Protein AF-A0A840CEJ7-F1 (afdb_monomer)

Structure (mmCIF, N/CA/C/O backbone):
data_AF-A0A840CEJ7-F1
#
_entry.id   AF-A0A840CEJ7-F1
#
loop_
_atom_site.group_PDB
_atom_site.id
_atom_site.type_symbol
_atom_site.label_atom_id
_atom_site.label_alt_id
_atom_site.label_comp_id
_atom_site.label_asym_id
_atom_site.label_entity_id
_atom_site.label_seq_id
_atom_site.pdbx_PDB_ins_code
_atom_site.Cartn_x
_atom_site.Cartn_y
_atom_site.Cartn_z
_atom_site.occupancy
_atom_site.B_iso_or_equiv
_atom_site.auth_seq_id
_atom_site.auth_comp_id
_atom_site.auth_asym_id
_atom_site.auth_atom_id
_atom_site.pdbx_PDB_model_num
ATOM 1 N N . MET A 1 1 ? 30.343 -43.427 -14.072 1.00 35.00 1 MET A N 1
ATOM 2 C CA . MET A 1 1 ? 30.769 -44.844 -14.231 1.00 35.00 1 MET A CA 1
ATOM 3 C C . MET A 1 1 ? 32.119 -44.873 -14.943 1.00 35.00 1 MET A C 1
ATOM 5 O O . MET A 1 1 ? 32.276 -44.005 -15.777 1.00 35.00 1 MET A O 1
ATOM 9 N N . LYS A 1 2 ? 33.007 -45.850 -14.648 1.00 32.78 2 LYS A N 1
ATOM 10 C CA . LYS A 1 2 ? 34.189 -46.327 -15.438 1.00 32.78 2 LYS A CA 1
ATOM 11 C C . LYS A 1 2 ? 35.147 -45.247 -16.028 1.00 32.78 2 LYS A C 1
ATOM 13 O O . LYS A 1 2 ? 34.737 -44.437 -16.834 1.00 32.78 2 LYS A O 1
ATOM 18 N N . ASN A 1 3 ? 36.412 -45.173 -15.578 1.00 34.75 3 ASN A N 1
ATOM 19 C CA . ASN A 1 3 ? 37.608 -45.862 -16.148 1.00 34.75 3 ASN A CA 1
ATOM 20 C C . ASN A 1 3 ? 37.932 -45.450 -17.602 1.00 34.75 3 ASN A C 1
ATOM 22 O O . ASN A 1 3 ? 37.022 -45.434 -18.415 1.00 34.75 3 ASN A O 1
ATOM 26 N N . LYS A 1 4 ? 39.176 -45.218 -18.052 1.00 32.59 4 LYS A N 1
ATOM 27 C CA . LYS A 1 4 ? 40.578 -45.435 -17.576 1.00 32.59 4 LYS A CA 1
ATOM 28 C C . LYS A 1 4 ? 41.476 -44.465 -18.408 1.00 32.59 4 LYS A C 1
ATOM 30 O O . LYS A 1 4 ? 40.946 -43.889 -19.347 1.00 32.59 4 LYS A O 1
ATOM 35 N N . TYR A 1 5 ? 42.778 -44.202 -18.237 1.00 34.28 5 TYR A N 1
ATOM 36 C CA . TYR A 1 5 ? 43.951 -44.637 -17.432 1.00 34.28 5 TYR A CA 1
ATOM 37 C C . TYR A 1 5 ? 44.843 -43.349 -17.249 1.00 34.28 5 TYR A C 1
ATOM 39 O O . TYR A 1 5 ? 44.376 -42.258 -17.546 1.00 34.28 5 TYR A O 1
ATOM 47 N N . SER A 1 6 ? 46.145 -43.373 -16.922 1.00 27.36 6 SER A N 1
ATOM 48 C CA . SER A 1 6 ? 46.782 -43.540 -15.599 1.00 27.36 6 SER A CA 1
ATOM 49 C C . SER A 1 6 ? 48.305 -43.250 -15.645 1.00 27.36 6 SER A C 1
ATOM 51 O O . SER A 1 6 ? 48.966 -43.867 -16.471 1.00 27.36 6 SER A O 1
ATOM 53 N N . LYS A 1 7 ? 48.845 -42.530 -14.636 1.00 27.75 7 LYS A N 1
ATOM 54 C CA . LYS A 1 7 ? 50.207 -42.690 -14.031 1.00 27.75 7 LYS A CA 1
ATOM 55 C C . LYS A 1 7 ? 51.475 -42.398 -14.884 1.00 27.75 7 LYS A C 1
ATOM 57 O O . LYS A 1 7 ? 51.421 -42.478 -16.097 1.00 27.75 7 LYS A O 1
ATOM 62 N N . LEU A 1 8 ? 52.675 -42.163 -14.316 1.00 25.58 8 LEU A N 1
ATOM 63 C CA . LEU A 1 8 ? 53.135 -41.595 -13.016 1.00 25.58 8 LEU A CA 1
ATOM 64 C C . LEU A 1 8 ? 54.675 -41.364 -13.081 1.00 25.58 8 LEU A C 1
ATOM 66 O O . LEU A 1 8 ? 55.365 -42.067 -13.809 1.00 25.58 8 LEU A O 1
ATOM 70 N N . VAL A 1 9 ? 55.187 -40.430 -12.270 1.00 32.12 9 VAL A N 1
ATOM 71 C CA . VAL A 1 9 ? 56.603 -40.158 -11.909 1.00 32.12 9 VAL A CA 1
ATOM 72 C C . VAL A 1 9 ? 57.536 -41.384 -11.809 1.00 32.12 9 VAL A C 1
ATOM 74 O O . VAL A 1 9 ? 57.202 -42.334 -11.102 1.00 32.12 9 VAL A O 1
ATOM 77 N N . VAL A 1 10 ? 58.765 -41.263 -12.347 1.00 23.80 10 VAL A N 1
ATOM 78 C CA . VAL A 1 10 ? 60.001 -41.922 -11.851 1.00 23.80 10 VAL A CA 1
ATOM 79 C C . VAL A 1 10 ? 61.218 -40.994 -12.044 1.00 23.80 10 VAL A C 1
ATOM 81 O O . VAL A 1 10 ? 61.362 -40.382 -13.097 1.00 23.80 10 VAL A O 1
ATOM 84 N N . THR A 1 11 ? 62.121 -40.964 -11.058 1.00 33.72 11 THR A N 1
ATOM 85 C CA . THR A 1 11 ? 63.491 -40.407 -11.123 1.00 33.72 11 THR A CA 1
ATOM 86 C C . THR A 1 11 ? 64.473 -41.518 -10.735 1.00 33.72 11 THR A C 1
ATOM 88 O O . THR A 1 11 ? 64.167 -42.193 -9.755 1.00 33.72 11 THR A O 1
ATOM 91 N N . VAL A 1 12 ? 65.628 -41.698 -11.409 1.00 26.09 12 VAL A N 1
ATOM 92 C CA . VAL A 1 12 ? 66.858 -42.341 -10.856 1.00 26.09 12 VAL A CA 1
ATOM 93 C C . VAL A 1 12 ? 68.065 -42.292 -11.831 1.00 26.09 12 VAL A C 1
ATOM 95 O O . VAL A 1 12 ? 67.896 -42.077 -13.025 1.00 26.09 12 VAL A O 1
ATOM 98 N N . LEU A 1 13 ? 69.266 -42.464 -11.253 1.00 25.08 13 LEU A N 1
ATOM 99 C CA . LEU A 1 13 ? 70.651 -42.599 -11.772 1.00 25.08 13 LEU A CA 1
ATOM 100 C C . LEU A 1 13 ? 70.810 -43.422 -13.087 1.00 25.08 13 LEU A C 1
ATOM 102 O O . LEU A 1 13 ? 69.956 -44.243 -13.406 1.00 25.08 13 LEU A O 1
ATOM 106 N N . THR A 1 14 ? 71.926 -43.379 -13.844 1.00 27.19 14 THR A N 1
ATOM 107 C CA . THR A 1 14 ? 73.276 -43.950 -13.521 1.00 27.19 14 THR A CA 1
ATOM 108 C C . THR A 1 14 ? 74.248 -43.752 -14.725 1.00 27.19 14 THR A C 1
ATOM 110 O O . THR A 1 14 ? 73.748 -43.591 -15.830 1.00 27.19 14 THR A O 1
ATOM 113 N N . ALA A 1 15 ? 75.584 -43.935 -14.681 1.00 27.27 15 ALA A N 1
ATOM 114 C CA . ALA A 1 15 ? 76.673 -43.289 -13.910 1.00 27.27 15 ALA A CA 1
ATOM 115 C C . ALA A 1 15 ? 78.076 -43.746 -14.442 1.00 27.27 15 ALA A C 1
ATOM 117 O O . ALA A 1 15 ? 78.164 -44.807 -15.050 1.00 27.27 15 ALA A O 1
ATOM 118 N N . VAL A 1 16 ? 79.157 -43.029 -14.062 1.00 30.11 16 VAL A N 1
ATOM 119 C CA . VAL A 1 16 ? 80.576 -43.499 -13.944 1.00 30.11 16 VAL A CA 1
ATOM 120 C C . VAL A 1 16 ? 81.455 -43.678 -15.218 1.00 30.11 16 VAL A C 1
ATOM 122 O O . VAL A 1 16 ? 80.979 -44.052 -16.280 1.00 30.11 16 VAL A O 1
ATOM 125 N N . CYS A 1 17 ? 82.779 -43.475 -15.018 1.00 24.88 17 CYS A N 1
ATOM 126 C CA . CYS A 1 17 ? 83.954 -43.712 -15.899 1.00 24.88 17 CYS A CA 1
ATOM 127 C C . CYS A 1 17 ? 84.199 -42.715 -17.065 1.00 24.88 17 CYS A C 1
ATOM 129 O O . CYS A 1 17 ? 83.260 -42.324 -17.740 1.00 24.88 17 CYS A O 1
ATOM 131 N N . PHE A 1 18 ? 85.433 -42.268 -17.380 1.00 28.03 18 PHE A N 1
ATOM 132 C CA . PHE A 1 18 ? 86.787 -42.562 -16.841 1.00 28.03 18 PHE A CA 1
ATOM 133 C C . PHE A 1 18 ? 87.644 -41.275 -16.643 1.00 28.03 18 PHE A C 1
ATOM 135 O O . PHE A 1 18 ? 87.150 -40.160 -16.763 1.00 28.03 18 PHE A O 1
ATOM 142 N N . MET A 1 19 ? 88.915 -41.444 -16.262 1.00 27.47 19 MET A N 1
ATOM 143 C CA . MET A 1 19 ? 89.870 -40.418 -15.802 1.00 27.47 19 MET A CA 1
ATOM 144 C C . MET A 1 19 ? 90.476 -39.540 -16.919 1.00 27.47 19 MET A C 1
ATOM 146 O O . MET A 1 19 ? 90.794 -40.053 -17.983 1.00 27.47 19 MET A O 1
ATOM 150 N N . GLY A 1 20 ? 90.791 -38.282 -16.581 1.00 26.25 20 GLY A N 1
ATOM 151 C CA . GLY A 1 20 ? 92.186 -37.820 -16.420 1.00 26.25 20 GLY A CA 1
ATOM 152 C C . GLY A 1 20 ? 93.050 -37.450 -17.641 1.00 26.25 20 GLY A C 1
ATOM 153 O O . GLY A 1 20 ? 93.540 -38.326 -18.336 1.00 26.25 20 GLY A O 1
ATOM 154 N N . CYS A 1 21 ? 93.351 -36.150 -17.750 1.00 26.64 21 CYS A N 1
ATOM 155 C CA . CYS A 1 21 ? 94.632 -35.491 -18.098 1.00 26.64 21 CYS A CA 1
ATOM 156 C C . CYS A 1 21 ? 94.403 -33.990 -17.777 1.00 26.64 21 CYS A C 1
ATOM 158 O O . CYS A 1 21 ? 93.311 -33.494 -18.037 1.00 26.64 21 CYS A O 1
ATOM 160 N N . GLN A 1 22 ? 95.225 -33.237 -17.037 1.00 29.38 22 GLN A N 1
ATOM 161 C CA . GLN A 1 22 ? 96.687 -33.063 -17.028 1.00 29.38 22 GLN A CA 1
ATOM 162 C C . GLN A 1 22 ? 97.202 -32.394 -18.312 1.00 29.38 22 GLN A C 1
ATOM 164 O O . GLN A 1 22 ? 96.838 -32.806 -19.408 1.00 29.38 22 GLN A O 1
ATOM 169 N N . GLU A 1 23 ? 98.007 -31.340 -18.150 1.00 43.69 23 GLU A N 1
ATOM 170 C CA . GLU A 1 23 ? 98.613 -30.576 -19.245 1.00 43.69 23 GLU A CA 1
ATOM 171 C C . GLU A 1 23 ? 99.502 -31.474 -20.112 1.00 43.69 23 GLU A C 1
ATOM 173 O O . GLU A 1 23 ? 100.403 -32.112 -19.575 1.00 43.69 23 GLU A O 1
ATOM 178 N N . ASP A 1 24 ? 99.279 -31.480 -21.430 1.00 32.12 24 ASP A N 1
ATOM 179 C CA . ASP A 1 24 ? 100.351 -31.376 -22.429 1.00 32.12 24 ASP A CA 1
ATOM 180 C C . ASP A 1 24 ? 99.797 -31.268 -23.863 1.00 32.12 24 ASP A C 1
ATOM 182 O O . ASP A 1 24 ? 98.679 -31.693 -24.149 1.00 32.12 24 ASP A O 1
ATOM 186 N N . GLY A 1 25 ? 100.630 -30.767 -24.781 1.00 30.06 25 GLY A N 1
ATOM 187 C CA . GLY A 1 25 ? 100.519 -31.054 -26.218 1.00 30.06 25 GLY A CA 1
ATOM 188 C C . GLY A 1 25 ? 99.491 -30.260 -27.038 1.00 30.06 25 GLY A C 1
ATOM 189 O O . GLY A 1 25 ? 98.309 -30.589 -27.102 1.00 30.06 25 GLY A O 1
ATOM 190 N N . ILE A 1 26 ? 99.985 -29.305 -27.835 1.00 41.53 26 ILE A N 1
ATOM 191 C CA . ILE A 1 26 ? 99.264 -28.828 -29.025 1.00 41.53 26 ILE A CA 1
ATOM 192 C C . ILE A 1 26 ? 99.156 -29.994 -30.017 1.00 41.53 26 ILE A C 1
ATOM 194 O O . ILE A 1 26 ? 100.164 -30.412 -30.586 1.00 41.53 26 ILE A O 1
ATOM 198 N N . ILE A 1 27 ? 97.939 -30.476 -30.274 1.00 29.88 27 ILE A N 1
ATOM 199 C CA . ILE A 1 27 ? 97.653 -31.391 -31.384 1.00 29.88 27 ILE A CA 1
ATOM 200 C C . ILE A 1 27 ? 96.875 -30.617 -32.446 1.00 29.88 27 ILE A C 1
ATOM 202 O O . ILE A 1 27 ? 95.661 -30.457 -32.352 1.00 29.88 27 ILE A O 1
ATOM 206 N N . TYR A 1 28 ? 97.582 -30.159 -33.480 1.00 42.56 28 TYR A N 1
ATOM 207 C CA . TYR A 1 28 ? 96.949 -29.878 -34.766 1.00 42.56 28 TYR A CA 1
ATOM 208 C C . TYR A 1 28 ? 96.621 -31.222 -35.431 1.00 42.56 28 TYR A C 1
ATOM 210 O O . TYR A 1 28 ? 97.548 -31.997 -35.678 1.00 42.56 28 TYR A O 1
ATOM 218 N N . PRO A 1 29 ? 95.358 -31.513 -35.781 1.00 40.84 29 PRO A N 1
ATOM 219 C CA . PRO A 1 29 ? 95.084 -32.483 -36.827 1.00 40.84 29 PRO A CA 1
ATOM 220 C C . PRO A 1 29 ? 95.671 -31.932 -38.130 1.00 40.84 29 PRO A C 1
ATOM 222 O O . PRO A 1 29 ? 95.376 -30.794 -38.508 1.00 40.84 29 PRO A O 1
ATOM 225 N N . GLU A 1 30 ? 96.502 -32.716 -38.815 1.00 41.97 30 GLU A N 1
ATOM 226 C CA . GLU A 1 30 ? 96.925 -32.375 -40.175 1.00 41.97 30 GLU A CA 1
ATOM 227 C C . GLU A 1 30 ? 95.695 -32.212 -41.077 1.00 41.97 30 GLU A C 1
ATOM 229 O O . GLU A 1 30 ? 94.646 -32.821 -40.847 1.00 41.97 30 GLU A O 1
ATOM 234 N N . ALA A 1 31 ? 95.800 -31.338 -42.078 1.00 48.22 31 ALA A N 1
ATOM 235 C CA . ALA A 1 31 ? 94.634 -30.838 -42.790 1.00 48.22 31 ALA A CA 1
ATOM 236 C C . ALA A 1 31 ? 93.842 -31.955 -43.492 1.00 48.22 31 ALA A C 1
ATOM 238 O O . ALA A 1 31 ? 94.202 -32.395 -44.585 1.00 48.22 31 ALA A O 1
ATOM 239 N N . ASN A 1 32 ? 92.675 -32.310 -42.938 1.00 53.78 32 ASN A N 1
ATOM 240 C CA . ASN A 1 32 ? 91.586 -32.763 -43.791 1.00 53.78 32 ASN A CA 1
ATOM 241 C C . ASN A 1 32 ? 91.222 -31.578 -44.699 1.00 53.78 32 ASN A C 1
ATOM 243 O O . ASN A 1 32 ? 90.610 -30.604 -44.251 1.00 53.78 32 ASN A O 1
ATOM 247 N N . ALA A 1 33 ? 91.638 -31.666 -45.963 1.00 60.56 33 ALA A N 1
ATOM 248 C CA . ALA A 1 33 ? 91.445 -30.622 -46.959 1.00 60.56 33 ALA A CA 1
ATOM 249 C C . ALA A 1 33 ? 89.962 -30.257 -47.142 1.00 60.56 33 ALA A C 1
ATOM 251 O O . ALA A 1 33 ? 89.658 -29.088 -47.358 1.00 60.56 33 ALA A O 1
ATOM 252 N N . GLU A 1 34 ? 89.043 -31.213 -46.972 1.00 62.59 34 GLU A N 1
ATOM 253 C CA . GLU A 1 34 ? 87.597 -30.974 -47.040 1.00 62.59 34 GLU A CA 1
ATOM 254 C C . GLU A 1 34 ? 87.118 -30.084 -45.885 1.00 62.59 34 GLU A C 1
ATOM 256 O O . GLU A 1 34 ? 86.324 -29.173 -46.094 1.00 62.59 34 GLU A O 1
ATOM 261 N N . VAL A 1 35 ? 87.635 -30.291 -44.668 1.00 66.12 35 VAL A N 1
ATOM 262 C CA . VAL A 1 35 ? 87.283 -29.465 -43.499 1.00 66.12 35 VAL A CA 1
ATOM 263 C C . VAL A 1 35 ? 87.906 -28.077 -43.617 1.00 66.12 35 VAL A C 1
ATOM 265 O O . VAL A 1 35 ? 87.213 -27.084 -43.384 1.00 66.12 35 VAL A O 1
ATOM 268 N N . ALA A 1 36 ? 89.176 -27.992 -44.022 1.00 63.69 36 ALA A N 1
ATOM 269 C CA . ALA A 1 36 ? 89.868 -26.721 -44.234 1.00 63.69 36 ALA A CA 1
ATOM 270 C C . ALA A 1 36 ? 89.197 -25.871 -45.330 1.00 63.69 36 ALA A C 1
ATOM 272 O O . ALA A 1 36 ? 89.087 -24.659 -45.166 1.00 63.69 36 ALA A O 1
ATOM 273 N N . ALA A 1 37 ? 88.665 -26.500 -46.384 1.00 69.00 37 ALA A N 1
ATOM 274 C CA . ALA A 1 37 ? 87.883 -25.842 -47.433 1.00 69.00 37 ALA A CA 1
ATOM 275 C C . ALA A 1 37 ? 86.505 -25.317 -46.970 1.00 69.00 37 ALA A C 1
ATOM 277 O O . ALA A 1 37 ? 85.850 -24.604 -47.723 1.00 69.00 37 ALA A O 1
ATOM 278 N N . THR A 1 38 ? 86.059 -25.626 -45.742 1.00 76.12 38 THR A N 1
ATOM 279 C CA . THR A 1 38 ? 84.855 -25.004 -45.146 1.00 76.12 38 THR A CA 1
ATOM 280 C C . THR A 1 38 ? 85.140 -23.729 -44.348 1.00 76.12 38 THR A C 1
ATOM 282 O O . THR A 1 38 ? 84.215 -23.187 -43.748 1.00 76.12 38 THR A O 1
ATOM 285 N N . TYR A 1 39 ? 86.388 -23.254 -44.313 1.00 84.31 39 TYR A N 1
ATOM 286 C CA . TYR A 1 39 ? 86.759 -21.971 -43.714 1.00 84.31 39 TYR A CA 1
ATOM 287 C C . TYR A 1 39 ? 87.104 -20.968 -44.810 1.00 84.31 39 TYR A C 1
ATOM 289 O O . TYR A 1 39 ? 87.966 -21.241 -45.643 1.00 84.31 39 TYR A O 1
ATOM 297 N N . LEU A 1 40 ? 86.470 -19.800 -44.762 1.00 84.69 40 LEU A N 1
ATOM 298 C CA . LEU A 1 40 ? 86.730 -18.696 -45.683 1.00 84.69 40 LEU A CA 1
ATOM 299 C C . LEU A 1 40 ? 87.674 -17.681 -45.035 1.00 84.69 40 LEU A C 1
ATOM 301 O O . LEU A 1 40 ? 87.670 -17.499 -43.811 1.00 84.69 40 LEU A O 1
ATOM 305 N N . ASN A 1 41 ? 88.491 -17.025 -45.852 1.00 87.69 41 ASN A N 1
ATOM 306 C CA . ASN A 1 41 ? 89.334 -15.925 -45.402 1.00 87.69 41 ASN A CA 1
ATOM 307 C C . ASN A 1 41 ? 88.544 -14.607 -45.284 1.00 87.69 41 ASN A C 1
ATOM 309 O O . ASN A 1 41 ? 87.412 -14.500 -45.754 1.00 87.69 41 ASN A O 1
ATOM 313 N N . LEU A 1 42 ? 89.117 -13.597 -44.623 1.00 84.06 42 LEU A N 1
ATOM 314 C CA . LEU A 1 42 ? 88.402 -12.342 -44.349 1.00 84.06 42 LEU A CA 1
ATOM 315 C C . LEU A 1 42 ? 88.027 -11.551 -45.622 1.00 84.06 42 LEU A C 1
ATOM 317 O O . LEU A 1 42 ? 86.982 -10.899 -45.633 1.00 84.06 42 LEU A O 1
ATOM 321 N N . ASP A 1 43 ? 88.809 -11.643 -46.703 1.00 83.81 43 ASP A N 1
ATOM 322 C CA . ASP A 1 43 ? 88.452 -11.045 -47.996 1.00 83.81 43 ASP A CA 1
ATOM 323 C C . ASP A 1 43 ? 87.297 -11.804 -48.669 1.00 83.81 43 ASP A C 1
ATOM 325 O O . ASP A 1 43 ? 86.348 -11.174 -49.131 1.00 83.81 43 ASP A O 1
ATOM 329 N N . GLU A 1 44 ? 87.325 -13.141 -48.670 1.00 86.00 44 GLU A N 1
ATOM 330 C CA . GLU A 1 44 ? 86.238 -13.996 -49.191 1.00 86.00 44 GLU A CA 1
ATOM 331 C C . GLU A 1 44 ? 84.916 -13.777 -48.435 1.00 86.00 44 GLU A C 1
ATOM 333 O O . GLU A 1 44 ? 83.845 -13.695 -49.045 1.00 86.00 44 GLU A O 1
ATOM 338 N N . LEU A 1 45 ? 84.991 -13.627 -47.109 1.00 84.19 45 LEU A N 1
ATOM 339 C CA . LEU A 1 45 ? 83.840 -13.314 -46.262 1.00 84.19 45 LEU A CA 1
ATOM 340 C C . LEU A 1 45 ? 83.290 -11.911 -46.538 1.00 84.19 45 LEU A C 1
ATOM 342 O O . LEU A 1 45 ? 82.080 -11.757 -46.656 1.00 84.19 45 LEU A O 1
ATOM 346 N N . SER A 1 46 ? 84.145 -10.895 -46.692 1.00 85.00 46 SER A N 1
ATOM 347 C CA . SER A 1 46 ? 83.688 -9.522 -46.986 1.00 85.00 46 SER A CA 1
ATOM 348 C C . SER A 1 46 ? 83.075 -9.332 -48.381 1.00 85.00 46 SER A C 1
ATOM 350 O O . SER A 1 46 ? 82.403 -8.333 -48.628 1.00 85.00 46 SER A O 1
ATOM 352 N N . GLN A 1 47 ? 83.259 -10.297 -49.286 1.00 85.81 47 GLN A N 1
ATOM 353 C CA . GLN A 1 47 ? 82.638 -10.315 -50.616 1.00 85.81 47 GLN A CA 1
ATOM 354 C C . GLN A 1 47 ? 81.258 -11.002 -50.636 1.00 85.81 47 GLN A C 1
ATOM 356 O O . GLN A 1 47 ? 80.620 -11.043 -51.688 1.00 85.81 47 GLN A O 1
ATOM 361 N N . SER A 1 48 ? 80.788 -11.531 -49.499 1.00 81.56 48 SER A N 1
ATOM 362 C CA . SER A 1 48 ? 79.587 -12.370 -49.405 1.00 81.56 48 SER A CA 1
ATOM 363 C C . SER A 1 48 ? 78.625 -11.893 -48.308 1.00 81.56 48 SER A C 1
ATOM 365 O O . SER A 1 48 ? 79.048 -11.549 -47.207 1.00 81.56 48 SER A O 1
ATOM 367 N N . THR A 1 49 ? 77.314 -11.941 -48.568 1.00 89.50 49 THR A N 1
ATOM 368 C CA . THR A 1 49 ? 76.289 -11.749 -47.526 1.00 89.50 49 THR A CA 1
ATOM 369 C C . THR A 1 49 ? 75.950 -13.085 -46.865 1.00 89.50 49 THR A C 1
ATOM 371 O O . THR A 1 49 ? 75.591 -14.046 -47.547 1.00 89.50 49 THR A O 1
ATOM 374 N N . ILE A 1 50 ? 76.016 -13.142 -45.535 1.00 91.50 50 ILE A N 1
ATOM 375 C CA . ILE A 1 50 ? 75.539 -14.276 -44.738 1.00 91.50 50 ILE A CA 1
ATOM 376 C C . ILE A 1 50 ? 74.019 -14.152 -44.606 1.00 91.50 50 ILE A C 1
ATOM 378 O O . ILE A 1 50 ? 73.537 -13.258 -43.916 1.00 91.50 50 ILE A O 1
ATOM 382 N N . GLN A 1 51 ? 73.271 -15.051 -45.243 1.00 92.75 51 GLN A N 1
ATOM 383 C CA . GLN A 1 51 ? 71.814 -15.128 -45.101 1.00 92.75 51 GLN A CA 1
ATOM 384 C C . GLN A 1 51 ? 71.438 -15.951 -43.860 1.00 92.75 51 GLN A C 1
ATOM 386 O O . GLN A 1 51 ? 71.952 -17.060 -43.671 1.00 92.75 51 GLN A O 1
ATOM 391 N N . VAL A 1 52 ? 70.540 -15.428 -43.021 1.00 92.38 52 VAL A N 1
ATOM 392 C CA . VAL A 1 52 ? 69.997 -16.117 -41.838 1.00 92.38 52 VAL A CA 1
ATOM 393 C C . VAL A 1 52 ? 68.467 -16.051 -41.793 1.00 92.38 52 VAL A C 1
ATOM 395 O O . VAL A 1 52 ? 67.847 -15.115 -42.290 1.00 92.38 52 VAL A O 1
ATOM 398 N N . GLN A 1 53 ? 67.848 -17.077 -41.206 1.00 88.25 53 GLN A N 1
ATOM 399 C CA . GLN A 1 53 ? 66.390 -17.228 -41.163 1.00 88.25 53 GLN A CA 1
ATOM 400 C C . GLN A 1 53 ? 65.724 -16.154 -40.288 1.00 88.25 53 GLN A C 1
ATOM 402 O O . GLN A 1 53 ? 66.305 -15.702 -39.301 1.00 88.25 53 GLN A O 1
ATOM 407 N N . GLY A 1 54 ? 64.480 -15.788 -40.610 1.00 85.38 54 GLY A N 1
ATOM 408 C CA . GLY A 1 54 ? 63.726 -14.751 -39.887 1.00 85.38 54 GLY A CA 1
ATOM 409 C C . GLY A 1 54 ? 63.451 -15.057 -38.404 1.00 85.38 54 GLY A C 1
ATOM 410 O O . GLY A 1 54 ? 63.290 -14.136 -37.611 1.00 85.38 54 GLY A O 1
ATOM 411 N N . VAL A 1 55 ? 63.442 -16.332 -38.004 1.00 87.94 55 VAL A N 1
ATOM 412 C CA . VAL A 1 55 ? 63.267 -16.769 -36.602 1.00 87.94 55 VAL A CA 1
ATOM 413 C C . VAL A 1 55 ? 64.542 -16.597 -35.761 1.00 87.94 55 VAL A C 1
ATOM 415 O O . VAL A 1 55 ? 65.632 -16.423 -36.298 1.00 87.94 55 VAL A O 1
ATOM 418 N N . GLU A 1 56 ? 64.426 -16.672 -34.430 1.00 92.56 56 GLU A N 1
ATOM 419 C CA . GLU A 1 56 ? 65.593 -16.752 -33.535 1.00 92.56 56 GLU A CA 1
ATOM 420 C C . GLU A 1 56 ? 66.427 -18.020 -33.812 1.00 92.56 56 GLU A C 1
ATOM 422 O O . GLU A 1 56 ? 65.882 -19.106 -34.028 1.00 92.56 56 GLU A O 1
ATOM 427 N N . GLY A 1 57 ? 67.756 -17.896 -33.793 1.00 92.50 57 GLY A N 1
ATOM 428 C CA . GLY A 1 57 ? 68.663 -19.009 -34.066 1.00 92.50 57 GLY A CA 1
ATOM 429 C C . GLY A 1 57 ? 70.144 -18.649 -33.957 1.00 92.50 57 GLY A C 1
ATOM 430 O O . GLY A 1 57 ? 70.526 -17.638 -33.363 1.00 92.50 57 GLY A O 1
ATOM 431 N N . SER A 1 58 ? 71.002 -19.497 -34.529 1.00 91.88 58 SER A N 1
ATOM 432 C CA . SER A 1 58 ? 72.430 -19.203 -34.659 1.00 91.88 58 SER A CA 1
ATOM 433 C C . SER A 1 58 ? 73.054 -19.746 -35.948 1.00 91.88 58 SER A C 1
ATOM 435 O O . SER A 1 58 ? 72.554 -20.690 -36.563 1.00 91.88 58 SER A O 1
ATOM 437 N N . HIS A 1 59 ? 74.157 -19.126 -36.371 1.00 92.56 59 HIS A N 1
ATOM 438 C CA . HIS A 1 59 ? 74.928 -19.477 -37.565 1.00 92.56 59 HIS A CA 1
ATOM 439 C C . HIS A 1 59 ? 76.420 -19.563 -37.215 1.00 92.56 59 HIS A C 1
ATOM 441 O O . HIS A 1 59 ? 76.973 -18.637 -36.626 1.00 92.56 59 HIS A O 1
ATOM 447 N N . ILE A 1 60 ? 77.094 -20.660 -37.582 1.00 91.12 60 ILE A N 1
ATOM 448 C CA . ILE A 1 60 ? 78.519 -20.863 -37.265 1.00 91.12 60 ILE A CA 1
ATOM 449 C C . ILE A 1 60 ? 79.389 -20.316 -38.399 1.00 91.12 60 ILE A C 1
ATOM 451 O O . ILE A 1 60 ? 79.577 -20.968 -39.428 1.00 91.12 60 ILE A O 1
ATOM 455 N N . LEU A 1 61 ? 79.962 -19.137 -38.179 1.00 89.88 61 LEU A N 1
ATOM 456 C CA . LEU A 1 61 ? 80.907 -18.501 -39.086 1.00 89.88 61 LEU A CA 1
ATOM 457 C C . LEU A 1 61 ? 82.307 -19.115 -38.915 1.00 89.88 61 LEU A C 1
ATOM 459 O O . LEU A 1 61 ? 82.899 -19.069 -37.836 1.00 89.88 61 LEU A O 1
ATOM 463 N N . LYS A 1 62 ? 82.845 -19.694 -39.993 1.00 89.56 62 LYS A N 1
ATOM 464 C CA . LYS A 1 62 ? 84.160 -20.352 -40.030 1.00 89.56 62 LYS A CA 1
ATOM 465 C C . LYS A 1 62 ? 85.206 -19.438 -40.667 1.00 89.56 62 LYS A C 1
ATOM 467 O O . LYS A 1 62 ? 85.325 -19.379 -41.891 1.00 89.56 62 LYS A O 1
ATOM 472 N N . VAL A 1 63 ? 85.970 -18.743 -39.830 1.00 88.69 63 VAL A N 1
ATOM 473 C CA . VAL A 1 63 ? 86.962 -17.741 -40.248 1.00 88.69 63 VAL A CA 1
ATOM 474 C C . VAL A 1 63 ? 88.356 -18.355 -40.302 1.00 88.69 63 VAL A C 1
ATOM 476 O O . VAL A 1 63 ? 88.810 -18.948 -39.319 1.00 88.69 63 VAL A O 1
ATOM 479 N N . LYS A 1 64 ? 89.066 -18.169 -41.418 1.00 87.69 64 LYS A N 1
ATOM 480 C CA . LYS A 1 64 ? 90.520 -18.341 -41.492 1.00 87.69 64 LYS A CA 1
ATOM 481 C C . LYS A 1 64 ? 91.204 -16.976 -41.594 1.00 87.69 64 LYS A C 1
ATOM 483 O O . LYS A 1 64 ? 90.967 -16.233 -42.537 1.00 87.69 64 LYS A O 1
ATOM 488 N N . SER A 1 65 ? 92.119 -16.673 -40.682 1.00 85.12 65 SER A N 1
ATOM 489 C CA . SER A 1 65 ? 93.022 -15.525 -40.814 1.00 85.12 65 SER A CA 1
ATOM 490 C C . SER A 1 65 ? 94.427 -15.898 -40.375 1.00 85.12 65 SER A C 1
ATOM 492 O O . SER A 1 65 ? 94.625 -16.413 -39.275 1.00 85.12 65 SER A O 1
ATOM 494 N N . ASP A 1 66 ? 95.421 -15.625 -41.216 1.00 84.44 66 ASP A N 1
ATOM 495 C CA . ASP A 1 66 ? 96.815 -15.847 -40.841 1.00 84.44 66 ASP A CA 1
ATOM 496 C C . ASP A 1 66 ? 97.359 -14.773 -39.875 1.00 84.44 66 ASP A C 1
ATOM 498 O O . ASP A 1 66 ? 98.366 -15.035 -39.212 1.00 84.44 66 ASP A O 1
ATOM 502 N N . GLU A 1 67 ? 96.634 -13.660 -39.706 1.00 86.19 67 GLU A N 1
ATOM 503 C CA . GLU A 1 67 ? 96.866 -12.559 -38.755 1.00 86.19 67 GLU A CA 1
ATOM 504 C C . GLU A 1 67 ? 95.791 -12.528 -37.646 1.00 86.19 67 GLU A C 1
ATOM 506 O O . GLU A 1 67 ? 94.705 -13.099 -37.799 1.00 86.19 67 GLU A O 1
ATOM 511 N N . LYS A 1 68 ? 96.075 -11.876 -36.509 1.00 88.31 68 LYS A N 1
ATOM 512 C CA . LYS A 1 68 ? 95.106 -11.717 -35.403 1.00 88.31 68 LYS A CA 1
ATOM 513 C C . LYS A 1 68 ? 94.065 -10.646 -35.715 1.00 88.31 68 LYS A C 1
ATOM 515 O O . LYS A 1 68 ? 94.423 -9.585 -36.220 1.00 88.31 68 LYS A O 1
ATOM 520 N N . TRP A 1 69 ? 92.818 -10.878 -35.320 1.00 91.88 69 TRP A N 1
ATOM 521 C CA . TRP A 1 69 ? 91.722 -9.919 -35.487 1.00 91.88 69 TRP A CA 1
ATOM 522 C C . TRP A 1 69 ? 90.858 -9.783 -34.232 1.00 91.88 69 TRP A C 1
ATOM 524 O O . TRP A 1 69 ? 90.830 -10.666 -33.373 1.00 91.88 69 TRP A O 1
ATOM 534 N N . THR A 1 70 ? 90.122 -8.677 -34.171 1.00 92.50 70 THR A N 1
ATOM 535 C CA . THR A 1 70 ? 88.979 -8.437 -33.278 1.00 92.50 70 THR A CA 1
ATOM 536 C C . THR A 1 70 ? 87.692 -8.330 -34.098 1.00 92.50 70 THR A C 1
ATOM 538 O O . THR A 1 70 ? 87.745 -8.031 -35.290 1.00 92.50 70 THR A O 1
ATOM 541 N N . LEU A 1 71 ? 86.540 -8.621 -33.494 1.00 93.69 71 LEU A N 1
ATOM 542 C CA . LEU A 1 71 ? 85.231 -8.656 -34.152 1.00 93.69 71 LEU A CA 1
ATOM 543 C C . LEU A 1 71 ? 84.184 -7.889 -33.336 1.00 93.69 71 LEU A C 1
ATOM 545 O O . LEU A 1 71 ? 84.052 -8.075 -32.128 1.00 93.69 71 LEU A O 1
ATOM 549 N N . SER A 1 72 ? 83.391 -7.073 -34.029 1.00 92.50 72 SER A N 1
ATOM 550 C CA . SER A 1 72 ? 82.213 -6.384 -33.495 1.00 92.50 72 SER A CA 1
ATOM 551 C C . SER A 1 72 ? 81.017 -6.499 -34.448 1.00 92.50 72 SER A C 1
ATOM 553 O O . SER A 1 72 ? 81.193 -6.720 -35.646 1.00 92.50 72 SER A O 1
ATOM 555 N N . SER A 1 73 ? 79.799 -6.339 -33.926 1.00 95.06 73 SER A N 1
ATOM 556 C CA . SER A 1 73 ? 78.560 -6.268 -34.715 1.00 95.06 73 SER A CA 1
ATOM 557 C C . SER A 1 73 ? 77.959 -4.869 -34.633 1.00 95.06 73 SER A C 1
ATOM 559 O O . SER A 1 73 ? 77.911 -4.280 -33.553 1.00 95.06 73 SER A O 1
ATOM 561 N N . SER A 1 74 ? 77.459 -4.344 -35.754 1.00 95.06 74 SER A N 1
ATOM 562 C CA . SER A 1 74 ? 76.750 -3.057 -35.787 1.00 95.06 74 SER A CA 1
ATOM 563 C C . SER A 1 74 ? 75.327 -3.108 -35.215 1.00 95.06 74 SER A C 1
ATOM 565 O O . SER A 1 74 ? 74.702 -2.057 -35.070 1.00 95.06 74 SER A O 1
ATOM 567 N N . GLN A 1 75 ? 74.796 -4.297 -34.904 1.00 94.00 75 GLN A N 1
ATOM 568 C CA . GLN A 1 75 ? 73.423 -4.486 -34.433 1.00 94.00 75 GLN A CA 1
ATOM 569 C C . GLN A 1 75 ? 73.348 -5.502 -33.293 1.00 94.00 75 GLN A C 1
ATOM 571 O O . GLN A 1 75 ? 73.755 -6.650 -33.445 1.00 94.00 75 GLN A O 1
ATOM 576 N N . ALA A 1 76 ? 72.731 -5.112 -32.175 1.00 91.31 76 ALA A N 1
ATOM 577 C CA . ALA A 1 76 ? 72.587 -5.977 -31.000 1.00 91.31 76 ALA A CA 1
ATOM 578 C C . ALA A 1 76 ? 71.757 -7.251 -31.262 1.00 91.31 76 ALA A C 1
ATOM 580 O O . ALA A 1 76 ? 71.923 -8.241 -30.553 1.00 91.31 76 ALA A O 1
ATOM 581 N N . TRP A 1 77 ? 70.891 -7.252 -32.287 1.00 93.25 77 TRP A N 1
ATOM 582 C CA . TRP A 1 77 ? 70.092 -8.426 -32.650 1.00 93.25 77 TRP A CA 1
ATOM 583 C C . TRP A 1 77 ? 70.914 -9.569 -33.261 1.00 93.25 77 TRP A C 1
ATOM 585 O O . TRP A 1 77 ? 70.409 -10.682 -33.282 1.00 93.25 77 TRP A O 1
ATOM 595 N N . CYS A 1 78 ? 72.156 -9.330 -33.707 1.00 94.12 78 CYS A N 1
ATOM 596 C CA . CYS A 1 78 ? 73.088 -10.348 -34.205 1.00 94.12 78 CYS A CA 1
ATOM 597 C C . CYS A 1 78 ? 74.416 -10.241 -33.442 1.00 94.12 78 CYS A C 1
ATOM 599 O O . CYS A 1 78 ? 75.212 -9.336 -33.699 1.00 94.12 78 CYS A O 1
ATOM 601 N N . SER A 1 79 ? 74.666 -11.162 -32.512 1.00 92.56 79 SER A N 1
ATOM 602 C CA . SER A 1 79 ? 75.812 -11.126 -31.595 1.00 92.56 79 SER A CA 1
ATOM 603 C C . SER A 1 79 ? 76.757 -12.322 -31.805 1.00 92.56 79 SER A C 1
ATOM 605 O O . SER A 1 79 ? 76.301 -13.463 -31.716 1.00 92.56 79 SER A O 1
ATOM 607 N N . PRO A 1 80 ? 78.063 -12.105 -32.061 1.00 92.81 80 PRO A N 1
ATOM 608 C CA . PRO A 1 80 ? 79.052 -13.181 -32.104 1.00 92.81 80 PRO A CA 1
ATOM 609 C C . PRO A 1 80 ? 79.379 -13.704 -30.697 1.00 92.81 80 PRO A C 1
ATOM 611 O O . PRO A 1 80 ? 79.422 -12.932 -29.739 1.00 92.81 80 PRO A O 1
ATOM 614 N N . SER A 1 81 ? 79.668 -15.002 -30.581 1.00 91.00 81 SER A N 1
ATOM 615 C CA . SER A 1 81 ? 80.169 -15.626 -29.347 1.00 91.00 81 SER A CA 1
ATOM 616 C C . SER A 1 81 ? 81.566 -15.148 -28.945 1.00 91.00 81 SER A C 1
ATOM 618 O O . SER A 1 81 ? 81.861 -15.059 -27.756 1.00 91.00 81 SER A O 1
ATOM 620 N N . ASP A 1 82 ? 82.404 -14.824 -29.932 1.00 91.00 82 ASP A N 1
ATOM 621 C CA . ASP A 1 82 ? 83.825 -14.531 -29.762 1.00 91.00 82 ASP A CA 1
ATOM 622 C C . ASP A 1 82 ? 84.174 -13.212 -30.463 1.00 91.00 82 ASP A C 1
ATOM 624 O O . ASP A 1 82 ? 83.862 -13.013 -31.639 1.00 91.00 82 ASP A O 1
ATOM 628 N N . THR A 1 83 ? 84.827 -12.300 -29.739 1.00 89.56 83 THR A N 1
ATOM 629 C CA . THR A 1 83 ? 85.178 -10.950 -30.221 1.00 89.56 83 THR A CA 1
ATOM 630 C C . THR A 1 83 ? 86.646 -10.808 -30.636 1.00 89.56 83 THR A C 1
ATOM 632 O O . THR A 1 83 ? 87.087 -9.705 -30.953 1.00 89.56 83 THR A O 1
ATOM 635 N N . GLU A 1 84 ? 87.418 -11.896 -30.640 1.00 90.12 84 GLU A N 1
ATOM 636 C CA . GLU A 1 84 ? 88.791 -11.957 -31.154 1.00 90.12 84 GLU A CA 1
ATOM 637 C C . GLU A 1 84 ? 89.144 -13.365 -31.655 1.00 90.12 84 GLU A C 1
ATOM 639 O O . GLU A 1 84 ? 88.501 -14.344 -31.274 1.00 90.12 84 GLU A O 1
ATOM 644 N N . GLY A 1 85 ? 90.161 -13.481 -32.514 1.00 88.44 85 GLY A N 1
ATOM 645 C CA . GLY A 1 85 ? 90.585 -14.781 -33.035 1.00 88.44 85 GLY A CA 1
ATOM 646 C C . GLY A 1 85 ? 91.853 -14.772 -33.890 1.00 88.44 85 GLY A C 1
ATOM 647 O O . GLY A 1 85 ? 92.478 -13.738 -34.145 1.00 88.44 85 GLY A O 1
ATOM 648 N N . PHE A 1 86 ? 92.276 -15.980 -34.279 1.00 83.88 86 PHE A N 1
ATOM 649 C CA . PHE A 1 86 ? 93.538 -16.251 -34.974 1.00 83.88 86 PHE A CA 1
ATOM 650 C C . PHE A 1 86 ? 93.530 -17.639 -35.637 1.00 83.88 86 PHE A C 1
ATOM 652 O O . PHE A 1 86 ? 92.941 -18.582 -35.106 1.00 83.88 86 PHE A O 1
ATOM 659 N N . LYS A 1 87 ? 94.226 -17.785 -36.773 1.00 86.75 87 LYS A N 1
ATOM 660 C CA . LYS A 1 87 ? 94.234 -18.994 -37.618 1.00 86.75 87 LYS A CA 1
ATOM 661 C C . LYS A 1 87 ? 92.815 -19.449 -37.958 1.00 86.75 87 LYS A C 1
ATOM 663 O O . LYS A 1 87 ? 92.126 -18.707 -38.647 1.00 86.75 87 LYS A O 1
ATOM 668 N N . TYR A 1 88 ? 92.400 -20.644 -37.543 1.00 85.56 88 TYR A N 1
ATOM 669 C CA . TYR A 1 88 ? 91.069 -21.187 -37.819 1.00 85.56 88 TYR A CA 1
ATOM 670 C C . TYR A 1 88 ? 90.174 -20.989 -36.594 1.00 85.56 88 TYR A C 1
ATOM 672 O O . TYR A 1 88 ? 90.430 -21.574 -35.543 1.00 85.56 88 TYR A O 1
ATOM 680 N N . SER A 1 89 ? 89.114 -20.195 -36.725 1.00 87.31 89 SER A N 1
ATOM 681 C CA . SER A 1 89 ? 88.175 -19.884 -35.638 1.00 87.31 89 SER A CA 1
ATOM 682 C C . SER A 1 89 ? 86.736 -20.193 -36.060 1.00 87.31 89 SER A C 1
ATOM 684 O O . SER A 1 89 ? 86.371 -19.998 -37.220 1.00 87.31 89 SER A O 1
ATOM 686 N N . GLN A 1 90 ? 85.920 -20.697 -35.133 1.00 89.75 90 GLN A N 1
ATOM 687 C CA . GLN A 1 90 ? 84.482 -20.898 -35.337 1.00 89.75 90 GLN A CA 1
ATOM 688 C C . GLN A 1 90 ? 83.733 -19.960 -34.399 1.00 89.75 90 GLN A C 1
ATOM 690 O O . GLN A 1 90 ? 83.913 -20.056 -33.191 1.00 89.75 90 GLN A O 1
ATOM 695 N N . ILE A 1 91 ? 82.922 -19.067 -34.958 1.00 91.25 91 ILE A N 1
ATOM 696 C CA . ILE A 1 91 ? 82.196 -18.033 -34.220 1.00 91.25 91 ILE A CA 1
ATOM 697 C C . ILE A 1 91 ? 80.706 -18.338 -34.350 1.00 91.25 91 ILE A C 1
ATOM 699 O O . ILE A 1 91 ? 80.180 -18.379 -35.463 1.00 91.25 91 ILE A O 1
ATOM 703 N N . SER A 1 92 ? 80.012 -18.555 -33.237 1.00 91.81 92 SER A N 1
ATOM 704 C CA . SER A 1 92 ? 78.556 -18.684 -33.236 1.00 91.81 92 SER A CA 1
ATOM 705 C C . SER A 1 92 ? 77.935 -17.292 -33.270 1.00 91.81 92 SER A C 1
ATOM 707 O O . SER A 1 92 ? 77.964 -16.569 -32.277 1.00 91.81 92 SER A O 1
ATOM 709 N N . LEU A 1 93 ? 77.362 -16.915 -34.408 1.00 92.94 93 LEU A N 1
ATOM 710 C CA . LEU A 1 93 ? 76.521 -15.731 -34.541 1.00 92.94 93 LEU A CA 1
ATOM 711 C C . LEU A 1 93 ? 75.127 -16.086 -34.022 1.00 92.94 93 LEU A C 1
ATOM 713 O O . LEU A 1 93 ? 74.390 -16.785 -34.711 1.00 92.94 93 LEU A O 1
ATOM 717 N N . SER A 1 94 ? 74.771 -15.644 -32.820 1.00 93.00 94 SER A N 1
ATOM 718 C CA . SER A 1 94 ? 73.414 -15.798 -32.281 1.00 93.00 94 SER A CA 1
ATOM 719 C C . SER A 1 94 ? 72.559 -14.606 -32.701 1.00 93.00 94 SER A C 1
ATOM 721 O O . SER A 1 94 ? 72.977 -13.459 -32.518 1.00 93.00 94 SER A O 1
ATOM 723 N N . PHE A 1 95 ? 71.370 -14.859 -33.246 1.00 93.62 95 PHE A N 1
ATOM 724 C CA . PHE A 1 95 ? 70.461 -13.814 -33.715 1.00 93.62 95 PHE A CA 1
ATOM 725 C C . PHE A 1 95 ? 69.036 -14.004 -33.195 1.00 93.62 95 PHE A C 1
ATOM 727 O O . PHE A 1 95 ? 68.515 -15.117 -33.184 1.00 93.62 95 PHE A O 1
ATOM 734 N N . SER A 1 96 ? 68.400 -12.910 -32.770 1.00 92.88 96 SER A N 1
ATOM 735 C CA . SER A 1 96 ? 66.995 -12.921 -32.347 1.00 92.88 96 SER A CA 1
ATOM 736 C C . SER A 1 96 ? 66.037 -12.900 -33.542 1.00 92.88 96 SER A C 1
ATOM 738 O O . SER A 1 96 ? 66.439 -12.650 -34.679 1.00 92.88 96 SER A O 1
ATOM 740 N N . GLU A 1 97 ? 64.751 -13.144 -33.295 1.00 91.62 97 GLU A N 1
ATOM 741 C CA . GLU A 1 97 ? 63.705 -13.091 -34.323 1.00 91.62 97 GLU A CA 1
ATOM 742 C C . GLU A 1 97 ? 63.591 -11.699 -34.977 1.00 91.62 97 GLU A C 1
ATOM 744 O O . GLU A 1 97 ? 63.673 -10.649 -34.320 1.00 91.62 97 GLU A O 1
ATOM 749 N N . ASN A 1 98 ? 63.391 -11.686 -36.294 1.00 90.50 98 ASN A N 1
ATOM 750 C CA . ASN A 1 98 ? 62.908 -10.541 -37.046 1.00 90.50 98 ASN A CA 1
ATOM 751 C C . ASN A 1 98 ? 61.380 -10.575 -37.105 1.00 90.50 98 ASN A C 1
ATOM 753 O O . ASN A 1 98 ? 60.796 -11.295 -37.905 1.00 90.50 98 ASN A O 1
ATOM 757 N N . SER A 1 99 ? 60.727 -9.779 -36.260 1.00 87.75 99 SER A N 1
ATOM 758 C CA . SER A 1 99 ? 59.262 -9.722 -36.216 1.00 87.75 99 SER A CA 1
ATOM 759 C C . SER A 1 99 ? 58.636 -8.943 -37.382 1.00 87.75 99 SER A C 1
ATOM 761 O O . SER A 1 99 ? 57.430 -9.054 -37.577 1.00 87.75 99 SER A O 1
ATOM 763 N N . TRP A 1 100 ? 59.408 -8.147 -38.136 1.00 89.19 100 TRP A N 1
ATOM 764 C CA . TRP A 1 100 ? 58.914 -7.262 -39.205 1.00 89.19 100 TRP A CA 1
ATOM 765 C C . TRP A 1 100 ? 58.922 -7.934 -40.581 1.00 89.19 100 TRP A C 1
ATOM 767 O O . TRP A 1 100 ? 59.741 -8.811 -40.844 1.00 89.19 100 TRP A O 1
ATOM 777 N N . ASN A 1 101 ? 58.043 -7.489 -41.484 1.00 87.56 101 ASN A N 1
ATOM 778 C CA . ASN A 1 101 ? 57.914 -8.054 -42.833 1.00 87.56 101 ASN A CA 1
ATOM 779 C C . ASN A 1 101 ? 58.932 -7.542 -43.880 1.00 87.56 101 ASN A C 1
ATOM 781 O O . ASN A 1 101 ? 58.740 -7.769 -45.073 1.00 87.56 101 ASN A O 1
ATOM 785 N N . GLU A 1 102 ? 60.016 -6.890 -43.456 1.00 87.88 102 GLU A N 1
ATOM 786 C CA . GLU A 1 102 ? 61.166 -6.563 -44.311 1.00 87.88 102 GLU A CA 1
ATOM 787 C C . GLU A 1 102 ? 62.434 -7.270 -43.800 1.00 87.88 102 GLU A C 1
ATOM 789 O O . GLU A 1 102 ? 62.582 -7.445 -42.583 1.00 87.88 102 GLU A O 1
ATOM 794 N N . PRO A 1 103 ? 63.371 -7.664 -44.687 1.00 89.38 103 PRO A N 1
ATOM 795 C CA . PRO A 1 103 ? 64.683 -8.154 -44.275 1.00 89.38 103 PRO A CA 1
ATOM 796 C C . PRO A 1 103 ? 65.461 -7.084 -43.502 1.00 89.38 103 PRO A C 1
ATOM 798 O O . PRO A 1 103 ? 65.347 -5.888 -43.783 1.00 89.38 103 PRO A O 1
ATOM 801 N N . ARG A 1 104 ? 66.300 -7.501 -42.550 1.00 92.75 104 ARG A N 1
ATOM 802 C CA . ARG A 1 104 ? 67.136 -6.583 -41.755 1.00 92.75 104 ARG A CA 1
ATOM 803 C C . ARG A 1 104 ? 68.604 -6.986 -41.785 1.00 92.75 104 ARG A C 1
ATOM 805 O O . ARG A 1 104 ? 68.929 -8.168 -41.739 1.00 92.75 104 ARG A O 1
ATOM 812 N N . THR A 1 105 ? 69.499 -6.001 -41.824 1.00 94.25 105 THR A N 1
ATOM 813 C CA . THR A 1 105 ? 70.944 -6.234 -41.961 1.00 94.25 105 THR A CA 1
ATOM 814 C C . THR A 1 105 ? 71.747 -5.808 -40.733 1.00 94.25 105 THR A C 1
ATOM 816 O O . THR A 1 105 ? 71.465 -4.803 -40.077 1.00 94.25 105 THR A O 1
ATOM 819 N N . ALA A 1 106 ? 72.764 -6.604 -40.418 1.00 94.31 106 ALA A N 1
ATOM 820 C CA . ALA A 1 106 ? 73.821 -6.312 -39.462 1.00 94.31 106 ALA A CA 1
ATOM 821 C C . ALA A 1 106 ? 75.168 -6.352 -40.195 1.00 94.31 106 ALA A C 1
ATOM 823 O O . ALA A 1 106 ? 75.329 -7.068 -41.181 1.00 94.31 106 ALA A O 1
ATOM 824 N N . ILE A 1 107 ? 76.148 -5.584 -39.724 1.00 94.81 107 ILE A N 1
ATOM 825 C CA . ILE A 1 107 ? 77.499 -5.572 -40.290 1.00 94.81 107 ILE A CA 1
ATOM 826 C C . ILE A 1 107 ? 78.459 -6.058 -39.215 1.00 94.81 107 ILE A C 1
ATOM 828 O O . ILE A 1 107 ? 78.677 -5.384 -38.205 1.00 94.81 107 ILE A O 1
ATOM 832 N N . LEU A 1 108 ? 79.040 -7.226 -39.458 1.00 93.50 108 LEU A N 1
ATOM 833 C CA . LEU A 1 108 ? 80.152 -7.760 -38.693 1.00 93.50 108 LEU A CA 1
ATOM 834 C C . LEU A 1 108 ? 81.433 -7.087 -39.186 1.00 93.50 108 LEU A C 1
ATOM 836 O O . LEU A 1 108 ? 81.809 -7.235 -40.348 1.00 93.50 108 LEU A O 1
ATOM 840 N N . THR A 1 109 ? 82.086 -6.319 -38.318 1.00 93.62 109 THR A N 1
ATOM 841 C CA . THR A 1 109 ? 83.350 -5.643 -38.630 1.00 93.62 109 THR A CA 1
ATOM 842 C C . THR A 1 109 ? 84.487 -6.377 -37.938 1.00 93.62 109 THR A C 1
ATOM 844 O O . THR A 1 109 ? 84.609 -6.325 -36.711 1.00 93.62 109 THR A O 1
ATOM 847 N N . PHE A 1 110 ? 85.306 -7.053 -38.740 1.00 92.62 110 PHE A N 1
ATOM 848 C CA . PHE A 1 110 ? 86.597 -7.587 -38.332 1.00 92.62 110 PHE A CA 1
ATOM 849 C C . PHE A 1 110 ? 87.651 -6.487 -38.461 1.00 92.62 110 PHE A C 1
ATOM 851 O O . PHE A 1 110 ? 87.721 -5.836 -39.502 1.00 92.62 110 PHE A O 1
ATOM 858 N N . VAL A 1 111 ? 88.483 -6.299 -37.440 1.00 92.88 111 VAL A N 1
ATOM 859 C CA . VAL A 1 111 ? 89.638 -5.391 -37.478 1.00 92.88 111 VAL A CA 1
ATOM 860 C C . VAL A 1 111 ? 90.899 -6.220 -37.294 1.00 92.88 111 VAL A C 1
ATOM 862 O O . VAL A 1 111 ? 91.029 -6.925 -36.293 1.00 92.88 111 VAL A O 1
ATOM 865 N N . ILE A 1 112 ? 91.825 -6.160 -38.249 1.00 89.94 112 ILE A N 1
ATOM 866 C CA . ILE A 1 112 ? 93.111 -6.862 -38.155 1.00 89.94 112 ILE A CA 1
ATOM 867 C C . ILE A 1 112 ? 94.021 -6.092 -37.193 1.00 89.94 112 ILE A C 1
ATOM 869 O O . ILE A 1 112 ? 94.303 -4.911 -37.387 1.00 89.94 112 ILE A O 1
ATOM 873 N N . ASN A 1 113 ? 94.499 -6.752 -36.139 1.00 87.31 113 ASN A N 1
ATOM 874 C CA . ASN A 1 113 ? 95.105 -6.075 -34.991 1.00 87.31 113 ASN A CA 1
ATOM 875 C C . ASN A 1 113 ? 96.449 -5.398 -35.322 1.00 87.31 113 ASN A C 1
ATOM 877 O O . ASN A 1 113 ? 96.785 -4.391 -34.701 1.00 87.31 113 ASN A O 1
ATOM 881 N N . GLU A 1 114 ? 97.211 -5.922 -36.287 1.00 84.12 114 GLU A N 1
ATOM 882 C CA . GLU A 1 114 ? 98.543 -5.403 -36.645 1.00 84.12 114 GLU A CA 1
ATOM 883 C C . GLU A 1 114 ? 98.493 -4.321 -37.739 1.00 84.12 114 GLU A C 1
ATOM 885 O O . GLU A 1 114 ? 99.237 -3.344 -37.663 1.00 84.12 114 GLU A O 1
ATOM 890 N N . THR A 1 115 ? 97.589 -4.444 -38.718 1.00 85.25 115 THR A N 1
ATOM 891 C CA . THR A 1 115 ? 97.437 -3.488 -39.834 1.00 85.25 115 THR A CA 1
ATOM 892 C C . THR A 1 115 ? 96.367 -2.419 -39.596 1.00 85.25 115 THR A C 1
ATOM 894 O O . THR A 1 115 ? 96.384 -1.389 -40.267 1.00 85.25 115 THR A O 1
ATOM 897 N N . GLN A 1 116 ? 95.450 -2.650 -38.647 1.00 88.12 116 GLN A N 1
ATOM 898 C CA . GLN A 1 116 ? 94.224 -1.871 -38.416 1.00 88.12 116 GLN A CA 1
ATOM 899 C C . GLN A 1 116 ? 93.278 -1.827 -39.636 1.00 88.12 116 GLN A C 1
ATOM 901 O O . GLN A 1 116 ? 92.467 -0.912 -39.767 1.00 88.12 116 GLN A O 1
ATOM 906 N N . GLU A 1 117 ? 93.359 -2.817 -40.533 1.00 89.50 117 GLU A N 1
ATOM 907 C CA . GLU A 1 117 ? 92.443 -2.936 -41.672 1.00 89.50 117 GLU A CA 1
ATOM 908 C C . GLU A 1 117 ? 91.070 -3.479 -41.233 1.00 89.50 117 GLU A C 1
ATOM 910 O O . GLU A 1 117 ? 90.986 -4.491 -40.532 1.00 89.50 117 GLU A O 1
ATOM 915 N N . GLU A 1 118 ? 89.991 -2.822 -41.672 1.00 91.62 118 GLU A N 1
ATOM 916 C CA . GLU A 1 118 ? 88.611 -3.268 -41.452 1.00 91.62 118 GLU A CA 1
ATOM 917 C C . GLU A 1 118 ? 88.116 -4.153 -42.609 1.00 91.62 118 GLU A C 1
ATOM 919 O O . GLU A 1 118 ? 88.061 -3.711 -43.758 1.00 91.62 118 GLU A O 1
ATOM 924 N N . LYS A 1 119 ? 87.647 -5.366 -42.303 1.00 91.06 119 LYS A N 1
ATOM 925 C CA . LYS A 1 119 ? 86.917 -6.239 -43.237 1.00 91.06 119 LYS A CA 1
ATOM 926 C C . LYS A 1 119 ? 85.472 -6.366 -42.752 1.00 91.06 119 LYS A C 1
ATOM 928 O O . LYS A 1 119 ? 85.227 -6.725 -41.600 1.00 91.06 119 LYS A O 1
ATOM 933 N N . LYS A 1 120 ? 84.506 -6.031 -43.611 1.00 93.12 120 LYS A N 1
ATOM 934 C CA . LYS A 1 120 ? 83.081 -5.938 -43.247 1.00 93.12 120 LYS A CA 1
ATOM 935 C C . LYS A 1 120 ? 82.275 -7.023 -43.938 1.00 93.12 120 LYS A C 1
ATOM 937 O O . LYS A 1 120 ? 82.323 -7.137 -45.155 1.00 93.12 120 LYS A O 1
ATOM 942 N N . VAL A 1 121 ? 81.548 -7.801 -43.144 1.00 92.94 121 VAL A N 1
ATOM 943 C CA . VAL A 1 121 ? 80.721 -8.927 -43.585 1.00 92.94 121 VAL A CA 1
ATOM 944 C C . VAL A 1 121 ? 79.271 -8.600 -43.254 1.00 92.94 121 VAL A C 1
ATOM 946 O O . VAL A 1 121 ? 78.936 -8.353 -42.093 1.00 92.94 121 VAL A O 1
ATOM 949 N N . THR A 1 122 ? 78.409 -8.569 -44.265 1.00 93.81 122 THR A N 1
ATOM 950 C CA . THR A 1 122 ? 76.979 -8.306 -44.066 1.00 93.81 122 THR A CA 1
ATOM 951 C C . THR A 1 122 ? 76.284 -9.593 -43.639 1.00 93.81 122 THR A C 1
ATOM 953 O O . THR A 1 122 ? 76.407 -10.616 -44.308 1.00 93.81 122 THR A O 1
ATOM 956 N N . VAL A 1 123 ? 75.529 -9.537 -42.546 1.00 93.69 123 VAL A N 1
ATOM 957 C CA . VAL A 1 123 ? 74.533 -10.548 -42.180 1.00 93.69 123 VAL A CA 1
ATOM 958 C C . VAL A 1 123 ? 73.170 -9.981 -42.546 1.00 93.69 123 VAL A C 1
ATOM 960 O O . VAL A 1 123 ? 72.816 -8.895 -42.089 1.00 93.69 123 VAL A O 1
ATOM 963 N N . GLU A 1 124 ? 72.414 -10.692 -43.367 1.00 94.19 124 GLU A N 1
ATOM 964 C CA . GLU A 1 124 ? 71.046 -10.350 -43.746 1.00 94.19 124 GLU A CA 1
ATOM 965 C C . GLU A 1 124 ? 70.107 -11.396 -43.151 1.00 94.19 124 GLU A C 1
ATOM 967 O O . GLU A 1 124 ? 70.297 -12.597 -43.339 1.00 94.19 124 GLU A O 1
ATOM 972 N N . GLN A 1 125 ? 69.130 -10.935 -42.375 1.00 93.50 125 GLN A N 1
ATOM 973 C CA . GLN A 1 125 ? 68.085 -11.776 -41.814 1.00 93.50 125 GLN A CA 1
ATOM 974 C C . GLN A 1 125 ? 66.806 -11.597 -42.620 1.00 93.50 125 GLN A C 1
ATOM 976 O O . GLN A 1 125 ? 66.364 -10.466 -42.836 1.00 93.50 125 GLN A O 1
ATOM 981 N N . GLU A 1 126 ? 66.211 -12.717 -43.023 1.00 91.06 126 GLU A N 1
ATOM 982 C CA . GLU A 1 126 ? 64.957 -12.760 -43.774 1.00 91.06 126 GLU A CA 1
ATOM 983 C C . GLU A 1 126 ? 63.813 -12.010 -43.065 1.00 91.06 126 GLU A C 1
ATOM 985 O O . GLU A 1 126 ? 63.797 -11.817 -41.843 1.00 91.06 126 GLU A O 1
ATOM 990 N N . ALA A 1 127 ? 62.832 -11.586 -43.860 1.00 88.19 127 ALA A N 1
ATOM 991 C CA . ALA A 1 127 ? 61.588 -11.007 -43.373 1.00 88.19 127 ALA A CA 1
ATOM 992 C C . ALA A 1 127 ? 60.744 -12.030 -42.592 1.00 88.19 127 ALA A C 1
ATOM 994 O O . ALA A 1 127 ? 60.733 -13.222 -42.904 1.00 88.19 127 ALA A O 1
ATOM 995 N N . SER A 1 128 ? 59.958 -11.541 -41.635 1.00 86.38 128 SER A N 1
ATOM 996 C CA . SER A 1 128 ? 58.779 -12.259 -41.148 1.00 86.38 128 SER A CA 1
ATOM 997 C C . SER A 1 128 ? 57.703 -12.322 -42.237 1.00 86.38 128 SER A C 1
ATOM 999 O O . SER A 1 128 ? 57.640 -11.457 -43.112 1.00 86.38 128 SER A O 1
ATOM 1001 N N . GLU A 1 129 ? 56.781 -13.282 -42.160 1.00 84.69 129 GLU A N 1
ATOM 1002 C CA . GLU A 1 129 ? 55.574 -13.208 -42.984 1.00 84.69 129 GLU A CA 1
ATOM 1003 C C . GLU A 1 129 ? 54.723 -11.988 -42.589 1.00 84.69 129 GLU A C 1
ATOM 1005 O O . GLU A 1 129 ? 54.482 -11.741 -41.406 1.00 84.69 129 GLU A O 1
ATOM 1010 N N . THR A 1 130 ? 54.190 -11.258 -43.577 1.00 88.44 130 THR A N 1
ATOM 1011 C CA . THR A 1 130 ? 53.174 -10.222 -43.330 1.00 88.44 130 THR A CA 1
ATOM 1012 C C . THR A 1 130 ? 51.966 -10.838 -42.616 1.00 88.44 130 THR A C 1
ATOM 1014 O O . THR A 1 130 ? 51.418 -11.854 -43.059 1.00 88.44 130 THR A O 1
ATOM 1017 N N . THR A 1 131 ? 51.527 -10.204 -41.532 1.00 90.12 131 THR A N 1
ATOM 1018 C CA . THR A 1 131 ? 50.349 -10.578 -40.737 1.00 90.12 131 THR A CA 1
ATOM 1019 C C . THR A 1 131 ? 49.339 -9.436 -40.693 1.00 90.12 131 THR A C 1
ATOM 1021 O O . THR A 1 131 ? 49.709 -8.262 -40.726 1.00 90.12 131 THR A O 1
ATOM 1024 N N . PHE A 1 132 ? 48.057 -9.781 -40.597 1.00 92.12 132 PHE A N 1
ATOM 1025 C CA . PHE A 1 132 ? 46.963 -8.831 -40.430 1.00 92.12 132 PHE A CA 1
ATOM 1026 C C . PHE A 1 132 ? 45.902 -9.398 -39.485 1.00 92.12 132 PHE A C 1
ATOM 1028 O O . PHE A 1 132 ? 45.470 -10.540 -39.646 1.00 92.12 132 PHE A O 1
ATOM 1035 N N . ALA A 1 133 ? 45.444 -8.576 -38.548 1.00 92.06 133 ALA A N 1
ATOM 1036 C CA . ALA A 1 133 ? 44.219 -8.772 -37.783 1.00 92.06 133 ALA A CA 1
ATOM 1037 C C . ALA A 1 133 ? 43.622 -7.406 -37.407 1.00 92.06 133 ALA A C 1
ATOM 1039 O O . ALA A 1 133 ? 44.328 -6.397 -37.396 1.00 92.06 133 ALA A O 1
ATOM 1040 N N . THR A 1 134 ? 42.336 -7.375 -37.070 1.00 94.50 134 THR A N 1
ATOM 1041 C CA . THR A 1 134 ? 41.650 -6.193 -36.529 1.00 94.50 134 THR A CA 1
ATOM 1042 C C . THR A 1 134 ? 40.913 -6.544 -35.240 1.00 94.50 134 THR A C 1
ATOM 1044 O O . THR A 1 134 ? 40.584 -7.707 -35.003 1.00 94.50 134 THR A O 1
ATOM 1047 N N . ASP A 1 135 ? 40.668 -5.545 -34.395 1.00 95.06 135 ASP A N 1
ATOM 1048 C CA . ASP A 1 135 ? 39.890 -5.682 -33.156 1.00 95.06 135 ASP A CA 1
ATOM 1049 C C . ASP A 1 135 ? 38.397 -5.969 -33.401 1.00 95.06 135 ASP A C 1
ATOM 1051 O O . ASP A 1 135 ? 37.782 -6.705 -32.628 1.00 95.06 135 ASP A O 1
ATOM 1055 N N . VAL A 1 136 ? 37.829 -5.454 -34.498 1.00 92.81 136 VAL A N 1
ATOM 1056 C CA . VAL A 1 136 ? 36.478 -5.796 -34.977 1.00 92.81 136 VAL A CA 1
ATOM 1057 C C . VAL A 1 136 ? 36.492 -6.486 -36.353 1.00 92.81 136 VAL A C 1
ATOM 1059 O O . VAL A 1 136 ? 37.325 -6.152 -37.202 1.00 92.81 136 VAL A O 1
ATOM 1062 N N . PRO A 1 137 ? 35.570 -7.441 -36.608 1.00 92.75 137 PRO A N 1
ATOM 1063 C CA . PRO A 1 137 ? 35.485 -8.163 -37.881 1.00 92.75 137 PRO A CA 1
ATOM 1064 C C . PRO A 1 137 ? 34.681 -7.425 -38.966 1.00 92.75 137 PRO A C 1
ATOM 1066 O O . PRO A 1 137 ? 34.789 -7.783 -40.134 1.00 92.75 137 PRO A O 1
ATOM 1069 N N . GLU A 1 138 ? 33.872 -6.425 -38.599 1.00 94.81 138 GLU A N 1
ATOM 1070 C CA . GLU A 1 138 ? 33.080 -5.581 -39.505 1.00 94.81 138 GLU A CA 1
ATOM 1071 C C . GLU A 1 138 ? 32.707 -4.240 -38.843 1.00 94.81 138 GLU A C 1
ATOM 1073 O O . GLU A 1 138 ? 32.744 -4.102 -37.618 1.00 94.81 138 GLU A O 1
ATOM 1078 N N . LEU A 1 139 ? 32.322 -3.250 -39.654 1.00 93.31 139 LEU A N 1
ATOM 1079 C CA . LEU A 1 139 ? 31.883 -1.920 -39.224 1.00 93.31 139 LEU A CA 1
ATOM 1080 C C . LEU A 1 139 ? 30.470 -1.614 -39.747 1.00 93.31 139 LEU A C 1
ATOM 1082 O O . LEU A 1 139 ? 30.286 -1.217 -40.898 1.00 93.31 139 LEU A O 1
ATOM 1086 N N . GLN A 1 140 ? 29.459 -1.757 -38.888 1.00 91.50 140 GLN A N 1
ATOM 1087 C CA . GLN A 1 140 ? 28.079 -1.364 -39.207 1.00 91.50 140 GLN A CA 1
ATOM 1088 C C . GLN A 1 140 ? 27.789 0.099 -38.821 1.00 91.50 140 GLN A C 1
ATOM 1090 O O . GLN A 1 140 ? 28.158 0.533 -37.726 1.00 91.50 140 GLN A O 1
ATOM 1095 N N . TYR A 1 141 ? 27.081 0.837 -39.676 1.00 89.44 141 TYR A N 1
ATOM 1096 C CA . TYR A 1 141 ? 26.636 2.221 -39.469 1.00 89.44 141 TYR A CA 1
ATOM 1097 C C . TYR A 1 141 ? 25.129 2.361 -39.697 1.00 89.44 141 TYR A C 1
ATOM 1099 O O . TYR A 1 141 ? 24.569 1.764 -40.617 1.00 89.44 141 TYR A O 1
ATOM 1107 N N . ASN A 1 142 ? 24.486 3.224 -38.908 1.00 86.50 142 ASN A N 1
ATOM 1108 C CA . ASN A 1 142 ? 23.101 3.622 -39.145 1.00 86.50 142 ASN A CA 1
ATOM 1109 C C . ASN A 1 142 ? 22.994 4.721 -40.216 1.00 86.50 142 ASN A C 1
ATOM 1111 O O . ASN A 1 142 ? 24.003 5.255 -40.693 1.00 86.50 142 ASN A O 1
ATOM 1115 N N . ILE A 1 143 ? 21.770 5.088 -40.608 1.00 88.38 143 ILE A N 1
ATOM 1116 C CA . ILE A 1 143 ? 21.550 6.072 -41.687 1.00 88.38 143 ILE A CA 1
ATOM 1117 C C . ILE A 1 143 ? 22.051 7.491 -41.374 1.00 88.38 143 ILE A C 1
ATOM 1119 O O . ILE A 1 143 ? 22.231 8.275 -42.302 1.00 88.38 143 ILE A O 1
ATOM 1123 N N . GLY A 1 144 ? 22.316 7.833 -40.108 1.00 82.44 144 GLY A N 1
ATOM 1124 C CA . GLY A 1 144 ? 23.014 9.076 -39.755 1.00 82.44 144 GLY A CA 1
ATOM 1125 C C . GLY A 1 144 ? 24.487 9.087 -40.194 1.00 82.44 144 GLY A C 1
ATOM 1126 O O . GLY A 1 144 ? 25.055 10.151 -40.426 1.00 82.44 144 GLY A O 1
ATOM 1127 N N . GLY A 1 145 ? 25.096 7.910 -40.375 1.00 86.31 145 GLY A N 1
ATOM 1128 C CA . GLY A 1 145 ? 26.537 7.765 -40.564 1.00 86.31 145 GLY A CA 1
ATOM 1129 C C . GLY A 1 145 ? 27.263 7.854 -39.223 1.00 86.31 145 GLY A C 1
ATOM 1130 O O . GLY A 1 145 ? 26.950 7.099 -38.301 1.00 86.31 145 GLY A O 1
ATOM 1131 N N . GLY A 1 146 ? 28.226 8.767 -39.119 1.00 86.00 146 GLY A N 1
ATOM 1132 C CA . GLY A 1 146 ? 29.010 9.008 -37.907 1.00 86.00 146 GLY A CA 1
ATOM 1133 C C . GLY A 1 146 ? 30.405 8.391 -37.968 1.00 86.00 146 GLY A C 1
ATOM 1134 O O . GLY A 1 146 ? 30.893 8.019 -39.034 1.00 86.00 146 GLY A O 1
ATOM 1135 N N . GLU A 1 147 ? 31.071 8.305 -36.819 1.00 90.81 147 GLU A N 1
ATOM 1136 C CA . GLU A 1 147 ? 32.491 7.953 -36.727 1.00 90.81 147 GLU A CA 1
ATOM 1137 C C . GLU A 1 147 ? 32.697 6.719 -35.841 1.00 90.81 147 GLU A C 1
ATOM 1139 O O . GLU A 1 147 ? 32.084 6.603 -34.780 1.00 90.81 147 GLU A O 1
ATOM 1144 N N . LYS A 1 148 ? 33.572 5.802 -36.264 1.00 92.50 148 LYS A N 1
ATOM 1145 C CA . LYS A 1 148 ? 34.019 4.642 -35.477 1.00 92.50 148 LYS A CA 1
ATOM 1146 C C . LYS A 1 148 ? 35.533 4.488 -35.580 1.00 92.50 148 LYS A C 1
ATOM 1148 O O . LYS A 1 148 ? 36.150 4.999 -36.513 1.00 92.50 148 LYS A O 1
ATOM 1153 N N . SER A 1 149 ? 36.111 3.766 -34.628 1.00 94.50 149 SER A N 1
ATOM 1154 C CA . SER A 1 149 ? 37.520 3.370 -34.655 1.00 94.50 149 SER A CA 1
ATOM 1155 C C . SER A 1 149 ? 37.652 1.877 -34.947 1.00 94.50 149 SER A C 1
ATOM 1157 O O . SER A 1 149 ? 36.764 1.102 -34.598 1.00 94.50 149 SER A O 1
ATOM 1159 N N . ILE A 1 150 ? 38.773 1.496 -35.552 1.00 95.56 150 ILE A N 1
ATOM 1160 C CA . ILE A 1 150 ? 39.245 0.114 -35.700 1.00 95.56 150 ILE A CA 1
ATOM 1161 C C . ILE A 1 150 ? 40.740 0.091 -35.378 1.00 95.56 150 ILE A C 1
ATOM 1163 O O . ILE A 1 150 ? 41.464 1.035 -35.706 1.00 95.56 150 ILE A O 1
ATOM 1167 N N . GLU A 1 151 ? 41.225 -0.959 -34.736 1.00 96.62 151 GLU A N 1
ATOM 1168 C CA . GLU A 1 151 ? 42.642 -1.138 -34.443 1.00 96.62 151 GLU A CA 1
ATOM 1169 C C . GLU A 1 151 ? 43.242 -2.214 -35.349 1.00 96.62 151 GLU A C 1
ATOM 1171 O O . GLU A 1 151 ? 42.930 -3.398 -35.228 1.00 96.62 151 GLU A O 1
ATOM 1176 N N . LEU A 1 152 ? 44.135 -1.800 -36.251 1.00 95.62 152 LEU A N 1
ATOM 1177 C CA . LEU A 1 152 ? 44.915 -2.709 -37.078 1.00 95.62 152 LEU A CA 1
ATOM 1178 C C . LEU A 1 152 ? 46.071 -3.289 -36.258 1.00 95.62 152 LEU A C 1
ATOM 1180 O O . LEU A 1 152 ? 46.888 -2.549 -35.701 1.00 95.62 152 LEU A O 1
ATOM 1184 N N . GLN A 1 153 ? 46.168 -4.615 -36.242 1.00 94.12 153 GLN A N 1
ATOM 1185 C CA . GLN A 1 153 ? 47.338 -5.368 -35.808 1.00 94.12 153 GLN A CA 1
ATOM 1186 C C . GLN A 1 153 ? 48.073 -5.904 -37.035 1.00 94.12 153 GLN A C 1
ATOM 1188 O O . GLN A 1 153 ? 47.536 -6.708 -37.796 1.00 94.12 153 GLN A O 1
ATOM 1193 N N . THR A 1 154 ? 49.309 -5.451 -37.232 1.00 93.44 154 THR A N 1
ATOM 1194 C CA . THR A 1 154 ? 50.181 -5.913 -38.313 1.00 93.44 154 THR A CA 1
ATOM 1195 C C . THR A 1 154 ? 51.649 -5.702 -37.953 1.00 93.44 154 THR A C 1
ATOM 1197 O O . THR A 1 154 ? 51.991 -4.776 -37.213 1.00 93.44 154 THR A O 1
ATOM 1200 N N . ASN A 1 155 ? 52.511 -6.551 -38.507 1.00 90.50 155 ASN A N 1
ATOM 1201 C CA . ASN A 1 155 ? 53.965 -6.398 -38.531 1.00 90.50 155 ASN A CA 1
ATOM 1202 C C . ASN A 1 155 ? 54.488 -5.770 -39.841 1.00 90.50 155 ASN A C 1
ATOM 1204 O O . ASN A 1 155 ? 55.681 -5.858 -40.135 1.00 90.50 155 ASN A O 1
ATOM 1208 N N . ALA A 1 156 ? 53.605 -5.160 -40.637 1.00 91.62 156 ALA A N 1
ATOM 1209 C CA . ALA A 1 156 ? 53.978 -4.480 -41.867 1.00 91.62 156 ALA A CA 1
ATOM 1210 C C . ALA A 1 156 ? 54.788 -3.199 -41.595 1.00 91.62 156 ALA A C 1
ATOM 1212 O O . ALA A 1 156 ? 54.311 -2.297 -40.897 1.00 91.62 156 ALA A O 1
ATOM 1213 N N . VAL A 1 157 ? 55.991 -3.093 -42.171 1.00 89.00 157 VAL A N 1
ATOM 1214 C CA . VAL A 1 157 ? 56.820 -1.873 -42.107 1.00 89.00 157 VAL A CA 1
ATOM 1215 C C . VAL A 1 157 ? 56.174 -0.729 -42.886 1.00 89.00 157 VAL A C 1
ATOM 1217 O O . VAL A 1 157 ? 56.373 0.430 -42.537 1.00 89.00 157 VAL A O 1
ATOM 1220 N N . GLU A 1 158 ? 55.357 -1.020 -43.893 1.00 92.44 158 GLU A N 1
ATOM 1221 C CA . GLU A 1 158 ? 54.474 -0.063 -44.560 1.00 92.44 158 GLU A CA 1
ATOM 1222 C C . GLU A 1 158 ? 53.178 -0.754 -44.976 1.00 92.44 158 GLU A C 1
ATOM 1224 O O . GLU A 1 158 ? 53.200 -1.893 -45.448 1.00 92.44 158 GLU A O 1
ATOM 1229 N N . TRP A 1 159 ? 52.054 -0.072 -44.781 1.00 95.19 159 TRP A N 1
ATOM 1230 C CA . TRP A 1 159 ? 50.740 -0.508 -45.239 1.00 95.19 159 TRP A CA 1
ATOM 1231 C C . TRP A 1 159 ? 49.922 0.685 -45.736 1.00 95.19 159 TRP A C 1
ATOM 1233 O O . TRP A 1 159 ? 50.075 1.813 -45.256 1.00 95.19 159 TRP A O 1
ATOM 1243 N N . GLU A 1 160 ? 49.018 0.413 -46.671 1.00 95.81 160 GLU A N 1
ATOM 1244 C CA . GLU A 1 160 ? 47.992 1.345 -47.144 1.00 95.81 160 GLU A CA 1
ATOM 1245 C C . GLU A 1 160 ? 46.590 0.789 -46.877 1.00 95.81 160 GLU A C 1
ATOM 1247 O O . GLU A 1 160 ? 46.414 -0.412 -46.648 1.00 95.81 160 GLU A O 1
ATOM 1252 N N . VAL A 1 161 ? 45.591 1.671 -46.859 1.00 96.44 161 VAL A N 1
ATOM 1253 C CA . VAL A 1 161 ? 44.187 1.293 -46.702 1.00 96.44 161 VAL A CA 1
ATOM 1254 C C . VAL A 1 161 ? 43.274 2.177 -47.547 1.00 96.44 161 VAL A C 1
ATOM 1256 O O . VAL A 1 161 ? 43.357 3.407 -47.515 1.00 96.44 161 VAL A O 1
ATOM 1259 N N . GLU A 1 162 ? 42.348 1.548 -48.264 1.00 95.69 162 GLU A N 1
ATOM 1260 C CA . GLU A 1 162 ? 41.272 2.231 -48.982 1.00 95.69 162 GLU A CA 1
ATOM 1261 C C . GLU A 1 162 ? 39.887 1.699 -48.586 1.00 95.69 162 GLU A C 1
ATOM 1263 O O . GLU A 1 162 ? 39.758 0.665 -47.927 1.00 95.69 162 GLU A O 1
ATOM 1268 N N . ILE A 1 163 ? 38.834 2.425 -48.975 1.00 97.12 163 ILE A N 1
ATOM 1269 C CA . ILE A 1 163 ? 37.447 1.975 -48.825 1.00 97.12 163 ILE A CA 1
ATOM 1270 C C . ILE A 1 163 ? 36.843 1.778 -50.215 1.00 97.12 163 ILE A C 1
ATOM 1272 O O . ILE A 1 163 ? 36.537 2.753 -50.901 1.00 97.12 163 ILE A O 1
ATOM 1276 N N . ILE A 1 164 ? 36.636 0.522 -50.611 1.00 95.88 164 ILE A N 1
ATOM 1277 C CA . ILE A 1 164 ? 36.073 0.145 -51.914 1.00 95.88 164 ILE A CA 1
ATOM 1278 C C . ILE A 1 164 ? 34.574 -0.129 -51.764 1.00 95.88 164 ILE A C 1
ATOM 1280 O O . ILE A 1 164 ? 34.182 -1.004 -50.996 1.00 95.88 164 ILE A O 1
ATOM 1284 N N . ASP A 1 165 ? 33.729 0.578 -52.507 1.00 94.25 165 ASP A N 1
ATOM 1285 C CA . ASP A 1 165 ? 32.284 0.332 -52.579 1.00 94.25 165 ASP A CA 1
ATOM 1286 C C . ASP A 1 165 ? 31.983 -0.996 -53.308 1.00 94.25 165 ASP A C 1
ATOM 1288 O O . ASP A 1 165 ? 32.483 -1.239 -54.408 1.00 94.25 165 ASP A O 1
ATOM 1292 N N . GLU A 1 166 ? 31.174 -1.878 -52.706 1.00 93.38 166 GLU A N 1
ATOM 1293 C CA . GLU A 1 166 ? 30.952 -3.241 -53.225 1.00 93.38 166 GLU A CA 1
ATOM 1294 C C . GLU A 1 166 ? 30.168 -3.279 -54.544 1.00 93.38 166 GLU A C 1
ATOM 1296 O O . GLU A 1 166 ? 30.295 -4.243 -55.298 1.00 93.38 166 GLU A O 1
ATOM 1301 N N . ALA A 1 167 ? 29.335 -2.271 -54.817 1.00 89.31 167 ALA A N 1
ATOM 1302 C CA . ALA A 1 167 ? 28.466 -2.252 -55.992 1.00 89.31 167 ALA A CA 1
ATOM 1303 C C . ALA A 1 167 ? 29.173 -1.681 -57.229 1.00 89.31 167 ALA A C 1
ATOM 1305 O O . ALA A 1 167 ? 28.857 -2.066 -58.356 1.00 89.31 167 ALA A O 1
ATOM 1306 N N . THR A 1 168 ? 30.119 -0.762 -57.022 1.00 91.44 168 THR A N 1
ATOM 1307 C CA . THR A 1 168 ? 30.861 -0.079 -58.094 1.00 91.44 168 THR A CA 1
ATOM 1308 C C . THR A 1 168 ? 32.307 -0.553 -58.250 1.00 91.44 168 THR A C 1
ATOM 1310 O O . THR A 1 168 ? 32.901 -0.312 -59.300 1.00 91.44 168 THR A O 1
ATOM 1313 N N . ASN A 1 169 ? 32.866 -1.241 -57.246 1.00 90.38 169 ASN A N 1
ATOM 1314 C CA . ASN A 1 169 ? 34.277 -1.637 -57.163 1.00 90.38 169 ASN A CA 1
ATOM 1315 C C . ASN A 1 169 ? 35.233 -0.441 -57.384 1.00 90.38 169 ASN A C 1
ATOM 1317 O O . ASN A 1 169 ? 36.220 -0.524 -58.117 1.00 90.38 169 ASN A O 1
ATOM 1321 N N . ALA A 1 170 ? 34.894 0.689 -56.763 1.00 92.75 170 ALA A N 1
ATOM 1322 C CA . ALA A 1 170 ? 35.610 1.961 -56.826 1.00 92.75 170 ALA A CA 1
ATOM 1323 C C . ALA A 1 170 ? 35.622 2.632 -55.432 1.00 92.75 170 ALA A C 1
ATOM 1325 O O . ALA A 1 170 ? 34.861 2.204 -54.559 1.00 92.75 170 ALA A O 1
ATOM 1326 N N . PRO A 1 171 ? 36.442 3.674 -55.192 1.00 92.31 171 PRO A N 1
ATOM 1327 C CA . PRO A 1 171 ? 36.497 4.348 -53.895 1.00 92.31 171 PRO A CA 1
ATOM 1328 C C . PRO A 1 171 ? 35.131 4.883 -53.435 1.00 92.31 171 PRO A C 1
ATOM 1330 O O . PRO A 1 171 ? 34.461 5.628 -54.156 1.00 92.31 171 PRO A O 1
ATOM 1333 N N . ALA A 1 172 ? 34.713 4.511 -52.225 1.00 92.75 172 ALA A N 1
ATOM 1334 C CA . ALA A 1 172 ? 33.385 4.811 -51.701 1.00 92.75 172 ALA A CA 1
ATOM 1335 C C . ALA A 1 172 ? 33.223 6.303 -51.368 1.00 92.75 172 ALA A C 1
ATOM 1337 O O . ALA A 1 172 ? 33.724 6.795 -50.362 1.00 92.75 172 ALA A O 1
ATOM 1338 N N . THR A 1 173 ? 32.431 7.035 -52.153 1.00 91.56 173 THR A N 1
ATOM 1339 C CA . THR A 1 173 ? 32.216 8.484 -51.952 1.00 91.56 173 THR A CA 1
ATOM 1340 C C . THR A 1 173 ? 31.415 8.842 -50.692 1.00 91.56 173 THR A C 1
ATOM 1342 O O . THR A 1 173 ? 31.193 10.020 -50.421 1.00 91.56 173 THR A O 1
ATOM 1345 N N . TRP A 1 174 ? 30.923 7.845 -49.952 1.00 90.94 174 TRP A N 1
ATOM 1346 C CA . TRP A 1 174 ? 30.083 7.999 -48.762 1.00 90.94 174 TRP A CA 1
ATOM 1347 C C . TRP A 1 174 ? 30.803 7.658 -47.447 1.00 90.94 174 TRP A C 1
ATOM 1349 O O . TRP A 1 174 ? 30.207 7.824 -46.383 1.00 90.94 174 TRP A O 1
ATOM 1359 N N . CYS A 1 175 ? 32.060 7.205 -47.489 1.00 93.50 175 CYS A N 1
ATOM 1360 C CA . CYS A 1 175 ? 32.826 6.843 -46.297 1.00 93.50 175 CYS A CA 1
ATOM 1361 C C . CYS A 1 175 ? 34.320 7.147 -46.480 1.00 93.50 175 CYS A C 1
ATOM 1363 O O . CYS A 1 175 ? 34.854 7.008 -47.576 1.00 93.50 175 CYS A O 1
ATOM 1365 N N . SER A 1 176 ? 35.002 7.565 -45.415 1.00 94.88 176 SER A N 1
ATOM 1366 C CA . SER A 1 176 ? 36.434 7.873 -45.420 1.00 94.88 176 SER A CA 1
ATOM 1367 C C . SER A 1 176 ? 37.157 7.227 -44.239 1.00 94.88 176 SER A C 1
ATOM 1369 O O . SER A 1 176 ? 36.563 6.978 -43.192 1.00 94.88 176 SER A O 1
ATOM 1371 N N . VAL A 1 177 ? 38.455 6.966 -44.411 1.00 96.44 177 VAL A N 1
ATOM 1372 C CA . VAL A 1 177 ? 39.366 6.443 -43.382 1.00 96.44 177 VAL A CA 1
ATOM 1373 C C . VAL A 1 177 ? 40.494 7.443 -43.122 1.00 96.44 177 VAL A C 1
ATOM 1375 O O . VAL A 1 177 ? 40.890 8.200 -44.011 1.00 96.44 177 VAL A O 1
ATOM 1378 N N . THR A 1 178 ? 41.014 7.490 -41.897 1.00 95.19 178 THR A N 1
ATOM 1379 C CA . THR A 1 178 ? 42.198 8.279 -41.536 1.00 95.19 178 THR A CA 1
ATOM 1380 C C . THR A 1 178 ? 42.969 7.609 -40.388 1.00 95.19 178 THR A C 1
ATOM 1382 O O . THR A 1 178 ? 42.355 7.295 -39.366 1.00 95.19 178 THR A O 1
ATOM 1385 N N . PRO A 1 179 ? 44.301 7.428 -40.501 1.00 95.19 179 PRO A N 1
ATOM 1386 C CA . PRO A 1 179 ? 45.129 7.701 -41.682 1.00 95.19 179 PRO A CA 1
ATOM 1387 C C . PRO A 1 179 ? 44.874 6.682 -42.811 1.00 95.19 179 PRO A C 1
ATOM 1389 O O . PRO A 1 179 ? 44.329 5.613 -42.566 1.00 95.19 179 PRO A O 1
ATOM 1392 N N . ALA A 1 180 ? 45.255 7.023 -44.046 1.00 93.38 180 ALA A N 1
ATOM 1393 C CA . ALA A 1 180 ? 45.138 6.132 -45.211 1.00 93.38 180 ALA A CA 1
ATOM 1394 C C . ALA A 1 180 ? 46.391 5.259 -45.448 1.00 93.38 180 ALA A C 1
ATOM 1396 O O . ALA A 1 180 ? 46.371 4.353 -46.273 1.00 93.38 180 ALA A O 1
ATOM 1397 N N . THR A 1 181 ? 47.482 5.520 -44.724 1.00 94.56 181 THR A N 1
ATOM 1398 C CA . THR A 1 181 ? 48.712 4.716 -44.715 1.00 94.56 181 THR A CA 1
ATOM 1399 C C . THR A 1 181 ? 49.328 4.724 -43.316 1.00 94.56 181 THR A C 1
ATOM 1401 O O . THR A 1 181 ? 49.001 5.584 -42.489 1.00 94.56 181 THR A O 1
ATOM 1404 N N . GLY A 1 182 ? 50.233 3.788 -43.035 1.00 93.44 182 GLY A N 1
ATOM 1405 C CA . GLY A 1 182 ? 50.954 3.749 -41.766 1.00 93.44 182 GLY A CA 1
ATOM 1406 C C . GLY A 1 182 ? 51.987 2.631 -41.679 1.00 93.44 182 GLY A C 1
ATOM 1407 O O . GLY A 1 182 ? 52.401 2.061 -42.688 1.00 93.44 182 GLY A O 1
ATOM 1408 N N . LYS A 1 183 ? 52.447 2.362 -40.451 1.00 90.81 183 LYS A N 1
ATOM 1409 C CA . LYS A 1 183 ? 53.484 1.368 -40.137 1.00 90.81 183 LYS A CA 1
ATOM 1410 C C . LYS A 1 183 ? 53.112 0.632 -38.846 1.00 90.81 183 LYS A C 1
ATOM 1412 O O . LYS A 1 183 ? 52.804 1.279 -37.847 1.00 90.81 183 LYS A O 1
ATOM 1417 N N . GLY A 1 184 ? 53.147 -0.701 -38.855 1.00 89.94 184 GLY A N 1
ATOM 1418 C CA . GLY A 1 184 ? 52.808 -1.550 -37.706 1.00 89.94 184 GLY A CA 1
ATOM 1419 C C . GLY A 1 184 ? 51.388 -1.344 -37.150 1.00 89.94 184 GLY A C 1
ATOM 1420 O O . GLY A 1 184 ? 50.490 -0.872 -37.852 1.00 89.94 184 GLY A O 1
ATOM 1421 N N . LYS A 1 185 ? 51.196 -1.684 -35.865 1.00 93.44 185 LYS A N 1
ATOM 1422 C CA . LYS A 1 185 ? 49.951 -1.453 -35.105 1.00 93.44 185 LYS A CA 1
ATOM 1423 C C . LYS A 1 185 ? 49.511 0.014 -35.180 1.00 93.44 185 LYS A C 1
ATOM 1425 O O . LYS A 1 185 ? 50.299 0.912 -34.894 1.00 93.44 185 LYS A O 1
ATOM 1430 N N . THR A 1 186 ? 48.241 0.269 -35.493 1.00 94.81 186 THR A N 1
ATOM 1431 C CA . THR A 1 186 ? 47.666 1.627 -35.559 1.00 94.81 186 THR A CA 1
ATOM 1432 C C . THR A 1 186 ? 46.158 1.595 -35.323 1.00 94.81 186 THR A C 1
ATOM 1434 O O . THR A 1 186 ? 45.473 0.689 -35.790 1.00 94.81 186 THR A O 1
ATOM 1437 N N . THR A 1 187 ? 45.622 2.606 -34.635 1.00 96.31 187 THR A N 1
ATOM 1438 C CA . THR A 1 187 ? 44.175 2.862 -34.579 1.00 96.31 187 THR A CA 1
ATOM 1439 C C . THR A 1 187 ? 43.775 3.777 -35.733 1.00 96.31 187 THR A C 1
ATOM 1441 O O . THR A 1 187 ? 44.320 4.873 -35.872 1.00 96.31 187 THR A O 1
ATOM 1444 N N . LEU A 1 188 ? 42.817 3.342 -36.546 1.00 95.81 188 LEU A N 1
ATOM 1445 C CA . LEU A 1 188 ? 42.256 4.102 -37.656 1.00 95.81 188 LEU A CA 1
ATOM 1446 C C . LEU A 1 188 ? 40.854 4.588 -37.301 1.00 95.81 188 LEU A C 1
ATOM 1448 O O . LEU A 1 188 ? 40.108 3.915 -36.589 1.00 95.81 188 LEU A O 1
ATOM 1452 N N . LYS A 1 189 ? 40.489 5.748 -37.838 1.00 95.69 189 LYS A N 1
ATOM 1453 C CA . LYS A 1 189 ? 39.163 6.350 -37.719 1.00 95.69 189 LYS A CA 1
ATOM 1454 C C . LYS A 1 189 ? 38.431 6.219 -39.050 1.00 95.69 189 LYS A C 1
ATOM 1456 O O . LYS A 1 189 ? 38.976 6.625 -40.075 1.00 95.69 189 LYS A O 1
ATOM 1461 N N . ILE A 1 190 ? 37.223 5.663 -39.038 1.00 96.06 190 ILE A N 1
ATOM 1462 C CA . ILE A 1 190 ? 36.359 5.527 -40.212 1.00 96.06 190 ILE A CA 1
ATOM 1463 C C . ILE A 1 190 ? 35.109 6.381 -39.992 1.00 96.06 190 ILE A C 1
ATOM 1465 O O . ILE A 1 190 ? 34.384 6.210 -39.004 1.00 96.06 190 ILE A O 1
ATOM 1469 N N . THR A 1 191 ? 34.851 7.291 -40.926 1.00 93.38 191 THR A N 1
ATOM 1470 C CA . THR A 1 191 ? 33.752 8.257 -40.874 1.00 93.38 191 THR A CA 1
ATOM 1471 C C . THR A 1 191 ? 32.815 8.023 -42.056 1.00 93.38 191 THR A C 1
ATOM 1473 O O . THR A 1 191 ? 33.204 8.160 -43.214 1.00 93.38 191 THR A O 1
ATOM 1476 N N . ALA A 1 192 ? 31.567 7.654 -41.774 1.00 91.69 192 ALA A N 1
ATOM 1477 C CA . ALA A 1 192 ? 30.513 7.483 -42.768 1.00 91.69 192 ALA A CA 1
ATOM 1478 C C . ALA A 1 192 ? 29.628 8.738 -42.841 1.00 91.69 192 ALA A C 1
ATOM 1480 O O . ALA A 1 192 ? 29.203 9.276 -41.817 1.00 91.69 192 ALA A O 1
ATOM 1481 N N . GLY A 1 193 ? 29.317 9.187 -44.056 1.00 88.44 193 GLY A N 1
ATOM 1482 C CA . GLY A 1 193 ? 28.280 10.187 -44.309 1.00 88.44 193 GLY A CA 1
ATOM 1483 C C . GLY A 1 193 ? 26.872 9.590 -44.210 1.00 88.44 193 GLY A C 1
ATOM 1484 O O . GLY A 1 193 ? 26.693 8.373 -44.204 1.00 88.44 193 GLY A O 1
ATOM 1485 N N . SER A 1 194 ? 25.846 10.437 -44.160 1.00 87.81 194 SER A N 1
ATOM 1486 C CA . SER A 1 194 ? 24.455 9.996 -44.020 1.00 87.81 194 SER A CA 1
ATOM 1487 C C . SER A 1 194 ? 23.906 9.230 -45.238 1.00 87.81 194 SER A C 1
ATOM 1489 O O . SER A 1 194 ? 24.318 9.427 -46.390 1.00 87.81 194 SER A O 1
ATOM 1491 N N . ASN A 1 195 ? 22.921 8.360 -44.995 1.00 87.50 195 ASN A N 1
ATOM 1492 C CA . ASN A 1 195 ? 22.189 7.599 -46.006 1.00 87.50 195 ASN A CA 1
ATOM 1493 C C . ASN A 1 195 ? 20.744 8.092 -46.172 1.00 87.50 195 ASN A C 1
ATOM 1495 O O . ASN A 1 195 ? 19.815 7.565 -45.571 1.00 87.50 195 ASN A O 1
ATOM 1499 N N . ALA A 1 196 ? 20.550 9.069 -47.059 1.00 82.50 196 ALA A N 1
ATOM 1500 C CA . ALA A 1 196 ? 19.222 9.516 -47.488 1.00 82.50 196 ALA A CA 1
ATOM 1501 C C . ALA A 1 196 ? 18.618 8.676 -48.640 1.00 82.50 196 ALA A C 1
ATOM 1503 O O . ALA A 1 196 ? 17.581 9.050 -49.182 1.00 82.50 196 ALA A O 1
ATOM 1504 N N . THR A 1 197 ? 19.274 7.591 -49.084 1.00 80.44 197 THR A N 1
ATOM 1505 C CA . THR A 1 197 ? 18.926 6.916 -50.354 1.00 80.44 197 THR A CA 1
ATOM 1506 C C . THR A 1 197 ? 17.963 5.732 -50.241 1.00 80.44 197 THR A C 1
ATOM 1508 O O . THR A 1 197 ? 17.581 5.191 -51.273 1.00 80.44 197 THR A O 1
ATOM 1511 N N . ASN A 1 198 ? 17.538 5.337 -49.032 1.00 79.31 198 ASN A N 1
ATOM 1512 C CA . ASN A 1 198 ? 16.674 4.166 -48.785 1.00 79.31 198 ASN A CA 1
ATOM 1513 C C . ASN A 1 198 ? 17.183 2.863 -49.446 1.00 79.31 198 ASN A C 1
ATOM 1515 O O . ASN A 1 198 ? 16.403 1.983 -49.810 1.00 79.31 198 ASN A O 1
ATOM 1519 N N . VAL A 1 199 ? 18.505 2.746 -49.604 1.00 87.19 199 VAL A N 1
ATOM 1520 C CA . VAL A 1 199 ? 19.210 1.605 -50.200 1.00 87.19 199 VAL A CA 1
ATOM 1521 C C . VAL A 1 199 ? 20.394 1.248 -49.307 1.00 87.19 199 VAL A C 1
ATOM 1523 O O . VAL A 1 199 ? 21.103 2.135 -48.830 1.00 87.19 199 VAL A O 1
ATOM 1526 N N . LEU A 1 200 ? 20.592 -0.051 -49.081 1.00 91.44 200 LEU A N 1
ATOM 1527 C CA . LEU A 1 200 ? 21.681 -0.610 -48.284 1.00 91.44 200 LEU A CA 1
ATOM 1528 C C . LEU A 1 200 ? 23.012 -0.335 -48.988 1.00 91.44 200 LEU A C 1
ATOM 1530 O O . LEU A 1 200 ? 23.206 -0.771 -50.124 1.00 91.44 200 LEU A O 1
ATOM 1534 N N . ARG A 1 201 ? 23.935 0.358 -48.319 1.00 93.19 201 ARG A N 1
ATOM 1535 C CA . ARG A 1 201 ? 25.291 0.577 -48.833 1.00 93.19 201 ARG A CA 1
ATOM 1536 C C . ARG A 1 201 ? 26.243 -0.441 -48.229 1.00 93.19 201 ARG A C 1
ATOM 1538 O O . ARG A 1 201 ? 26.148 -0.768 -47.044 1.00 93.19 201 ARG A O 1
ATOM 1545 N N . LYS A 1 202 ? 27.183 -0.912 -49.042 1.00 95.56 202 LYS A N 1
ATOM 1546 C CA . LYS A 1 202 ? 28.254 -1.804 -48.610 1.00 95.56 202 LYS A CA 1
ATOM 1547 C C . LYS A 1 202 ? 29.569 -1.375 -49.228 1.00 95.56 202 LYS A C 1
ATOM 1549 O O . LYS A 1 202 ? 29.627 -1.058 -50.414 1.00 95.56 202 LYS A O 1
ATOM 1554 N N . ALA A 1 203 ? 30.611 -1.389 -48.420 1.00 96.75 203 ALA A N 1
ATOM 1555 C CA . ALA A 1 203 ? 31.979 -1.175 -48.841 1.00 96.75 203 ALA A CA 1
ATOM 1556 C C . ALA A 1 203 ? 32.907 -2.135 -48.088 1.00 96.75 203 ALA A C 1
ATOM 1558 O O . ALA A 1 203 ? 32.481 -2.871 -47.196 1.00 96.75 203 ALA A O 1
ATOM 1559 N N . LYS A 1 204 ? 34.185 -2.130 -48.445 1.00 96.44 204 LYS A N 1
ATOM 1560 C CA . LYS A 1 204 ? 35.245 -2.894 -47.792 1.00 96.44 204 LYS A CA 1
ATOM 1561 C C . LYS A 1 204 ? 36.367 -1.945 -47.430 1.00 96.44 204 LYS A C 1
ATOM 1563 O O . LYS A 1 204 ? 36.874 -1.255 -48.309 1.00 96.44 204 LYS A O 1
ATOM 1568 N N . LEU A 1 205 ? 36.754 -1.940 -46.162 1.00 97.00 205 LEU A N 1
ATOM 1569 C CA . LEU A 1 205 ? 38.025 -1.386 -45.723 1.00 97.00 205 LEU A CA 1
ATOM 1570 C C . LEU A 1 205 ? 39.106 -2.404 -46.100 1.00 97.00 205 LEU A C 1
ATOM 1572 O O . LEU A 1 205 ? 39.158 -3.485 -45.507 1.00 97.00 205 LEU A O 1
ATOM 1576 N N . VAL A 1 206 ? 39.897 -2.103 -47.126 1.00 96.25 206 VAL A N 1
ATOM 1577 C CA . VAL A 1 206 ? 40.913 -3.011 -47.672 1.00 96.25 206 VAL A CA 1
ATOM 1578 C C . VAL A 1 206 ? 42.288 -2.505 -47.273 1.00 96.25 206 VAL A C 1
ATOM 1580 O O . VAL A 1 206 ? 42.727 -1.465 -47.754 1.00 96.25 206 VAL A O 1
ATOM 1583 N N . PHE A 1 207 ? 42.948 -3.244 -46.385 1.00 95.56 207 PHE A N 1
ATOM 1584 C CA . PHE A 1 207 ? 44.346 -3.049 -46.012 1.00 95.56 207 PHE A CA 1
ATOM 1585 C C . PHE A 1 207 ? 45.245 -3.835 -46.966 1.00 95.56 207 PHE A C 1
ATOM 1587 O O . PHE A 1 207 ? 44.976 -5.014 -47.210 1.00 95.56 207 PHE A O 1
ATOM 1594 N N . THR A 1 208 ? 46.336 -3.225 -47.424 1.00 94.31 208 THR A N 1
ATOM 1595 C CA . THR A 1 208 ? 47.322 -3.843 -48.326 1.00 94.31 208 THR A CA 1
ATOM 1596 C C . THR A 1 208 ? 48.735 -3.646 -47.776 1.00 94.31 208 THR A C 1
ATOM 1598 O O . THR A 1 208 ? 49.100 -2.540 -47.374 1.00 94.31 208 THR A O 1
ATOM 1601 N N . ALA A 1 209 ? 49.536 -4.716 -47.754 1.00 92.94 209 ALA A N 1
ATOM 1602 C CA . ALA A 1 209 ? 50.969 -4.660 -47.461 1.00 92.94 209 ALA A CA 1
ATOM 1603 C C . ALA A 1 209 ? 51.706 -5.824 -48.140 1.00 92.94 209 ALA A C 1
ATOM 1605 O O . ALA A 1 209 ? 51.345 -6.991 -47.960 1.00 92.94 209 ALA A O 1
ATOM 1606 N N . ALA A 1 210 ? 52.764 -5.501 -48.889 1.00 84.88 210 ALA A N 1
ATOM 1607 C CA . ALA A 1 210 ? 53.453 -6.434 -49.782 1.00 84.88 210 ALA A CA 1
ATOM 1608 C C . ALA A 1 210 ? 52.463 -7.168 -50.717 1.00 84.88 210 ALA A C 1
ATOM 1610 O O . ALA A 1 210 ? 51.756 -6.522 -51.486 1.00 84.88 210 ALA A O 1
ATOM 1611 N N . ASP A 1 211 ? 52.409 -8.499 -50.664 1.00 82.25 211 ASP A N 1
ATOM 1612 C CA . ASP A 1 211 ? 51.534 -9.361 -51.466 1.00 82.25 211 ASP A CA 1
ATOM 1613 C C . ASP A 1 211 ? 50.220 -9.754 -50.760 1.00 82.25 211 ASP A C 1
ATOM 1615 O O . ASP A 1 211 ? 49.370 -10.419 -51.359 1.00 82.25 211 ASP A O 1
ATOM 1619 N N . LYS A 1 212 ? 50.027 -9.349 -49.496 1.00 89.25 212 LYS A N 1
ATOM 1620 C CA . LYS A 1 212 ? 48.858 -9.718 -48.683 1.00 89.25 212 LYS A CA 1
ATOM 1621 C C . LYS A 1 212 ? 47.881 -8.558 -48.515 1.00 89.25 212 LYS A C 1
ATOM 1623 O O . LYS A 1 212 ? 48.254 -7.385 -48.505 1.00 89.25 212 LYS A O 1
ATOM 1628 N N . SER A 1 213 ? 46.613 -8.908 -48.303 1.00 92.06 213 SER A N 1
ATOM 1629 C CA . SER A 1 213 ? 45.550 -7.959 -47.965 1.00 92.06 213 SER A CA 1
ATOM 1630 C C . SER A 1 213 ? 44.597 -8.507 -46.901 1.00 92.06 213 SER A C 1
ATOM 1632 O O . SER A 1 213 ? 44.431 -9.722 -46.761 1.00 92.06 213 SER A O 1
ATOM 1634 N N . LEU A 1 214 ? 43.957 -7.602 -46.159 1.00 94.75 214 LEU A N 1
ATOM 1635 C CA . LEU A 1 214 ? 42.836 -7.886 -45.258 1.00 94.75 214 LEU A CA 1
ATOM 1636 C C . LEU A 1 214 ? 41.653 -6.991 -45.643 1.00 94.75 214 LEU A C 1
ATOM 1638 O O . LEU A 1 214 ? 41.817 -5.790 -45.822 1.00 94.75 214 LEU A O 1
ATOM 1642 N N . SER A 1 215 ? 40.455 -7.569 -45.732 1.00 95.00 215 SER A N 1
ATOM 1643 C CA . SER A 1 215 ? 39.219 -6.851 -46.060 1.00 95.00 215 SER A CA 1
ATOM 1644 C C . SER A 1 215 ? 38.230 -6.930 -44.900 1.00 95.00 215 SER A C 1
ATOM 1646 O O . SER A 1 215 ? 37.712 -8.010 -44.616 1.00 95.00 215 SER A O 1
ATOM 1648 N N . VAL A 1 216 ? 37.899 -5.788 -44.299 1.00 96.88 216 VAL A N 1
ATOM 1649 C CA . VAL A 1 216 ? 36.863 -5.655 -43.260 1.00 96.88 216 VAL A CA 1
ATOM 1650 C C . VAL A 1 216 ? 35.594 -5.050 -43.885 1.00 96.88 216 VAL A C 1
ATOM 1652 O O . VAL A 1 216 ? 35.674 -3.964 -44.464 1.00 96.88 216 VAL A O 1
ATOM 1655 N N . PRO A 1 217 ? 34.419 -5.705 -43.813 1.00 96.81 217 PRO A N 1
ATOM 1656 C CA . PRO A 1 217 ? 33.175 -5.148 -44.342 1.00 96.81 217 PRO A CA 1
ATOM 1657 C C . PRO A 1 217 ? 32.762 -3.854 -43.632 1.00 96.81 217 PRO A C 1
ATOM 1659 O O . PRO A 1 217 ? 32.786 -3.773 -42.404 1.00 96.81 217 PRO A O 1
ATOM 1662 N N . ILE A 1 218 ? 32.310 -2.870 -44.407 1.00 96.12 218 ILE A N 1
ATOM 1663 C CA . ILE A 1 218 ? 31.587 -1.689 -43.932 1.00 96.12 218 ILE A CA 1
ATOM 1664 C C . ILE A 1 218 ? 30.158 -1.774 -44.469 1.00 96.12 218 ILE A C 1
ATOM 1666 O O . ILE A 1 218 ? 29.947 -1.850 -45.680 1.00 96.12 218 ILE A O 1
ATOM 1670 N N . ILE A 1 219 ? 29.167 -1.733 -43.584 1.00 93.69 219 ILE A N 1
ATOM 1671 C CA . ILE A 1 219 ? 27.746 -1.812 -43.944 1.00 93.69 219 ILE A CA 1
ATOM 1672 C C . ILE A 1 219 ? 27.046 -0.558 -43.427 1.00 93.69 219 ILE A C 1
ATOM 1674 O O . ILE A 1 219 ? 27.162 -0.239 -42.247 1.00 93.69 219 ILE A O 1
ATOM 1678 N N . GLN A 1 220 ? 26.288 0.135 -44.277 1.00 91.50 220 GLN A N 1
ATOM 1679 C CA . GLN A 1 220 ? 25.381 1.199 -43.847 1.00 91.50 220 GLN A CA 1
ATOM 1680 C C . GLN A 1 220 ? 23.952 0.877 -44.288 1.00 91.50 220 GLN A C 1
ATOM 1682 O O . GLN A 1 220 ? 23.660 0.835 -45.486 1.00 91.50 220 GLN A O 1
ATOM 1687 N N . VAL A 1 221 ? 23.076 0.644 -43.309 1.00 89.19 221 VAL A N 1
ATOM 1688 C CA . VAL A 1 221 ? 21.683 0.199 -43.510 1.00 89.19 221 VAL A CA 1
ATOM 1689 C C . VAL A 1 221 ? 20.854 1.176 -44.346 1.00 89.19 221 VAL A C 1
ATOM 1691 O O . VAL A 1 221 ? 21.183 2.358 -44.466 1.00 89.19 221 VAL A O 1
ATOM 1694 N N . GLU A 1 222 ? 19.766 0.685 -44.940 1.00 86.75 222 GLU A N 1
ATOM 1695 C CA . GLU A 1 222 ? 18.847 1.475 -45.768 1.00 86.75 222 GLU A CA 1
ATOM 1696 C C . GLU A 1 222 ? 17.867 2.356 -44.975 1.00 86.75 222 GLU A C 1
ATOM 1698 O O . GLU A 1 222 ? 17.293 3.290 -45.530 1.00 86.75 222 GLU A O 1
ATOM 1703 N N . LYS A 1 223 ? 17.644 2.045 -43.696 1.00 84.88 223 LYS A N 1
ATOM 1704 C CA . LYS A 1 223 ? 16.625 2.639 -42.817 1.00 84.88 223 LYS A CA 1
ATOM 1705 C C . LYS A 1 223 ? 17.074 2.524 -41.359 1.00 84.88 223 LYS A C 1
ATOM 1707 O O . LYS A 1 223 ? 17.935 1.707 -41.061 1.00 84.88 223 LYS A O 1
ATOM 1712 N N . LEU A 1 224 ? 16.453 3.286 -40.461 1.00 86.69 224 LEU A N 1
ATOM 1713 C CA . LEU A 1 224 ? 16.583 3.047 -39.022 1.00 86.69 224 LEU A CA 1
ATOM 1714 C C . LEU A 1 224 ? 15.860 1.764 -38.609 1.00 86.69 224 LEU A C 1
ATOM 1716 O O . LEU A 1 224 ? 14.774 1.464 -39.117 1.00 86.69 224 LEU A O 1
ATOM 1720 N N . ASP A 1 225 ? 16.423 1.081 -37.620 1.00 83.56 225 ASP A N 1
ATOM 1721 C CA . ASP A 1 225 ? 15.717 0.057 -36.861 1.00 83.56 225 ASP A CA 1
ATOM 1722 C C . ASP A 1 225 ? 14.598 0.676 -36.012 1.00 83.56 225 ASP A C 1
ATOM 1724 O O . ASP A 1 225 ? 14.706 1.796 -35.496 1.00 83.56 225 ASP A O 1
ATOM 1728 N N . ALA A 1 226 ? 13.503 -0.071 -35.871 1.00 90.19 226 ALA A N 1
ATOM 1729 C CA . ALA A 1 226 ? 12.420 0.273 -34.962 1.00 90.19 226 ALA A CA 1
ATOM 1730 C C . ALA A 1 226 ? 12.862 -0.016 -33.518 1.00 90.19 226 ALA A C 1
ATOM 1732 O O . ALA A 1 226 ? 13.326 -1.130 -33.262 1.00 90.19 226 ALA A O 1
ATOM 1733 N N . PRO A 1 227 ? 12.697 0.919 -32.563 1.00 95.31 227 PRO A N 1
ATOM 1734 C CA . PRO A 1 227 ? 12.951 0.623 -31.159 1.00 95.31 227 PRO A CA 1
ATOM 1735 C C . PRO A 1 227 ? 12.067 -0.530 -30.677 1.00 95.31 227 PRO A C 1
ATOM 1737 O O . PRO A 1 227 ? 10.838 -0.455 -30.752 1.00 95.31 227 PRO A O 1
ATOM 1740 N N . VAL A 1 228 ? 12.693 -1.589 -30.164 1.00 96.56 228 VAL A N 1
ATOM 1741 C CA . VAL A 1 228 ? 11.993 -2.639 -29.420 1.00 96.56 228 VAL A CA 1
ATOM 1742 C C . VAL A 1 228 ? 11.781 -2.107 -28.010 1.00 96.56 228 VAL A C 1
ATOM 1744 O O . VAL A 1 228 ? 12.743 -1.810 -27.306 1.00 96.56 228 VAL A O 1
ATOM 1747 N N . VAL A 1 229 ? 10.518 -1.926 -27.631 1.00 97.62 229 VAL A N 1
ATOM 1748 C CA . VAL A 1 229 ? 10.122 -1.294 -26.369 1.00 97.62 229 VAL A CA 1
ATOM 1749 C C . VAL A 1 229 ? 9.573 -2.318 -25.384 1.00 97.62 229 VAL A C 1
ATOM 1751 O O . VAL A 1 229 ? 8.878 -3.257 -25.758 1.00 97.62 229 VAL A O 1
ATOM 1754 N N . ASN A 1 230 ? 9.848 -2.097 -24.106 1.00 97.44 230 ASN A N 1
ATOM 1755 C CA . ASN A 1 230 ? 9.257 -2.805 -22.980 1.00 97.44 230 ASN A CA 1
ATOM 1756 C C . ASN A 1 230 ? 8.712 -1.774 -21.982 1.00 97.44 230 ASN A C 1
ATOM 1758 O O . ASN A 1 230 ? 9.330 -0.732 -21.777 1.00 97.44 230 ASN A O 1
ATOM 1762 N N . LEU A 1 231 ? 7.576 -2.060 -21.344 1.00 97.69 231 LEU A N 1
ATOM 1763 C CA . LEU A 1 231 ? 6.994 -1.197 -20.316 1.00 97.69 231 LEU A CA 1
ATOM 1764 C C . LEU A 1 231 ? 6.928 -1.939 -18.978 1.00 97.69 231 LEU A C 1
ATOM 1766 O O . LEU A 1 231 ? 6.162 -2.889 -18.821 1.00 97.69 231 LEU A O 1
ATOM 1770 N N . GLU A 1 232 ? 7.693 -1.472 -17.993 1.00 96.94 232 GLU A N 1
ATOM 1771 C CA . GLU A 1 232 ? 7.488 -1.861 -16.601 1.00 96.94 232 GLU A CA 1
ATOM 1772 C C . GLU A 1 232 ? 6.315 -1.059 -16.020 1.00 96.94 232 GLU A C 1
ATOM 1774 O O . GLU A 1 232 ? 6.387 0.161 -15.878 1.00 96.94 232 GLU A O 1
ATOM 1779 N N . ASP A 1 233 ? 5.234 -1.760 -15.683 1.00 95.25 233 ASP A N 1
ATOM 1780 C CA . ASP A 1 233 ? 3.973 -1.186 -15.201 1.00 95.25 233 ASP A CA 1
ATOM 1781 C C . ASP A 1 233 ? 3.463 -1.941 -13.956 1.00 95.25 233 ASP A C 1
ATOM 1783 O O . ASP A 1 233 ? 2.303 -2.341 -13.892 1.00 95.25 233 ASP A O 1
ATOM 1787 N N . ASN A 1 234 ? 4.333 -2.215 -12.977 1.00 93.81 234 ASN A N 1
ATOM 1788 C CA . ASN A 1 234 ? 3.937 -2.810 -11.688 1.00 93.81 234 ASN A CA 1
ATOM 1789 C C . ASN A 1 234 ? 4.228 -1.865 -10.518 1.00 93.81 234 ASN A C 1
ATOM 1791 O O . ASN A 1 234 ? 3.304 -1.423 -9.829 1.00 93.81 234 ASN A O 1
ATOM 1795 N N . ASP A 1 235 ? 5.508 -1.527 -10.345 1.00 90.94 235 ASP A N 1
ATOM 1796 C CA . ASP A 1 235 ? 6.011 -0.644 -9.291 1.00 90.94 235 ASP A CA 1
ATOM 1797 C C . ASP A 1 235 ? 6.510 0.692 -9.849 1.00 90.94 235 ASP A C 1
ATOM 1799 O O . ASP A 1 235 ? 6.263 1.733 -9.228 1.00 90.94 235 ASP A O 1
ATOM 1803 N N . ALA A 1 236 ? 7.152 0.673 -11.022 1.00 92.56 236 ALA A N 1
ATOM 1804 C CA . ALA A 1 236 ? 7.449 1.839 -11.853 1.00 92.56 236 ALA A CA 1
ATOM 1805 C C . ALA A 1 236 ? 6.406 2.038 -12.978 1.00 92.56 236 ALA A C 1
ATOM 1807 O O . ALA A 1 236 ? 5.435 1.287 -13.082 1.00 92.56 236 ALA A O 1
ATOM 1808 N N . PHE A 1 237 ? 6.603 3.074 -13.804 1.00 96.38 237 PHE A N 1
ATOM 1809 C CA . PHE A 1 237 ? 5.912 3.273 -15.091 1.00 96.38 237 PHE A CA 1
ATOM 1810 C C . PHE A 1 237 ? 6.965 3.536 -16.183 1.00 96.38 237 PHE A C 1
ATOM 1812 O O . PHE A 1 237 ? 6.985 4.578 -16.837 1.00 96.38 237 PHE A O 1
ATOM 1819 N N . LEU A 1 238 ? 7.938 2.630 -16.272 1.00 97.69 238 LEU A N 1
ATOM 1820 C CA . LEU A 1 238 ? 9.201 2.839 -16.974 1.00 97.69 238 LEU A CA 1
ATOM 1821 C C . LEU A 1 238 ? 9.153 2.203 -18.364 1.00 97.69 238 LEU A C 1
ATOM 1823 O O . LEU A 1 238 ? 9.097 0.980 -18.488 1.00 97.69 238 LEU A O 1
ATOM 1827 N N . LEU A 1 239 ? 9.213 3.028 -19.407 1.00 98.38 239 LEU A N 1
ATOM 1828 C CA . LEU A 1 239 ? 9.456 2.558 -20.767 1.00 98.38 239 LEU A CA 1
ATOM 1829 C C . LEU A 1 239 ? 10.965 2.329 -20.942 1.00 98.38 239 LEU A C 1
ATOM 1831 O O . LEU A 1 239 ? 11.746 3.215 -20.602 1.00 98.38 239 LEU A O 1
ATOM 1835 N N . SER A 1 240 ? 11.385 1.186 -21.479 1.00 98.31 240 SER A N 1
ATOM 1836 C CA . SER A 1 240 ? 12.787 0.865 -21.783 1.00 98.31 240 SER A CA 1
ATOM 1837 C C . SER A 1 240 ? 12.952 0.277 -23.186 1.00 98.31 240 SER A C 1
ATOM 1839 O O . SER A 1 240 ? 11.996 -0.249 -23.757 1.00 98.31 240 SER A O 1
ATOM 1841 N N . TRP A 1 241 ? 14.152 0.398 -23.755 1.00 97.56 241 TRP A N 1
ATOM 1842 C CA . TRP A 1 241 ? 14.506 -0.073 -25.099 1.00 97.56 241 TRP A CA 1
ATOM 1843 C C . TRP A 1 241 ? 16.021 -0.303 -25.224 1.00 97.56 241 TRP A C 1
ATOM 1845 O O . TRP A 1 241 ? 16.800 0.275 -24.467 1.00 97.56 241 TRP A O 1
ATOM 1855 N N . ASP A 1 242 ? 16.449 -1.121 -26.188 1.00 94.94 242 ASP A N 1
ATOM 1856 C CA . ASP A 1 242 ? 17.876 -1.332 -26.483 1.00 94.94 242 ASP A CA 1
ATOM 1857 C C . ASP A 1 242 ? 18.495 -0.133 -27.231 1.00 94.94 242 ASP A C 1
ATOM 1859 O O . ASP A 1 242 ? 17.833 0.521 -28.041 1.00 94.94 242 ASP A O 1
ATOM 1863 N N . GLU A 1 243 ? 19.779 0.163 -26.994 1.00 90.44 243 GLU A N 1
ATOM 1864 C CA . GLU A 1 243 ? 20.449 1.308 -27.627 1.00 90.44 243 GLU A CA 1
ATOM 1865 C C . GLU A 1 243 ? 20.677 1.098 -29.135 1.00 90.44 243 GLU A C 1
ATOM 1867 O O . GLU A 1 243 ? 21.494 0.279 -29.564 1.00 90.44 243 GLU A O 1
ATOM 1872 N N . ILE A 1 244 ? 20.030 1.928 -29.955 1.00 87.81 244 ILE A N 1
ATOM 1873 C CA . ILE A 1 244 ? 20.258 1.965 -31.400 1.00 87.81 244 ILE A CA 1
ATOM 1874 C C . ILE A 1 244 ? 21.474 2.854 -31.690 1.00 87.81 244 ILE A C 1
ATOM 1876 O O . ILE A 1 244 ? 21.400 4.082 -31.679 1.00 87.81 244 ILE A O 1
ATOM 1880 N N . THR A 1 245 ? 22.618 2.230 -31.974 1.00 81.06 245 THR A N 1
ATOM 1881 C CA . THR A 1 245 ? 23.863 2.939 -32.322 1.00 81.06 245 THR A CA 1
ATOM 1882 C C . THR A 1 245 ? 23.682 3.803 -33.576 1.00 81.06 245 THR A C 1
ATOM 1884 O O . THR A 1 245 ? 23.250 3.299 -34.611 1.00 81.06 245 THR A O 1
ATOM 1887 N N . GLY A 1 246 ? 24.100 5.073 -33.528 1.00 77.31 246 GLY A N 1
ATOM 1888 C CA . GLY A 1 246 ? 24.107 5.972 -34.695 1.00 77.31 246 GLY A CA 1
ATOM 1889 C C . GLY A 1 246 ? 22.780 6.686 -34.983 1.00 77.31 246 GLY A C 1
ATOM 1890 O O . GLY A 1 246 ? 22.537 7.079 -36.126 1.00 77.31 246 GLY A O 1
ATOM 1891 N N . VAL A 1 247 ? 21.932 6.845 -33.962 1.00 88.12 247 VAL A N 1
ATOM 1892 C CA . VAL A 1 247 ? 20.795 7.783 -33.949 1.00 88.12 247 VAL A CA 1
ATOM 1893 C C . VAL A 1 247 ? 21.210 9.112 -33.317 1.00 88.12 247 VAL A C 1
ATOM 1895 O O . VAL A 1 247 ? 22.058 9.136 -32.425 1.00 88.12 247 VAL A O 1
ATOM 1898 N N . ASP A 1 248 ? 20.576 10.213 -33.721 1.00 89.12 248 ASP A N 1
ATOM 1899 C CA . ASP A 1 248 ? 20.756 11.512 -33.048 1.00 89.12 248 ASP A CA 1
ATOM 1900 C C . ASP A 1 248 ? 19.956 11.593 -31.737 1.00 89.12 248 ASP A C 1
ATOM 1902 O O . ASP A 1 248 ? 20.254 12.403 -30.860 1.00 89.12 248 ASP A O 1
ATOM 1906 N N . GLY A 1 249 ? 18.941 10.740 -31.598 1.00 93.06 249 GLY A N 1
ATOM 1907 C CA . GLY A 1 249 ? 18.140 10.590 -30.395 1.00 93.06 249 GLY A CA 1
ATOM 1908 C C . GLY A 1 249 ? 16.862 9.801 -30.651 1.00 93.06 249 GLY A C 1
ATOM 1909 O O . GLY A 1 249 ? 16.704 9.128 -31.676 1.00 93.06 249 GLY A O 1
ATOM 1910 N N . TYR A 1 250 ? 15.936 9.929 -29.709 1.00 96.19 250 TYR A N 1
ATOM 1911 C CA . TYR A 1 250 ? 14.605 9.347 -29.772 1.00 96.19 250 TYR A CA 1
ATOM 1912 C C . TYR A 1 250 ? 13.529 10.422 -29.579 1.00 96.19 250 TYR A C 1
ATOM 1914 O O . TYR A 1 250 ? 13.773 11.487 -29.014 1.00 96.19 250 TYR A O 1
ATOM 1922 N N . LYS A 1 251 ? 12.315 10.141 -30.045 1.00 96.94 251 LYS A N 1
ATOM 1923 C CA . LYS A 1 251 ? 11.118 10.964 -29.853 1.00 96.94 251 LYS A CA 1
ATOM 1924 C C . LYS A 1 251 ? 10.034 10.096 -29.234 1.00 96.94 251 LYS A C 1
ATOM 1926 O O . LYS A 1 251 ? 9.513 9.191 -29.884 1.00 96.94 251 LYS A O 1
ATOM 1931 N N . LEU A 1 252 ? 9.698 10.357 -27.977 1.00 98.00 252 LEU A N 1
ATOM 1932 C CA . LEU A 1 252 ? 8.600 9.692 -27.287 1.00 98.00 252 LEU A CA 1
ATOM 1933 C C . LEU A 1 252 ? 7.296 10.408 -27.633 1.00 98.00 252 LEU A C 1
ATOM 1935 O O . LEU A 1 252 ? 7.011 11.490 -27.117 1.00 98.00 252 LEU A O 1
ATOM 1939 N N . LYS A 1 253 ? 6.511 9.807 -28.523 1.00 98.00 253 LYS A N 1
ATOM 1940 C CA . LYS A 1 253 ? 5.173 10.269 -28.883 1.00 98.00 253 LYS A CA 1
ATOM 1941 C C . LYS A 1 253 ? 4.149 9.646 -27.939 1.00 98.00 253 LYS A C 1
ATOM 1943 O O . LYS A 1 253 ? 4.167 8.437 -27.705 1.00 98.00 253 LYS A O 1
ATOM 1948 N N . TYR A 1 254 ? 3.230 10.463 -27.434 1.00 97.00 254 TYR A N 1
ATOM 1949 C CA . TYR A 1 254 ? 2.082 9.986 -26.667 1.00 97.00 254 TYR A CA 1
ATOM 1950 C C . TYR A 1 254 ? 0.787 10.662 -27.121 1.00 97.00 254 TYR A C 1
ATOM 1952 O O . TYR A 1 254 ? 0.759 11.848 -27.456 1.00 97.00 254 TYR A O 1
ATOM 1960 N N . ILE A 1 255 ? -0.292 9.884 -27.151 1.00 96.62 255 ILE A N 1
ATOM 1961 C CA . ILE A 1 255 ? -1.623 10.306 -27.587 1.00 96.62 255 ILE A CA 1
ATOM 1962 C C . ILE A 1 255 ? -2.601 10.119 -26.428 1.00 96.62 255 ILE A C 1
ATOM 1964 O O . ILE A 1 255 ? -2.614 9.083 -25.764 1.00 96.62 255 ILE A O 1
ATOM 1968 N N . THR A 1 256 ? -3.427 11.137 -26.212 1.00 95.50 256 THR A N 1
ATOM 1969 C CA . THR A 1 256 ? -4.542 11.176 -25.257 1.00 95.50 256 THR A CA 1
ATOM 1970 C C . THR A 1 256 ? -5.826 11.541 -26.010 1.00 95.50 256 THR A C 1
ATOM 1972 O O . THR A 1 256 ? -5.764 12.002 -27.152 1.00 95.50 256 THR A O 1
ATOM 1975 N N . SER A 1 257 ? -6.998 11.469 -25.371 1.00 91.31 257 SER A N 1
ATOM 1976 C CA . SER A 1 257 ? -8.220 12.035 -25.973 1.00 91.31 257 SER A CA 1
ATOM 1977 C C . SER A 1 257 ? -8.225 13.573 -26.062 1.00 91.31 257 SER A C 1
ATOM 1979 O O . SER A 1 257 ? -9.159 14.136 -26.628 1.00 91.31 257 SER A O 1
ATOM 1981 N N . LEU A 1 258 ? -7.226 14.259 -25.489 1.00 91.38 258 LEU A N 1
ATOM 1982 C CA . LEU A 1 258 ? -7.046 15.713 -25.581 1.00 91.38 258 LEU A CA 1
ATOM 1983 C C . LEU A 1 258 ? -6.138 16.122 -26.754 1.00 91.38 258 LEU A C 1
ATOM 1985 O O . LEU A 1 258 ? -6.157 17.281 -27.162 1.00 91.38 258 LEU A O 1
ATOM 1989 N N . GLY A 1 259 ? -5.350 15.187 -27.296 1.00 93.06 259 GLY A N 1
ATOM 1990 C CA . GLY A 1 259 ? -4.411 15.442 -28.384 1.00 93.06 259 GLY A CA 1
ATOM 1991 C C . GLY A 1 259 ? -3.152 14.574 -28.338 1.00 93.06 259 GLY A C 1
ATOM 1992 O O . GLY A 1 259 ? -2.969 13.725 -27.460 1.00 93.06 259 GLY A O 1
ATOM 1993 N N . GLU A 1 260 ? -2.284 14.825 -29.313 1.00 95.62 260 GLU A N 1
ATOM 1994 C CA . GLU A 1 260 ? -0.981 14.190 -29.507 1.00 95.62 260 GLU A CA 1
ATOM 1995 C C . GLU A 1 260 ? 0.145 15.125 -29.051 1.00 95.62 260 GLU A C 1
ATOM 1997 O O . GLU A 1 260 ? 0.117 16.322 -29.335 1.00 95.62 260 GLU A O 1
ATOM 2002 N N . ASN A 1 261 ? 1.149 14.567 -28.376 1.00 96.25 261 ASN A N 1
ATOM 2003 C CA . ASN A 1 261 ? 2.340 15.270 -27.90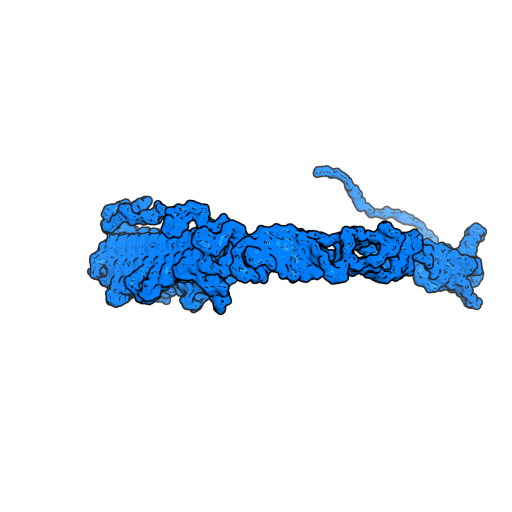9 1.00 96.25 261 ASN A CA 1
ATOM 2004 C C . ASN A 1 261 ? 3.603 14.458 -28.237 1.00 96.25 261 ASN A C 1
ATOM 2006 O O . ASN A 1 261 ? 3.542 13.267 -28.552 1.00 96.25 261 ASN A O 1
ATOM 2010 N N . THR A 1 262 ? 4.771 15.096 -28.172 1.00 96.94 262 THR A N 1
ATOM 2011 C CA . THR A 1 262 ? 6.074 14.447 -28.387 1.00 96.94 262 THR A CA 1
ATOM 2012 C C . THR A 1 262 ? 7.123 15.043 -27.453 1.00 96.94 262 THR A C 1
ATOM 2014 O O . THR A 1 262 ? 7.138 16.252 -27.235 1.00 96.94 262 THR A O 1
ATOM 2017 N N . ILE A 1 263 ? 7.991 14.189 -26.912 1.00 97.56 263 ILE A N 1
ATOM 2018 C CA . ILE A 1 263 ? 9.129 14.546 -26.059 1.00 97.56 263 ILE A CA 1
ATOM 2019 C C . ILE A 1 263 ? 10.411 14.101 -26.767 1.00 97.56 263 ILE A C 1
ATOM 2021 O O . ILE A 1 263 ? 10.544 12.930 -27.124 1.00 97.56 263 ILE A O 1
ATOM 2025 N N . ASP A 1 264 ? 11.350 15.024 -26.965 1.00 96.81 264 ASP A N 1
ATOM 2026 C CA . ASP A 1 264 ? 12.693 14.717 -27.463 1.00 96.81 264 ASP A CA 1
ATOM 2027 C C . ASP A 1 264 ? 13.555 14.093 -26.353 1.00 96.81 264 ASP A C 1
ATOM 2029 O O . ASP A 1 264 ? 13.600 14.597 -25.229 1.00 96.81 264 ASP A O 1
ATOM 2033 N N . ILE A 1 265 ? 14.246 12.997 -26.670 1.00 96.50 265 ILE A N 1
ATOM 2034 C CA . ILE A 1 265 ? 15.078 12.213 -25.751 1.00 96.50 265 ILE A CA 1
ATOM 2035 C C . ILE A 1 265 ? 16.483 12.054 -26.369 1.00 96.50 265 ILE A C 1
ATOM 2037 O O . ILE A 1 265 ? 16.584 11.591 -27.507 1.00 96.50 265 ILE A O 1
ATOM 2041 N N . PRO A 1 266 ? 17.580 12.402 -25.665 1.00 94.38 266 PRO A N 1
ATOM 2042 C CA . PRO A 1 266 ? 18.937 12.299 -26.211 1.00 94.38 266 PRO A CA 1
ATOM 2043 C C . PRO A 1 266 ? 19.370 10.871 -26.576 1.00 94.38 266 PRO A C 1
ATOM 2045 O O . PRO A 1 266 ? 18.956 9.896 -25.941 1.00 94.38 266 PRO A O 1
ATOM 2048 N N . SER A 1 267 ? 20.277 10.753 -27.549 1.00 89.69 267 SER A N 1
ATOM 2049 C CA . SER A 1 267 ? 21.044 9.526 -27.810 1.00 89.69 267 SER A CA 1
ATOM 2050 C C . SER A 1 267 ? 21.804 9.051 -26.558 1.00 89.69 267 SER A C 1
ATOM 2052 O O . SER A 1 267 ? 22.097 9.837 -25.656 1.00 89.69 267 SER A O 1
ATOM 2054 N N . GLY A 1 268 ? 22.056 7.741 -26.451 1.00 89.12 268 GLY A N 1
ATOM 2055 C CA . GLY A 1 268 ? 22.573 7.110 -25.226 1.00 89.12 268 GLY A CA 1
ATOM 2056 C C . GLY A 1 268 ? 21.538 6.919 -24.104 1.00 89.12 268 GLY A C 1
ATOM 2057 O O . GLY A 1 268 ? 21.837 6.282 -23.096 1.00 89.12 268 GLY A O 1
ATOM 2058 N N . THR A 1 269 ? 20.308 7.424 -24.261 1.00 94.75 269 THR A N 1
ATOM 2059 C CA . THR A 1 269 ? 19.193 7.109 -23.352 1.00 94.75 269 THR A CA 1
ATOM 2060 C C . THR A 1 269 ? 18.539 5.783 -23.756 1.00 94.75 269 THR A C 1
ATOM 2062 O O . THR A 1 269 ? 18.243 5.583 -24.933 1.00 94.75 269 THR A O 1
ATOM 2065 N N . ILE A 1 270 ? 18.279 4.910 -22.775 1.00 96.94 270 ILE A N 1
ATOM 2066 C CA . ILE A 1 270 ? 17.669 3.573 -22.954 1.00 96.94 270 ILE A CA 1
ATOM 2067 C C . ILE A 1 270 ? 16.366 3.369 -22.155 1.00 96.94 270 ILE A C 1
ATOM 2069 O O . ILE A 1 270 ? 15.784 2.284 -22.160 1.00 96.94 270 ILE A O 1
ATOM 2073 N N . SER A 1 271 ? 15.907 4.390 -21.424 1.00 97.94 271 SER A N 1
ATOM 2074 C CA . SER A 1 271 ? 14.632 4.353 -20.705 1.00 97.94 271 SER A CA 1
ATOM 2075 C C . SER A 1 271 ? 14.055 5.743 -20.417 1.00 97.94 271 SER A C 1
ATOM 2077 O O . SER A 1 271 ? 14.762 6.752 -20.451 1.00 97.94 271 SER A O 1
ATOM 2079 N N . TYR A 1 272 ? 12.751 5.802 -20.141 1.00 98.12 272 TYR A N 1
ATOM 2080 C CA . TYR A 1 272 ? 12.023 7.016 -19.775 1.00 98.12 272 TYR A CA 1
ATOM 2081 C C . TYR A 1 272 ? 10.894 6.694 -18.786 1.00 98.12 272 TYR A C 1
ATOM 2083 O O . TYR A 1 272 ? 10.041 5.848 -19.061 1.00 98.12 272 TYR A O 1
ATOM 2091 N N . ASP A 1 273 ? 10.868 7.373 -17.636 1.00 97.25 273 ASP A N 1
ATOM 2092 C CA . ASP A 1 273 ? 9.803 7.220 -16.638 1.00 97.25 273 ASP A CA 1
ATOM 2093 C C . ASP A 1 273 ? 8.573 8.052 -17.029 1.00 97.25 273 ASP A C 1
ATOM 2095 O O . ASP A 1 273 ? 8.574 9.283 -16.959 1.00 97.25 273 ASP A O 1
ATOM 2099 N N . LEU A 1 274 ? 7.493 7.373 -17.417 1.00 97.44 274 LEU A N 1
ATOM 2100 C CA . LEU A 1 274 ? 6.238 7.996 -17.836 1.00 97.44 274 LEU A CA 1
ATOM 2101 C C . LEU A 1 274 ? 5.508 8.703 -16.674 1.00 97.44 274 LEU A C 1
ATOM 2103 O O . LEU A 1 274 ? 4.586 9.481 -16.926 1.00 97.44 274 LEU A O 1
ATOM 2107 N N . ASN A 1 275 ? 5.920 8.505 -15.412 1.00 92.69 275 ASN A N 1
ATOM 2108 C CA . ASN A 1 275 ? 5.431 9.310 -14.282 1.00 92.69 275 ASN A CA 1
ATOM 2109 C C . ASN A 1 275 ? 5.938 10.768 -14.314 1.00 92.69 275 ASN A C 1
ATOM 2111 O O . ASN A 1 275 ? 5.375 11.610 -13.612 1.00 92.69 275 ASN A O 1
ATOM 2115 N N . LEU A 1 276 ? 6.974 11.076 -15.109 1.00 94.94 276 LEU A N 1
ATOM 2116 C CA . LEU A 1 276 ? 7.504 12.435 -15.295 1.00 94.94 276 LEU A CA 1
ATOM 2117 C C . LEU A 1 276 ? 6.666 13.286 -16.264 1.00 94.94 276 LEU A C 1
ATOM 2119 O O . LEU A 1 276 ? 6.872 14.496 -16.351 1.00 94.94 276 LEU A O 1
ATOM 2123 N N . ILE A 1 277 ? 5.728 12.674 -16.993 1.00 95.19 277 ILE A N 1
ATOM 2124 C CA . ILE A 1 277 ? 4.832 13.380 -17.910 1.00 95.19 277 ILE A CA 1
ATOM 2125 C C . ILE A 1 277 ? 3.741 14.087 -17.098 1.00 95.19 277 ILE A C 1
ATOM 2127 O O . ILE A 1 277 ? 2.965 13.446 -16.386 1.00 95.19 277 ILE A O 1
ATOM 2131 N N . ASP A 1 278 ? 3.639 15.410 -17.243 1.00 92.44 278 ASP A N 1
ATOM 2132 C CA . ASP A 1 278 ? 2.469 16.141 -16.761 1.00 92.44 278 ASP A CA 1
ATOM 2133 C C . ASP A 1 278 ? 1.276 15.865 -17.684 1.00 92.44 278 ASP A C 1
ATOM 2135 O O . ASP A 1 278 ? 1.125 16.445 -18.761 1.00 92.44 278 ASP A O 1
ATOM 2139 N N . TRP A 1 279 ? 0.395 14.976 -17.233 1.00 92.94 279 TRP A N 1
ATOM 2140 C CA . TRP A 1 279 ? -0.844 14.633 -17.926 1.00 92.94 279 TRP A CA 1
ATOM 2141 C C . TRP A 1 279 ? -1.868 15.782 -17.967 1.00 92.94 279 TRP A C 1
ATOM 2143 O O . TRP A 1 279 ? -2.943 15.598 -18.531 1.00 92.94 279 TRP A O 1
ATOM 2153 N N . ASN A 1 280 ? -1.580 16.959 -17.393 1.00 89.56 280 ASN A N 1
ATOM 2154 C CA . ASN A 1 280 ? -2.451 18.143 -17.395 1.00 89.56 280 ASN A CA 1
ATOM 2155 C C . ASN A 1 280 ? -3.858 17.844 -16.828 1.00 89.56 280 ASN A C 1
ATOM 2157 O O . ASN A 1 280 ? -4.876 18.355 -17.291 1.00 89.56 280 ASN A O 1
ATOM 2161 N N . GLY A 1 281 ? -3.918 16.960 -15.826 1.00 89.44 281 GLY A N 1
ATOM 2162 C CA . GLY A 1 281 ? -5.162 16.471 -15.225 1.00 89.44 281 GLY A CA 1
ATOM 2163 C C . GLY A 1 281 ? -5.889 15.374 -16.016 1.00 89.44 281 GLY A C 1
ATOM 2164 O O . GLY A 1 281 ? -6.939 14.921 -15.562 1.00 89.44 281 GLY A O 1
ATOM 2165 N N . TYR A 1 282 ? -5.357 14.918 -17.155 1.00 94.12 282 TYR A N 1
ATOM 2166 C CA . TYR A 1 282 ? -5.890 13.767 -17.882 1.00 94.12 282 TYR A CA 1
ATOM 2167 C C . TYR A 1 282 ? -5.714 12.468 -17.088 1.00 94.12 282 TYR A C 1
ATOM 2169 O O . TYR A 1 282 ? -4.634 12.177 -16.568 1.00 94.12 282 TYR A O 1
ATOM 2177 N N . VAL A 1 283 ? -6.767 11.654 -17.050 1.00 95.88 283 VAL A N 1
ATOM 2178 C CA . VAL A 1 283 ? -6.768 10.322 -16.441 1.00 95.88 283 VAL A CA 1
ATOM 2179 C C . VAL A 1 283 ? -7.513 9.385 -17.385 1.00 95.88 283 VAL A C 1
ATOM 2181 O O . VAL A 1 283 ? -8.675 9.634 -17.705 1.00 95.88 283 VAL A O 1
ATOM 2184 N N . GLY A 1 284 ? -6.834 8.348 -17.874 1.00 96.38 284 GLY A N 1
ATOM 2185 C CA . GLY A 1 284 ? -7.412 7.388 -18.814 1.00 96.38 284 GLY A CA 1
ATOM 2186 C C . GLY A 1 284 ? -6.373 6.661 -19.667 1.00 96.38 284 GLY A C 1
ATOM 2187 O O . GLY A 1 284 ? -5.171 6.683 -19.382 1.00 96.38 284 GLY A O 1
ATOM 2188 N N . MET A 1 285 ? -6.861 6.022 -20.732 1.00 96.81 285 MET A N 1
ATOM 2189 C CA . MET A 1 285 ? -6.041 5.329 -21.727 1.00 96.81 285 MET A CA 1
ATOM 2190 C C . MET A 1 285 ? -5.160 6.296 -22.522 1.00 96.81 285 MET A C 1
ATOM 2192 O O . MET A 1 285 ? -5.618 7.329 -23.009 1.00 96.81 285 MET A O 1
ATOM 2196 N N . ILE A 1 286 ? -3.903 5.910 -22.702 1.00 97.31 286 ILE A N 1
ATOM 2197 C CA . ILE A 1 286 ? -2.917 6.578 -23.544 1.00 97.31 286 ILE A CA 1
ATOM 2198 C C . ILE A 1 286 ? -2.337 5.584 -24.549 1.00 97.31 286 ILE A C 1
ATOM 2200 O O . ILE A 1 286 ? -2.192 4.396 -24.252 1.00 97.31 286 ILE A O 1
ATOM 2204 N N . SER A 1 287 ? -1.972 6.085 -25.726 1.00 97.88 287 SER A N 1
ATOM 2205 C CA . SER A 1 287 ? -1.172 5.345 -26.705 1.00 97.88 287 SER A CA 1
ATOM 2206 C C . SER A 1 287 ? 0.236 5.930 -26.719 1.00 97.88 287 SER A C 1
ATOM 2208 O O . SER A 1 287 ? 0.394 7.132 -26.938 1.00 97.88 287 SER A O 1
ATOM 2210 N N . VAL A 1 288 ? 1.251 5.104 -26.484 1.00 97.94 288 VAL A N 1
ATOM 2211 C CA . VAL A 1 288 ? 2.664 5.498 -26.388 1.00 97.94 288 VAL A CA 1
ATOM 2212 C C . VAL A 1 288 ? 3.459 4.813 -27.496 1.00 97.94 288 VAL A C 1
ATOM 2214 O O . VAL A 1 288 ? 3.298 3.615 -27.728 1.00 97.94 288 VAL A O 1
ATOM 2217 N N . GLN A 1 289 ? 4.315 5.567 -28.184 1.00 98.12 289 GLN A N 1
ATOM 2218 C CA . GLN A 1 289 ? 5.177 5.060 -29.250 1.00 98.12 289 GLN A CA 1
ATOM 2219 C C . GLN A 1 289 ? 6.518 5.798 -29.232 1.00 98.12 289 GLN A C 1
ATOM 2221 O O . GLN A 1 289 ? 6.561 7.030 -29.249 1.00 98.12 289 GLN A O 1
ATOM 2226 N N . LEU A 1 290 ? 7.620 5.053 -29.213 1.00 98.25 290 LEU A N 1
ATOM 2227 C CA . LEU A 1 290 ? 8.966 5.608 -29.278 1.00 98.25 290 LEU A CA 1
ATOM 2228 C C . LEU A 1 290 ? 9.454 5.601 -30.727 1.00 98.25 290 LEU A C 1
ATOM 2230 O O . LEU A 1 290 ? 9.347 4.591 -31.414 1.00 98.25 290 LEU A O 1
ATOM 2234 N N . PHE A 1 291 ? 10.024 6.706 -31.188 1.00 96.81 291 PHE A N 1
ATOM 2235 C CA . PHE A 1 291 ? 10.661 6.795 -32.498 1.00 96.81 291 PHE A CA 1
ATOM 2236 C C . PHE A 1 291 ? 12.166 6.969 -32.335 1.00 96.81 291 PHE A C 1
ATOM 2238 O O . PHE A 1 291 ? 12.587 7.864 -31.609 1.00 96.81 291 PHE A O 1
ATOM 2245 N N . SER A 1 292 ? 12.978 6.180 -33.031 1.00 94.38 292 SER A N 1
ATOM 2246 C CA . SER A 1 292 ? 14.378 6.532 -33.302 1.00 94.38 292 SER A CA 1
ATOM 2247 C C . SER A 1 292 ? 14.423 7.592 -34.405 1.00 94.38 292 SER A C 1
ATOM 2249 O O . SER A 1 292 ? 13.568 7.572 -35.295 1.00 94.38 292 SER A O 1
ATOM 2251 N N . TYR A 1 293 ? 15.388 8.519 -34.384 1.00 92.75 293 TYR A N 1
ATOM 2252 C CA . TYR A 1 293 ? 15.579 9.460 -35.497 1.00 92.75 293 TYR A CA 1
ATOM 2253 C C . TYR A 1 293 ? 17.049 9.787 -35.796 1.00 92.75 293 TYR A C 1
ATOM 2255 O O . TYR A 1 293 ? 17.919 9.742 -34.925 1.00 92.75 293 TYR A O 1
ATOM 2263 N N . ALA A 1 294 ? 17.312 10.154 -37.050 1.00 90.00 294 ALA A N 1
ATOM 2264 C CA . ALA A 1 294 ? 18.608 10.632 -37.520 1.00 90.00 294 ALA A CA 1
ATOM 2265 C C . ALA A 1 294 ? 18.440 11.704 -38.611 1.00 90.00 294 ALA A C 1
ATOM 2267 O O . ALA A 1 294 ? 17.571 11.605 -39.486 1.00 90.00 294 ALA A O 1
ATOM 2268 N N . ASN A 1 295 ? 19.291 12.725 -38.577 1.00 86.50 295 ASN A N 1
ATOM 2269 C CA . ASN A 1 295 ? 19.411 13.749 -39.605 1.00 86.50 295 ASN A CA 1
ATOM 2270 C C . ASN A 1 295 ? 20.167 13.159 -40.800 1.00 86.50 295 ASN A C 1
ATOM 2272 O O . ASN A 1 295 ? 21.366 12.900 -40.726 1.00 86.50 295 ASN A O 1
ATOM 2276 N N . VAL A 1 296 ? 19.492 12.982 -41.936 1.00 83.38 296 VAL A N 1
ATOM 2277 C CA . VAL A 1 296 ? 20.098 12.365 -43.132 1.00 83.38 296 VAL A CA 1
ATOM 2278 C C . VAL A 1 296 ? 20.739 13.382 -44.089 1.00 83.38 296 VAL A C 1
ATOM 2280 O O . VAL A 1 296 ? 21.097 13.046 -45.219 1.00 83.38 296 VAL A O 1
ATOM 2283 N N . GLY A 1 297 ? 20.950 14.614 -43.620 1.00 72.38 297 GLY A N 1
ATOM 2284 C CA . GLY A 1 297 ? 21.486 15.739 -44.390 1.00 72.38 297 GLY A CA 1
ATOM 2285 C C . GLY A 1 297 ? 20.394 16.578 -45.068 1.00 72.38 297 GLY A C 1
ATOM 2286 O O . GLY A 1 297 ? 19.220 16.217 -45.086 1.00 72.38 297 GLY A O 1
ATOM 2287 N N . GLY A 1 298 ? 20.763 17.756 -45.583 1.00 69.25 298 GLY A N 1
ATOM 2288 C CA . GLY A 1 298 ? 19.839 18.648 -46.307 1.00 69.25 298 GLY A CA 1
ATOM 2289 C C . GLY A 1 298 ? 18.658 19.205 -45.493 1.00 69.25 298 GLY A C 1
ATOM 2290 O O . GLY A 1 298 ? 17.733 19.756 -46.081 1.00 69.25 298 GLY A O 1
ATOM 2291 N N . GLY A 1 299 ? 18.665 19.054 -44.163 1.00 70.56 299 GLY A N 1
ATOM 2292 C CA . GLY A 1 299 ? 17.528 19.373 -43.289 1.00 70.56 299 GLY A CA 1
ATOM 2293 C C . GLY A 1 299 ? 16.452 18.280 -43.216 1.00 70.56 299 GLY A C 1
ATOM 2294 O O . GLY A 1 299 ? 15.419 18.494 -42.588 1.00 70.56 299 GLY A O 1
ATOM 2295 N N . ALA A 1 300 ? 16.673 17.117 -43.837 1.00 81.75 300 ALA A N 1
ATOM 2296 C CA . ALA A 1 300 ? 15.771 15.977 -43.750 1.00 81.75 300 ALA A CA 1
ATOM 2297 C C . ALA A 1 300 ? 16.067 15.123 -42.505 1.00 81.75 300 ALA A C 1
ATOM 2299 O O . ALA A 1 300 ? 17.215 14.761 -42.236 1.00 81.75 300 ALA A O 1
ATOM 2300 N N . ILE A 1 301 ? 15.009 14.756 -41.783 1.00 84.44 301 ILE A N 1
ATOM 2301 C CA . ILE A 1 301 ? 15.042 13.799 -40.672 1.00 84.44 301 ILE A CA 1
ATOM 2302 C C . ILE A 1 301 ? 14.363 12.517 -41.146 1.00 84.44 301 ILE A C 1
ATOM 2304 O O . ILE A 1 301 ? 13.263 12.563 -41.700 1.00 84.44 301 ILE A O 1
ATOM 2308 N N . SER A 1 302 ? 15.006 11.380 -40.907 1.00 88.62 302 SER A N 1
ATOM 2309 C CA . SER A 1 302 ? 14.400 10.058 -41.051 1.00 88.62 302 SER A CA 1
ATOM 2310 C C . SER A 1 302 ? 14.175 9.459 -39.663 1.00 88.62 302 SER A C 1
ATOM 2312 O O . SER A 1 302 ? 14.954 9.714 -38.743 1.00 88.62 302 SER A O 1
ATOM 2314 N N . GLN A 1 303 ? 13.082 8.714 -39.497 1.00 92.12 303 GLN A N 1
ATOM 2315 C CA . GLN A 1 303 ? 12.640 8.180 -38.209 1.00 92.12 303 GLN A CA 1
ATOM 2316 C C . GLN A 1 303 ? 11.961 6.816 -38.370 1.00 92.12 303 GLN A C 1
ATOM 2318 O O . GLN A 1 303 ? 11.316 6.571 -39.392 1.00 92.12 303 GLN A O 1
ATOM 2323 N N . MET A 1 304 ? 12.057 5.957 -37.354 1.00 93.31 304 MET A N 1
ATOM 2324 C CA . MET A 1 304 ? 11.350 4.673 -37.303 1.00 93.31 304 MET A CA 1
ATOM 2325 C C . MET A 1 304 ? 10.645 4.509 -35.957 1.00 93.31 304 MET A C 1
ATOM 2327 O O . MET A 1 304 ? 11.251 4.712 -34.909 1.00 93.31 304 MET A O 1
ATOM 2331 N N . GLY A 1 305 ? 9.357 4.168 -35.989 1.00 95.94 305 GLY A N 1
ATOM 2332 C CA . GLY A 1 305 ? 8.537 3.988 -34.790 1.00 95.94 305 GLY A CA 1
ATOM 2333 C C . GLY A 1 305 ? 8.569 2.555 -34.265 1.00 95.94 305 GLY A C 1
ATOM 2334 O O . GLY A 1 305 ? 8.578 1.607 -35.049 1.00 95.94 305 GLY A O 1
ATOM 2335 N N . SER A 1 306 ? 8.528 2.416 -32.942 1.00 97.56 306 SER A N 1
ATOM 2336 C CA . SER A 1 306 ? 8.246 1.175 -32.221 1.00 97.56 306 SER A CA 1
ATOM 2337 C C . SER A 1 306 ? 6.822 0.675 -32.492 1.00 97.56 306 SER A C 1
ATOM 2339 O O . SER A 1 306 ? 6.022 1.337 -33.162 1.00 97.56 306 SER A O 1
ATOM 2341 N N . GLU A 1 307 ? 6.444 -0.452 -31.889 1.00 96.88 307 GLU A N 1
ATOM 2342 C CA . GLU A 1 307 ? 5.023 -0.751 -31.689 1.00 96.88 307 GLU A CA 1
ATOM 2343 C C . GLU A 1 307 ? 4.336 0.292 -30.784 1.00 96.88 307 GLU A C 1
ATOM 2345 O O . GLU A 1 307 ? 4.995 1.063 -30.079 1.00 96.88 307 GLU A O 1
ATOM 2350 N N . VAL A 1 308 ? 3.001 0.343 -30.838 1.00 97.56 308 VAL A N 1
ATOM 2351 C CA . VAL A 1 308 ? 2.183 1.270 -30.043 1.00 97.56 308 VAL A CA 1
ATOM 2352 C C . VAL A 1 308 ? 1.673 0.553 -28.798 1.00 97.56 308 VAL A C 1
ATOM 2354 O O . VAL A 1 308 ? 0.778 -0.291 -28.884 1.00 97.56 308 VAL A O 1
ATOM 2357 N N . ILE A 1 309 ? 2.197 0.931 -27.636 1.00 97.75 309 ILE A N 1
ATOM 2358 C CA . ILE A 1 309 ? 1.726 0.431 -26.344 1.00 97.75 309 ILE A CA 1
ATOM 2359 C C . ILE A 1 309 ? 0.480 1.223 -25.945 1.00 97.75 309 ILE A C 1
ATOM 2361 O O . ILE A 1 309 ? 0.512 2.450 -25.872 1.00 97.75 309 ILE A O 1
ATOM 2365 N N . ASN A 1 310 ? -0.619 0.522 -25.670 1.00 97.19 310 ASN A N 1
ATOM 2366 C CA . ASN A 1 310 ? -1.834 1.115 -25.115 1.00 97.19 310 ASN A CA 1
ATOM 2367 C C . ASN A 1 310 ? -1.939 0.727 -23.640 1.00 97.19 310 ASN A C 1
ATOM 2369 O O . ASN A 1 310 ? -1.945 -0.457 -23.315 1.00 97.19 310 ASN A O 1
ATOM 2373 N N . VAL A 1 311 ? -2.005 1.719 -22.757 1.00 97.06 311 VAL A N 1
ATOM 2374 C CA . VAL A 1 311 ? -2.003 1.535 -21.297 1.00 97.06 311 VAL A CA 1
ATOM 2375 C C . VAL A 1 311 ? -2.786 2.671 -20.643 1.00 97.06 311 VAL A C 1
ATOM 2377 O O . VAL A 1 311 ? -2.929 3.735 -21.240 1.00 97.06 311 VAL A O 1
ATOM 2380 N N . HIS A 1 312 ? -3.293 2.498 -19.425 1.00 97.25 312 HIS A N 1
ATOM 2381 C CA . HIS A 1 312 ? -3.885 3.606 -18.678 1.00 97.25 312 HIS A CA 1
ATOM 2382 C C . HIS A 1 312 ? -2.807 4.342 -17.861 1.00 97.25 312 HIS A C 1
ATOM 2384 O O . HIS A 1 312 ? -2.006 3.753 -17.131 1.00 97.25 312 HIS A O 1
ATOM 2390 N N . ASN A 1 313 ? -2.783 5.676 -17.977 1.00 96.81 313 ASN A N 1
ATOM 2391 C CA . ASN A 1 313 ? -1.704 6.511 -17.444 1.00 96.81 313 ASN A CA 1
ATOM 2392 C C . ASN A 1 313 ? -1.494 6.442 -15.916 1.00 96.81 313 ASN A C 1
ATOM 2394 O O . ASN A 1 313 ? -0.362 6.605 -15.477 1.00 96.81 313 ASN A O 1
ATOM 2398 N N . LEU A 1 314 ? -2.525 6.177 -15.101 1.00 97.38 314 LEU A N 1
ATOM 2399 C CA . LEU A 1 314 ? -2.426 6.124 -13.632 1.00 97.38 314 LEU A CA 1
ATOM 2400 C C . LEU A 1 314 ? -2.975 4.836 -12.985 1.00 97.38 314 LEU A C 1
ATOM 2402 O O . LEU A 1 314 ? -2.520 4.486 -11.894 1.00 97.38 314 LEU A O 1
ATOM 2406 N N . PHE A 1 315 ? -3.937 4.161 -13.620 1.00 98.00 315 PHE A N 1
ATOM 2407 C CA . PHE A 1 315 ? -4.720 3.058 -13.044 1.00 98.00 315 PHE A CA 1
ATOM 2408 C C . PHE A 1 315 ? -4.877 1.903 -14.053 1.00 98.00 315 PHE A C 1
ATOM 2410 O O . PHE A 1 315 ? -4.144 1.851 -15.036 1.00 98.00 315 PHE A O 1
ATOM 2417 N N . ASP A 1 316 ? -5.787 0.958 -13.799 1.00 98.06 316 ASP A N 1
ATOM 2418 C CA . ASP A 1 316 ? -6.056 -0.202 -14.670 1.00 98.06 316 ASP A CA 1
ATOM 2419 C C . ASP A 1 316 ? -6.774 0.214 -15.962 1.00 98.06 316 ASP A C 1
ATOM 2421 O O . ASP A 1 316 ? -7.516 1.196 -15.948 1.00 98.06 316 ASP A O 1
ATOM 2425 N N . ASP A 1 317 ? -6.640 -0.542 -17.052 1.00 96.56 317 ASP A N 1
ATOM 2426 C CA . ASP A 1 317 ? -7.358 -0.267 -18.311 1.00 96.56 317 ASP A CA 1
ATOM 2427 C C . ASP A 1 317 ? -8.889 -0.386 -18.167 1.00 96.56 317 ASP A C 1
ATOM 2429 O O . ASP A 1 317 ? -9.636 0.332 -18.831 1.00 96.56 317 ASP A O 1
ATOM 2433 N N . ALA A 1 318 ? -9.356 -1.201 -17.218 1.00 96.81 318 ALA A N 1
ATOM 2434 C CA . ALA A 1 318 ? -10.753 -1.308 -16.797 1.00 96.81 318 ALA A CA 1
ATOM 2435 C C . ALA A 1 318 ? -11.285 -0.110 -15.970 1.00 96.81 318 ALA A C 1
ATOM 2437 O O . ALA A 1 318 ? -12.418 -0.165 -15.483 1.00 96.81 318 ALA A O 1
ATOM 2438 N N . SER A 1 319 ? -10.496 0.951 -15.757 1.00 97.94 319 SER A N 1
ATOM 2439 C CA . SER A 1 319 ? -10.879 2.078 -14.892 1.00 97.94 319 SER A CA 1
ATOM 2440 C C . SER A 1 319 ? -11.912 3.027 -15.496 1.00 97.94 319 SER A C 1
ATOM 2442 O O . SER A 1 319 ? -11.907 3.332 -16.688 1.00 97.94 319 SER A O 1
ATOM 2444 N N . GLY A 1 320 ? -12.770 3.552 -14.621 1.00 96.25 320 GLY A N 1
ATOM 2445 C CA . GLY A 1 320 ? -13.662 4.668 -14.907 1.00 96.25 320 GLY A CA 1
ATOM 2446 C C . GLY A 1 320 ? -13.014 6.040 -14.684 1.00 96.25 320 GLY A C 1
ATOM 2447 O O . GLY A 1 320 ? -11.805 6.209 -14.808 1.00 96.25 320 GLY A O 1
ATOM 2448 N N . ASN A 1 321 ? -13.833 7.035 -14.333 1.00 94.75 321 ASN A N 1
ATOM 2449 C CA . ASN A 1 321 ? -13.407 8.422 -14.076 1.00 94.75 321 ASN A CA 1
ATOM 2450 C C . ASN A 1 321 ? -13.246 8.777 -12.579 1.00 94.75 321 ASN A C 1
ATOM 2452 O O . ASN A 1 321 ? -13.166 9.955 -12.217 1.00 94.75 321 ASN A O 1
ATOM 2456 N N . GLY A 1 322 ? -13.243 7.772 -11.701 1.00 96.75 322 GLY A N 1
ATOM 2457 C CA . GLY A 1 322 ? -13.183 7.935 -10.249 1.00 96.75 322 GLY A CA 1
ATOM 2458 C C . GLY A 1 322 ? -14.504 8.376 -9.606 1.00 96.75 322 GLY A C 1
ATOM 2459 O O . GLY A 1 322 ? -14.484 8.861 -8.474 1.00 96.75 322 GLY A O 1
ATOM 2460 N N . GLY A 1 323 ? -15.638 8.258 -10.303 1.00 96.56 323 GLY A N 1
ATOM 2461 C CA . GLY A 1 323 ? -16.982 8.531 -9.774 1.00 96.56 323 GLY A CA 1
ATOM 2462 C C . GLY A 1 323 ? -17.637 7.318 -9.094 1.00 96.56 323 GLY A C 1
ATOM 2463 O O . GLY A 1 323 ? -17.179 6.191 -9.247 1.00 96.56 323 GLY A O 1
ATOM 2464 N N . GLU A 1 324 ? -18.750 7.537 -8.380 1.00 91.56 324 GLU A N 1
ATOM 2465 C CA . GLU A 1 324 ? -19.436 6.519 -7.548 1.00 91.56 324 GLU A CA 1
ATOM 2466 C C . GLU A 1 324 ? -19.810 5.215 -8.289 1.00 91.56 324 GLU A C 1
ATOM 2468 O O . GLU A 1 324 ? -19.826 4.148 -7.678 1.00 91.56 324 GLU A O 1
ATOM 2473 N N . TYR A 1 325 ? -20.064 5.294 -9.600 1.00 91.31 325 TYR A N 1
ATOM 2474 C CA . TYR A 1 325 ? -20.417 4.163 -10.478 1.00 91.31 325 TYR A CA 1
ATOM 2475 C C . TYR A 1 325 ? -19.410 3.985 -11.630 1.00 91.31 325 TYR A C 1
ATOM 2477 O O . TYR A 1 325 ? -19.761 3.512 -12.712 1.00 91.31 325 TYR A O 1
ATOM 2485 N N . SER A 1 326 ? -18.191 4.490 -11.447 1.00 96.69 326 SER A N 1
ATOM 2486 C CA . SER A 1 326 ? -17.134 4.550 -12.457 1.00 96.69 326 SER A CA 1
ATOM 2487 C C . SER A 1 326 ? -15.778 4.644 -11.745 1.00 96.69 326 SER A C 1
ATOM 2489 O O . SER A 1 326 ? -15.015 5.589 -11.949 1.00 96.69 326 SER A O 1
ATOM 2491 N N . GLU A 1 327 ? -15.521 3.707 -10.831 1.00 98.25 327 GLU A N 1
ATOM 2492 C CA . GLU A 1 327 ? -14.359 3.726 -9.936 1.00 98.25 327 GLU A CA 1
ATOM 2493 C C . GLU A 1 327 ? -13.020 3.623 -10.701 1.00 98.25 327 GLU A C 1
ATOM 2495 O O . GLU A 1 327 ? -12.934 3.005 -11.765 1.00 98.25 327 GLU A O 1
ATOM 2500 N N . TYR A 1 328 ? -11.942 4.173 -10.135 1.00 98.75 328 TYR A N 1
ATOM 2501 C CA . TYR A 1 328 ? -10.582 3.835 -10.565 1.00 98.75 328 TYR A CA 1
ATOM 2502 C C . TYR A 1 328 ? -10.195 2.450 -10.027 1.00 98.75 328 TYR A C 1
ATOM 2504 O O . TYR A 1 328 ? -10.376 2.165 -8.838 1.00 98.75 328 TYR A O 1
ATOM 2512 N N . ILE A 1 329 ? -9.660 1.584 -10.890 1.00 98.75 329 ILE A N 1
ATOM 2513 C CA . ILE A 1 329 ? -9.405 0.178 -10.560 1.00 98.75 329 ILE A CA 1
ATOM 2514 C C . ILE A 1 329 ? -7.951 -0.029 -10.108 1.00 98.75 329 ILE A C 1
ATOM 2516 O O . ILE A 1 329 ? -6.992 0.416 -10.746 1.00 98.75 329 ILE A O 1
ATOM 2520 N N . ILE A 1 330 ? -7.785 -0.710 -8.971 1.00 98.81 330 ILE A N 1
ATOM 2521 C CA . ILE A 1 330 ? -6.501 -0.932 -8.300 1.00 98.81 330 ILE A CA 1
ATOM 2522 C C . ILE A 1 330 ? -6.139 -2.425 -8.337 1.00 98.81 330 ILE A C 1
ATOM 2524 O O . ILE A 1 330 ? -6.709 -3.244 -7.615 1.00 98.81 330 ILE A O 1
ATOM 2528 N N . THR A 1 331 ? -5.148 -2.770 -9.158 1.00 98.44 331 THR A N 1
ATOM 2529 C CA . THR A 1 331 ? -4.659 -4.146 -9.374 1.00 98.44 331 THR A CA 1
ATOM 2530 C C . THR A 1 331 ? -3.228 -4.374 -8.881 1.00 98.44 331 THR A C 1
ATOM 2532 O O . THR A 1 331 ? -2.837 -5.516 -8.650 1.00 98.44 331 THR A O 1
ATOM 2535 N N . LYS A 1 332 ? -2.434 -3.309 -8.711 1.00 97.81 332 LYS A N 1
ATOM 2536 C CA . LYS A 1 332 ? -0.976 -3.381 -8.505 1.00 97.81 332 LYS A CA 1
ATOM 2537 C C . LYS A 1 332 ? -0.407 -2.153 -7.769 1.00 97.81 332 LYS A C 1
ATOM 2539 O O . LYS A 1 332 ? -1.108 -1.137 -7.670 1.00 97.81 332 LYS A O 1
ATOM 2544 N N . PRO A 1 333 ? 0.829 -2.214 -7.229 1.00 98.12 333 PRO A N 1
ATOM 2545 C CA . PRO A 1 333 ? 1.381 -1.185 -6.339 1.00 98.12 333 PRO A CA 1
ATOM 2546 C C . PRO A 1 333 ? 1.393 0.233 -6.912 1.00 98.12 333 PRO A C 1
ATOM 2548 O O . PRO A 1 333 ? 1.063 1.177 -6.187 1.00 98.12 333 PRO A O 1
ATOM 2551 N N . ARG A 1 334 ? 1.691 0.406 -8.209 1.00 96.50 334 ARG A N 1
ATOM 2552 C CA . ARG A 1 334 ? 1.617 1.716 -8.879 1.00 96.50 334 ARG A CA 1
ATOM 2553 C C . ARG A 1 334 ? 0.236 2.359 -8.749 1.00 96.50 334 ARG A C 1
ATOM 2555 O O . ARG A 1 334 ? 0.146 3.534 -8.404 1.00 96.50 334 ARG A O 1
ATOM 2562 N N . HIS A 1 335 ? -0.835 1.598 -8.974 1.00 98.44 335 HIS A N 1
ATOM 2563 C CA . HIS A 1 335 ? -2.203 2.125 -8.925 1.00 98.44 335 HIS A CA 1
ATOM 2564 C C . HIS A 1 335 ? -2.552 2.568 -7.501 1.00 98.44 335 HIS A C 1
ATOM 2566 O O . HIS A 1 335 ? -3.092 3.655 -7.305 1.00 98.44 335 HIS A O 1
ATOM 2572 N N . LEU A 1 336 ? -2.165 1.770 -6.498 1.00 98.62 336 LEU A N 1
ATOM 2573 C CA . LEU A 1 336 ? -2.341 2.116 -5.087 1.00 98.62 336 LEU A CA 1
ATOM 2574 C C . LEU A 1 336 ? -1.568 3.394 -4.721 1.00 98.62 336 LEU A C 1
ATOM 2576 O O . LEU A 1 336 ? -2.096 4.259 -4.024 1.00 98.62 336 LEU A O 1
ATOM 2580 N N . ARG A 1 337 ? -0.344 3.566 -5.243 1.00 97.00 337 ARG A N 1
ATOM 2581 C CA . ARG A 1 337 ? 0.449 4.794 -5.056 1.00 97.00 337 ARG A CA 1
ATOM 2582 C C . ARG A 1 337 ? -0.202 6.000 -5.744 1.00 97.00 337 ARG A C 1
ATOM 2584 O O . ARG A 1 337 ? -0.078 7.118 -5.251 1.00 97.00 337 ARG A O 1
ATOM 2591 N N . ASN A 1 338 ? -0.932 5.792 -6.837 1.00 97.25 338 ASN A N 1
ATOM 2592 C CA . ASN A 1 338 ? -1.620 6.851 -7.577 1.00 97.25 338 ASN A CA 1
ATOM 2593 C C . ASN A 1 338 ? -2.952 7.306 -6.952 1.00 97.25 338 ASN A C 1
ATOM 2595 O O . ASN A 1 338 ? -3.471 8.345 -7.362 1.00 97.25 338 ASN A O 1
ATOM 2599 N N . VAL A 1 339 ? -3.455 6.646 -5.899 1.00 98.44 339 VAL A N 1
ATOM 2600 C CA . VAL A 1 339 ? -4.564 7.172 -5.067 1.00 98.44 339 VAL A CA 1
ATOM 2601 C C . VAL A 1 339 ? -4.224 8.563 -4.502 1.00 98.44 339 VAL A C 1
ATOM 2603 O O . VAL A 1 339 ? -5.089 9.434 -4.430 1.00 98.44 339 VAL A O 1
ATOM 2606 N N . ASN A 1 340 ? -2.941 8.823 -4.216 1.00 96.44 340 ASN A N 1
ATOM 2607 C CA . ASN A 1 340 ? -2.423 10.133 -3.795 1.00 96.44 340 ASN A CA 1
ATOM 2608 C C . ASN A 1 340 ? -2.762 11.290 -4.751 1.00 96.44 340 ASN A C 1
ATOM 2610 O O . ASN A 1 340 ? -2.789 12.442 -4.330 1.00 96.44 340 ASN A O 1
ATOM 2614 N N . LYS A 1 341 ? -3.003 11.013 -6.041 1.00 95.19 341 LYS A N 1
ATOM 2615 C CA . LYS A 1 341 ? -3.277 12.054 -7.041 1.00 95.19 341 LYS A CA 1
ATOM 2616 C C . LYS A 1 341 ? -4.677 12.666 -6.894 1.00 95.19 341 LYS A C 1
ATOM 2618 O O . LYS A 1 341 ? -4.842 13.831 -7.239 1.00 95.19 341 LYS A O 1
ATOM 2623 N N . TYR A 1 342 ? -5.662 11.913 -6.387 1.00 96.94 342 TYR A N 1
ATOM 2624 C CA . TYR A 1 342 ? -7.067 12.344 -6.315 1.00 96.94 342 TYR A CA 1
ATOM 2625 C C . TYR A 1 342 ? -7.781 11.798 -5.065 1.00 96.94 342 TYR A C 1
ATOM 2627 O O . TYR A 1 342 ? -8.626 10.905 -5.127 1.00 96.94 342 TYR A O 1
ATOM 2635 N N . LEU A 1 343 ? -7.454 12.372 -3.904 1.00 98.25 343 LEU A N 1
ATOM 2636 C CA . LEU A 1 343 ? -7.965 11.955 -2.588 1.00 98.25 343 LEU A CA 1
ATOM 2637 C C . LEU A 1 343 ? -9.500 12.055 -2.413 1.00 98.25 343 LEU A C 1
ATOM 2639 O O . LEU A 1 343 ? -10.029 11.598 -1.399 1.00 98.25 343 LEU A O 1
ATOM 2643 N N . ASP A 1 344 ? -10.216 12.637 -3.377 1.00 98.12 344 ASP A N 1
ATOM 2644 C CA . ASP A 1 344 ? -11.672 12.805 -3.407 1.00 98.12 344 ASP A CA 1
ATOM 2645 C C . ASP A 1 344 ? -12.419 11.741 -4.241 1.00 98.12 344 ASP A C 1
ATOM 2647 O O . ASP A 1 344 ? -13.642 11.812 -4.358 1.00 98.12 344 ASP A O 1
ATOM 2651 N N . LYS A 1 345 ? -11.715 10.774 -4.849 1.00 98.50 345 LYS A N 1
ATOM 2652 C CA . LYS A 1 345 ? -12.286 9.840 -5.840 1.00 98.50 345 LYS A CA 1
ATOM 2653 C C . LYS A 1 345 ? -12.644 8.459 -5.290 1.00 98.50 345 LYS A C 1
ATOM 2655 O O . LYS A 1 345 ? -12.250 8.055 -4.199 1.00 98.50 345 LYS A O 1
ATOM 2660 N N . HIS A 1 346 ? -13.430 7.733 -6.076 1.00 98.75 346 HIS A N 1
ATOM 2661 C CA . HIS A 1 346 ? -13.855 6.368 -5.801 1.00 98.75 346 HIS A CA 1
ATOM 2662 C C . HIS A 1 346 ? -12.873 5.367 -6.420 1.00 98.75 346 HIS A C 1
ATOM 2664 O O . HIS A 1 346 ? -12.528 5.457 -7.600 1.00 98.75 346 HIS A O 1
ATOM 2670 N N . TYR A 1 347 ? -12.456 4.402 -5.609 1.00 98.88 347 TYR A N 1
ATOM 2671 C CA . TYR A 1 347 ? -11.413 3.425 -5.881 1.00 98.88 347 TYR A CA 1
ATOM 2672 C C . TYR A 1 347 ? -11.888 2.022 -5.529 1.00 98.88 347 TYR A C 1
ATOM 2674 O O . TYR A 1 347 ? -12.495 1.805 -4.475 1.00 98.88 347 TYR A O 1
ATOM 2682 N N . LYS A 1 348 ? -11.554 1.058 -6.385 1.00 98.62 348 LYS A N 1
ATOM 2683 C CA . LYS A 1 348 ? -11.917 -0.344 -6.198 1.00 98.62 348 LYS A CA 1
ATOM 2684 C C . LYS A 1 348 ? -10.726 -1.253 -6.450 1.00 98.62 348 LYS A C 1
ATOM 2686 O O . LYS A 1 348 ? -10.190 -1.297 -7.555 1.00 98.62 348 LYS A O 1
ATOM 2691 N N . GLN A 1 349 ? -10.330 -1.998 -5.430 1.00 98.75 349 GLN A N 1
ATOM 2692 C CA . GLN A 1 349 ? -9.271 -2.989 -5.532 1.00 98.75 349 GLN A CA 1
ATOM 2693 C C . GLN A 1 349 ? -9.825 -4.316 -6.061 1.00 98.75 349 GLN A C 1
ATOM 2695 O O . GLN A 1 349 ? -10.842 -4.805 -5.573 1.00 98.75 349 GLN A O 1
ATOM 2700 N N . THR A 1 350 ? -9.150 -4.891 -7.058 1.00 98.25 350 THR A N 1
ATOM 2701 C CA . THR A 1 350 ? -9.584 -6.100 -7.790 1.00 98.25 350 THR A CA 1
ATOM 2702 C C . THR A 1 350 ? -8.526 -7.214 -7.826 1.00 98.25 350 THR A C 1
ATOM 2704 O O . THR A 1 350 ? -8.766 -8.284 -8.390 1.00 98.25 350 THR A O 1
ATOM 2707 N N . ALA A 1 351 ? -7.376 -7.009 -7.177 1.00 98.50 351 ALA A N 1
ATOM 2708 C CA . ALA A 1 351 ? -6.331 -8.015 -6.978 1.00 98.50 351 ALA A CA 1
ATOM 2709 C C . ALA A 1 351 ? -5.668 -7.883 -5.592 1.00 98.50 351 ALA A C 1
ATOM 2711 O O . ALA A 1 351 ? -5.781 -6.850 -4.932 1.00 98.50 351 ALA A O 1
ATOM 2712 N N . ASP A 1 352 ? -4.968 -8.928 -5.133 1.00 98.81 352 ASP A N 1
ATOM 2713 C CA . ASP A 1 352 ? -4.172 -8.869 -3.899 1.00 98.81 352 ASP A CA 1
ATOM 2714 C C . ASP A 1 352 ? -2.813 -8.206 -4.185 1.00 98.81 352 ASP A C 1
ATOM 2716 O O . ASP A 1 352 ? -1.971 -8.774 -4.883 1.00 98.81 352 ASP A O 1
ATOM 2720 N N . ILE A 1 353 ? -2.578 -7.028 -3.613 1.00 98.81 353 ILE A N 1
ATOM 2721 C CA . ILE A 1 353 ? -1.394 -6.198 -3.868 1.00 98.81 353 ILE A CA 1
ATOM 2722 C C . ILE A 1 353 ? -0.245 -6.668 -2.972 1.00 98.81 353 ILE A C 1
ATOM 2724 O O . ILE A 1 353 ? -0.446 -6.925 -1.783 1.00 98.81 353 ILE A O 1
ATOM 2728 N N . ASP A 1 354 ? 0.963 -6.784 -3.519 1.00 98.31 354 ASP A N 1
ATOM 2729 C CA . ASP A 1 354 ? 2.181 -7.069 -2.753 1.00 98.31 354 ASP A CA 1
ATOM 2730 C C . ASP A 1 354 ? 3.087 -5.839 -2.723 1.00 98.31 354 ASP A C 1
ATOM 2732 O O . ASP A 1 354 ? 3.354 -5.263 -3.771 1.00 98.31 354 ASP A O 1
ATOM 2736 N N . LEU A 1 355 ? 3.532 -5.427 -1.535 1.00 98.06 355 LEU A N 1
ATOM 2737 C CA . LEU A 1 355 ? 4.428 -4.282 -1.339 1.00 98.06 355 LEU A CA 1
ATOM 2738 C C . LEU A 1 355 ? 5.830 -4.715 -0.870 1.00 98.06 355 LEU A C 1
ATOM 2740 O O . LEU A 1 355 ? 6.609 -3.891 -0.386 1.00 98.06 355 LEU A O 1
ATOM 2744 N N . ALA A 1 356 ? 6.176 -5.999 -1.017 1.00 96.25 356 ALA A N 1
ATOM 2745 C CA . ALA A 1 356 ? 7.524 -6.493 -0.757 1.00 96.25 356 ALA A CA 1
ATOM 2746 C C . ALA A 1 356 ? 8.567 -5.758 -1.625 1.00 96.25 356 ALA A C 1
ATOM 2748 O O . ALA A 1 356 ? 8.514 -5.801 -2.850 1.00 96.25 356 ALA A O 1
ATOM 2749 N N . ASN A 1 357 ? 9.551 -5.130 -0.972 1.00 92.62 357 ASN A N 1
ATOM 2750 C CA . ASN A 1 357 ? 10.605 -4.293 -1.574 1.00 92.62 357 ASN A CA 1
ATOM 2751 C C . ASN A 1 357 ? 10.137 -2.956 -2.196 1.00 92.62 357 ASN A C 1
ATOM 2753 O O . ASN A 1 357 ? 10.944 -2.267 -2.817 1.00 92.62 357 ASN A O 1
ATOM 2757 N N . VAL A 1 358 ? 8.882 -2.543 -1.987 1.00 94.19 358 VAL A N 1
ATOM 2758 C CA . VAL A 1 358 ? 8.344 -1.262 -2.481 1.00 94.19 358 VAL A CA 1
ATOM 2759 C C . VAL A 1 358 ? 8.409 -0.204 -1.371 1.00 94.19 358 VAL A C 1
ATOM 2761 O O . VAL A 1 358 ? 7.785 -0.387 -0.326 1.00 94.19 358 VAL A O 1
ATOM 2764 N N . ASP A 1 359 ? 9.091 0.936 -1.581 1.00 91.75 359 ASP A N 1
ATOM 2765 C CA . ASP A 1 359 ? 8.936 2.091 -0.670 1.00 91.75 359 ASP A CA 1
ATOM 2766 C C . ASP A 1 359 ? 7.561 2.732 -0.902 1.00 91.75 359 ASP A C 1
ATOM 2768 O O . ASP A 1 359 ? 7.358 3.578 -1.779 1.00 91.75 359 ASP A O 1
ATOM 2772 N N . PHE A 1 360 ? 6.586 2.263 -0.130 1.00 95.81 360 PHE A N 1
ATOM 2773 C CA . PHE A 1 360 ? 5.222 2.762 -0.135 1.00 95.81 360 PHE A CA 1
ATOM 2774 C C . PHE A 1 360 ? 4.997 3.650 1.095 1.00 95.81 360 PHE A C 1
ATOM 2776 O O . PHE A 1 360 ? 4.951 3.168 2.229 1.00 95.81 360 PHE A O 1
ATOM 2783 N N . SER A 1 361 ? 4.847 4.957 0.867 1.00 95.00 361 SER A N 1
ATOM 2784 C CA . SER A 1 361 ? 4.423 5.914 1.899 1.00 95.00 361 SER A CA 1
ATOM 2785 C C . SER A 1 361 ? 2.890 5.959 2.030 1.00 95.00 361 SER A C 1
ATOM 2787 O O . SER A 1 361 ? 2.209 5.674 1.047 1.00 95.00 361 SER A O 1
ATOM 2789 N N . PRO A 1 362 ? 2.347 6.336 3.209 1.00 98.00 362 PRO A N 1
ATOM 2790 C CA . PRO A 1 362 ? 0.919 6.563 3.439 1.00 98.00 362 PRO A CA 1
ATOM 2791 C C . PRO A 1 362 ? 0.230 7.359 2.335 1.00 98.00 362 PRO A C 1
ATOM 2793 O O . PRO A 1 362 ? 0.815 8.295 1.793 1.00 98.00 362 PRO A O 1
ATOM 2796 N N . ILE A 1 363 ? -1.038 7.042 2.072 1.00 98.56 363 ILE A N 1
ATOM 2797 C CA . ILE A 1 363 ? -1.874 7.808 1.152 1.00 98.56 363 ILE A CA 1
ATOM 2798 C C . ILE A 1 363 ? -2.169 9.178 1.783 1.00 98.56 363 ILE A C 1
ATOM 2800 O O . ILE A 1 363 ? -2.844 9.274 2.813 1.00 98.56 363 ILE A O 1
ATOM 2804 N N . CYS A 1 364 ? -1.606 10.227 1.190 1.00 95.94 364 CYS A N 1
ATOM 2805 C CA . CYS A 1 364 ? -1.527 11.594 1.694 1.00 95.94 364 CYS A CA 1
ATOM 2806 C C . CYS A 1 364 ? -1.512 12.603 0.529 1.00 95.94 364 CYS A C 1
ATOM 2808 O O . CYS A 1 364 ? -1.313 12.232 -0.625 1.00 95.94 364 CYS A O 1
ATOM 2810 N N . ALA A 1 365 ? -1.676 13.893 0.824 1.00 94.50 365 ALA A N 1
ATOM 2811 C CA . ALA A 1 365 ? -1.359 14.949 -0.143 1.00 94.50 365 ALA A CA 1
ATOM 2812 C C . ALA A 1 365 ? 0.155 15.218 -0.152 1.00 94.50 365 ALA A C 1
ATOM 2814 O O . ALA A 1 365 ? 0.809 15.071 -1.178 1.00 94.50 365 ALA A O 1
ATOM 2815 N N . ASP A 1 366 ? 0.714 15.517 1.025 1.00 96.12 366 ASP A N 1
ATOM 2816 C CA . ASP A 1 366 ? 2.118 15.881 1.216 1.00 96.12 366 ASP A CA 1
ATOM 2817 C C . ASP A 1 366 ? 2.688 15.287 2.516 1.00 96.12 366 ASP A C 1
ATOM 2819 O O . ASP A 1 366 ? 1.961 14.847 3.413 1.00 96.12 366 ASP A O 1
ATOM 2823 N N . LEU A 1 367 ? 4.014 15.356 2.655 1.00 96.62 367 LEU A N 1
ATOM 2824 C CA . LEU A 1 367 ? 4.724 15.176 3.921 1.00 96.62 367 LEU A CA 1
ATOM 2825 C C . LEU A 1 367 ? 5.270 16.533 4.392 1.00 96.62 367 LEU A C 1
ATOM 2827 O O . LEU A 1 367 ? 6.297 17.002 3.905 1.00 96.62 367 LEU A O 1
ATOM 2831 N N . VAL A 1 368 ? 4.605 17.160 5.364 1.00 96.56 368 VAL A N 1
ATOM 2832 C CA . VAL A 1 368 ? 4.950 18.506 5.857 1.00 96.56 368 VAL A CA 1
ATOM 2833 C C . VAL A 1 368 ? 5.425 18.422 7.303 1.00 96.56 368 VAL A C 1
ATOM 2835 O O . VAL A 1 368 ? 4.709 17.921 8.163 1.00 96.56 368 VAL A O 1
ATOM 2838 N N . ALA A 1 369 ? 6.637 18.910 7.589 1.00 95.00 369 ALA A N 1
ATOM 2839 C CA . ALA A 1 369 ? 7.230 18.924 8.937 1.00 95.00 369 ALA A CA 1
ATOM 2840 C C . ALA A 1 369 ? 7.193 17.556 9.669 1.00 95.00 369 ALA A C 1
ATOM 2842 O O . ALA A 1 369 ? 6.971 17.487 10.878 1.00 95.00 369 ALA A O 1
ATOM 2843 N N . ASN A 1 370 ? 7.428 16.465 8.929 1.00 95.88 370 ASN A N 1
ATOM 2844 C CA . ASN A 1 370 ? 7.296 15.070 9.378 1.00 95.88 370 ASN A CA 1
ATOM 2845 C C . ASN A 1 370 ? 5.862 14.642 9.763 1.00 95.88 370 ASN A C 1
ATOM 2847 O O . ASN A 1 370 ? 5.679 13.711 10.541 1.00 95.88 370 ASN A O 1
ATOM 2851 N N . VAL A 1 371 ? 4.829 15.277 9.213 1.00 96.75 371 VAL A N 1
ATOM 2852 C CA . VAL A 1 371 ? 3.428 14.850 9.334 1.00 96.75 371 VAL A CA 1
ATOM 2853 C C . VAL A 1 371 ? 2.883 14.562 7.939 1.00 96.75 371 VAL A C 1
ATOM 2855 O O . VAL A 1 371 ? 2.987 15.413 7.058 1.00 96.75 371 VAL A O 1
ATOM 2858 N N . TYR A 1 372 ? 2.300 13.382 7.724 1.00 97.50 372 TYR A N 1
ATOM 2859 C CA . TYR A 1 372 ? 1.580 13.102 6.480 1.00 97.50 372 TYR A CA 1
ATOM 2860 C C . TYR A 1 372 ? 0.218 13.826 6.492 1.00 97.50 372 TYR A C 1
ATOM 2862 O O . TYR A 1 372 ? -0.594 13.656 7.414 1.00 97.50 372 TYR A O 1
ATOM 2870 N N . THR A 1 373 ? -0.012 14.688 5.501 1.00 95.94 373 THR A N 1
ATOM 2871 C CA . THR A 1 373 ? -1.145 15.632 5.428 1.00 95.94 373 THR A CA 1
ATOM 2872 C C . THR A 1 373 ? -2.138 15.260 4.321 1.00 95.94 373 THR A C 1
ATOM 2874 O O . THR A 1 373 ? -1.984 14.250 3.639 1.00 95.94 373 THR A O 1
ATOM 2877 N N . GLY A 1 374 ? -3.188 16.067 4.142 1.00 96.06 374 GLY A N 1
ATOM 2878 C CA . GLY A 1 374 ? -4.278 15.776 3.210 1.00 96.06 374 GLY A CA 1
ATOM 2879 C C . GLY A 1 374 ? -5.277 14.775 3.786 1.00 96.06 374 GLY A C 1
ATOM 2880 O O . GLY A 1 374 ? -4.918 13.898 4.571 1.00 96.06 374 GLY A O 1
ATOM 2881 N N . ASN A 1 375 ? -6.543 14.935 3.405 1.00 97.44 375 ASN A N 1
ATOM 2882 C CA . ASN A 1 375 ? -7.648 14.090 3.844 1.00 97.44 375 ASN A CA 1
ATOM 2883 C C . ASN A 1 375 ? -8.165 13.277 2.658 1.00 97.44 375 ASN A C 1
ATOM 2885 O O . ASN A 1 375 ? -8.562 13.860 1.652 1.00 97.44 375 ASN A O 1
ATOM 2889 N N . PHE A 1 376 ? -8.221 11.956 2.797 1.00 98.75 376 PHE A N 1
ATOM 2890 C CA . PHE A 1 376 ? -8.973 11.107 1.881 1.00 98.75 376 PHE A CA 1
ATOM 2891 C C . PHE A 1 376 ? -10.473 11.278 2.146 1.00 98.75 376 PHE A C 1
ATOM 2893 O O . PHE A 1 376 ? -10.952 10.918 3.221 1.00 98.75 376 PHE A O 1
ATOM 2900 N N . THR A 1 377 ? -11.201 11.866 1.198 1.00 98.50 377 THR A N 1
ATOM 2901 C CA . THR A 1 377 ? -12.658 12.097 1.265 1.00 98.50 377 THR A CA 1
ATOM 2902 C C . THR A 1 377 ? -13.441 11.270 0.247 1.00 98.50 377 THR A C 1
ATOM 2904 O O . THR A 1 377 ? -14.661 11.376 0.199 1.00 98.50 377 THR A O 1
ATOM 2907 N N . GLY A 1 378 ? -12.749 10.473 -0.568 1.00 98.44 378 GLY A N 1
ATOM 2908 C CA . GLY A 1 378 ? -13.345 9.521 -1.497 1.00 98.44 378 GLY A CA 1
ATOM 2909 C C . GLY A 1 378 ? -13.740 8.186 -0.854 1.00 98.44 378 GLY A C 1
ATOM 2910 O O . GLY A 1 378 ? -13.890 8.060 0.365 1.00 98.44 378 GLY A O 1
ATOM 2911 N N . VAL A 1 379 ? -13.876 7.152 -1.685 1.00 98.81 379 VAL A N 1
ATOM 2912 C CA . VAL A 1 379 ? -14.201 5.784 -1.245 1.00 98.81 379 VAL A CA 1
ATOM 2913 C C . VAL A 1 379 ? -13.121 4.825 -1.723 1.00 98.81 379 VAL A C 1
ATOM 2915 O O . VAL A 1 379 ? -12.819 4.813 -2.908 1.00 98.81 379 VAL A O 1
ATOM 2918 N N . TYR A 1 380 ? -12.573 3.997 -0.836 1.00 98.88 380 TYR A N 1
ATOM 2919 C CA . TYR A 1 380 ? -11.698 2.878 -1.192 1.00 98.88 380 TYR A CA 1
ATOM 2920 C C . TYR A 1 380 ? -12.361 1.567 -0.766 1.00 98.88 380 TYR A C 1
ATOM 2922 O O . TYR A 1 380 ? -12.611 1.355 0.423 1.00 98.88 380 TYR A O 1
ATOM 2930 N N . ASP A 1 381 ? -12.659 0.696 -1.729 1.00 98.75 381 ASP A N 1
ATOM 2931 C CA . ASP A 1 381 ? -13.305 -0.599 -1.503 1.00 98.75 381 ASP A CA 1
ATOM 2932 C C . ASP A 1 381 ? -12.443 -1.753 -2.026 1.00 98.75 381 ASP A C 1
ATOM 2934 O O . ASP A 1 381 ? -12.081 -1.786 -3.200 1.00 98.75 381 ASP A O 1
ATOM 2938 N N . ALA A 1 382 ? -12.145 -2.721 -1.162 1.00 98.62 382 ALA A N 1
ATOM 2939 C CA . ALA A 1 382 ? -11.411 -3.939 -1.503 1.00 98.62 382 ALA A CA 1
ATOM 2940 C C . ALA A 1 382 ? -12.270 -5.220 -1.388 1.00 98.62 382 ALA A C 1
ATOM 2942 O O . ALA A 1 382 ? -11.765 -6.305 -1.101 1.00 98.62 382 ALA A O 1
ATOM 2943 N N . ALA A 1 383 ? -13.581 -5.123 -1.634 1.00 98.19 383 ALA A N 1
ATOM 2944 C CA . ALA A 1 383 ? -14.486 -6.272 -1.702 1.00 98.19 383 ALA A CA 1
ATOM 2945 C C . ALA A 1 383 ? -14.074 -7.311 -2.768 1.00 98.19 383 ALA A C 1
ATOM 2947 O O . ALA A 1 383 ? -14.090 -7.032 -3.965 1.00 98.19 383 ALA A O 1
ATOM 2948 N N . LYS A 1 384 ? -13.787 -8.539 -2.317 1.00 95.62 384 LYS A N 1
ATOM 2949 C CA . LYS A 1 384 ? -13.456 -9.713 -3.149 1.00 95.62 384 LYS A CA 1
ATOM 2950 C C . LYS A 1 384 ? -14.607 -10.715 -3.245 1.00 95.62 384 LYS A C 1
ATOM 2952 O O . LYS A 1 384 ? -14.840 -11.309 -4.292 1.00 95.62 384 LYS A O 1
ATOM 2957 N N . GLY A 1 385 ? -15.316 -10.899 -2.131 1.00 92.94 385 GLY A N 1
ATOM 2958 C CA . GLY A 1 385 ? -16.458 -11.804 -2.012 1.00 92.94 385 GLY A CA 1
ATOM 2959 C C . GLY A 1 385 ? -17.813 -11.119 -2.216 1.00 92.94 385 GLY A C 1
ATOM 2960 O O . GLY A 1 385 ? -17.903 -9.949 -2.583 1.00 92.94 385 GLY A O 1
ATOM 2961 N N . SER A 1 386 ? -18.892 -11.846 -1.917 1.00 95.88 386 SER A N 1
ATOM 2962 C CA . SER A 1 386 ? -20.258 -11.303 -1.977 1.00 95.88 386 SER A CA 1
ATOM 2963 C C . SER A 1 386 ? -20.466 -10.193 -0.945 1.00 95.88 386 SER A C 1
ATOM 2965 O O . SER A 1 386 ? -19.967 -10.290 0.174 1.00 95.88 386 SER A O 1
ATOM 2967 N N . ILE A 1 387 ? -21.251 -9.167 -1.281 1.00 97.06 387 ILE A N 1
ATOM 2968 C CA . ILE A 1 387 ? -21.687 -8.153 -0.310 1.00 97.06 387 ILE A CA 1
ATOM 2969 C C . ILE A 1 387 ? -22.692 -8.792 0.657 1.00 97.06 387 ILE A C 1
ATOM 2971 O O . ILE A 1 387 ? -23.750 -9.254 0.233 1.00 97.06 387 ILE A O 1
ATOM 2975 N N . VAL A 1 388 ? -22.356 -8.824 1.949 1.00 95.44 388 VAL A N 1
ATOM 2976 C CA . VAL A 1 388 ? -23.159 -9.460 3.012 1.00 95.44 388 VAL A CA 1
ATOM 2977 C C . VAL A 1 388 ? -24.072 -8.482 3.753 1.00 95.44 388 VAL A C 1
ATOM 2979 O O . VAL A 1 388 ? -25.043 -8.908 4.369 1.00 95.44 388 VAL A O 1
ATOM 2982 N N . ASP A 1 389 ? -23.797 -7.178 3.674 1.00 94.56 389 ASP A N 1
ATOM 2983 C CA . ASP A 1 389 ? -24.674 -6.123 4.189 1.00 94.56 389 ASP A CA 1
ATOM 2984 C C . ASP A 1 389 ? -24.746 -4.950 3.198 1.00 94.56 389 ASP A C 1
ATOM 2986 O O . ASP A 1 389 ? -23.733 -4.409 2.748 1.00 94.56 389 ASP A O 1
ATOM 2990 N N . ALA A 1 390 ? -25.970 -4.554 2.842 1.00 93.69 390 ALA A N 1
ATOM 2991 C CA . ALA A 1 390 ? -26.223 -3.591 1.772 1.00 93.69 390 ALA A CA 1
ATOM 2992 C C . ALA A 1 390 ? -26.021 -2.117 2.176 1.00 93.69 390 ALA A C 1
ATOM 2994 O O . ALA A 1 390 ? -25.960 -1.268 1.281 1.00 93.69 390 ALA A O 1
ATOM 2995 N N . ASN A 1 391 ? -25.913 -1.812 3.473 1.00 94.12 391 ASN A N 1
ATOM 2996 C CA . ASN A 1 391 ? -25.788 -0.449 4.005 1.00 94.12 391 ASN A CA 1
ATOM 2997 C C . ASN A 1 391 ? -24.314 -0.068 4.193 1.00 94.12 391 ASN A C 1
ATOM 2999 O O . ASN A 1 391 ? -23.855 0.961 3.711 1.00 94.12 391 ASN A O 1
ATOM 3003 N N . THR A 1 392 ? -23.566 -0.950 4.853 1.00 94.81 392 THR A N 1
ATOM 3004 C CA . THR A 1 392 ? -22.114 -0.872 5.072 1.00 94.81 392 THR A CA 1
ATOM 3005 C C . THR A 1 392 ? -21.306 -1.221 3.823 1.00 94.81 392 THR A C 1
ATOM 3007 O O . THR A 1 392 ? -20.138 -0.847 3.727 1.00 94.81 392 THR A O 1
ATOM 3010 N N . LYS A 1 393 ? -21.914 -1.957 2.876 1.00 96.94 393 LYS A N 1
ATOM 3011 C CA . LYS A 1 393 ? -21.244 -2.610 1.737 1.00 96.94 393 LYS A CA 1
ATOM 3012 C C . LYS A 1 393 ? -20.113 -3.554 2.178 1.00 96.94 393 LYS A C 1
ATOM 3014 O O . LYS A 1 393 ? -19.139 -3.741 1.450 1.00 96.94 393 LYS A O 1
ATOM 3019 N N . ARG A 1 394 ? -20.232 -4.158 3.366 1.00 95.62 394 ARG A N 1
ATOM 3020 C CA . ARG A 1 394 ? -19.287 -5.174 3.846 1.00 95.62 394 ARG A CA 1
ATOM 3021 C C . ARG A 1 394 ? -19.331 -6.413 2.951 1.00 95.62 394 ARG A C 1
ATOM 3023 O O . ARG A 1 394 ? -20.418 -6.890 2.623 1.00 95.62 394 ARG A O 1
ATOM 3030 N N . SER A 1 395 ? -18.171 -6.952 2.596 1.00 96.50 395 SER A N 1
ATOM 3031 C CA . SER A 1 395 ? -18.028 -8.199 1.837 1.00 96.50 395 SER A CA 1
ATOM 3032 C C . SER A 1 395 ? -17.820 -9.429 2.734 1.00 96.50 395 SER A C 1
ATOM 3034 O O . SER A 1 395 ? -17.474 -9.316 3.912 1.00 96.50 395 SER A O 1
ATOM 3036 N N . SER A 1 396 ? -18.023 -10.625 2.172 1.00 94.88 396 SER A N 1
ATOM 3037 C CA . SER A 1 396 ? -17.655 -11.904 2.800 1.00 94.88 396 SER A CA 1
ATOM 3038 C C . SER A 1 396 ? -16.145 -12.155 2.791 1.00 94.88 396 SER A C 1
ATOM 3040 O O . SER A 1 396 ? -15.642 -12.860 3.656 1.00 94.88 396 SER A O 1
ATOM 3042 N N . GLU A 1 397 ? -15.438 -11.583 1.812 1.00 96.00 397 GLU A N 1
ATOM 3043 C CA . GLU A 1 397 ? -13.990 -11.695 1.624 1.00 96.00 397 GLU A CA 1
ATOM 3044 C C . GLU A 1 397 ? -13.404 -10.374 1.120 1.00 96.00 397 GLU A C 1
ATOM 3046 O O . GLU A 1 397 ? -14.062 -9.619 0.392 1.00 96.00 397 GLU A O 1
ATOM 3051 N N . GLN A 1 398 ? -12.150 -10.126 1.478 1.00 97.56 398 GLN A N 1
ATOM 3052 C CA . GLN A 1 398 ? -11.403 -8.895 1.236 1.00 97.56 398 GLN A CA 1
ATOM 3053 C C . GLN A 1 398 ? -10.171 -9.180 0.368 1.00 97.56 398 GLN A C 1
ATOM 3055 O O . GLN A 1 398 ? -9.490 -10.190 0.571 1.00 97.56 398 GLN A O 1
ATOM 3060 N N . TYR A 1 399 ? -9.849 -8.283 -0.563 1.00 98.69 399 TYR A N 1
ATOM 3061 C CA . TYR A 1 399 ? -8.531 -8.254 -1.192 1.00 98.69 399 TYR A CA 1
ATOM 3062 C C . TYR A 1 399 ? -7.478 -7.769 -0.193 1.00 98.69 399 TYR A C 1
ATOM 3064 O O . TYR A 1 399 ? -7.762 -7.017 0.749 1.00 98.69 399 TYR A O 1
ATOM 3072 N N . LYS A 1 400 ? -6.246 -8.240 -0.388 1.00 98.75 400 LYS A N 1
ATOM 3073 C CA . LYS A 1 400 ? -5.138 -7.986 0.533 1.00 98.75 400 LYS A CA 1
ATOM 3074 C C . LYS A 1 400 ? -4.185 -6.901 0.046 1.00 98.75 400 LYS A C 1
ATOM 3076 O O . LYS A 1 400 ? -3.982 -6.735 -1.153 1.00 98.75 400 LYS A O 1
ATOM 3081 N N . ILE A 1 401 ? -3.530 -6.237 0.991 1.00 98.88 401 ILE A N 1
ATOM 3082 C CA . ILE A 1 401 ? -2.284 -5.492 0.786 1.00 98.88 401 ILE A CA 1
ATOM 3083 C C . ILE A 1 401 ? -1.234 -6.172 1.670 1.00 98.88 401 ILE A C 1
ATOM 3085 O O . ILE A 1 401 ? -1.389 -6.237 2.892 1.00 98.88 401 ILE A O 1
ATOM 3089 N N . LYS A 1 402 ? -0.215 -6.763 1.042 1.00 98.69 402 LYS A N 1
ATOM 3090 C CA . LYS A 1 402 ? 0.716 -7.717 1.663 1.00 98.69 402 LYS A CA 1
ATOM 3091 C C . LYS A 1 402 ? 2.108 -7.123 1.865 1.00 98.69 402 LYS A C 1
ATOM 3093 O O . LYS A 1 402 ? 2.558 -6.314 1.057 1.00 98.69 402 LYS A O 1
ATOM 3098 N N . ASN A 1 403 ? 2.811 -7.609 2.889 1.00 98.38 403 ASN A N 1
ATOM 3099 C CA . ASN A 1 403 ? 4.255 -7.451 3.111 1.00 98.38 403 ASN A CA 1
ATOM 3100 C C . ASN A 1 403 ? 4.746 -5.987 3.202 1.00 98.38 403 ASN A C 1
ATOM 3102 O O . ASN A 1 403 ? 5.928 -5.702 3.006 1.00 98.38 403 ASN A O 1
ATOM 3106 N N . TRP A 1 404 ? 3.843 -5.048 3.498 1.00 98.00 404 TRP A N 1
ATOM 3107 C CA . TRP A 1 404 ? 4.150 -3.621 3.538 1.00 98.00 404 TRP A CA 1
ATOM 3108 C C . TRP A 1 404 ? 5.061 -3.272 4.718 1.00 98.00 404 TRP A C 1
ATOM 3110 O O . TRP A 1 404 ? 4.716 -3.527 5.871 1.00 98.00 404 TRP A O 1
ATOM 3120 N N . THR A 1 405 ? 6.204 -2.646 4.440 1.00 97.94 405 THR A N 1
ATOM 3121 C CA . THR A 1 405 ? 7.125 -2.150 5.471 1.00 97.94 405 THR A CA 1
ATOM 3122 C C . THR A 1 405 ? 7.133 -0.624 5.482 1.00 97.94 405 THR A C 1
ATOM 3124 O O . THR A 1 405 ? 7.553 0.003 4.512 1.00 97.94 405 THR A O 1
ATOM 3127 N N . LEU A 1 406 ? 6.712 -0.017 6.595 1.00 97.38 406 LEU A N 1
ATOM 3128 C CA . LEU A 1 406 ? 6.737 1.430 6.810 1.00 97.38 406 LEU A CA 1
ATOM 3129 C C . LEU A 1 406 ? 7.619 1.782 8.013 1.00 97.38 406 LEU A C 1
ATOM 3131 O O . LEU A 1 406 ? 7.138 1.934 9.133 1.00 97.38 406 LEU A O 1
ATOM 3135 N N . SER A 1 407 ? 8.919 1.958 7.783 1.00 95.44 407 SER A N 1
ATOM 3136 C CA . SER A 1 407 ? 9.895 2.325 8.822 1.00 95.44 407 SER A CA 1
ATOM 3137 C C . SER A 1 407 ? 10.136 3.839 8.884 1.00 95.44 407 SER A C 1
ATOM 3139 O O . SER A 1 407 ? 11.255 4.310 8.685 1.00 95.44 407 SER A O 1
ATOM 3141 N N . LYS A 1 408 ? 9.089 4.632 9.140 1.00 94.69 408 LYS A N 1
ATOM 3142 C CA . LYS A 1 408 ? 9.152 6.109 9.158 1.00 94.69 408 LYS A CA 1
ATOM 3143 C C . LYS A 1 408 ? 9.025 6.637 10.599 1.00 94.69 408 LYS A C 1
ATOM 3145 O O . LYS A 1 408 ? 8.150 7.435 10.924 1.00 94.69 408 LYS A O 1
ATOM 3150 N N . GLY A 1 409 ? 9.928 6.194 11.480 1.00 93.19 409 GLY A N 1
ATOM 3151 C CA . GLY A 1 409 ? 9.915 6.482 12.927 1.00 93.19 409 GLY A CA 1
ATOM 3152 C C . GLY A 1 409 ? 10.083 7.957 13.336 1.00 93.19 409 GLY A C 1
ATOM 3153 O O . GLY A 1 409 ? 10.003 8.266 14.521 1.00 93.19 409 GLY A O 1
ATOM 3154 N N . SER A 1 410 ? 10.300 8.873 12.394 1.00 95.25 410 SER A N 1
ATOM 3155 C CA . SER A 1 410 ? 10.246 10.328 12.590 1.00 95.25 410 SER A CA 1
ATOM 3156 C C . SER A 1 410 ? 8.862 10.936 12.321 1.00 95.25 410 SER A C 1
ATOM 3158 O O . SER A 1 410 ? 8.631 12.085 12.698 1.00 95.25 410 SER A O 1
ATOM 3160 N N . ASN A 1 411 ? 7.944 10.190 11.693 1.00 96.50 411 ASN A N 1
ATOM 3161 C CA . ASN A 1 411 ? 6.772 10.744 11.018 1.00 96.50 411 ASN A CA 1
ATOM 3162 C C . ASN A 1 411 ? 5.455 10.458 11.756 1.00 96.50 411 ASN A C 1
ATOM 3164 O O . ASN A 1 411 ? 5.224 9.348 12.234 1.00 96.50 411 ASN A O 1
ATOM 3168 N N . SER A 1 412 ? 4.559 11.441 11.804 1.00 97.06 412 SER A N 1
ATOM 3169 C CA . SER A 1 412 ? 3.197 11.297 12.335 1.00 97.06 412 SER A CA 1
ATOM 3170 C C . SER A 1 412 ? 2.170 11.016 11.232 1.00 97.06 412 SER A C 1
ATOM 3172 O O . SER A 1 412 ? 2.406 11.350 10.070 1.00 97.06 412 SER A O 1
ATOM 3174 N N . ASN A 1 413 ? 1.010 10.468 11.617 1.00 97.25 413 ASN A N 1
ATOM 3175 C CA . ASN A 1 413 ? -0.079 10.033 10.727 1.00 97.25 413 ASN A CA 1
ATOM 3176 C C . ASN A 1 413 ? 0.338 8.852 9.829 1.00 97.25 413 ASN A C 1
ATOM 3178 O O . ASN A 1 413 ? 0.261 8.915 8.605 1.00 97.25 413 ASN A O 1
ATOM 3182 N N . CYS A 1 414 ? 0.815 7.769 10.448 1.00 97.69 414 CYS A N 1
ATOM 3183 C CA . CYS A 1 414 ? 1.286 6.577 9.741 1.00 97.69 414 CYS A CA 1
ATOM 3184 C C . CYS A 1 414 ? 0.202 5.489 9.678 1.00 97.69 414 CYS A C 1
ATOM 3186 O O . CYS A 1 414 ? -0.041 4.785 10.658 1.00 97.69 414 CYS A O 1
ATOM 3188 N N . GLY A 1 415 ? -0.401 5.325 8.505 1.00 97.88 415 GLY A N 1
ATOM 3189 C CA . GLY A 1 415 ? -1.298 4.225 8.144 1.00 97.88 415 GLY A CA 1
ATOM 3190 C C . GLY A 1 415 ? -1.413 4.122 6.628 1.00 97.88 415 GLY A C 1
ATOM 3191 O O . GLY A 1 415 ? -0.807 4.940 5.935 1.00 97.88 415 GLY A O 1
ATOM 3192 N N . LEU A 1 416 ? -2.142 3.136 6.091 1.00 98.69 416 LEU A N 1
ATOM 3193 C CA . LEU A 1 416 ? -2.356 3.036 4.637 1.00 98.69 416 LEU A CA 1
ATOM 3194 C C . LEU A 1 416 ? -2.886 4.363 4.074 1.00 98.69 416 LEU A C 1
ATOM 3196 O O . LEU A 1 416 ? -2.426 4.810 3.031 1.00 98.69 416 LEU A O 1
ATOM 3200 N N . PHE A 1 417 ? -3.773 5.019 4.820 1.00 98.81 417 PHE A N 1
ATOM 3201 C CA . PHE A 1 417 ? -4.152 6.416 4.663 1.00 98.81 417 PHE A CA 1
ATOM 3202 C C . PHE A 1 417 ? -3.569 7.240 5.819 1.00 98.81 417 PHE A C 1
ATOM 3204 O O . PHE A 1 417 ? -3.621 6.837 6.984 1.00 98.81 417 PHE A O 1
ATOM 3211 N N . ALA A 1 418 ? -3.036 8.422 5.522 1.00 98.31 418 ALA A N 1
ATOM 3212 C CA . ALA A 1 418 ? -2.555 9.339 6.549 1.00 98.31 418 ALA A CA 1
ATOM 3213 C C . ALA A 1 418 ? -3.725 9.887 7.380 1.00 98.31 418 ALA A C 1
ATOM 3215 O O . ALA A 1 418 ? -3.755 9.738 8.605 1.00 98.31 418 ALA A O 1
ATOM 3216 N N . ASN A 1 419 ? -4.723 10.457 6.695 1.00 98.44 419 ASN A N 1
ATOM 3217 C CA . ASN A 1 419 ? -5.955 10.965 7.290 1.00 98.44 419 ASN A CA 1
ATOM 3218 C C . ASN A 1 419 ? -7.156 10.583 6.412 1.00 98.44 419 ASN A C 1
ATOM 3220 O O . ASN A 1 419 ? -7.157 10.861 5.213 1.00 98.44 419 ASN A O 1
ATOM 3224 N N . ILE A 1 420 ? -8.198 10.002 7.005 1.00 98.88 420 ILE A N 1
ATOM 3225 C CA . ILE A 1 420 ? -9.513 9.830 6.367 1.00 98.88 420 ILE A CA 1
ATOM 3226 C C . ILE A 1 420 ? -10.396 11.003 6.814 1.00 98.88 420 ILE A C 1
ATOM 3228 O O . ILE A 1 420 ? -10.628 11.166 8.012 1.00 98.88 420 ILE A O 1
ATOM 3232 N N . GLY A 1 421 ? -10.857 11.834 5.877 1.00 98.19 421 GLY A N 1
ATOM 3233 C CA . GLY A 1 421 ? -11.745 12.978 6.135 1.00 98.19 421 GLY A CA 1
ATOM 3234 C C . GLY A 1 421 ? -13.191 12.561 6.423 1.00 98.19 421 GLY A C 1
ATOM 3235 O O . GLY A 1 421 ? -13.519 11.385 6.322 1.00 98.19 421 GLY A O 1
ATOM 3236 N N . THR A 1 422 ? -14.067 13.511 6.771 1.00 96.69 422 THR A N 1
ATOM 3237 C CA . THR A 1 422 ? -15.438 13.231 7.264 1.00 96.69 422 THR A CA 1
ATOM 3238 C C . THR A 1 422 ? -16.295 12.394 6.314 1.00 96.69 422 THR A C 1
ATOM 3240 O O . THR A 1 422 ? -17.021 11.514 6.769 1.00 96.69 422 THR A O 1
ATOM 3243 N N . GLU A 1 423 ? -16.181 12.633 5.007 1.00 97.12 423 GLU A N 1
ATOM 3244 C CA . GLU A 1 423 ? -16.926 11.897 3.974 1.00 97.12 423 GLU A CA 1
ATOM 3245 C C . GLU A 1 423 ? -16.172 10.648 3.476 1.00 97.12 423 GLU A C 1
ATOM 3247 O O . GLU A 1 423 ? -16.721 9.847 2.723 1.00 97.12 423 GLU A O 1
ATOM 3252 N N . GLY A 1 424 ? -14.917 10.468 3.905 1.00 98.50 424 GLY A N 1
ATOM 3253 C CA . GLY A 1 424 ? -14.046 9.391 3.454 1.00 98.50 424 GLY A CA 1
ATOM 3254 C C . GLY A 1 424 ? -14.480 8.026 3.980 1.00 98.50 424 GLY A C 1
ATOM 3255 O O . GLY A 1 424 ? -14.734 7.861 5.177 1.00 98.50 424 GLY A O 1
ATOM 3256 N N . ILE A 1 425 ? -14.527 7.028 3.098 1.00 98.81 425 ILE A N 1
ATOM 3257 C CA . ILE A 1 425 ? -14.890 5.647 3.444 1.00 98.81 425 ILE A CA 1
ATOM 3258 C C . ILE A 1 425 ? -13.794 4.699 2.962 1.00 98.81 425 ILE A C 1
ATOM 3260 O O . ILE A 1 425 ? -13.593 4.539 1.761 1.00 98.81 425 ILE A O 1
ATOM 3264 N N . VAL A 1 426 ? -13.135 4.006 3.887 1.00 98.94 426 VAL A N 1
ATOM 3265 C CA . VAL A 1 426 ? -12.215 2.904 3.571 1.00 98.94 426 VAL A CA 1
ATOM 3266 C C . VAL A 1 426 ? -12.840 1.608 4.065 1.00 98.94 426 VAL A C 1
ATOM 3268 O O . VAL A 1 426 ? -13.110 1.464 5.261 1.00 98.94 426 VAL A O 1
ATOM 3271 N N . ARG A 1 427 ? -13.104 0.663 3.158 1.00 98.81 427 ARG A N 1
ATOM 3272 C CA . ARG A 1 427 ? -13.788 -0.588 3.501 1.00 98.81 427 ARG A CA 1
ATOM 3273 C C . ARG A 1 427 ? -13.204 -1.832 2.847 1.00 98.81 427 ARG A C 1
ATOM 3275 O O . ARG A 1 427 ? -12.612 -1.774 1.772 1.00 98.81 427 ARG A O 1
ATOM 3282 N N . ASN A 1 428 ? -13.449 -2.971 3.491 1.00 98.75 428 ASN A N 1
ATOM 3283 C CA . ASN A 1 428 ? -13.113 -4.304 2.992 1.00 98.75 428 ASN A CA 1
ATOM 3284 C C . ASN A 1 428 ? -11.603 -4.517 2.731 1.00 98.75 428 ASN A C 1
ATOM 3286 O O . ASN A 1 428 ? -11.252 -5.311 1.866 1.00 98.75 428 ASN A O 1
ATOM 3290 N N . VAL A 1 429 ? -10.704 -3.832 3.453 1.00 98.75 429 VAL A N 1
ATOM 3291 C CA . VAL A 1 429 ? -9.240 -3.919 3.248 1.00 98.75 429 VAL A CA 1
ATOM 3292 C C . VAL A 1 429 ? -8.590 -4.878 4.250 1.00 98.75 429 VAL A C 1
ATOM 3294 O O . VAL A 1 429 ? -8.709 -4.676 5.459 1.00 98.75 429 VAL A O 1
ATOM 3297 N N . SER A 1 430 ? -7.837 -5.874 3.773 1.00 98.62 430 SER A N 1
ATOM 3298 C CA . SER A 1 430 ? -7.011 -6.746 4.629 1.00 98.62 430 SER A CA 1
ATOM 3299 C C . SER A 1 430 ? -5.516 -6.435 4.502 1.00 98.62 430 SER A C 1
ATOM 3301 O O . SER A 1 430 ? -4.931 -6.610 3.438 1.00 98.62 430 SER A O 1
ATOM 3303 N N . ILE A 1 431 ? -4.872 -6.029 5.595 1.00 98.81 431 ILE A N 1
ATOM 3304 C CA . ILE A 1 431 ? -3.422 -5.804 5.672 1.00 98.81 431 ILE A CA 1
ATOM 3305 C C . ILE A 1 431 ? -2.738 -7.078 6.184 1.00 98.81 431 ILE A C 1
ATOM 3307 O O . ILE A 1 431 ? -3.024 -7.532 7.292 1.00 98.81 431 ILE A O 1
ATOM 3311 N N . GLU A 1 432 ? -1.839 -7.666 5.394 1.00 98.81 432 GLU A N 1
ATOM 3312 C CA . GLU A 1 432 ? -1.188 -8.949 5.692 1.00 98.81 432 GLU A CA 1
ATOM 3313 C C . GLU A 1 432 ? 0.335 -8.812 5.813 1.00 98.81 432 GLU A C 1
ATOM 3315 O O . GLU A 1 432 ? 0.981 -8.247 4.934 1.00 98.81 432 GLU A O 1
ATOM 3320 N N . ASN A 1 433 ? 0.919 -9.373 6.878 1.00 98.50 433 ASN A N 1
ATOM 3321 C CA . ASN A 1 433 ? 2.366 -9.366 7.152 1.00 98.50 433 ASN A CA 1
ATOM 3322 C C . ASN A 1 433 ? 3.025 -7.968 7.102 1.00 98.50 433 ASN A C 1
ATOM 3324 O O . ASN A 1 433 ? 4.166 -7.838 6.659 1.00 98.50 433 ASN A O 1
ATOM 3328 N N . ALA A 1 434 ? 2.321 -6.915 7.522 1.00 98.12 434 ALA A N 1
ATOM 3329 C CA . ALA A 1 434 ? 2.862 -5.557 7.496 1.00 98.12 434 ALA A CA 1
ATOM 3330 C C . ALA A 1 434 ? 3.715 -5.246 8.737 1.00 98.12 434 ALA A C 1
ATOM 3332 O O . ALA A 1 434 ? 3.378 -5.660 9.848 1.00 98.12 434 ALA A O 1
ATOM 3333 N N . VAL A 1 435 ? 4.786 -4.472 8.556 1.00 98.38 435 VAL A N 1
ATOM 3334 C CA . VAL A 1 435 ? 5.666 -3.977 9.626 1.00 98.38 435 VAL A CA 1
ATOM 3335 C C . VAL A 1 435 ? 5.635 -2.452 9.605 1.00 98.38 435 VAL A C 1
ATOM 3337 O O . VAL A 1 435 ? 6.213 -1.820 8.722 1.00 98.38 435 VAL A O 1
ATOM 3340 N N . ILE A 1 436 ? 4.928 -1.852 10.560 1.00 98.56 436 ILE A N 1
ATOM 3341 C CA . ILE A 1 436 ? 4.607 -0.420 10.567 1.00 98.56 436 ILE A CA 1
ATOM 3342 C C . ILE A 1 436 ? 5.191 0.227 11.827 1.00 98.56 436 ILE A C 1
ATOM 3344 O O . ILE A 1 436 ? 4.827 -0.136 12.945 1.00 98.56 436 ILE A O 1
ATOM 3348 N N . THR A 1 437 ? 6.059 1.222 11.650 1.00 98.00 437 THR A N 1
ATOM 3349 C CA . THR A 1 437 ? 6.661 2.013 12.733 1.00 98.00 437 THR A CA 1
ATOM 3350 C C . THR A 1 437 ? 6.584 3.500 12.400 1.00 98.00 437 THR A C 1
ATOM 3352 O O . THR A 1 437 ? 7.262 3.983 11.490 1.00 98.00 437 THR A O 1
ATOM 3355 N N . GLY A 1 438 ? 5.785 4.240 13.171 1.00 97.50 438 GLY A N 1
ATOM 3356 C CA . GLY A 1 438 ? 5.648 5.698 13.066 1.00 97.50 438 GLY A CA 1
ATOM 3357 C C . GLY A 1 438 ? 6.011 6.421 14.363 1.00 97.50 438 GLY A C 1
ATOM 3358 O O . GLY A 1 438 ? 6.176 5.802 15.412 1.00 97.50 438 GLY A O 1
ATOM 3359 N N . LYS A 1 439 ? 6.102 7.751 14.322 1.00 96.12 439 LYS A N 1
ATOM 3360 C CA . LYS A 1 439 ? 6.297 8.585 15.517 1.00 96.12 439 LYS A CA 1
ATOM 3361 C C . LYS A 1 439 ? 5.057 8.588 16.412 1.00 96.12 439 LYS A C 1
ATOM 3363 O O . LYS A 1 439 ? 5.141 8.289 17.601 1.00 96.12 439 LYS A O 1
ATOM 3368 N N . ALA A 1 440 ? 3.918 8.962 15.834 1.00 94.94 440 ALA A N 1
ATOM 3369 C CA . ALA A 1 440 ? 2.654 9.205 16.524 1.00 94.94 440 ALA A CA 1
ATOM 3370 C C . ALA A 1 440 ? 1.475 9.090 15.540 1.00 94.94 440 ALA A C 1
ATOM 3372 O O . ALA A 1 440 ? 1.673 9.215 14.331 1.00 94.94 440 ALA A O 1
ATOM 3373 N N . LYS A 1 441 ? 0.253 8.880 16.052 1.00 97.25 441 LYS A N 1
ATOM 3374 C CA . LYS A 1 441 ? -0.966 8.642 15.251 1.00 97.25 441 LYS A CA 1
ATOM 3375 C C . LYS A 1 441 ? -0.734 7.529 14.216 1.00 97.25 441 LYS A C 1
ATOM 3377 O O . LYS A 1 441 ? -0.589 7.790 13.023 1.00 97.25 441 LYS A O 1
ATOM 3382 N N . VAL A 1 442 ? -0.613 6.294 14.708 1.00 98.62 442 VAL A N 1
ATOM 3383 C CA . VAL A 1 442 ? -0.215 5.108 13.931 1.00 98.62 442 VAL A CA 1
ATOM 3384 C C . VAL A 1 442 ? -1.306 4.036 13.960 1.00 98.62 442 VAL A C 1
ATOM 3386 O O . VAL A 1 442 ? -1.797 3.698 15.038 1.00 98.62 442 VAL A O 1
ATOM 3389 N N . GLY A 1 443 ? -1.644 3.473 12.801 1.00 98.56 443 GLY A N 1
ATOM 3390 C CA . GLY A 1 443 ? -2.473 2.271 12.678 1.00 98.56 443 GLY A CA 1
ATOM 3391 C C . GLY A 1 443 ? -2.591 1.790 11.236 1.00 98.56 443 GLY A C 1
ATOM 3392 O O . GLY A 1 443 ? -2.438 2.587 10.318 1.00 98.56 443 GLY A O 1
ATOM 3393 N N . ALA A 1 444 ? -2.811 0.490 11.009 1.00 98.75 444 ALA A N 1
ATOM 3394 C CA . ALA A 1 444 ? -2.578 -0.108 9.688 1.00 98.75 444 ALA A CA 1
ATOM 3395 C C . ALA A 1 444 ? -3.421 0.498 8.557 1.00 98.75 444 ALA A C 1
ATOM 3397 O O . ALA A 1 444 ? -2.931 0.625 7.436 1.00 98.75 444 ALA A O 1
ATOM 3398 N N . ILE A 1 445 ? -4.663 0.895 8.843 1.00 98.88 445 ILE A N 1
ATOM 3399 C CA . ILE A 1 445 ? -5.549 1.515 7.853 1.00 98.88 445 ILE A CA 1
ATOM 3400 C C . ILE A 1 445 ? -5.418 3.034 7.877 1.00 98.88 445 ILE A C 1
ATOM 3402 O O . ILE A 1 445 ? -5.316 3.640 6.814 1.00 98.88 445 ILE A O 1
ATOM 3406 N N . ALA A 1 446 ? -5.406 3.648 9.062 1.00 98.81 446 ALA A N 1
ATOM 3407 C CA . ALA A 1 446 ? -5.399 5.100 9.189 1.00 98.81 446 ALA A CA 1
ATOM 3408 C C . ALA A 1 446 ? -4.519 5.608 10.338 1.00 98.81 446 ALA A C 1
ATOM 3410 O O . ALA A 1 446 ? -4.639 5.156 11.481 1.00 98.81 446 ALA A O 1
ATOM 3411 N N . GLY A 1 447 ? -3.713 6.635 10.065 1.00 98.44 447 GLY A N 1
ATOM 3412 C CA . GLY A 1 447 ? -3.090 7.432 11.124 1.00 98.44 447 GLY A CA 1
ATOM 3413 C C . GLY A 1 447 ? -4.136 8.238 11.906 1.00 98.44 447 GLY A C 1
ATOM 3414 O O . GLY A 1 447 ? -4.210 8.153 13.135 1.00 98.44 447 GLY A O 1
ATOM 3415 N N . SER A 1 448 ? -4.992 8.957 11.174 1.00 98.38 448 SER A N 1
ATOM 3416 C CA . SER A 1 448 ? -6.121 9.750 11.677 1.00 98.38 448 SER A CA 1
ATOM 3417 C C . SER A 1 448 ? -7.417 9.435 10.912 1.00 98.38 448 SER A C 1
ATOM 3419 O O . SER A 1 448 ? -7.379 9.200 9.704 1.00 98.38 448 SER A O 1
ATOM 3421 N N . CYS A 1 449 ? -8.575 9.447 11.577 1.00 98.62 449 CYS A N 1
ATOM 3422 C CA . CYS A 1 449 ? -9.874 9.198 10.945 1.00 98.62 449 CYS A CA 1
ATOM 3423 C C . CYS A 1 449 ? -10.994 10.089 11.507 1.00 98.62 449 CYS A C 1
ATOM 3425 O O . CYS A 1 449 ? -11.273 10.077 12.708 1.00 98.62 449 CYS A O 1
ATOM 3427 N N . LEU A 1 450 ? -11.647 10.820 10.601 1.00 97.81 450 LEU A N 1
ATOM 3428 C CA . LEU A 1 450 ? -12.863 11.620 10.794 1.00 97.81 450 LEU A CA 1
ATOM 3429 C C . LEU A 1 450 ? -14.083 10.963 10.113 1.00 97.81 450 LEU A C 1
ATOM 3431 O O . LEU A 1 450 ? -15.217 11.242 10.496 1.00 97.81 450 LEU A O 1
ATOM 3435 N N . GLY A 1 451 ? -13.841 10.129 9.094 1.00 98.25 451 GLY A N 1
ATOM 3436 C CA . GLY A 1 451 ? -14.844 9.379 8.330 1.00 98.25 451 GLY A CA 1
ATOM 3437 C C . GLY A 1 451 ? -15.001 7.934 8.806 1.00 98.25 451 GLY A C 1
ATOM 3438 O O . GLY A 1 451 ? -15.040 7.673 10.009 1.00 98.25 451 GLY A O 1
ATOM 3439 N N . LYS A 1 452 ? -15.105 6.980 7.872 1.00 98.75 452 LYS A N 1
ATOM 3440 C CA . LYS A 1 452 ? -15.471 5.585 8.172 1.00 98.75 452 LYS A CA 1
ATOM 3441 C C . LYS A 1 452 ? -14.402 4.565 7.786 1.00 98.75 452 LYS A C 1
ATOM 3443 O O . LYS A 1 452 ? -13.928 4.555 6.651 1.00 98.75 452 LYS A O 1
ATOM 3448 N N . VAL A 1 453 ? -14.123 3.636 8.701 1.00 98.94 453 VAL A N 1
ATOM 3449 C CA . VAL A 1 453 ? -13.334 2.419 8.457 1.00 98.94 453 VAL A CA 1
ATOM 3450 C C . VAL A 1 453 ? -14.206 1.192 8.733 1.00 98.94 453 VAL A C 1
ATOM 3452 O O . VAL A 1 453 ? -14.635 0.983 9.868 1.00 98.94 453 VAL A O 1
ATOM 3455 N N . ILE A 1 454 ? -14.500 0.400 7.696 1.00 98.81 454 ILE A N 1
ATOM 3456 C CA . ILE A 1 454 ? -15.544 -0.640 7.740 1.00 98.81 454 ILE A CA 1
ATOM 3457 C C . ILE A 1 454 ? -15.016 -1.989 7.237 1.00 98.81 454 ILE A C 1
ATOM 3459 O O . ILE A 1 454 ? -14.634 -2.118 6.078 1.00 98.81 454 ILE A O 1
ATOM 3463 N N . SER A 1 455 ? -15.073 -3.036 8.064 1.00 98.38 455 SER A N 1
ATOM 3464 C CA . SER A 1 455 ? -14.573 -4.379 7.707 1.00 98.38 455 SER A CA 1
ATOM 3465 C C . SER A 1 455 ? -13.131 -4.364 7.191 1.00 98.38 455 SER A C 1
ATOM 3467 O O . SER A 1 455 ? -12.813 -4.943 6.151 1.00 98.38 455 SER A O 1
ATOM 3469 N N . CYS A 1 456 ? -12.263 -3.653 7.905 1.00 98.88 456 CYS A N 1
ATOM 3470 C CA . CYS A 1 456 ? -10.836 -3.647 7.631 1.00 98.88 456 CYS A CA 1
ATOM 3471 C C . CYS A 1 456 ? -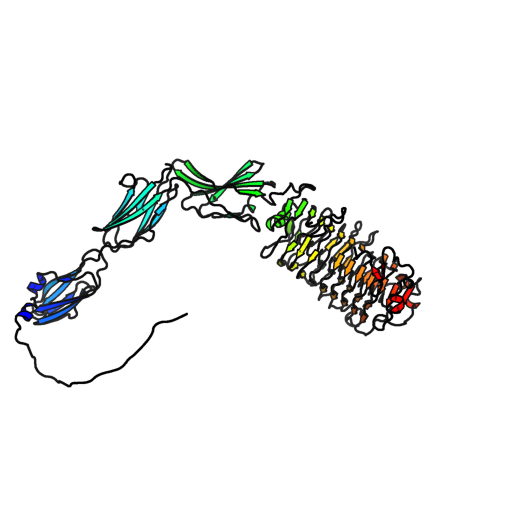10.087 -4.449 8.698 1.00 98.88 456 CYS A C 1
ATOM 3473 O O . CYS A 1 456 ? -10.428 -4.420 9.886 1.00 98.88 456 CYS A O 1
ATOM 3475 N N . HIS A 1 457 ? -9.073 -5.194 8.272 1.00 98.75 457 HIS A N 1
ATOM 3476 C CA . HIS A 1 457 ? -8.481 -6.260 9.072 1.00 98.75 457 HIS A CA 1
ATOM 3477 C C . HIS A 1 457 ? -6.951 -6.213 9.012 1.00 98.75 457 HIS A C 1
ATOM 3479 O O . HIS A 1 457 ? -6.386 -5.923 7.960 1.00 98.75 457 HIS A O 1
ATOM 3485 N N . THR A 1 458 ? -6.269 -6.544 10.111 1.00 98.75 458 THR A N 1
ATOM 3486 C CA . THR A 1 458 ? -4.849 -6.937 10.077 1.00 98.75 458 THR A CA 1
ATOM 3487 C C . THR A 1 458 ? -4.743 -8.438 10.303 1.00 98.75 458 THR A C 1
ATOM 3489 O O . THR A 1 458 ? -5.401 -8.987 11.189 1.00 98.75 458 THR A O 1
ATOM 3492 N N . ILE A 1 459 ? -3.935 -9.105 9.483 1.00 98.12 459 ILE A N 1
ATOM 3493 C CA . ILE A 1 459 ? -3.761 -10.560 9.465 1.00 98.12 459 ILE A CA 1
ATOM 3494 C C . ILE A 1 459 ? -2.284 -10.936 9.259 1.00 98.12 459 ILE A C 1
ATOM 3496 O O . ILE A 1 459 ? -1.421 -10.080 9.029 1.00 98.12 459 ILE A O 1
ATOM 3500 N N . GLY A 1 460 ? -1.983 -12.232 9.362 1.00 96.69 460 GLY A N 1
ATOM 3501 C CA . GLY A 1 460 ? -0.620 -12.751 9.257 1.00 96.69 460 GLY A CA 1
ATOM 3502 C C . GLY A 1 460 ? 0.291 -12.273 10.394 1.00 96.69 460 GLY A C 1
ATOM 3503 O O . GLY A 1 460 ? -0.175 -11.866 11.458 1.00 96.69 460 GLY A O 1
ATOM 3504 N N . SER A 1 461 ? 1.601 -12.299 10.163 1.00 95.56 461 SER A N 1
ATOM 3505 C CA . SER A 1 461 ? 2.632 -11.951 11.158 1.00 95.56 461 SER A CA 1
ATOM 3506 C C . SER A 1 461 ? 2.883 -10.439 11.258 1.00 95.56 461 SER A C 1
ATOM 3508 O O . SER A 1 461 ? 4.027 -9.995 11.318 1.00 95.56 461 SER A O 1
ATOM 3510 N N . SER A 1 462 ? 1.816 -9.637 11.233 1.00 97.88 462 SER A N 1
ATOM 3511 C CA . SER A 1 462 ? 1.907 -8.173 11.226 1.00 97.88 462 SER A CA 1
ATOM 3512 C C . SER A 1 462 ? 2.366 -7.599 12.580 1.00 97.88 462 SER A C 1
ATOM 3514 O O . SER A 1 462 ? 1.984 -8.098 13.644 1.00 97.88 462 SER A O 1
ATOM 3516 N N . ASN A 1 463 ? 3.141 -6.512 12.551 1.00 98.44 463 ASN A N 1
ATOM 3517 C CA . ASN A 1 463 ? 3.597 -5.755 13.721 1.00 98.44 463 ASN A CA 1
ATOM 3518 C C . ASN A 1 463 ? 3.396 -4.246 13.497 1.00 98.44 463 ASN A C 1
ATOM 3520 O O . ASN A 1 463 ? 3.724 -3.723 12.431 1.00 98.44 463 ASN A O 1
ATOM 3524 N N . ILE A 1 464 ? 2.842 -3.549 14.491 1.00 98.69 464 ILE A N 1
ATOM 3525 C CA . ILE A 1 464 ? 2.508 -2.122 14.411 1.00 98.69 464 ILE A CA 1
ATOM 3526 C C . ILE A 1 464 ? 2.984 -1.448 15.699 1.00 98.69 464 ILE A C 1
ATOM 3528 O O . ILE A 1 464 ? 2.634 -1.872 16.800 1.00 98.69 464 ILE A O 1
ATOM 3532 N N . SER A 1 465 ? 3.797 -0.405 15.567 1.00 98.19 465 SER A N 1
ATOM 3533 C CA . SER A 1 465 ? 4.544 0.183 16.678 1.00 98.19 465 SER A CA 1
ATOM 3534 C C . SER A 1 465 ? 4.686 1.701 16.577 1.00 98.19 465 SER A C 1
ATOM 3536 O O . SER A 1 465 ? 4.575 2.301 15.502 1.00 98.19 465 SER A O 1
ATOM 3538 N N . THR A 1 466 ? 4.970 2.328 17.718 1.00 97.31 466 THR A N 1
ATOM 3539 C CA . THR A 1 466 ? 5.406 3.730 17.794 1.00 97.31 466 THR A CA 1
ATOM 3540 C C . THR A 1 466 ? 6.862 3.838 18.240 1.00 97.31 466 THR A C 1
ATOM 3542 O O . THR A 1 466 ? 7.359 2.988 18.974 1.00 97.31 466 THR A O 1
ATOM 3545 N N . SER A 1 467 ? 7.554 4.896 17.814 1.00 94.25 467 SER A N 1
ATOM 3546 C CA . SER A 1 467 ? 8.957 5.164 18.171 1.00 94.25 467 SER A CA 1
ATOM 3547 C C . SER A 1 467 ? 9.132 6.206 19.284 1.00 94.25 467 SER A C 1
ATOM 3549 O O . SER A 1 467 ? 10.083 6.129 20.062 1.00 94.25 467 SER A O 1
ATOM 3551 N N . ALA A 1 468 ? 8.246 7.204 19.367 1.00 89.44 468 ALA A N 1
ATOM 3552 C CA . ALA A 1 468 ? 8.387 8.317 20.303 1.00 89.44 468 ALA A CA 1
ATOM 3553 C C . ALA A 1 468 ? 8.051 7.902 21.742 1.00 89.44 468 ALA A C 1
ATOM 3555 O O . ALA A 1 468 ? 7.197 7.051 21.964 1.00 89.44 468 ALA A O 1
ATOM 3556 N N . THR A 1 469 ? 8.685 8.513 22.744 1.00 86.00 469 THR A N 1
ATOM 3557 C CA . THR A 1 469 ? 8.498 8.139 24.163 1.00 86.00 469 THR A CA 1
ATOM 3558 C C . THR A 1 469 ? 7.991 9.275 25.055 1.00 86.00 469 THR A C 1
ATOM 3560 O O . THR A 1 469 ? 7.686 9.034 26.224 1.00 86.00 469 THR A O 1
ATOM 3563 N N . THR A 1 470 ? 7.892 10.498 24.521 1.00 82.44 470 THR A N 1
ATOM 3564 C CA . THR A 1 470 ? 7.637 11.733 25.289 1.00 82.44 470 THR A CA 1
ATOM 3565 C C . THR A 1 470 ? 6.610 12.692 24.671 1.00 82.44 470 THR A C 1
ATOM 3567 O O . THR A 1 470 ? 6.140 13.583 25.378 1.00 82.44 470 THR A O 1
ATOM 3570 N N . ASP A 1 471 ? 6.235 12.540 23.396 1.00 75.81 471 ASP A N 1
ATOM 3571 C CA . ASP A 1 471 ? 5.204 13.372 22.760 1.00 75.81 471 ASP A CA 1
ATOM 3572 C C . ASP A 1 471 ? 3.800 13.111 23.341 1.00 75.81 471 ASP A C 1
ATOM 3574 O O . ASP A 1 471 ? 3.434 11.988 23.692 1.00 75.81 471 ASP A O 1
ATOM 3578 N N . THR A 1 472 ? 2.965 14.149 23.397 1.00 75.75 472 THR A N 1
ATOM 3579 C CA . THR A 1 472 ? 1.599 14.066 23.945 1.00 75.75 472 THR A CA 1
ATOM 3580 C C . THR A 1 472 ? 0.584 13.405 23.010 1.00 75.75 472 THR A C 1
ATOM 3582 O O . THR A 1 472 ? -0.448 12.943 23.486 1.00 75.75 472 THR A O 1
ATOM 3585 N N . GLU A 1 473 ? 0.867 13.334 21.704 1.00 86.50 473 GLU A N 1
ATOM 3586 C CA . GLU A 1 473 ? -0.034 12.778 20.677 1.00 86.50 473 GLU A CA 1
ATOM 3587 C C . GLU A 1 473 ? 0.289 11.330 20.265 1.00 86.50 473 GLU A C 1
ATOM 3589 O O . GLU A 1 473 ? -0.123 10.869 19.195 1.00 86.50 473 GLU A O 1
ATOM 3594 N N . ILE A 1 474 ? 1.063 10.599 21.070 1.00 94.88 474 ILE A N 1
ATOM 3595 C CA . ILE A 1 474 ? 1.403 9.205 20.767 1.00 94.88 474 ILE A CA 1
ATOM 3596 C C . ILE A 1 474 ? 0.131 8.366 20.914 1.00 94.88 474 ILE A C 1
ATOM 3598 O O . ILE A 1 474 ? -0.340 8.083 22.013 1.00 94.88 474 ILE A O 1
ATOM 3602 N N . HIS A 1 475 ? -0.449 8.008 19.775 1.00 97.56 475 HIS A N 1
ATOM 3603 C CA . HIS A 1 475 ? -1.666 7.219 19.666 1.00 97.56 475 HIS A CA 1
ATOM 3604 C C . HIS A 1 475 ? -1.390 6.064 18.704 1.00 97.56 475 HIS A C 1
ATOM 3606 O O . HIS A 1 475 ? -0.995 6.306 17.560 1.00 97.56 475 HIS A O 1
ATOM 3612 N N . LEU A 1 476 ? -1.565 4.833 19.178 1.00 98.56 476 LEU A N 1
ATOM 3613 C CA . LEU A 1 476 ? -1.267 3.605 18.444 1.00 98.56 476 LEU A CA 1
ATOM 3614 C C . LEU A 1 476 ? -2.489 2.688 18.479 1.00 98.56 476 LEU A C 1
ATOM 3616 O O . LEU A 1 476 ? -2.884 2.247 19.555 1.00 98.56 476 LEU A O 1
ATOM 3620 N N . GLY A 1 477 ? -3.080 2.411 17.321 1.00 98.62 477 GLY A N 1
ATOM 3621 C CA . GLY A 1 477 ? -4.148 1.426 17.149 1.00 98.62 477 GLY A CA 1
ATOM 3622 C C . GLY A 1 477 ? -3.760 0.387 16.106 1.00 98.62 477 GLY A C 1
ATOM 3623 O O . GLY A 1 477 ? -3.027 0.707 15.178 1.00 98.62 477 GLY A O 1
ATOM 3624 N N . GLY A 1 478 ? -4.269 -0.842 16.189 1.00 98.75 478 GLY A N 1
ATOM 3625 C CA . GLY A 1 478 ? -4.043 -1.821 15.118 1.00 98.75 478 GLY A CA 1
ATOM 3626 C C . GLY A 1 478 ? -4.686 -1.429 13.784 1.00 98.75 478 GLY A C 1
ATOM 3627 O O . GLY A 1 478 ? -4.131 -1.707 12.724 1.00 98.75 478 GLY A O 1
ATOM 3628 N N . ILE A 1 479 ? -5.820 -0.721 13.822 1.00 98.94 479 ILE A N 1
ATOM 3629 C CA . ILE A 1 479 ? -6.561 -0.271 12.633 1.00 98.94 479 ILE A CA 1
ATOM 3630 C C . ILE A 1 479 ? -6.460 1.251 12.465 1.00 98.94 479 ILE A C 1
ATOM 3632 O O . ILE A 1 479 ? -6.093 1.711 11.382 1.00 98.94 479 ILE A O 1
ATOM 3636 N N . VAL A 1 480 ? -6.738 2.022 13.525 1.00 98.94 480 VAL A N 1
ATOM 3637 C CA . VAL A 1 480 ? -6.734 3.499 13.505 1.00 98.94 480 VAL A CA 1
ATOM 3638 C C . VAL A 1 480 ? -5.923 4.069 14.670 1.00 98.94 480 VAL A C 1
ATOM 3640 O O . VAL A 1 480 ? -6.222 3.792 15.831 1.00 98.94 480 VAL A O 1
ATOM 3643 N N . GLY A 1 481 ? -4.943 4.929 14.392 1.00 98.62 481 GLY A N 1
ATOM 3644 C CA . GLY A 1 481 ? -4.187 5.622 15.442 1.00 98.62 481 GLY A CA 1
ATOM 3645 C C . GLY A 1 481 ? -5.055 6.576 16.265 1.00 98.62 481 GLY A C 1
ATOM 3646 O O . GLY A 1 481 ? -5.128 6.464 17.491 1.00 98.62 481 GLY A O 1
ATOM 3647 N N . TYR A 1 482 ? -5.736 7.497 15.585 1.00 98.44 482 TYR A N 1
ATOM 3648 C CA . TYR A 1 482 ? -6.542 8.562 16.183 1.00 98.44 482 TYR A CA 1
ATOM 3649 C C . TYR A 1 482 ? -7.916 8.676 15.506 1.00 98.44 482 TYR A C 1
ATOM 3651 O O . TYR A 1 482 ? -7.997 8.929 14.307 1.00 98.44 482 TYR A O 1
ATOM 3659 N N . LEU A 1 483 ? -8.994 8.494 16.269 1.00 98.62 483 LEU A N 1
ATOM 3660 C CA . LEU A 1 483 ? -10.381 8.592 15.802 1.00 98.62 483 LEU A CA 1
ATOM 3661 C C . LEU A 1 483 ? -11.042 9.838 16.405 1.00 98.62 483 LEU A C 1
ATOM 3663 O O . LEU A 1 483 ? -10.986 10.034 17.620 1.00 98.62 483 LEU A O 1
ATOM 3667 N N . THR A 1 484 ? -11.662 10.684 15.587 1.00 96.19 484 THR A N 1
ATOM 3668 C CA . THR A 1 484 ? -12.179 11.987 16.037 1.00 96.19 484 THR A CA 1
ATOM 3669 C C . THR A 1 484 ? -13.441 12.409 15.284 1.00 96.19 484 THR A C 1
ATOM 3671 O O . THR A 1 484 ? -13.780 11.834 14.253 1.00 96.19 484 THR A O 1
ATOM 3674 N N . GLU A 1 485 ? -14.141 13.419 15.801 1.00 91.75 485 GLU A N 1
ATOM 3675 C CA . GLU A 1 485 ? -15.342 14.013 15.193 1.00 91.75 485 GLU A CA 1
ATOM 3676 C C . GLU A 1 485 ? -16.447 12.973 14.906 1.00 91.75 485 GLU A C 1
ATOM 3678 O O . GLU A 1 485 ? -17.010 12.393 15.835 1.00 91.75 485 GLU A O 1
ATOM 3683 N N . LYS A 1 486 ? -16.770 12.729 13.629 1.00 89.12 486 LYS A N 1
ATOM 3684 C CA . LYS A 1 486 ? -17.778 11.755 13.170 1.00 89.12 486 LYS A CA 1
ATOM 3685 C C . LYS A 1 486 ? -17.216 10.341 12.967 1.00 89.12 486 LYS A C 1
ATOM 3687 O O . LYS A 1 486 ? -17.923 9.483 12.441 1.00 89.12 486 LYS A O 1
ATOM 3692 N N . GLY A 1 487 ? -15.969 10.110 13.379 1.00 97.00 487 GLY A N 1
ATOM 3693 C CA . GLY A 1 487 ? -15.217 8.893 13.107 1.00 97.00 487 GLY A CA 1
ATOM 3694 C C . GLY A 1 487 ? -15.953 7.609 13.498 1.00 97.00 487 GLY A C 1
ATOM 3695 O O . GLY A 1 487 ? -16.328 7.421 14.658 1.00 97.00 487 GLY A O 1
ATOM 3696 N N . GLU A 1 488 ? -16.102 6.695 12.541 1.00 98.19 488 GLU A N 1
ATOM 3697 C CA . GLU A 1 488 ? -16.683 5.366 12.743 1.00 98.19 488 GLU A CA 1
ATOM 3698 C C . GLU A 1 488 ? -15.646 4.279 12.435 1.00 98.19 488 GLU A C 1
ATOM 3700 O O . GLU A 1 488 ? -15.070 4.253 11.346 1.00 98.19 488 GLU A O 1
ATOM 3705 N N . VAL A 1 489 ? -15.446 3.343 13.367 1.00 98.88 489 VAL A N 1
ATOM 3706 C CA . VAL A 1 489 ? -14.713 2.092 13.109 1.00 98.88 489 VAL A CA 1
ATOM 3707 C C . VAL A 1 489 ? -15.657 0.926 13.378 1.00 98.88 489 VAL A C 1
ATOM 3709 O O . VAL A 1 489 ? -16.045 0.694 14.527 1.00 98.88 489 VAL A O 1
ATOM 3712 N N . SER A 1 490 ? -16.061 0.206 12.328 1.00 98.50 490 SER A N 1
ATOM 3713 C CA . SER A 1 490 ? -17.050 -0.871 12.438 1.00 98.50 490 SER A CA 1
ATOM 3714 C C . SER A 1 490 ? -16.641 -2.167 11.728 1.00 98.50 490 SER A C 1
ATOM 3716 O O . SER A 1 490 ? -15.991 -2.160 10.685 1.00 98.50 490 SER A O 1
ATOM 3718 N N . TYR A 1 491 ? -16.983 -3.316 12.323 1.00 98.00 491 TYR A N 1
ATOM 3719 C CA . TYR A 1 491 ? -16.691 -4.671 11.804 1.00 98.00 491 TYR A CA 1
ATOM 3720 C C . TYR A 1 491 ? -15.197 -4.997 11.577 1.00 98.00 491 TYR A C 1
ATOM 3722 O O . TYR A 1 491 ? -14.867 -5.944 10.865 1.00 98.00 491 TYR A O 1
ATOM 3730 N N . CYS A 1 492 ? -14.280 -4.214 12.151 1.00 98.81 492 CYS A N 1
ATOM 3731 C CA . CYS A 1 492 ? -12.838 -4.340 11.926 1.00 98.81 492 CYS A CA 1
ATOM 3732 C C . CYS A 1 492 ? -12.175 -5.349 12.879 1.00 98.81 492 CYS A C 1
ATOM 3734 O O . CYS A 1 492 ? -12.649 -5.558 13.999 1.00 98.81 492 CYS A O 1
ATOM 3736 N N . SER A 1 493 ? -11.038 -5.942 12.492 1.00 98.69 493 SER A N 1
ATOM 3737 C CA . SER A 1 493 ? -10.299 -6.841 13.396 1.00 98.69 493 SER A CA 1
ATOM 3738 C C . SER A 1 493 ? -8.781 -6.711 13.343 1.00 98.69 493 SER A C 1
ATOM 3740 O O . SER A 1 493 ? -8.192 -6.795 12.269 1.00 98.69 493 SER A O 1
ATOM 3742 N N . ASN A 1 494 ? -8.135 -6.624 14.505 1.00 98.81 494 ASN A N 1
ATOM 3743 C CA . ASN A 1 494 ? -6.681 -6.641 14.612 1.00 98.81 494 ASN A CA 1
ATOM 3744 C C . ASN A 1 494 ? -6.139 -8.004 15.074 1.00 98.81 494 ASN A C 1
ATOM 3746 O O . ASN A 1 494 ? -6.430 -8.430 16.193 1.00 98.81 494 ASN A O 1
ATOM 3750 N N . ALA A 1 495 ? -5.292 -8.635 14.257 1.00 98.62 495 ALA A N 1
ATOM 3751 C CA . ALA A 1 495 ? -4.439 -9.756 14.667 1.00 98.62 495 ALA A CA 1
ATOM 3752 C C . ALA A 1 495 ? -2.952 -9.369 14.810 1.00 98.62 495 ALA A C 1
ATOM 3754 O O . ALA A 1 495 ? -2.174 -10.143 15.368 1.00 98.62 495 ALA A O 1
ATOM 3755 N N . ALA A 1 496 ? -2.548 -8.183 14.338 1.00 98.56 496 ALA A N 1
ATOM 3756 C CA . ALA A 1 496 ? -1.172 -7.699 14.440 1.00 98.56 496 ALA A CA 1
ATOM 3757 C C . ALA A 1 496 ? -0.721 -7.520 15.899 1.00 98.56 496 ALA A C 1
ATOM 3759 O O . ALA A 1 496 ? -1.501 -7.107 16.759 1.00 98.56 496 ALA A O 1
ATOM 3760 N N . THR A 1 497 ? 0.562 -7.759 16.173 1.00 98.69 497 THR A N 1
ATOM 3761 C CA . THR A 1 497 ? 1.155 -7.388 17.468 1.00 98.69 497 THR A CA 1
ATOM 3762 C C . THR A 1 497 ? 1.324 -5.873 17.538 1.00 98.69 497 THR A C 1
ATOM 3764 O O . THR A 1 497 ? 1.904 -5.276 16.632 1.00 98.69 497 THR A O 1
ATOM 3767 N N . ILE A 1 498 ? 0.826 -5.269 18.615 1.00 98.75 498 ILE A N 1
ATOM 3768 C CA . ILE A 1 498 ? 0.838 -3.827 18.857 1.00 98.75 498 ILE A CA 1
ATOM 3769 C C . ILE A 1 498 ? 1.861 -3.519 19.955 1.00 98.75 498 ILE A C 1
ATOM 3771 O O . ILE A 1 498 ? 1.661 -3.926 21.102 1.00 98.75 498 ILE A O 1
ATOM 3775 N N . ASP A 1 499 ? 2.942 -2.812 19.615 1.00 97.44 499 ASP A N 1
ATOM 3776 C CA . ASP A 1 499 ? 4.030 -2.475 20.549 1.00 97.44 499 ASP A CA 1
ATOM 3777 C C . ASP A 1 499 ? 4.148 -0.955 20.754 1.00 97.44 499 ASP A C 1
ATOM 3779 O O . ASP A 1 499 ? 4.641 -0.204 19.907 1.00 97.44 499 ASP A O 1
ATOM 3783 N N . GLY A 1 500 ? 3.613 -0.490 21.882 1.00 96.06 500 GLY A N 1
ATOM 3784 C CA . GLY A 1 500 ? 3.529 0.918 22.237 1.00 96.06 500 GLY A CA 1
ATOM 3785 C C . GLY A 1 500 ? 4.737 1.421 23.022 1.00 96.06 500 GLY A C 1
ATOM 3786 O O . GLY A 1 500 ? 5.031 0.966 24.129 1.00 96.06 500 GLY A O 1
ATOM 3787 N N . SER A 1 501 ? 5.374 2.463 22.502 1.00 93.94 501 SER A N 1
ATOM 3788 C CA . SER A 1 501 ? 6.496 3.157 23.148 1.00 93.94 501 SER A CA 1
ATOM 3789 C C . SER A 1 501 ? 6.075 4.161 24.235 1.00 93.94 501 SER A C 1
ATOM 3791 O O . SER A 1 501 ? 6.850 4.408 25.161 1.00 93.94 501 SER A O 1
ATOM 3793 N N . ALA A 1 502 ? 4.871 4.743 24.138 1.00 92.62 502 ALA A N 1
ATOM 3794 C CA . ALA A 1 502 ? 4.206 5.582 25.146 1.00 92.62 502 ALA A CA 1
ATOM 3795 C C . ALA A 1 502 ? 2.750 5.881 24.732 1.00 92.62 502 ALA A C 1
ATOM 3797 O O . ALA A 1 502 ? 2.219 5.279 23.802 1.00 92.62 502 ALA A O 1
ATOM 3798 N N . GLY A 1 503 ? 2.112 6.851 25.399 1.00 94.06 503 GLY A N 1
ATOM 3799 C CA . GLY A 1 503 ? 0.855 7.440 24.938 1.00 94.06 503 GLY A CA 1
ATOM 3800 C C . GLY A 1 503 ? -0.357 6.531 25.122 1.00 94.06 503 GLY A C 1
ATOM 3801 O O . GLY A 1 503 ? -0.447 5.844 26.136 1.00 94.06 503 GLY A O 1
ATOM 3802 N N . CYS A 1 504 ? -1.309 6.552 24.191 1.00 96.50 504 CYS A N 1
ATOM 3803 C CA . CYS A 1 504 ? -2.543 5.763 24.254 1.00 96.50 504 CYS A CA 1
ATOM 3804 C C . CYS A 1 504 ? -2.500 4.616 23.238 1.00 96.50 504 CYS A C 1
ATOM 3806 O O . CYS A 1 504 ? -2.360 4.859 22.038 1.00 96.50 504 CYS A O 1
ATOM 3808 N N . VAL A 1 505 ? -2.622 3.377 23.723 1.00 98.38 505 VAL A N 1
ATOM 3809 C CA . VAL A 1 505 ? -2.358 2.167 22.930 1.00 98.38 505 VAL A CA 1
ATOM 3810 C C . VAL A 1 505 ? -3.589 1.264 22.917 1.00 98.38 505 VAL A C 1
ATOM 3812 O O . VAL A 1 505 ? -4.053 0.829 23.971 1.00 98.38 505 VAL A O 1
ATOM 3815 N N . GLY A 1 506 ? -4.135 0.991 21.737 1.00 98.56 506 GLY A N 1
ATOM 3816 C CA . GLY A 1 506 ? -5.310 0.151 21.532 1.00 98.56 506 GLY A CA 1
ATOM 3817 C C . GLY A 1 506 ? -5.030 -0.994 20.564 1.00 98.56 506 GLY A C 1
ATOM 3818 O O . GLY A 1 506 ? -4.318 -0.810 19.583 1.00 98.56 506 GLY A O 1
ATOM 3819 N N . GLY A 1 507 ? -5.635 -2.163 20.772 1.00 98.81 507 GLY A N 1
ATOM 3820 C CA . GLY A 1 507 ? -5.578 -3.227 19.764 1.00 98.81 507 GLY A CA 1
ATOM 3821 C C . GLY A 1 507 ? -6.284 -2.844 18.460 1.00 98.81 507 GLY A C 1
ATOM 3822 O O . GLY A 1 507 ? -5.827 -3.228 17.393 1.00 98.81 507 GLY A O 1
ATOM 3823 N N . VAL A 1 508 ? -7.331 -2.010 18.501 1.00 98.88 508 VAL A N 1
ATOM 3824 C CA . VAL A 1 508 ? -8.042 -1.529 17.298 1.00 98.88 508 VAL A CA 1
ATOM 3825 C C . VAL A 1 508 ? -7.874 -0.018 17.106 1.00 98.88 508 VAL A C 1
ATOM 3827 O O . VAL A 1 508 ? -7.455 0.403 16.026 1.00 98.88 508 VAL A O 1
ATOM 3830 N N . VAL A 1 509 ? -8.147 0.789 18.141 1.00 98.94 509 VAL A N 1
ATOM 3831 C CA . VAL A 1 509 ? -8.093 2.264 18.087 1.00 98.94 509 VAL A CA 1
ATOM 3832 C C . VAL A 1 509 ? -7.227 2.836 19.213 1.00 98.94 509 VAL A C 1
ATOM 3834 O O . VAL A 1 509 ? -7.496 2.588 20.388 1.00 98.94 509 VAL A O 1
ATOM 3837 N N . GLY A 1 510 ? -6.203 3.627 18.888 1.00 98.56 510 GLY A N 1
ATOM 3838 C CA . GLY A 1 510 ? -5.270 4.160 19.892 1.00 98.56 510 GLY A CA 1
ATOM 3839 C C . GLY A 1 510 ? -5.896 5.200 20.821 1.00 98.56 510 GLY A C 1
ATOM 3840 O O . GLY A 1 510 ? -5.897 5.045 22.048 1.00 98.56 510 GLY A O 1
ATOM 3841 N N . MET A 1 511 ? -6.467 6.249 20.234 1.00 97.88 511 MET A N 1
ATOM 3842 C CA . MET A 1 511 ? -7.150 7.327 20.952 1.00 97.88 511 MET A CA 1
ATOM 3843 C C . MET A 1 511 ? -8.448 7.721 20.248 1.00 97.88 511 MET A C 1
ATOM 3845 O O . MET A 1 511 ? -8.476 7.845 19.025 1.00 97.88 511 MET A O 1
ATOM 3849 N N . VAL A 1 512 ? -9.499 7.968 21.031 1.00 98.19 512 VAL A N 1
ATOM 3850 C CA . VAL A 1 512 ? -10.786 8.503 20.565 1.00 98.19 512 VAL A CA 1
ATOM 3851 C C . VAL A 1 512 ? -11.009 9.892 21.160 1.00 98.19 512 VAL A C 1
ATOM 3853 O O . VAL A 1 512 ? -10.905 10.061 22.378 1.00 98.19 512 VAL A O 1
ATOM 3856 N N . MET A 1 513 ? -11.334 10.879 20.326 1.00 95.31 513 MET A N 1
ATOM 3857 C CA . MET A 1 513 ? -11.583 12.266 20.736 1.00 95.31 513 MET A CA 1
ATOM 3858 C C . MET A 1 513 ? -12.955 12.764 20.271 1.00 95.31 513 MET A C 1
ATOM 3860 O O . MET A 1 513 ? -13.224 12.881 19.079 1.00 95.31 513 MET A O 1
ATOM 3864 N N . ARG A 1 514 ? -13.823 13.085 21.235 1.00 92.06 514 ARG A N 1
ATOM 3865 C CA . ARG A 1 514 ? -15.131 13.723 21.022 1.00 92.06 514 ARG A CA 1
ATOM 3866 C C . ARG A 1 514 ? -14.986 15.247 20.933 1.00 92.06 514 ARG A C 1
ATOM 3868 O O . ARG A 1 514 ? -14.363 15.855 21.808 1.00 92.06 514 ARG A O 1
ATOM 3875 N N . ASP A 1 515 ? -15.599 15.875 19.932 1.00 89.56 515 ASP A N 1
ATOM 3876 C CA . ASP A 1 515 ? -15.775 17.335 19.908 1.00 89.56 515 ASP A CA 1
ATOM 3877 C C . ASP A 1 515 ? -17.098 17.745 20.591 1.00 89.56 515 ASP A C 1
ATOM 3879 O O . ASP A 1 515 ? -17.794 16.916 21.170 1.00 89.56 515 ASP A O 1
ATOM 3883 N N . ALA A 1 516 ? -17.445 19.033 20.607 1.00 85.81 516 ALA A N 1
ATOM 3884 C CA . ALA A 1 516 ? -18.656 19.499 21.295 1.00 85.81 516 ALA A CA 1
ATOM 3885 C C . ALA A 1 516 ? -19.979 19.001 20.662 1.00 85.81 516 ALA A C 1
ATOM 3887 O O . ALA A 1 516 ? -21.011 19.026 21.331 1.00 85.81 516 ALA A O 1
ATOM 3888 N N . ASN A 1 517 ? -19.950 18.566 19.397 1.00 87.62 517 ASN A N 1
ATOM 3889 C CA . ASN A 1 517 ? -21.119 18.249 18.572 1.00 87.62 517 ASN A CA 1
ATOM 3890 C C . ASN A 1 517 ? -21.115 16.808 18.033 1.00 87.62 517 ASN A C 1
ATOM 3892 O O . ASN A 1 517 ? -22.189 16.254 17.813 1.00 87.62 517 ASN A O 1
ATOM 3896 N N . ASN A 1 518 ? -19.942 16.200 17.802 1.00 89.88 518 ASN A N 1
ATOM 3897 C CA . ASN A 1 518 ? -19.828 14.839 17.265 1.00 89.88 518 ASN A CA 1
ATOM 3898 C C . ASN A 1 518 ? -19.122 13.895 1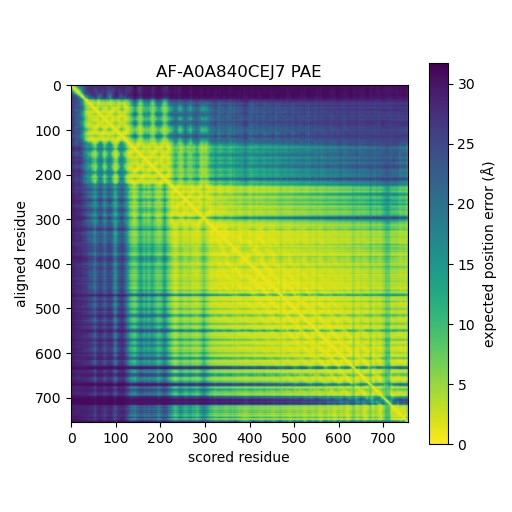8.257 1.00 89.88 518 ASN A C 1
ATOM 3900 O O . ASN A 1 518 ? -18.047 14.202 18.782 1.00 89.88 518 ASN A O 1
ATOM 3904 N N . ALA A 1 519 ? -19.723 12.724 18.489 1.00 89.81 519 ALA A N 1
ATOM 3905 C CA . ALA A 1 519 ? -19.161 11.642 19.292 1.00 89.81 519 ALA A CA 1
ATOM 3906 C C . ALA A 1 519 ? -18.802 10.447 18.381 1.00 89.81 519 ALA A C 1
ATOM 3908 O O . ALA A 1 519 ? -19.715 9.862 17.791 1.00 89.81 519 ALA A O 1
ATOM 3909 N N . PRO A 1 520 ? -17.515 10.056 18.281 1.00 95.38 520 PRO A N 1
ATOM 3910 C CA . PRO A 1 520 ? -17.103 8.889 17.503 1.00 95.38 520 PRO A CA 1
ATOM 3911 C C . PRO A 1 520 ? -17.711 7.571 18.005 1.00 95.38 520 PRO A C 1
ATOM 3913 O O . PRO A 1 520 ? -18.070 7.438 19.182 1.00 95.38 520 PRO A O 1
ATOM 3916 N N . ALA A 1 521 ? -17.766 6.569 17.126 1.00 96.12 521 ALA A N 1
ATOM 3917 C CA . ALA A 1 521 ? -18.345 5.257 17.417 1.00 96.12 521 ALA A CA 1
ATOM 3918 C C . ALA A 1 521 ? -17.415 4.100 17.022 1.00 96.12 521 ALA A C 1
ATOM 3920 O O . ALA A 1 521 ? -16.817 4.094 15.944 1.00 96.12 521 ALA A O 1
ATOM 3921 N N . ILE A 1 522 ? -17.335 3.087 17.888 1.00 98.62 522 ILE A N 1
ATOM 3922 C CA . ILE A 1 522 ? -16.573 1.855 17.658 1.00 98.62 522 ILE A CA 1
ATOM 3923 C C . ILE A 1 522 ? -17.520 0.674 17.856 1.00 98.62 522 ILE A C 1
ATOM 3925 O O . ILE A 1 522 ? -18.110 0.536 18.932 1.00 98.62 522 ILE A O 1
ATOM 3929 N N . SER A 1 523 ? -17.689 -0.178 16.841 1.00 98.00 523 SER A N 1
ATOM 3930 C CA . SER A 1 523 ? -18.622 -1.310 16.949 1.00 98.00 523 SER A CA 1
ATOM 3931 C C . SER A 1 523 ? -18.217 -2.575 16.196 1.00 98.00 523 SER A C 1
ATOM 3933 O O . SER A 1 523 ? -17.494 -2.513 15.206 1.00 98.00 523 SER A O 1
ATOM 3935 N N . TYR A 1 524 ? -18.670 -3.745 16.657 1.00 97.50 524 TYR A N 1
ATOM 3936 C CA . TYR A 1 524 ? -18.372 -5.044 16.019 1.00 97.50 524 TYR A CA 1
ATOM 3937 C C . TYR A 1 524 ? -16.862 -5.308 15.825 1.00 97.50 524 TYR A C 1
ATOM 3939 O O . TYR A 1 524 ? -16.458 -5.995 14.889 1.00 97.50 524 TYR A O 1
ATOM 3947 N N . CYS A 1 525 ? -16.014 -4.719 16.678 1.00 98.62 525 CYS A N 1
ATOM 3948 C CA . CYS A 1 525 ? -14.560 -4.733 16.517 1.00 98.62 525 CYS A CA 1
ATOM 3949 C C . CYS A 1 525 ? -13.890 -5.811 17.376 1.00 98.62 525 CYS A C 1
ATOM 3951 O O . CYS A 1 525 ? -14.243 -5.990 18.542 1.00 98.62 525 CYS A O 1
ATOM 3953 N N . ILE A 1 526 ? -12.888 -6.499 16.823 1.00 98.62 526 ILE A N 1
ATOM 3954 C CA . ILE A 1 526 ? -12.207 -7.633 17.470 1.00 98.62 526 ILE A CA 1
ATOM 3955 C C . ILE A 1 526 ? -10.701 -7.376 17.563 1.00 98.62 526 ILE A C 1
ATOM 3957 O O . ILE A 1 526 ? -10.072 -7.022 16.571 1.00 98.62 526 ILE A O 1
ATOM 3961 N N . ASN A 1 527 ? -10.091 -7.642 18.716 1.00 98.81 527 ASN A N 1
ATOM 3962 C CA . ASN A 1 527 ? -8.640 -7.787 18.822 1.00 98.81 527 ASN A CA 1
ATOM 3963 C C . ASN A 1 527 ? -8.234 -9.203 19.248 1.00 98.81 527 ASN A C 1
ATOM 3965 O O . ASN A 1 527 ? -8.636 -9.686 20.309 1.00 98.81 527 ASN A O 1
ATOM 3969 N N . SER A 1 528 ? -7.394 -9.843 18.439 1.00 98.44 528 SER A N 1
ATOM 3970 C CA . SER A 1 528 ? -6.679 -11.084 18.755 1.00 98.44 528 SER A CA 1
ATOM 3971 C C . SER A 1 528 ? -5.162 -10.893 18.861 1.00 98.44 528 SER A C 1
ATOM 3973 O O . SER A 1 528 ? -4.486 -11.754 19.424 1.00 98.44 528 SER A O 1
ATOM 3975 N N . GLY A 1 529 ? -4.630 -9.765 18.383 1.00 98.38 529 GLY A N 1
ATOM 3976 C CA . GLY A 1 529 ? -3.220 -9.407 18.515 1.00 98.38 529 GLY A CA 1
ATOM 3977 C C . GLY A 1 529 ? -2.808 -9.105 19.959 1.00 98.38 529 GLY A C 1
ATOM 3978 O O . GLY A 1 529 ? -3.603 -8.615 20.763 1.00 98.38 529 GLY A O 1
ATOM 3979 N N . ASN A 1 530 ? -1.551 -9.380 20.312 1.00 98.50 530 ASN A N 1
ATOM 3980 C CA . ASN A 1 530 ? -1.017 -8.964 21.611 1.00 98.50 530 ASN A CA 1
ATOM 3981 C C . ASN A 1 530 ? -0.801 -7.442 21.623 1.00 98.50 530 ASN A C 1
ATOM 3983 O O . ASN A 1 530 ? -0.257 -6.895 20.667 1.00 98.50 530 ASN A O 1
ATOM 3987 N N . VAL A 1 531 ? -1.185 -6.779 22.713 1.00 98.81 531 VAL A N 1
ATOM 3988 C CA . VAL A 1 531 ? -1.074 -5.327 22.908 1.00 98.81 531 VAL A CA 1
ATOM 3989 C C . VAL A 1 531 ? -0.161 -5.054 24.098 1.00 98.81 531 VAL A C 1
ATOM 3991 O O . VAL A 1 531 ? -0.493 -5.381 25.239 1.00 98.81 531 VAL A O 1
ATOM 3994 N N . VAL A 1 532 ? 1.000 -4.459 23.848 1.00 97.94 532 VAL A N 1
ATOM 3995 C CA . VAL A 1 532 ? 2.039 -4.222 24.859 1.00 97.94 532 VAL A CA 1
ATOM 3996 C C . VAL A 1 532 ? 2.384 -2.737 24.916 1.00 97.94 532 VAL A C 1
ATOM 3998 O O . VAL A 1 532 ? 2.370 -2.046 23.902 1.00 97.94 532 VAL A O 1
ATOM 4001 N N . CYS A 1 533 ? 2.702 -2.228 26.106 1.00 95.31 533 CYS A N 1
ATOM 4002 C CA . CYS A 1 533 ? 3.395 -0.950 26.243 1.00 95.31 533 CYS A CA 1
ATOM 4003 C C . CYS A 1 533 ? 4.305 -0.945 27.473 1.00 95.31 533 CYS A C 1
ATOM 4005 O O . CYS A 1 533 ? 3.876 -1.252 28.592 1.00 95.31 533 CYS A O 1
ATOM 4007 N N . ASN A 1 534 ? 5.563 -0.554 27.259 1.00 88.69 534 ASN A N 1
ATOM 4008 C CA . ASN A 1 534 ? 6.606 -0.547 28.289 1.00 88.69 534 ASN A CA 1
ATOM 4009 C C . ASN A 1 534 ? 6.815 0.814 28.976 1.00 88.69 534 ASN A C 1
ATOM 4011 O O . ASN A 1 534 ? 7.775 1.004 29.727 1.00 88.69 534 ASN A O 1
ATOM 4015 N N . ASN A 1 535 ? 5.894 1.752 28.749 1.00 91.50 535 ASN A N 1
ATOM 4016 C CA . ASN A 1 535 ? 5.913 3.112 29.280 1.00 91.50 535 ASN A CA 1
ATOM 4017 C C . ASN A 1 535 ? 4.562 3.456 29.959 1.00 91.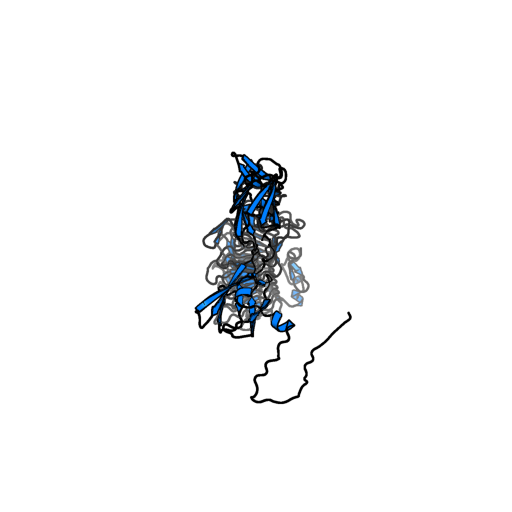50 535 ASN A C 1
ATOM 4019 O O . ASN A 1 535 ? 3.663 2.610 30.038 1.00 91.50 535 ASN A O 1
ATOM 4023 N N . LYS A 1 536 ? 4.430 4.664 30.522 1.00 88.81 536 LYS A N 1
ATOM 4024 C CA . LYS A 1 536 ? 3.259 5.087 31.303 1.00 88.81 536 LYS A CA 1
ATOM 4025 C C . LYS A 1 536 ? 2.057 5.415 30.406 1.00 88.81 536 LYS A C 1
ATOM 4027 O O . LYS A 1 536 ? 1.934 6.537 29.914 1.00 88.81 536 LYS A O 1
ATOM 4032 N N . SER A 1 537 ? 1.134 4.466 30.280 1.00 91.62 537 SER A N 1
ATOM 4033 C CA . SER A 1 537 ? 0.073 4.480 29.267 1.00 91.62 537 SER A CA 1
ATOM 4034 C C . SER A 1 537 ? -1.262 3.891 29.754 1.00 91.62 537 SER A C 1
ATOM 4036 O O . SER A 1 537 ? -1.282 2.971 30.579 1.00 91.62 537 SER A O 1
ATOM 4038 N N . PRO A 1 538 ? -2.411 4.378 29.248 1.00 95.31 538 PRO A N 1
ATOM 4039 C CA . PRO A 1 538 ? -3.622 3.575 29.142 1.00 95.31 538 PRO A CA 1
ATOM 4040 C C . PRO A 1 538 ? -3.510 2.598 27.956 1.00 95.31 538 PRO A C 1
ATOM 4042 O O . PRO A 1 538 ? -3.075 2.976 26.865 1.00 95.31 538 PRO A O 1
ATOM 4045 N N . LEU A 1 539 ? -3.893 1.343 28.185 1.00 97.94 539 LEU A N 1
ATOM 4046 C CA . LEU A 1 539 ? -3.870 0.265 27.199 1.00 97.94 539 LEU A CA 1
ATOM 4047 C C . LEU A 1 539 ? -5.253 -0.383 27.120 1.00 97.94 539 LEU A C 1
ATOM 4049 O O . LEU A 1 539 ? -5.780 -0.823 28.142 1.00 97.94 539 LEU A O 1
ATOM 4053 N N . GLY A 1 540 ? -5.813 -0.503 25.924 1.00 98.50 540 GLY A N 1
ATOM 4054 C CA . GLY A 1 540 ? -7.029 -1.276 25.685 1.00 98.50 540 GLY A CA 1
ATOM 4055 C C . GLY A 1 540 ? -6.784 -2.383 24.676 1.00 98.50 540 GLY A C 1
ATOM 4056 O O . GLY A 1 540 ? -6.148 -2.152 23.652 1.00 98.50 540 GLY A O 1
ATOM 4057 N N . GLY A 1 541 ? -7.344 -3.567 24.897 1.00 98.75 541 GLY A N 1
ATOM 4058 C CA . GLY A 1 541 ? -7.413 -4.574 23.840 1.00 98.75 541 GLY A CA 1
ATOM 4059 C C . GLY A 1 541 ? -8.221 -4.079 22.634 1.00 98.75 541 GLY A C 1
ATOM 4060 O O . GLY A 1 541 ? -7.883 -4.426 21.515 1.00 98.75 541 GLY A O 1
ATOM 4061 N N . VAL A 1 542 ? -9.198 -3.178 22.806 1.00 98.88 542 VAL A N 1
ATOM 4062 C CA . VAL A 1 542 ? -9.901 -2.531 21.678 1.00 98.88 542 VAL A CA 1
ATOM 4063 C C . VAL A 1 542 ? -9.531 -1.051 21.553 1.00 98.88 542 VAL A C 1
ATOM 4065 O O . VAL A 1 542 ? -9.035 -0.645 20.502 1.00 98.88 542 VAL A O 1
ATOM 4068 N N . VAL A 1 543 ? -9.720 -0.249 22.608 1.00 98.88 543 VAL A N 1
ATOM 4069 C CA . VAL A 1 543 ? -9.517 1.212 22.596 1.00 98.88 543 VAL A CA 1
ATOM 4070 C C . VAL A 1 543 ? -8.549 1.662 23.692 1.00 98.88 543 VAL A C 1
ATOM 4072 O O . VAL A 1 543 ? -8.817 1.465 24.877 1.00 98.88 543 VAL A O 1
ATOM 4075 N N . GLY A 1 544 ? -7.448 2.322 23.330 1.00 98.38 544 GLY A N 1
ATOM 4076 C CA . GLY A 1 544 ? -6.437 2.766 24.298 1.00 98.38 544 GLY A CA 1
ATOM 4077 C C . GLY A 1 544 ? -6.963 3.801 25.292 1.00 98.38 544 GLY A C 1
ATOM 4078 O O . GLY A 1 544 ? -7.015 3.551 26.499 1.00 98.38 544 GLY A O 1
ATOM 4079 N N . SER A 1 545 ? -7.393 4.962 24.799 1.00 97.56 545 SER A N 1
ATOM 4080 C CA . SER A 1 545 ? -8.015 6.004 25.625 1.00 97.56 545 SER A CA 1
ATOM 4081 C C . SER A 1 545 ? -9.131 6.739 24.882 1.00 97.56 545 SER A C 1
ATOM 4083 O O . SER A 1 545 ? -9.118 6.834 23.659 1.00 97.56 545 SER A O 1
ATOM 4085 N N . MET A 1 546 ? -10.084 7.292 25.633 1.00 96.38 546 MET A N 1
ATOM 4086 C CA . MET A 1 546 ? -11.188 8.108 25.122 1.00 96.38 546 MET A CA 1
ATOM 4087 C C . MET A 1 546 ? -11.288 9.419 25.907 1.00 96.38 546 MET A C 1
ATOM 4089 O O . MET A 1 546 ? -11.261 9.417 27.144 1.00 96.38 546 MET A O 1
ATOM 4093 N N . GLY A 1 547 ? -11.375 10.538 25.193 1.00 93.56 547 GLY A N 1
ATOM 4094 C CA . GLY A 1 547 ? -11.386 11.893 25.743 1.00 93.56 547 GLY A CA 1
ATOM 4095 C C . GLY A 1 547 ? -12.112 12.883 24.834 1.00 93.56 547 GLY A C 1
ATOM 4096 O O . GLY A 1 547 ? -12.851 12.485 23.935 1.00 93.56 547 GLY A O 1
ATOM 4097 N N . GLY A 1 548 ? -11.906 14.177 25.080 1.00 91.25 548 GLY A N 1
ATOM 4098 C CA . GLY A 1 548 ? -12.519 15.258 24.308 1.00 91.25 548 GLY A CA 1
ATOM 4099 C C . GLY A 1 548 ? -13.303 16.246 25.169 1.00 91.25 548 GLY A C 1
ATOM 4100 O O . GLY A 1 548 ? -13.137 16.298 26.390 1.00 91.25 548 GLY A O 1
ATOM 4101 N N . THR A 1 549 ? -14.160 17.031 24.524 1.00 87.38 549 THR A N 1
ATOM 4102 C CA . THR A 1 549 ? -15.009 18.039 25.178 1.00 87.38 549 THR A CA 1
ATOM 4103 C C . THR A 1 549 ? -16.221 17.380 25.861 1.00 87.38 549 THR A C 1
ATOM 4105 O O . THR A 1 549 ? -16.570 16.222 25.602 1.00 87.38 549 THR A O 1
ATOM 4108 N N . ALA A 1 550 ? -16.881 18.104 26.769 1.00 80.06 550 ALA A N 1
ATOM 4109 C CA . ALA A 1 550 ? -18.225 17.751 27.223 1.00 80.06 550 ALA A CA 1
ATOM 4110 C C . ALA A 1 550 ? -19.225 17.872 26.054 1.00 80.06 550 ALA A C 1
ATOM 4112 O O . ALA A 1 550 ? -19.188 18.853 25.317 1.00 80.06 550 ALA A O 1
ATOM 4113 N N . GLY A 1 551 ? -20.110 16.890 25.897 1.00 79.12 551 GLY A N 1
ATOM 4114 C CA . GLY A 1 551 ? -21.111 16.824 24.827 1.00 79.12 551 GLY A CA 1
ATOM 4115 C C . GLY A 1 551 ? -22.329 16.020 25.283 1.00 79.12 551 GLY A C 1
ATOM 4116 O O . GLY A 1 551 ? -22.253 15.316 26.293 1.00 79.12 551 GLY A O 1
ATOM 4117 N N . THR A 1 552 ? -23.451 16.145 24.571 1.00 79.62 552 THR A N 1
ATOM 4118 C CA . THR A 1 552 ? -24.737 15.525 24.951 1.00 79.62 552 THR A CA 1
ATOM 4119 C C . THR A 1 552 ? -24.721 14.005 24.860 1.00 79.62 552 THR A C 1
ATOM 4121 O O . THR A 1 552 ? -25.273 13.333 25.730 1.00 79.62 552 THR A O 1
ATOM 4124 N N . ASP A 1 553 ? -24.070 13.469 23.830 1.00 86.88 553 ASP A N 1
ATOM 4125 C CA . ASP A 1 553 ? -24.035 12.039 23.546 1.00 86.88 553 ASP A CA 1
ATOM 4126 C C . ASP A 1 553 ? -22.739 11.389 24.055 1.00 86.88 553 ASP A C 1
ATOM 4128 O O . ASP A 1 553 ? -21.648 11.951 23.879 1.00 86.88 553 ASP A O 1
ATOM 4132 N N . PRO A 1 554 ? -22.820 10.205 24.689 1.00 90.12 554 PRO A N 1
ATOM 4133 C CA . PRO A 1 554 ? -21.642 9.468 25.120 1.00 90.12 554 PRO A CA 1
ATOM 4134 C C . PRO A 1 554 ? -20.908 8.852 23.923 1.00 90.12 554 PRO A C 1
ATOM 4136 O O . PRO A 1 554 ? -21.536 8.442 22.944 1.00 90.12 554 PRO A O 1
ATOM 4139 N N . ILE A 1 555 ? -19.585 8.705 24.035 1.00 94.38 555 ILE A N 1
ATOM 4140 C CA . ILE A 1 555 ? -18.807 7.867 23.106 1.00 94.38 555 ILE A CA 1
ATOM 4141 C C . ILE A 1 555 ? -19.267 6.412 23.277 1.00 94.38 555 ILE A C 1
ATOM 4143 O O . ILE A 1 555 ? -19.396 5.941 24.411 1.00 94.38 555 ILE A O 1
ATOM 4147 N N . LYS A 1 556 ? -19.518 5.703 22.170 1.00 95.88 556 LYS A N 1
ATOM 4148 C CA . LYS A 1 556 ? -20.067 4.336 22.179 1.00 95.88 556 LYS A CA 1
ATOM 4149 C C . LYS A 1 556 ? -19.030 3.310 21.729 1.00 95.88 556 LYS A C 1
ATOM 4151 O O . LYS A 1 556 ? -18.478 3.421 20.634 1.00 95.88 556 LYS A O 1
ATOM 4156 N N . VAL A 1 557 ? -18.812 2.299 22.570 1.00 98.31 557 VAL A N 1
ATOM 4157 C CA . VAL A 1 557 ? -18.019 1.100 22.266 1.00 98.31 557 VAL A CA 1
ATOM 4158 C C . VAL A 1 557 ? -18.925 -0.118 22.438 1.00 98.31 557 VAL A C 1
ATOM 4160 O O . VAL A 1 557 ? -19.215 -0.525 23.564 1.00 98.31 557 VAL A O 1
ATOM 4163 N N . THR A 1 558 ? -19.411 -0.674 21.329 1.00 98.00 558 THR A N 1
ATOM 4164 C CA . THR A 1 558 ? -20.551 -1.608 21.341 1.00 98.00 558 THR A CA 1
ATOM 4165 C C . THR A 1 558 ? -20.267 -2.881 20.545 1.00 98.00 558 THR A C 1
ATOM 4167 O O . THR A 1 558 ? -19.840 -2.817 19.397 1.00 98.00 558 THR A O 1
ATOM 4170 N N . THR A 1 559 ? -20.551 -4.055 21.111 1.00 97.56 559 THR A N 1
ATOM 4171 C CA . THR A 1 559 ? -20.354 -5.341 20.413 1.00 97.56 559 THR A CA 1
ATOM 4172 C C . THR A 1 559 ? -18.874 -5.605 20.088 1.00 97.56 559 THR A C 1
ATOM 4174 O O . THR A 1 559 ? -18.529 -6.050 18.998 1.00 97.56 559 THR A O 1
ATOM 4177 N N . CYS A 1 560 ? -17.968 -5.295 21.022 1.00 98.50 560 CYS A N 1
ATOM 4178 C CA . CYS A 1 560 ? -16.517 -5.385 20.825 1.00 98.50 560 CYS A CA 1
ATOM 4179 C C . CYS A 1 560 ? -15.869 -6.529 21.630 1.00 98.50 560 CYS A C 1
ATOM 4181 O O . CYS A 1 560 ? -16.280 -6.836 22.751 1.00 98.50 560 CYS A O 1
ATOM 4183 N N . ILE A 1 561 ? -14.822 -7.144 21.075 1.00 98.44 561 ILE A N 1
ATOM 4184 C CA . ILE A 1 561 ? -14.130 -8.313 21.639 1.00 98.44 561 ILE A CA 1
ATOM 4185 C C . ILE A 1 561 ? -12.643 -8.028 21.838 1.00 98.44 561 ILE A C 1
ATOM 4187 O O . ILE A 1 561 ? -11.974 -7.544 20.925 1.00 98.44 561 ILE A O 1
ATOM 4191 N N . ASN A 1 562 ? -12.091 -8.491 22.961 1.00 98.75 562 ASN A N 1
ATOM 4192 C CA . ASN A 1 562 ? -10.662 -8.780 23.064 1.00 98.75 562 ASN A CA 1
ATOM 4193 C C . ASN A 1 562 ? -10.383 -10.241 23.455 1.00 98.75 562 ASN A C 1
ATOM 4195 O O . ASN A 1 562 ? -10.795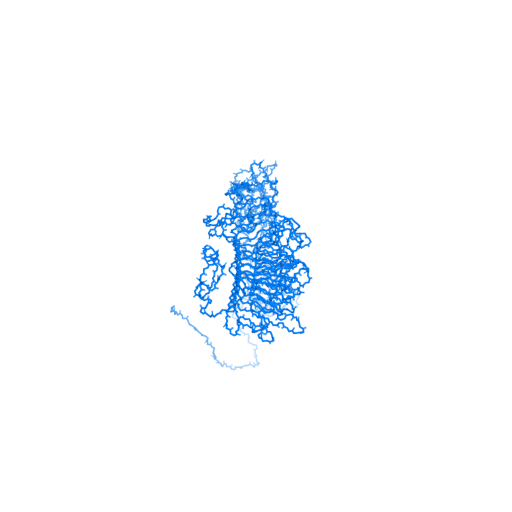 -10.704 24.520 1.00 98.75 562 ASN A O 1
ATOM 4199 N N . ILE A 1 563 ? -9.631 -10.952 22.612 1.00 98.31 563 ILE A N 1
ATOM 4200 C CA . ILE A 1 563 ? -9.036 -12.266 22.909 1.00 98.31 563 ILE A CA 1
ATOM 4201 C C . ILE A 1 563 ? -7.498 -12.226 22.954 1.00 98.31 563 ILE A C 1
ATOM 4203 O O . ILE A 1 563 ? -6.889 -13.158 23.472 1.00 98.31 563 ILE A O 1
ATOM 4207 N N . GLY A 1 564 ? -6.870 -11.156 22.452 1.00 98.19 564 GLY A N 1
ATOM 4208 C CA . GLY A 1 564 ? -5.423 -10.937 22.545 1.00 98.19 564 GLY A CA 1
ATOM 4209 C C . GLY A 1 564 ? -4.972 -10.527 23.952 1.00 98.19 564 GLY A C 1
ATOM 4210 O O . GLY A 1 564 ? -5.754 -9.991 24.738 1.00 98.19 564 GLY A O 1
ATOM 4211 N N . ASN A 1 565 ? -3.712 -10.774 24.312 1.00 98.69 565 ASN A N 1
ATOM 4212 C CA . ASN A 1 565 ? -3.211 -10.402 25.641 1.00 98.69 565 ASN A CA 1
ATOM 4213 C C . ASN A 1 565 ? -2.864 -8.910 25.700 1.00 98.69 565 ASN A C 1
ATOM 4215 O O . ASN A 1 565 ? -2.293 -8.380 24.748 1.00 98.69 565 ASN A O 1
ATOM 4219 N N . VAL A 1 566 ? -3.153 -8.245 26.822 1.00 98.75 566 VAL A N 1
ATOM 4220 C CA . VAL A 1 566 ? -2.893 -6.809 27.020 1.00 98.75 566 VAL A CA 1
ATOM 4221 C C . VAL A 1 566 ? -1.962 -6.621 28.221 1.00 98.75 566 VAL A C 1
ATOM 4223 O O . VAL A 1 566 ? -2.301 -7.025 29.335 1.00 98.75 566 VAL A O 1
ATOM 4226 N N . SER A 1 567 ? -0.782 -6.027 28.018 1.00 97.50 567 SER A N 1
ATOM 4227 C CA . SER A 1 567 ? 0.274 -5.949 29.042 1.00 97.50 567 SER A CA 1
ATOM 4228 C C . SER A 1 567 ? 0.912 -4.562 29.150 1.00 97.50 567 SER A C 1
ATOM 4230 O O . SER A 1 567 ? 1.574 -4.092 28.223 1.00 97.50 567 SER A O 1
ATOM 4232 N N . GLY A 1 568 ? 0.738 -3.909 30.302 1.00 95.31 568 GLY A N 1
ATOM 4233 C CA . GLY A 1 568 ? 1.336 -2.610 30.621 1.00 95.31 568 GLY A CA 1
ATOM 4234 C C . GLY A 1 568 ? 2.293 -2.701 31.809 1.00 95.31 568 GLY A C 1
ATOM 4235 O O . GLY A 1 568 ? 1.846 -2.847 32.948 1.00 95.31 568 GLY A O 1
ATOM 4236 N N . SER A 1 569 ? 3.600 -2.575 31.570 1.00 91.06 569 SER A N 1
ATOM 4237 C CA . SER A 1 569 ? 4.629 -2.859 32.586 1.00 91.06 569 SER A CA 1
ATOM 4238 C C . SER A 1 569 ? 4.973 -1.691 33.526 1.00 91.06 569 SER A C 1
ATOM 4240 O O . SER A 1 569 ? 5.698 -1.907 34.496 1.00 91.06 569 SER A O 1
ATOM 4242 N N . GLN A 1 570 ? 4.435 -0.481 33.306 1.00 90.44 570 GLN A N 1
ATOM 4243 C CA . GLN A 1 570 ? 4.745 0.693 34.135 1.00 90.44 570 GLN A CA 1
ATOM 4244 C C . GLN A 1 570 ? 3.742 1.030 35.238 1.00 90.44 570 GLN A C 1
ATOM 4246 O O . GLN A 1 570 ? 2.526 0.860 35.119 1.00 90.44 570 GLN A O 1
ATOM 4251 N N . ALA A 1 571 ? 4.318 1.630 36.280 1.00 85.75 571 ALA A N 1
ATOM 4252 C CA . ALA A 1 571 ? 3.668 2.277 37.407 1.00 85.75 571 ALA A CA 1
ATOM 4253 C C . ALA A 1 571 ? 2.444 3.125 37.004 1.00 85.75 571 ALA A C 1
ATOM 4255 O O . ALA A 1 571 ? 2.567 4.176 36.366 1.00 85.75 571 ALA A O 1
ATOM 4256 N N . ASN A 1 572 ? 1.268 2.740 37.505 1.00 84.25 572 ASN A N 1
ATOM 4257 C CA . ASN A 1 572 ? -0.038 3.370 37.261 1.00 84.25 572 ASN A CA 1
ATOM 4258 C C . ASN A 1 572 ? -0.627 3.166 35.854 1.00 84.25 572 ASN A C 1
ATOM 4260 O O . ASN A 1 572 ? -1.559 3.897 35.513 1.00 84.25 572 ASN A O 1
ATOM 4264 N N . ASN A 1 573 ? -0.163 2.210 35.041 1.00 90.62 573 ASN A N 1
ATOM 4265 C CA . ASN A 1 573 ? -0.827 1.919 33.760 1.00 90.62 573 ASN A CA 1
ATOM 4266 C C . ASN A 1 573 ? -2.314 1.573 33.960 1.00 90.62 573 ASN A C 1
ATOM 4268 O O . ASN A 1 573 ? -2.705 1.014 34.987 1.00 90.62 573 ASN A O 1
ATOM 4272 N N . GLN A 1 574 ? -3.151 1.968 32.996 1.00 93.75 574 GLN A N 1
ATOM 4273 C CA . GLN A 1 574 ? -4.595 1.696 32.999 1.00 93.75 574 GLN A CA 1
ATOM 4274 C C . GLN A 1 574 ? -4.898 0.705 31.874 1.00 93.75 574 GLN A C 1
ATOM 4276 O O . GLN A 1 574 ? -5.108 1.111 30.735 1.00 93.75 574 GLN A O 1
ATOM 4281 N N . VAL A 1 575 ? -4.832 -0.588 32.180 1.00 97.00 575 VAL A N 1
ATOM 4282 C CA . VAL A 1 575 ? -4.880 -1.685 31.205 1.00 97.00 575 VAL A CA 1
ATOM 4283 C C . VAL A 1 575 ? -6.239 -2.373 31.276 1.00 97.00 575 VAL A C 1
ATOM 4285 O O . VAL A 1 575 ? -6.682 -2.737 32.368 1.00 97.00 575 VAL A O 1
ATOM 4288 N N . ALA A 1 576 ? -6.894 -2.597 30.139 1.00 98.19 576 ALA A N 1
ATOM 4289 C CA . ALA A 1 576 ? -8.074 -3.453 30.093 1.00 98.19 576 ALA A CA 1
ATOM 4290 C C . ALA A 1 576 ? -8.304 -4.154 28.755 1.00 98.19 576 ALA A C 1
ATOM 4292 O O . ALA A 1 576 ? -7.712 -3.796 27.740 1.00 98.19 576 ALA A O 1
ATOM 4293 N N . GLY A 1 577 ? -9.203 -5.138 28.752 1.00 98.69 577 GLY A N 1
ATOM 4294 C CA . GLY A 1 577 ? -9.592 -5.860 27.544 1.00 98.69 577 GLY A CA 1
ATOM 4295 C C . GLY A 1 577 ? -10.322 -4.991 26.521 1.00 98.69 577 GLY A C 1
ATOM 4296 O O . GLY A 1 577 ? -9.960 -5.033 25.353 1.00 98.69 577 GLY A O 1
ATOM 4297 N N . ILE A 1 578 ? -11.290 -4.153 26.913 1.00 98.81 578 ILE A N 1
ATOM 4298 C CA . ILE A 1 578 ? -11.976 -3.272 25.947 1.00 98.81 578 ILE A CA 1
ATOM 4299 C C . ILE A 1 578 ? -11.352 -1.873 25.923 1.00 98.81 578 ILE A C 1
ATOM 4301 O O . ILE A 1 578 ? -10.734 -1.518 24.922 1.00 98.81 578 ILE A O 1
ATOM 4305 N N . VAL A 1 579 ? -11.471 -1.086 26.999 1.00 98.75 579 VAL A N 1
ATOM 4306 C CA . VAL A 1 579 ? -11.043 0.328 27.035 1.00 98.75 579 VAL A CA 1
ATOM 4307 C C . VAL A 1 579 ? -10.007 0.584 28.133 1.00 98.75 579 VAL A C 1
ATOM 4309 O O . VAL A 1 579 ? -10.316 0.457 29.315 1.00 98.75 579 VAL A O 1
ATOM 4312 N N . GLY A 1 580 ? -8.799 1.038 27.794 1.00 98.00 580 GLY A N 1
ATOM 4313 C CA . GLY A 1 580 ? -7.787 1.363 28.811 1.00 98.00 580 GLY A CA 1
ATOM 4314 C C . GLY A 1 580 ? -8.237 2.487 29.749 1.00 98.00 580 GLY A C 1
ATOM 4315 O O . GLY A 1 580 ? -8.264 2.330 30.976 1.00 98.00 580 GLY A O 1
ATOM 4316 N N . ARG A 1 581 ? -8.674 3.613 29.171 1.00 96.38 581 ARG A N 1
ATOM 4317 C CA . ARG A 1 581 ? -9.222 4.756 29.918 1.00 96.38 581 ARG A CA 1
ATOM 4318 C C . ARG A 1 581 ? -10.334 5.500 29.172 1.00 96.38 581 ARG A C 1
ATOM 4320 O O . ARG A 1 581 ? -10.178 5.812 28.002 1.00 96.38 581 ARG A O 1
ATOM 4327 N N . ALA A 1 582 ? -11.372 5.930 29.883 1.00 95.69 582 ALA A N 1
ATOM 4328 C CA . ALA A 1 582 ? -12.279 6.996 29.455 1.00 95.69 582 ALA A CA 1
ATOM 4329 C C . ALA A 1 582 ? -12.276 8.149 30.474 1.00 95.69 582 ALA A C 1
ATOM 4331 O O . ALA A 1 582 ? -12.310 7.905 31.683 1.00 95.69 582 ALA A O 1
ATOM 4332 N N . VAL A 1 583 ? -12.236 9.399 29.998 1.00 91.94 583 VAL A N 1
ATOM 4333 C CA . VAL A 1 583 ? -12.353 10.621 30.835 1.00 91.94 583 VAL A CA 1
ATOM 4334 C C . VAL A 1 583 ? -13.557 11.502 30.472 1.00 91.94 583 VAL A C 1
ATOM 4336 O O . VAL A 1 583 ? -13.718 12.588 31.021 1.00 91.94 583 VAL A O 1
ATOM 4339 N N . VAL A 1 584 ? -14.400 11.024 29.558 1.00 91.50 584 VAL A N 1
ATOM 4340 C CA . VAL A 1 584 ? -15.617 11.673 29.054 1.00 91.50 584 VAL A CA 1
ATOM 4341 C C . VAL A 1 584 ? -16.782 10.690 29.093 1.00 91.50 584 VAL A C 1
ATOM 4343 O O . VAL A 1 584 ? -16.574 9.480 29.203 1.00 91.50 584 VAL A O 1
ATOM 4346 N N . ASP A 1 585 ? -18.002 11.210 28.986 1.00 91.19 585 ASP A N 1
ATOM 4347 C CA . ASP A 1 585 ? -19.234 10.420 29.038 1.00 91.19 585 ASP A CA 1
ATOM 4348 C C . ASP A 1 585 ? -19.203 9.293 27.995 1.00 91.19 585 ASP A C 1
ATOM 4350 O O . ASP A 1 585 ? -18.884 9.511 26.824 1.00 91.19 585 ASP A O 1
ATOM 4354 N N . THR A 1 586 ? -19.456 8.067 28.451 1.00 92.50 586 THR A N 1
ATOM 4355 C CA . THR A 1 586 ? -19.109 6.839 27.722 1.00 92.50 586 THR A CA 1
ATOM 4356 C C . THR A 1 586 ? -20.146 5.751 27.965 1.00 92.50 586 THR A C 1
ATOM 4358 O O . THR A 1 586 ? -20.522 5.487 29.110 1.00 92.50 586 THR A O 1
ATOM 4361 N N . GLU A 1 587 ? -20.530 5.053 26.899 1.00 95.88 587 GLU A N 1
ATOM 4362 C CA . GLU A 1 587 ? -21.207 3.763 26.970 1.00 95.88 587 GLU A CA 1
ATOM 4363 C C . GLU A 1 587 ? -20.289 2.659 26.432 1.00 95.88 587 GLU A C 1
ATOM 4365 O O . GLU A 1 587 ? -19.825 2.727 25.293 1.00 95.88 587 GLU A O 1
ATOM 4370 N N . ILE A 1 588 ? -20.073 1.616 27.235 1.00 98.31 588 ILE A N 1
ATOM 4371 C CA . ILE A 1 588 ? -19.535 0.338 26.759 1.00 98.31 588 ILE A CA 1
ATOM 4372 C C . ILE A 1 588 ? -20.664 -0.690 26.845 1.00 98.31 588 ILE A C 1
ATOM 4374 O O . ILE A 1 588 ? -21.191 -0.930 27.935 1.00 98.31 588 ILE A O 1
ATOM 4378 N N . SER A 1 589 ? -21.044 -1.292 25.719 1.00 97.81 589 SER A N 1
ATOM 4379 C CA . SER A 1 589 ? -22.172 -2.225 25.656 1.00 97.81 589 SER A CA 1
ATOM 4380 C C . SER A 1 589 ? -21.872 -3.510 24.885 1.00 97.81 589 SER A C 1
ATOM 4382 O O . SER A 1 589 ? -21.070 -3.515 23.953 1.00 97.81 589 SER A O 1
ATOM 4384 N N . GLN A 1 590 ? -22.486 -4.627 25.291 1.00 97.50 590 GLN A N 1
ATOM 4385 C CA . GLN A 1 590 ? -22.398 -5.931 24.606 1.00 97.50 590 GLN A CA 1
ATOM 4386 C C . GLN A 1 590 ? -20.954 -6.369 24.274 1.00 97.50 590 GLN A C 1
ATOM 4388 O O . GLN A 1 590 ? -20.692 -6.914 23.207 1.00 97.50 590 GLN A O 1
ATOM 4393 N N . SER A 1 591 ? -19.986 -6.086 25.149 1.00 98.44 591 SER A N 1
ATOM 4394 C CA . SER A 1 591 ? -18.553 -6.253 24.857 1.00 98.44 591 SER A CA 1
ATOM 4395 C C . SER A 1 591 ? -17.869 -7.194 25.851 1.00 98.44 591 SER A C 1
ATOM 4397 O O . SER A 1 591 ? -18.248 -7.236 27.024 1.00 98.44 591 SER A O 1
ATOM 4399 N N . TYR A 1 592 ? -16.860 -7.957 25.415 1.00 98.31 592 TYR A N 1
ATOM 4400 C CA . TYR A 1 592 ? -16.226 -8.955 26.286 1.00 98.31 592 TYR A CA 1
ATOM 4401 C C . TYR A 1 592 ? -14.717 -9.140 26.128 1.00 98.31 592 TYR A C 1
ATOM 4403 O O . TYR A 1 592 ? -14.147 -9.019 25.042 1.00 98.31 592 TYR A O 1
ATOM 4411 N N . ASN A 1 593 ? -14.082 -9.520 27.238 1.00 98.56 593 ASN A N 1
ATOM 4412 C CA . ASN A 1 593 ? -12.676 -9.900 27.286 1.00 98.56 593 ASN A CA 1
ATOM 4413 C C . ASN A 1 593 ? -12.482 -11.385 27.627 1.00 98.56 593 ASN A C 1
ATOM 4415 O O . ASN A 1 593 ? -12.996 -11.879 28.632 1.00 98.56 593 ASN A O 1
ATOM 4419 N N . ALA A 1 594 ? -11.680 -12.076 26.820 1.00 97.50 594 ALA A N 1
ATOM 4420 C CA . ALA A 1 594 ? -11.144 -13.409 27.100 1.00 97.50 594 ALA A CA 1
ATOM 4421 C C . ALA A 1 594 ? -9.601 -13.450 27.111 1.00 97.50 594 ALA A C 1
ATOM 4423 O O . ALA A 1 594 ? -9.031 -14.408 27.629 1.00 97.50 594 ALA A O 1
ATOM 4424 N N . GLY A 1 595 ? -8.923 -12.422 26.586 1.00 98.06 595 GLY A N 1
ATOM 4425 C CA . GLY A 1 595 ? -7.462 -12.310 26.637 1.00 98.06 595 GLY A CA 1
ATOM 4426 C C . GLY A 1 595 ? -6.939 -12.021 28.048 1.00 98.06 595 GLY A C 1
ATOM 4427 O O . GLY A 1 595 ? -7.664 -11.478 28.887 1.00 98.06 595 GLY A O 1
ATOM 4428 N N . SER A 1 596 ? -5.684 -12.380 28.342 1.00 98.31 596 SER A N 1
ATOM 4429 C CA . SER A 1 596 ? -5.102 -12.089 29.661 1.00 98.31 596 SER A CA 1
ATOM 4430 C C . SER A 1 596 ? -4.652 -10.629 29.778 1.00 98.31 596 SER A C 1
ATOM 4432 O O . SER A 1 596 ? -4.107 -10.055 28.834 1.00 98.31 596 SER A O 1
ATOM 4434 N N . ILE A 1 597 ? -4.896 -10.024 30.941 1.00 98.31 597 ILE A N 1
ATOM 4435 C CA . ILE A 1 597 ? -4.669 -8.604 31.229 1.00 98.31 597 ILE A CA 1
ATOM 4436 C C . ILE A 1 597 ? -3.641 -8.482 32.355 1.00 98.31 597 ILE A C 1
ATOM 4438 O O . ILE A 1 597 ? -3.875 -8.976 33.457 1.00 98.31 597 ILE A O 1
ATOM 4442 N N . THR A 1 598 ? -2.521 -7.800 32.107 1.00 96.00 598 THR A N 1
ATOM 4443 C CA . THR A 1 598 ? -1.472 -7.543 33.112 1.00 96.00 598 THR A CA 1
ATOM 4444 C C . THR A 1 598 ? -1.151 -6.051 33.211 1.00 96.00 598 THR A C 1
ATOM 4446 O O . THR A 1 598 ? -0.894 -5.403 32.198 1.00 96.00 598 THR A O 1
ATOM 4449 N N . ALA A 1 599 ? -1.128 -5.496 34.428 1.00 94.31 599 ALA A N 1
ATOM 4450 C CA . ALA A 1 599 ? -0.794 -4.088 34.669 1.00 94.31 599 ALA A CA 1
ATOM 4451 C C . ALA A 1 599 ? 0.067 -3.880 35.918 1.00 94.31 599 ALA A C 1
ATOM 4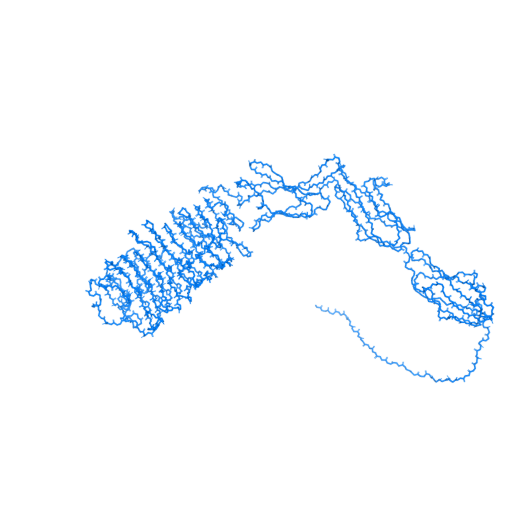453 O O . ALA A 1 599 ? -0.333 -4.295 37.003 1.00 94.31 599 ALA A O 1
ATOM 4454 N N . ALA A 1 600 ? 1.129 -3.078 35.834 1.00 90.19 600 ALA A N 1
ATOM 4455 C CA . ALA A 1 600 ? 1.770 -2.468 37.012 1.00 90.19 600 ALA A CA 1
ATOM 4456 C C . ALA A 1 600 ? 0.949 -1.268 37.554 1.00 90.19 600 ALA A C 1
ATOM 4458 O O . ALA A 1 600 ? 1.449 -0.170 37.805 1.00 90.19 600 ALA A O 1
ATOM 4459 N N . GLY A 1 601 ? -0.364 -1.469 37.684 1.00 89.19 601 GLY A N 1
ATOM 4460 C CA . GLY A 1 601 ? -1.362 -0.442 37.960 1.00 89.19 601 GLY A CA 1
ATOM 4461 C C . GLY A 1 601 ? -2.778 -1.022 37.946 1.00 89.19 601 GLY A C 1
ATOM 4462 O O . GLY A 1 601 ? -3.017 -2.107 38.475 1.00 89.19 601 GLY A O 1
ATOM 4463 N N . SER A 1 602 ? -3.723 -0.316 37.324 1.00 91.00 602 SER A N 1
ATOM 4464 C CA . SER A 1 602 ? -5.110 -0.779 37.198 1.00 91.00 602 SER A CA 1
ATOM 4465 C C . SER A 1 602 ? -5.264 -1.759 36.031 1.00 91.00 602 SER A C 1
ATOM 4467 O O . SER A 1 602 ? -4.987 -1.389 34.892 1.00 91.00 602 SER A O 1
ATOM 4469 N N . ALA A 1 603 ? -5.737 -2.973 36.314 1.00 94.06 603 ALA A N 1
ATOM 4470 C CA . ALA A 1 603 ? -6.034 -4.040 35.360 1.00 94.06 603 ALA A CA 1
ATOM 4471 C C . ALA A 1 603 ? -7.535 -4.384 35.398 1.00 94.06 603 ALA A C 1
ATOM 4473 O O . ALA A 1 603 ? -8.070 -4.675 36.471 1.00 94.06 603 ALA A O 1
ATOM 4474 N N . ALA A 1 604 ? -8.221 -4.384 34.253 1.00 95.81 604 ALA A N 1
ATOM 4475 C CA . ALA A 1 604 ? -9.638 -4.751 34.190 1.00 95.81 604 ALA A CA 1
ATOM 4476 C C . ALA A 1 604 ? -10.019 -5.602 32.975 1.00 95.81 604 ALA A C 1
ATOM 4478 O O . ALA A 1 604 ? -9.361 -5.557 31.941 1.00 95.81 604 ALA A O 1
ATOM 4479 N N . GLY A 1 605 ? -11.129 -6.334 33.057 1.00 97.88 605 GLY A N 1
ATOM 4480 C CA . GLY A 1 605 ? -11.664 -7.036 31.890 1.00 97.88 605 GLY A CA 1
ATOM 4481 C C . GLY A 1 605 ? -12.261 -6.073 30.863 1.00 97.88 605 GLY A C 1
ATOM 4482 O O . GLY A 1 605 ? -11.894 -6.119 29.692 1.00 97.88 605 GLY A O 1
ATOM 4483 N N . ILE A 1 606 ? -13.125 -5.147 31.294 1.00 98.56 606 ILE A N 1
ATOM 4484 C CA . ILE A 1 606 ? -13.792 -4.203 30.382 1.00 98.56 606 ILE A CA 1
ATOM 4485 C C . ILE A 1 606 ? -13.080 -2.848 30.331 1.00 98.56 606 ILE A C 1
ATOM 4487 O O . ILE A 1 606 ? -12.654 -2.451 29.247 1.00 98.56 606 ILE A O 1
ATOM 4491 N N . ILE A 1 607 ? -12.915 -2.144 31.459 1.00 98.12 607 ILE A N 1
ATOM 4492 C CA . ILE A 1 607 ? -12.322 -0.795 31.470 1.00 98.12 607 ILE A CA 1
ATOM 4493 C C . ILE A 1 607 ? -11.409 -0.496 32.670 1.00 98.12 607 ILE A C 1
ATOM 4495 O O . ILE A 1 607 ? -11.780 -0.651 33.836 1.00 98.12 607 ILE A O 1
ATOM 4499 N N . GLY A 1 608 ? -10.191 -0.025 32.378 1.00 95.31 608 GLY A N 1
ATOM 4500 C CA . GLY A 1 608 ? -9.137 0.201 33.373 1.00 95.31 608 GLY A CA 1
ATOM 4501 C C . GLY A 1 608 ? -9.413 1.420 34.255 1.00 95.31 608 GLY A C 1
ATOM 4502 O O . GLY A 1 608 ? -9.342 1.338 35.486 1.00 95.31 608 GLY A O 1
ATOM 4503 N N . ARG A 1 609 ? -9.790 2.549 33.642 1.00 93.56 609 ARG A N 1
ATOM 4504 C CA . ARG A 1 609 ? -10.304 3.731 34.353 1.00 93.56 609 ARG A CA 1
ATOM 4505 C C . ARG A 1 609 ? -11.443 4.415 33.599 1.00 93.56 609 ARG A C 1
ATOM 4507 O O . ARG A 1 609 ? -11.291 4.702 32.420 1.00 93.56 609 ARG A O 1
ATOM 4514 N N . MET A 1 610 ? -12.534 4.749 34.283 1.00 91.81 610 MET A N 1
ATOM 4515 C CA . MET A 1 610 ? -13.707 5.414 33.697 1.00 91.81 610 MET A CA 1
ATOM 4516 C C . MET A 1 610 ? -14.077 6.683 34.476 1.00 91.81 610 MET A C 1
ATOM 4518 O O . MET A 1 610 ? -13.991 6.700 35.704 1.00 91.81 610 MET A O 1
ATOM 4522 N N . GLY A 1 611 ? -14.507 7.734 33.783 1.00 89.00 611 GLY A N 1
ATOM 4523 C CA . GLY A 1 611 ? -14.927 9.008 34.370 1.00 89.00 611 GLY A CA 1
ATOM 4524 C C . GLY A 1 611 ? -15.903 9.761 33.465 1.00 89.00 611 GLY A C 1
ATOM 4525 O O . GLY A 1 611 ? -16.360 9.211 32.468 1.00 89.00 611 GLY A O 1
ATOM 4526 N N . GLY A 1 612 ? -16.222 11.005 33.827 1.00 85.75 612 GLY A N 1
ATOM 4527 C CA . GLY A 1 612 ? -17.238 11.833 33.161 1.00 85.75 612 GLY A CA 1
ATOM 4528 C C . GLY A 1 612 ? -18.372 12.243 34.108 1.00 85.75 612 GLY A C 1
ATOM 4529 O O . GLY A 1 612 ? -18.244 12.124 35.332 1.00 85.75 612 GLY A O 1
ATOM 4530 N N . ASN A 1 613 ? -19.481 12.724 33.543 1.00 87.81 613 ASN A N 1
ATOM 4531 C CA . ASN A 1 613 ? -20.714 13.047 34.268 1.00 87.81 613 ASN A CA 1
ATOM 4532 C C . ASN A 1 613 ? -21.714 11.883 34.224 1.00 87.81 613 ASN A C 1
ATOM 4534 O O . ASN A 1 613 ? -22.411 11.636 35.206 1.00 87.81 613 ASN A O 1
ATOM 4538 N N . SER A 1 614 ? -21.781 11.161 33.106 1.00 85.12 614 SER A N 1
ATOM 4539 C CA . SER A 1 614 ? -22.609 9.965 32.951 1.00 85.12 614 SER A CA 1
ATOM 4540 C C . SER A 1 614 ? -21.826 8.871 32.239 1.00 85.12 614 SER A C 1
ATOM 4542 O O . SER A 1 614 ? -21.268 9.088 31.163 1.00 85.12 614 SER A O 1
ATOM 4544 N N . ALA A 1 615 ? -21.772 7.685 32.837 1.00 88.69 615 ALA A N 1
ATOM 4545 C CA . ALA A 1 615 ? -21.090 6.541 32.251 1.00 88.69 615 ALA A CA 1
ATOM 4546 C C . ALA A 1 615 ? -21.874 5.246 32.491 1.00 88.69 615 ALA A C 1
ATOM 4548 O O . ALA A 1 615 ? -22.456 5.035 33.558 1.00 88.69 615 ALA A O 1
ATOM 4549 N N . THR A 1 616 ? -21.907 4.387 31.474 1.00 94.44 616 THR A N 1
ATOM 4550 C CA . THR A 1 616 ? -22.640 3.116 31.491 1.00 94.44 616 THR A CA 1
ATOM 4551 C C . THR A 1 616 ? -21.758 1.986 30.979 1.00 94.44 616 THR A C 1
ATOM 4553 O O . THR A 1 616 ? -21.141 2.099 29.920 1.00 94.44 616 THR A O 1
ATOM 4556 N N . ILE A 1 617 ? -21.743 0.875 31.708 1.00 97.31 617 ILE A N 1
ATOM 4557 C CA . ILE A 1 617 ? -21.259 -0.418 31.228 1.00 97.31 617 ILE A CA 1
ATOM 4558 C C . ILE A 1 617 ? -22.456 -1.368 31.267 1.00 97.31 617 ILE A C 1
ATOM 4560 O O . ILE A 1 617 ? -22.994 -1.605 32.350 1.00 97.31 617 ILE A O 1
ATOM 4564 N N . ARG A 1 618 ? -22.898 -1.888 30.116 1.00 96.50 618 ARG A N 1
ATOM 4565 C CA . ARG A 1 618 ? -24.050 -2.802 30.055 1.00 96.50 618 ARG A CA 1
ATOM 4566 C C . ARG A 1 618 ? -23.810 -4.057 29.228 1.00 96.50 618 ARG A C 1
ATOM 4568 O O . ARG A 1 618 ? -23.181 -3.999 28.180 1.00 96.50 618 ARG A O 1
ATOM 4575 N N . ASP A 1 619 ? -24.349 -5.181 29.681 1.00 97.12 619 ASP A N 1
ATOM 4576 C CA . ASP A 1 619 ? -24.309 -6.457 28.955 1.00 97.12 619 ASP A CA 1
ATOM 4577 C C . ASP A 1 619 ? -22.873 -6.913 28.593 1.00 97.12 619 ASP A C 1
ATOM 4579 O O . ASP A 1 619 ? -22.623 -7.460 27.521 1.00 97.12 619 ASP A O 1
ATOM 4583 N N . CYS A 1 620 ? -21.899 -6.659 29.474 1.00 98.06 620 CYS A N 1
ATOM 4584 C CA . CYS A 1 620 ? -20.474 -6.920 29.232 1.00 98.06 620 CYS A CA 1
ATOM 4585 C C . CYS A 1 620 ? -19.922 -8.047 30.122 1.00 98.06 620 CYS A C 1
ATOM 4587 O O . CYS A 1 620 ? -20.399 -8.252 31.241 1.00 98.06 620 CYS A O 1
ATOM 4589 N N . TYR A 1 621 ? -18.878 -8.763 29.683 1.00 97.12 621 TYR A N 1
ATOM 4590 C CA . TYR A 1 621 ? -18.273 -9.810 30.523 1.00 97.12 621 TYR A CA 1
ATOM 4591 C C . TYR A 1 621 ? -16.762 -10.010 30.403 1.00 97.12 621 TYR A C 1
ATOM 4593 O O . TYR A 1 621 ? -16.133 -9.682 29.398 1.00 97.12 621 TYR A O 1
ATOM 4601 N N . ASN A 1 622 ? -16.184 -10.608 31.445 1.00 97.06 622 ASN A N 1
ATOM 4602 C CA . ASN A 1 622 ? -14.788 -11.026 31.463 1.00 97.06 622 ASN A CA 1
ATOM 4603 C C . ASN A 1 622 ? -14.623 -12.509 31.816 1.00 97.06 622 ASN A C 1
ATOM 4605 O O . ASN A 1 622 ? -14.981 -12.944 32.911 1.00 97.06 622 ASN A O 1
ATOM 4609 N N . ALA A 1 623 ? -13.999 -13.248 30.901 1.00 95.56 623 ALA A N 1
ATOM 4610 C CA . ALA A 1 623 ? -13.486 -14.600 31.108 1.00 95.56 623 ALA A CA 1
ATOM 4611 C C . ALA A 1 623 ? -11.946 -14.639 31.214 1.00 95.56 623 ALA A C 1
ATOM 4613 O O . ALA A 1 623 ? -11.389 -15.622 31.698 1.00 95.56 623 ALA A O 1
ATOM 4614 N N . GLY A 1 624 ? -11.250 -13.582 30.775 1.00 95.75 624 GLY A N 1
ATOM 4615 C CA . GLY A 1 624 ? -9.787 -13.511 30.773 1.00 95.75 624 GLY A CA 1
ATOM 4616 C C . GLY A 1 624 ? -9.171 -13.343 32.166 1.00 95.75 624 GLY A C 1
ATOM 4617 O O . GLY A 1 624 ? -9.762 -12.733 33.057 1.00 95.75 624 GLY A O 1
ATOM 4618 N N . SER A 1 625 ? -7.961 -13.869 32.362 1.00 94.44 625 SER A N 1
ATOM 4619 C CA . SER A 1 625 ? -7.185 -13.688 33.599 1.00 94.44 625 SER A CA 1
ATOM 4620 C C . SER A 1 625 ? -6.744 -12.232 33.778 1.00 94.44 625 SER A C 1
ATOM 4622 O O . SER A 1 625 ? -6.233 -11.632 32.835 1.00 94.44 625 SER A O 1
ATOM 4624 N N . ILE A 1 626 ? -6.869 -11.686 34.988 1.00 94.31 626 ILE A N 1
ATOM 4625 C CA . ILE A 1 626 ? -6.514 -10.300 35.327 1.00 94.31 626 ILE A CA 1
ATOM 4626 C C . ILE A 1 626 ? -5.450 -10.293 36.428 1.00 94.31 626 ILE A C 1
ATOM 4628 O O . ILE A 1 626 ? -5.660 -10.851 37.506 1.00 94.31 626 ILE A O 1
ATOM 4632 N N . LYS A 1 627 ? -4.323 -9.619 36.182 1.00 92.81 627 LYS A N 1
ATOM 4633 C CA . LYS A 1 627 ? -3.198 -9.500 37.118 1.00 92.81 627 LYS A CA 1
ATOM 4634 C C . LYS A 1 627 ? -2.775 -8.040 37.294 1.00 92.81 627 LYS A C 1
ATOM 4636 O O . LYS A 1 627 ? -2.263 -7.420 36.363 1.00 92.81 627 LYS A O 1
ATOM 4641 N N . SER A 1 628 ? -2.924 -7.503 38.503 1.00 91.50 628 SER A N 1
ATOM 4642 C CA . SER A 1 628 ? -2.250 -6.265 38.902 1.00 91.50 628 SER A CA 1
ATOM 4643 C C . SER A 1 628 ? -0.932 -6.583 39.613 1.00 91.50 628 SER A C 1
ATOM 4645 O O . SER A 1 628 ? -0.902 -7.318 40.595 1.00 91.50 628 SER A O 1
ATOM 4647 N N . THR A 1 629 ? 0.169 -6.013 39.133 1.00 89.69 629 THR A N 1
ATOM 4648 C CA . THR A 1 629 ? 1.503 -6.063 39.755 1.00 89.69 629 THR A CA 1
ATOM 4649 C C . THR A 1 629 ? 1.891 -4.729 40.408 1.00 89.69 629 THR A C 1
ATOM 4651 O O . THR A 1 629 ? 3.039 -4.546 40.814 1.00 89.69 629 THR A O 1
ATOM 4654 N N . GLY A 1 630 ? 0.945 -3.786 40.526 1.00 79.62 630 GLY A N 1
ATOM 4655 C CA . GLY A 1 630 ? 1.160 -2.507 41.207 1.00 79.62 630 GLY A CA 1
ATOM 4656 C C . GLY A 1 630 ? 1.413 -2.688 42.708 1.00 79.62 630 GLY A C 1
ATOM 4657 O O . GLY A 1 630 ? 0.824 -3.564 43.337 1.00 79.62 630 GLY A O 1
ATOM 4658 N N . THR A 1 631 ? 2.269 -1.860 43.298 1.00 72.00 631 THR A N 1
ATOM 4659 C CA . THR A 1 631 ? 2.637 -1.881 44.722 1.00 72.00 631 THR A CA 1
ATOM 4660 C C . THR A 1 631 ? 2.291 -0.552 45.390 1.00 72.00 631 THR A C 1
ATOM 4662 O O . THR A 1 631 ? 2.160 0.480 44.731 1.00 72.00 631 THR A O 1
ATOM 4665 N N . VAL A 1 632 ? 2.244 -0.534 46.726 1.00 58.38 632 VAL A N 1
ATOM 4666 C CA . VAL A 1 632 ? 2.005 0.692 47.517 1.00 58.38 632 VAL A CA 1
ATOM 4667 C C . VAL A 1 632 ? 3.008 1.829 47.254 1.00 58.38 632 VAL A C 1
ATOM 4669 O O . VAL A 1 632 ? 2.728 2.970 47.606 1.00 58.38 632 VAL A O 1
ATOM 4672 N N . THR A 1 633 ? 4.157 1.544 46.630 1.00 58.03 633 THR A N 1
ATOM 4673 C CA . THR A 1 633 ? 5.172 2.540 46.246 1.00 58.03 633 THR A CA 1
ATOM 4674 C C . THR A 1 633 ? 5.115 2.967 44.779 1.00 58.03 633 THR A C 1
ATOM 4676 O O . THR A 1 633 ? 5.700 3.997 44.452 1.00 58.03 633 THR A O 1
ATOM 4679 N N . ASN A 1 634 ? 4.442 2.220 43.892 1.00 56.62 634 ASN A N 1
ATOM 4680 C CA . ASN A 1 634 ? 4.404 2.525 42.456 1.00 56.62 634 ASN A CA 1
ATOM 4681 C C . ASN A 1 634 ? 3.001 2.858 41.909 1.00 56.62 634 ASN A C 1
ATOM 4683 O O . ASN A 1 634 ? 2.917 3.525 40.878 1.00 56.62 634 ASN A O 1
ATOM 4687 N N . GLY A 1 635 ? 1.911 2.502 42.596 1.00 55.75 635 GLY A N 1
ATOM 4688 C CA . GLY A 1 635 ? 0.561 2.932 42.223 1.00 55.75 635 GLY A CA 1
ATOM 4689 C C . GLY A 1 635 ? -0.555 1.938 42.542 1.00 55.75 635 GLY A C 1
ATOM 4690 O O . GLY A 1 635 ? -0.326 0.811 42.971 1.00 55.75 635 GLY A O 1
ATOM 4691 N N . ASN A 1 636 ? -1.791 2.382 42.299 1.00 70.06 636 ASN A N 1
ATOM 4692 C CA . ASN A 1 636 ? -3.039 1.647 42.536 1.00 70.06 636 ASN A CA 1
ATOM 4693 C C . ASN A 1 636 ? -2.995 0.185 42.034 1.00 70.06 636 ASN A C 1
ATOM 4695 O O . ASN A 1 636 ? -3.072 -0.044 40.824 1.00 70.06 636 ASN A O 1
ATOM 4699 N N . SER A 1 637 ? -2.943 -0.788 42.954 1.00 81.12 637 SER A N 1
ATOM 4700 C CA . SER A 1 637 ? -2.919 -2.240 42.678 1.00 81.12 637 SER A CA 1
ATOM 4701 C C . SER A 1 637 ? -4.323 -2.797 42.374 1.00 81.12 637 SER A C 1
ATOM 4703 O O . SER A 1 637 ? -4.820 -3.720 43.021 1.00 81.12 637 SER A O 1
ATOM 4705 N N . ASN A 1 638 ? -5.022 -2.164 41.430 1.00 86.31 638 ASN A N 1
ATOM 4706 C CA . ASN A 1 638 ? -6.450 -2.393 41.224 1.00 86.31 638 ASN A CA 1
ATOM 4707 C C . ASN A 1 638 ? -6.684 -3.499 40.186 1.00 86.31 638 ASN A C 1
ATOM 4709 O O . ASN A 1 638 ? -6.326 -3.323 39.026 1.00 86.31 638 ASN A O 1
ATOM 4713 N N . ALA A 1 639 ? -7.339 -4.593 40.574 1.00 88.69 639 ALA A N 1
ATOM 4714 C CA . ALA A 1 639 ? -7.807 -5.652 39.673 1.00 88.69 639 ALA A CA 1
ATOM 4715 C C . ALA A 1 639 ? -9.335 -5.806 39.770 1.00 88.69 639 ALA A C 1
ATOM 4717 O O . ALA A 1 639 ? -9.861 -5.841 40.884 1.00 88.69 639 ALA A O 1
ATOM 4718 N N . ALA A 1 640 ? -10.041 -5.879 38.635 1.00 90.12 640 ALA A N 1
ATOM 4719 C CA . ALA A 1 640 ? -11.502 -6.042 38.596 1.00 90.12 640 ALA A CA 1
ATOM 4720 C C . ALA A 1 640 ? -12.013 -6.653 37.282 1.00 90.12 640 ALA A C 1
ATOM 4722 O O . ALA A 1 640 ? -11.619 -6.215 36.205 1.00 90.12 640 ALA A O 1
ATOM 4723 N N . GLY A 1 641 ? -12.981 -7.568 37.340 1.00 92.62 641 GLY A N 1
ATOM 4724 C CA . GLY A 1 641 ? -13.589 -8.176 36.154 1.00 92.62 641 GLY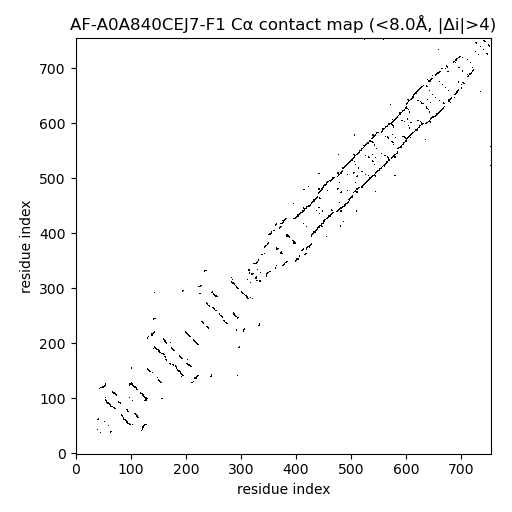 A CA 1
ATOM 4725 C C . GLY A 1 641 ? -14.185 -7.172 35.161 1.00 92.62 641 GLY A C 1
ATOM 4726 O O . GLY A 1 641 ? -14.086 -7.381 33.957 1.00 92.62 641 GLY A O 1
ATOM 4727 N N . ILE A 1 642 ? -14.748 -6.052 35.633 1.00 95.19 642 ILE A N 1
ATOM 4728 C CA . ILE A 1 642 ? -15.401 -5.052 34.771 1.00 95.19 642 ILE A CA 1
ATOM 4729 C C . ILE A 1 642 ? -14.681 -3.696 34.821 1.00 95.19 642 ILE A C 1
ATOM 4731 O O . ILE A 1 642 ? -14.207 -3.239 33.784 1.00 95.19 642 ILE A O 1
ATOM 4735 N N . LEU A 1 643 ? -14.566 -3.061 35.994 1.00 93.75 643 LEU A N 1
ATOM 4736 C CA . LEU A 1 643 ? -14.089 -1.677 36.144 1.00 93.75 643 LEU A CA 1
ATOM 4737 C C . LEU A 1 643 ? -13.088 -1.529 37.306 1.00 93.75 643 LEU A C 1
ATOM 4739 O O . LEU A 1 643 ? -13.461 -1.617 38.475 1.00 93.75 643 LEU A O 1
ATOM 4743 N N . ALA A 1 644 ? -11.813 -1.254 37.014 1.00 91.56 644 ALA A N 1
ATOM 4744 C CA . ALA A 1 644 ? -10.780 -1.178 38.060 1.00 91.56 644 ALA A CA 1
ATOM 4745 C C . ALA A 1 644 ? -10.734 0.169 38.811 1.00 91.56 644 ALA A C 1
ATOM 4747 O O . ALA A 1 644 ? -10.499 0.185 40.022 1.00 91.56 644 ALA A O 1
ATOM 4748 N N . THR A 1 645 ? -10.969 1.302 38.140 1.00 88.56 645 THR A N 1
ATOM 4749 C CA . THR A 1 645 ? -11.011 2.628 38.789 1.00 88.56 645 THR A CA 1
ATOM 4750 C C . THR A 1 645 ? -12.101 3.525 38.202 1.00 88.56 645 THR A C 1
ATOM 4752 O O . THR A 1 645 ? -12.170 3.712 36.991 1.00 88.56 645 THR A O 1
ATOM 4755 N N . CYS A 1 646 ? -12.905 4.163 39.050 1.00 88.06 646 CYS A N 1
ATOM 4756 C CA . CYS A 1 646 ? -13.900 5.157 38.655 1.00 88.06 646 CYS A CA 1
ATOM 4757 C C . CYS A 1 646 ? -13.571 6.558 39.197 1.00 88.06 646 CYS A C 1
ATOM 4759 O O . CYS A 1 646 ? -13.192 6.704 40.357 1.00 88.06 646 CYS A O 1
ATOM 4761 N N . THR A 1 647 ? -13.753 7.593 38.379 1.00 86.88 647 THR A N 1
ATOM 4762 C CA . THR A 1 647 ? -13.548 9.005 38.738 1.00 86.88 647 THR A CA 1
ATOM 4763 C C . THR A 1 647 ? -14.695 9.847 38.156 1.00 86.88 647 THR A C 1
ATOM 4765 O O . THR A 1 647 ? -14.537 10.530 37.145 1.00 86.88 647 THR A O 1
ATOM 4768 N N . VAL A 1 648 ? -15.883 9.747 38.761 1.00 79.56 648 VAL A N 1
ATOM 4769 C CA . VAL A 1 648 ? -17.085 10.504 38.353 1.00 79.56 648 VAL A CA 1
ATOM 4770 C C . VAL A 1 648 ? -17.005 11.956 38.841 1.00 79.56 648 VAL A C 1
ATOM 4772 O O . VAL A 1 648 ? -16.519 12.214 39.944 1.00 79.56 648 VAL A O 1
ATOM 4775 N N . ALA A 1 649 ? -17.530 12.906 38.063 1.00 83.81 649 ALA A N 1
ATOM 4776 C CA . ALA A 1 649 ? -17.749 14.283 38.509 1.00 83.81 649 ALA A CA 1
ATOM 4777 C C . ALA A 1 649 ? -18.692 14.353 39.731 1.00 83.81 649 ALA A C 1
ATOM 4779 O O . ALA A 1 649 ? -19.521 13.471 39.939 1.00 83.81 649 ALA A O 1
ATOM 4780 N N . ALA A 1 650 ? -18.619 15.419 40.536 1.00 81.69 650 ALA A N 1
ATOM 4781 C CA . ALA A 1 650 ? -19.260 15.492 41.862 1.00 81.69 650 ALA A CA 1
ATOM 4782 C C . ALA A 1 650 ? -20.805 15.372 41.892 1.00 81.69 650 ALA A C 1
ATOM 4784 O O . ALA A 1 650 ? -21.366 15.094 42.955 1.00 81.69 650 ALA A O 1
ATOM 4785 N N . ALA A 1 651 ? -21.474 15.580 40.753 1.00 82.31 651 ALA A N 1
ATOM 4786 C CA . ALA A 1 651 ? -22.921 15.416 40.565 1.00 82.31 651 ALA A CA 1
ATOM 4787 C C . ALA A 1 651 ? -23.285 14.323 39.534 1.00 82.31 651 ALA A C 1
ATOM 4789 O O . ALA A 1 651 ? -24.456 14.157 39.203 1.00 82.31 651 ALA A O 1
ATOM 4790 N N . GLY A 1 652 ? -22.292 13.603 39.003 1.00 86.06 652 GLY A N 1
ATOM 4791 C CA . GLY A 1 652 ? -22.487 12.582 37.976 1.00 86.06 652 GLY A CA 1
ATOM 4792 C C . GLY A 1 652 ? -22.881 11.208 38.523 1.00 86.06 652 GLY A C 1
ATOM 4793 O O . GLY A 1 652 ? -22.914 10.993 39.738 1.00 86.06 652 GLY A O 1
ATOM 4794 N N . THR A 1 653 ? -23.126 10.254 37.625 1.00 87.75 653 THR A N 1
ATOM 4795 C CA . THR A 1 653 ? -23.485 8.863 37.963 1.00 87.75 653 THR A CA 1
ATOM 4796 C C . THR A 1 653 ? -22.773 7.834 37.079 1.00 87.75 653 THR A C 1
ATOM 4798 O O . THR A 1 653 ? -22.323 8.130 35.972 1.00 87.75 653 THR A O 1
ATOM 4801 N N . MET A 1 654 ? -22.668 6.610 37.596 1.00 88.50 654 MET A N 1
ATOM 4802 C CA . MET A 1 654 ? -22.117 5.429 36.936 1.00 88.50 654 MET A CA 1
ATOM 4803 C C . MET A 1 654 ? -23.114 4.276 37.058 1.00 88.50 654 MET A C 1
ATOM 4805 O O . MET A 1 654 ? -23.576 3.985 38.163 1.00 88.50 654 MET A O 1
ATOM 4809 N N . THR A 1 655 ? -23.400 3.582 35.958 1.00 91.50 655 THR A N 1
ATOM 4810 C CA . THR A 1 655 ? -24.213 2.354 35.962 1.00 91.50 655 THR A CA 1
ATOM 4811 C C . THR A 1 655 ? -23.413 1.175 35.420 1.00 91.50 655 THR A C 1
ATOM 4813 O O . THR A 1 655 ? -22.861 1.254 34.325 1.00 91.50 655 THR A O 1
ATOM 4816 N N . ILE A 1 656 ? -23.392 0.067 36.163 1.00 92.62 656 ILE A N 1
ATOM 4817 C CA . ILE A 1 656 ? -22.947 -1.246 35.680 1.00 92.62 656 ILE A CA 1
ATOM 4818 C C . ILE A 1 656 ? -24.167 -2.176 35.693 1.00 92.62 656 ILE A C 1
ATOM 4820 O O . ILE A 1 656 ? -24.733 -2.446 36.753 1.00 92.62 656 ILE A O 1
ATOM 4824 N N . GLU A 1 657 ? -24.601 -2.641 34.527 1.00 94.06 657 GLU A N 1
ATOM 4825 C CA . GLU A 1 657 ? -25.866 -3.365 34.336 1.00 94.06 657 GLU A CA 1
ATOM 4826 C C . GLU A 1 657 ? -25.634 -4.646 33.527 1.00 94.06 657 GLU A C 1
ATOM 4828 O O . GLU A 1 657 ? -24.853 -4.654 32.580 1.00 94.06 657 GLU A O 1
ATOM 4833 N N . ASN A 1 658 ? -26.262 -5.756 33.908 1.00 95.06 658 ASN A N 1
ATOM 4834 C CA . ASN A 1 658 ? -26.138 -7.046 33.218 1.00 95.06 658 ASN A CA 1
ATOM 4835 C C . ASN A 1 658 ? -24.688 -7.512 32.949 1.00 95.06 658 ASN A C 1
ATOM 4837 O O . ASN A 1 658 ? -24.395 -8.080 31.901 1.00 95.06 658 ASN A O 1
ATOM 4841 N N . CYS A 1 659 ? -23.751 -7.252 33.864 1.00 95.62 659 CYS A N 1
ATOM 4842 C CA . CYS A 1 659 ? -22.338 -7.593 33.664 1.00 95.62 659 CYS A CA 1
ATOM 4843 C C . CYS A 1 659 ? -21.907 -8.826 34.470 1.00 95.62 659 CYS A C 1
ATOM 4845 O O . CYS A 1 659 ? -22.404 -9.036 35.579 1.00 95.62 659 CYS A O 1
ATOM 4847 N N . HIS A 1 660 ? -20.946 -9.618 33.970 1.00 93.81 660 HIS A N 1
ATOM 4848 C CA . HIS A 1 660 ? -20.407 -10.746 34.747 1.00 93.81 660 HIS A CA 1
ATOM 4849 C C . HIS A 1 660 ? -18.896 -11.006 34.623 1.00 93.81 660 HIS A C 1
ATOM 4851 O O . HIS A 1 660 ? -18.259 -10.645 33.634 1.00 93.81 660 HIS A O 1
ATOM 4857 N N . ASN A 1 661 ? -18.323 -11.677 35.630 1.00 93.25 661 ASN A N 1
ATOM 4858 C CA . ASN A 1 661 ? -16.931 -12.139 35.621 1.00 93.25 661 ASN A CA 1
ATOM 4859 C C . ASN A 1 661 ? -16.786 -13.626 35.991 1.00 93.25 661 ASN A C 1
ATOM 4861 O O . ASN A 1 661 ? -17.257 -14.075 37.039 1.00 93.25 661 ASN A O 1
ATOM 4865 N N . THR A 1 662 ? -16.049 -14.353 35.153 1.00 92.69 662 THR A N 1
ATOM 4866 C CA . THR A 1 662 ? -15.590 -15.741 35.352 1.00 92.69 662 THR A CA 1
ATOM 4867 C C . THR A 1 662 ? -14.062 -15.872 35.320 1.00 92.69 662 THR A C 1
ATOM 4869 O O . THR A 1 662 ? -13.538 -16.925 35.689 1.00 92.69 662 THR A O 1
ATOM 4872 N N . GLY A 1 663 ? -13.340 -14.814 34.929 1.00 90.88 663 GLY A N 1
ATOM 4873 C CA . GLY A 1 663 ? -11.877 -14.758 34.942 1.00 90.88 663 GLY A CA 1
ATOM 4874 C C . GLY A 1 663 ? -11.272 -14.653 36.349 1.00 90.88 663 GLY A C 1
ATOM 4875 O O . GLY A 1 663 ? -11.878 -14.098 37.269 1.00 90.88 663 GLY A O 1
ATOM 4876 N N . ASN A 1 664 ? -10.056 -15.182 36.515 1.00 88.38 664 ASN A N 1
ATOM 4877 C CA . ASN A 1 664 ? -9.277 -15.073 37.757 1.00 88.38 664 ASN A CA 1
ATOM 4878 C C . ASN A 1 664 ? -8.757 -13.641 37.976 1.00 88.38 664 ASN A C 1
ATOM 4880 O O . ASN A 1 664 ? -8.407 -12.968 37.006 1.00 88.38 664 ASN A O 1
ATOM 4884 N N . MET A 1 665 ? -8.629 -13.209 39.235 1.00 86.50 665 MET A N 1
ATOM 4885 C CA . MET A 1 665 ? -8.103 -11.886 39.611 1.00 86.50 665 MET A CA 1
ATOM 4886 C C . MET A 1 665 ? -7.006 -11.969 40.678 1.00 86.50 665 MET A C 1
ATOM 4888 O O . MET A 1 665 ? -7.228 -12.466 41.783 1.00 86.50 665 MET A O 1
ATOM 4892 N N . GLU A 1 666 ? -5.840 -11.408 40.367 1.00 86.00 666 GLU A N 1
ATOM 4893 C CA . GLU A 1 666 ? -4.655 -11.363 41.229 1.00 86.00 666 GLU A CA 1
ATOM 4894 C C . GLU A 1 666 ? -4.166 -9.914 41.411 1.00 86.00 666 GLU A C 1
ATOM 4896 O O . GLU A 1 666 ? -4.196 -9.118 40.469 1.00 86.00 666 GLU A O 1
ATOM 4901 N N . THR A 1 667 ? -3.684 -9.569 42.608 1.00 83.12 667 THR A N 1
ATOM 4902 C CA . THR A 1 667 ? -2.975 -8.308 42.899 1.00 83.12 667 THR A CA 1
ATOM 4903 C C . THR A 1 667 ? -1.626 -8.597 43.560 1.00 83.12 667 THR A C 1
ATOM 4905 O O . THR A 1 667 ? -1.437 -9.663 44.146 1.00 83.12 667 THR A O 1
ATOM 4908 N N . ALA A 1 668 ? -0.689 -7.643 43.550 1.00 75.75 668 ALA A N 1
ATOM 4909 C CA . ALA A 1 668 ? 0.619 -7.830 44.192 1.00 75.75 668 ALA A CA 1
ATOM 4910 C C . ALA A 1 668 ? 0.533 -8.041 45.719 1.00 75.75 668 ALA A C 1
ATOM 4912 O O . ALA A 1 668 ? 1.453 -8.593 46.318 1.00 75.75 668 ALA A O 1
ATOM 4913 N N . ASN A 1 669 ? -0.578 -7.630 46.341 1.00 67.00 669 ASN A N 1
ATOM 4914 C CA . ASN A 1 669 ? -0.862 -7.828 47.765 1.00 67.00 669 ASN A CA 1
ATOM 4915 C C . ASN A 1 669 ? -1.645 -9.135 48.044 1.00 67.00 669 ASN A C 1
ATOM 4917 O O . ASN A 1 669 ? -2.101 -9.344 49.168 1.00 67.00 669 ASN A O 1
ATOM 4921 N N . GLY A 1 670 ? -1.824 -10.004 47.040 1.00 63.41 670 GLY A N 1
ATOM 4922 C CA . GLY A 1 670 ? -2.625 -11.229 47.110 1.00 63.41 670 GLY A CA 1
ATOM 4923 C C . GLY A 1 670 ? -3.981 -11.083 46.411 1.00 63.41 670 GLY A C 1
ATOM 4924 O O . GLY A 1 670 ? -4.080 -10.529 45.314 1.00 63.41 670 GLY A O 1
ATOM 4925 N N . ALA A 1 671 ? -5.046 -11.590 47.034 1.00 54.41 671 ALA A N 1
ATOM 4926 C CA . ALA A 1 671 ? -6.408 -11.362 46.551 1.00 54.41 671 ALA A CA 1
ATOM 4927 C C . ALA A 1 671 ? -6.754 -9.860 46.582 1.00 54.41 671 ALA A C 1
ATOM 4929 O O . ALA A 1 671 ? -6.391 -9.157 47.529 1.00 54.41 671 ALA A O 1
ATOM 4930 N N . SER A 1 672 ? -7.479 -9.370 45.571 1.00 55.06 672 SER A N 1
ATOM 4931 C CA . SER A 1 672 ? -8.080 -8.033 45.640 1.00 55.06 672 SER A CA 1
ATOM 4932 C C . SER A 1 672 ? -9.152 -8.007 46.743 1.00 55.06 672 SER A C 1
ATOM 4934 O O . SER A 1 672 ? -9.648 -9.056 47.143 1.00 55.06 672 SER A O 1
ATOM 4936 N N . GLN A 1 673 ? -9.501 -6.834 47.272 1.00 56.03 673 GLN A N 1
ATOM 4937 C CA . GLN A 1 673 ? -10.362 -6.716 48.464 1.00 56.03 673 GLN A CA 1
ATOM 4938 C C . GLN A 1 673 ? -11.811 -6.314 48.134 1.00 56.03 673 GLN A C 1
ATOM 4940 O O . GLN A 1 673 ? -12.511 -5.746 48.970 1.00 56.03 673 GLN A O 1
ATOM 4945 N N . TYR A 1 674 ? -12.253 -6.565 46.897 1.00 63.75 674 TYR A N 1
ATOM 4946 C CA . TYR A 1 674 ? -13.517 -6.056 46.363 1.00 63.75 674 TYR A CA 1
ATOM 4947 C C . TYR A 1 674 ? -14.294 -7.111 45.565 1.00 63.75 674 TYR A C 1
ATOM 4949 O O . TYR A 1 674 ? -13.798 -8.198 45.280 1.00 63.75 674 TYR A O 1
ATOM 4957 N N . ASN A 1 675 ? -15.524 -6.761 45.173 1.00 69.75 675 ASN A N 1
ATOM 4958 C CA . ASN A 1 675 ? -16.580 -7.656 44.683 1.00 69.75 675 ASN A CA 1
ATOM 4959 C C . ASN A 1 675 ? -16.353 -8.310 43.299 1.00 69.75 675 ASN A C 1
ATOM 4961 O O . ASN A 1 675 ? -17.312 -8.641 42.607 1.00 69.75 675 ASN A O 1
ATOM 4965 N N . GLY A 1 676 ? -15.111 -8.426 42.833 1.00 79.06 676 GLY A N 1
ATOM 4966 C CA . GLY A 1 676 ? -14.750 -9.068 41.568 1.00 79.06 676 GLY A CA 1
ATOM 4967 C C . GLY A 1 676 ? -15.221 -8.373 40.281 1.00 79.06 676 GLY A C 1
ATOM 4968 O O . GLY A 1 676 ? -14.765 -8.744 39.203 1.00 79.06 676 GLY A O 1
ATOM 4969 N N . LEU A 1 677 ? -16.079 -7.350 40.348 1.00 86.75 677 LEU A N 1
ATOM 4970 C CA . LEU A 1 677 ? -16.517 -6.558 39.188 1.00 86.75 677 LEU A CA 1
ATOM 4971 C C . LEU A 1 677 ? -15.991 -5.127 39.239 1.00 86.75 677 LEU A C 1
ATOM 4973 O O . LEU A 1 677 ? -15.641 -4.575 38.195 1.00 86.75 677 LEU A O 1
ATOM 4977 N N . PHE A 1 678 ? -15.914 -4.543 40.433 1.00 87.00 678 PHE A N 1
ATOM 4978 C CA . PHE A 1 678 ? -15.516 -3.162 40.667 1.00 87.00 678 PHE A CA 1
ATOM 4979 C C . PHE A 1 678 ? -14.518 -3.065 41.827 1.00 87.00 678 PHE A C 1
ATOM 4981 O O . PHE A 1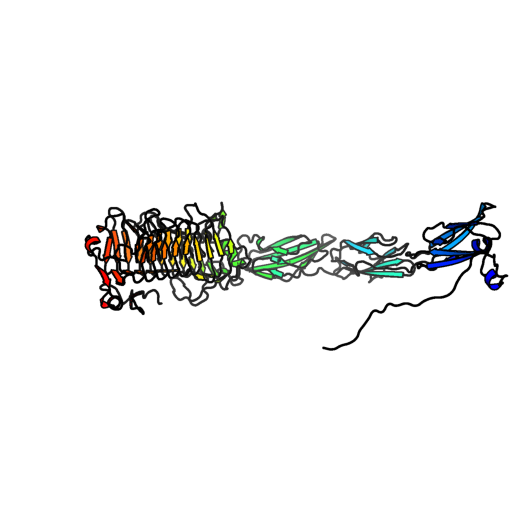 678 ? -14.723 -3.709 42.850 1.00 87.00 678 PHE A O 1
ATOM 4988 N N . HIS A 1 679 ? -13.457 -2.259 41.685 1.00 84.38 679 HIS A N 1
ATOM 4989 C CA . HIS A 1 679 ? -12.388 -2.173 42.698 1.00 84.38 679 HIS A CA 1
ATOM 4990 C C . HIS A 1 679 ? -12.289 -0.810 43.408 1.00 84.38 679 HIS A C 1
ATOM 4992 O O . HIS A 1 679 ? -12.229 -0.783 44.631 1.00 84.38 679 HIS A O 1
ATOM 4998 N N . ARG A 1 680 ? -12.272 0.344 42.718 1.00 83.50 680 ARG A N 1
ATOM 4999 C CA . ARG A 1 680 ? -12.079 1.644 43.408 1.00 83.50 680 ARG A CA 1
ATOM 5000 C C . ARG A 1 680 ? -12.848 2.803 42.786 1.00 83.50 680 ARG A C 1
ATOM 5002 O O . ARG A 1 680 ? -12.846 2.962 41.570 1.00 83.50 680 ARG A O 1
ATOM 5009 N N . THR A 1 681 ? -13.408 3.678 43.622 1.00 83.44 681 THR A N 1
ATOM 5010 C CA . THR A 1 681 ? -13.885 5.014 43.222 1.00 83.44 681 THR A CA 1
ATOM 5011 C C . THR A 1 681 ? -13.014 6.110 43.847 1.00 83.44 681 THR A C 1
ATOM 5013 O O . THR A 1 681 ? -12.568 5.972 44.984 1.00 83.44 681 THR A O 1
ATOM 5016 N N . ASP A 1 682 ? -12.769 7.186 43.099 1.00 82.25 682 ASP A N 1
ATOM 5017 C CA . ASP A 1 682 ? -12.282 8.481 43.601 1.00 82.25 682 ASP A CA 1
ATOM 5018 C C . ASP A 1 682 ? -13.444 9.415 44.010 1.00 82.25 682 ASP A C 1
ATOM 5020 O O . ASP A 1 682 ? -13.225 10.424 44.676 1.00 82.25 682 ASP A O 1
ATOM 5024 N N . GLY A 1 683 ? -14.672 9.108 43.572 1.00 76.75 683 GLY A N 1
ATOM 5025 C CA . GLY A 1 683 ? -15.893 9.855 43.887 1.00 76.75 683 GLY A CA 1
ATOM 5026 C C . GLY A 1 683 ? -16.665 9.260 45.068 1.00 76.75 683 GLY A C 1
ATOM 5027 O O . GLY A 1 683 ? -16.168 8.406 45.803 1.00 76.75 683 GLY A O 1
ATOM 5028 N N . LYS A 1 684 ? -17.927 9.664 45.250 1.00 81.12 684 LYS A N 1
ATOM 5029 C CA . LYS A 1 684 ? -18.799 9.061 46.272 1.00 81.12 684 LYS A CA 1
ATOM 5030 C C . LYS A 1 684 ? -19.304 7.706 45.780 1.00 81.12 684 LYS A C 1
ATOM 5032 O O . LYS A 1 684 ? -19.771 7.589 44.651 1.00 81.12 684 LYS A O 1
ATOM 5037 N N . ILE A 1 685 ? -19.291 6.686 46.639 1.00 76.62 685 ILE A N 1
ATOM 5038 C CA . ILE A 1 685 ? -19.771 5.344 46.262 1.00 76.62 685 ILE A CA 1
ATOM 5039 C C . ILE A 1 685 ? -21.277 5.313 45.942 1.00 76.62 685 ILE A C 1
ATOM 5041 O O . ILE A 1 685 ? -21.707 4.529 45.106 1.00 76.62 685 ILE A O 1
ATOM 5045 N N . SER A 1 686 ? -22.054 6.256 46.488 1.00 80.12 686 SER A N 1
ATOM 5046 C CA . SER A 1 686 ? -23.468 6.488 46.149 1.00 80.12 686 SER A CA 1
ATOM 5047 C C . SER A 1 686 ? -23.716 6.966 44.708 1.00 80.12 686 SER A C 1
ATOM 5049 O O . SER A 1 686 ? -24.865 7.148 44.325 1.00 80.12 686 SER A O 1
ATOM 5051 N N . GLN A 1 687 ? -22.666 7.227 43.923 1.00 83.62 687 GLN A N 1
ATOM 5052 C CA . GLN A 1 687 ? -22.765 7.545 42.494 1.00 83.62 687 GLN A CA 1
ATOM 5053 C C . GLN A 1 687 ? -22.669 6.289 41.613 1.00 83.62 687 GLN A C 1
ATOM 5055 O O . GLN A 1 687 ? -22.886 6.386 40.407 1.00 83.62 687 GLN A O 1
ATOM 5060 N N . ILE A 1 688 ? -22.324 5.130 42.190 1.00 83.12 688 ILE A N 1
ATOM 5061 C CA . ILE A 1 688 ? -22.120 3.864 41.481 1.00 83.12 688 ILE A CA 1
ATOM 5062 C C . ILE A 1 688 ? -23.337 2.958 41.701 1.00 83.12 688 ILE A C 1
ATOM 5064 O O . ILE A 1 688 ? -23.595 2.515 42.818 1.00 83.12 688 ILE A O 1
ATOM 5068 N N . THR A 1 689 ? -24.071 2.656 40.632 1.00 86.75 689 THR A N 1
ATOM 5069 C CA . THR A 1 689 ? -25.232 1.751 40.647 1.00 86.75 689 THR A CA 1
ATOM 5070 C C . THR A 1 689 ? -24.867 0.427 39.979 1.00 86.75 689 THR A C 1
ATOM 5072 O O . THR A 1 689 ? -24.298 0.430 38.887 1.00 86.75 689 THR A O 1
ATOM 5075 N N . MET A 1 690 ? -25.214 -0.709 40.596 1.00 86.19 690 MET A N 1
ATOM 5076 C CA . MET A 1 690 ? -25.012 -2.045 40.011 1.00 86.19 690 MET A CA 1
ATOM 5077 C C . MET A 1 690 ? -26.322 -2.830 39.935 1.00 86.19 690 MET A C 1
ATOM 5079 O O . MET A 1 690 ? -27.006 -2.988 40.946 1.00 86.19 690 MET A O 1
ATOM 5083 N N . LYS A 1 691 ? -26.657 -3.353 38.752 1.00 89.00 691 LYS A N 1
ATOM 5084 C CA . LYS A 1 691 ? -27.935 -4.029 38.486 1.00 89.00 691 LYS A CA 1
ATOM 5085 C C . LYS A 1 691 ? -27.730 -5.377 37.792 1.00 89.00 691 LYS A C 1
ATOM 5087 O O . LYS A 1 691 ? -27.172 -5.419 36.701 1.00 89.00 691 LYS A O 1
ATOM 5092 N N . SER A 1 692 ? -28.230 -6.454 38.395 1.00 90.25 692 SER A N 1
ATOM 5093 C CA . SER A 1 692 ? -28.180 -7.817 37.842 1.00 90.25 692 SER A CA 1
ATOM 5094 C C . SER A 1 692 ? -26.774 -8.208 37.375 1.00 90.25 692 SER A C 1
ATOM 5096 O O . SER A 1 692 ? -26.565 -8.595 36.227 1.00 90.25 692 SER A O 1
ATOM 5098 N N . CYS A 1 693 ? -25.806 -8.051 38.278 1.00 90.81 693 CYS A N 1
ATOM 5099 C CA . CYS A 1 693 ? -24.379 -8.223 38.008 1.00 90.81 693 CYS A CA 1
ATOM 5100 C C . CYS A 1 693 ? -23.801 -9.400 38.808 1.00 90.81 693 CYS A C 1
ATOM 5102 O O . CYS A 1 693 ? -24.103 -9.542 39.994 1.00 90.81 693 CYS A O 1
ATOM 5104 N N . PHE A 1 694 ? -22.966 -10.232 38.178 1.00 89.50 694 PHE A N 1
ATOM 5105 C CA . PHE A 1 694 ? -22.659 -11.575 38.690 1.00 89.50 694 PHE A CA 1
ATOM 5106 C C . PHE A 1 694 ? -21.176 -11.966 38.658 1.00 89.50 694 PHE A C 1
ATOM 5108 O O . PHE A 1 694 ? -20.438 -11.639 37.731 1.00 89.50 694 PHE A O 1
ATOM 5115 N N . THR A 1 695 ? -20.746 -12.741 39.646 1.00 88.25 695 THR A N 1
ATOM 5116 C CA . THR A 1 695 ? -19.376 -13.266 39.779 1.00 88.25 695 THR A CA 1
ATOM 5117 C C . THR A 1 695 ? -19.390 -14.755 40.073 1.00 88.25 695 THR A C 1
ATOM 5119 O O . THR A 1 695 ? -20.222 -15.235 40.842 1.00 88.25 695 THR A O 1
ATOM 5122 N N . LEU A 1 696 ? -18.437 -15.494 39.504 1.00 86.75 696 LEU A N 1
ATOM 5123 C CA . LEU A 1 696 ? -18.254 -16.907 39.825 1.00 86.75 696 LEU A CA 1
ATOM 5124 C C . LEU A 1 696 ? -17.593 -17.081 41.205 1.00 86.75 696 LEU A C 1
ATOM 5126 O O . LEU A 1 696 ? -16.466 -16.638 41.432 1.00 86.75 696 LEU A O 1
ATOM 5130 N N . ASN A 1 697 ? -18.289 -17.755 42.120 1.00 78.12 697 ASN A N 1
ATOM 5131 C CA . ASN A 1 697 ? -17.887 -17.931 43.513 1.00 78.12 697 ASN A CA 1
ATOM 5132 C C . ASN A 1 697 ? -16.864 -19.065 43.719 1.00 78.12 697 ASN A C 1
ATOM 5134 O O . ASN A 1 697 ? -17.155 -20.082 44.347 1.00 78.12 697 ASN A O 1
ATOM 5138 N N . GLU A 1 698 ? -15.655 -18.873 43.191 1.00 72.25 698 GLU A N 1
ATOM 5139 C CA . GLU A 1 698 ? -14.474 -19.710 43.447 1.00 72.25 698 GLU A CA 1
ATOM 5140 C C . GLU A 1 698 ? -13.323 -18.832 43.972 1.00 72.25 698 GLU A C 1
ATOM 5142 O O . GLU A 1 698 ? -13.261 -17.643 43.663 1.00 72.25 698 GLU A O 1
ATOM 5147 N N . GLY A 1 699 ? -12.395 -19.386 44.762 1.00 62.62 699 GLY A N 1
ATOM 5148 C CA . GLY A 1 699 ? -11.479 -18.592 45.608 1.00 62.62 699 GLY A CA 1
ATOM 5149 C C . GLY A 1 699 ? -10.519 -17.614 44.903 1.00 62.62 699 GLY A C 1
ATOM 5150 O O . GLY A 1 699 ? -10.008 -16.702 45.546 1.00 62.62 699 GLY A O 1
ATOM 5151 N N . SER A 1 700 ? -10.277 -17.766 43.597 1.00 59.12 700 SER A N 1
ATOM 5152 C CA . SER A 1 700 ? -9.483 -16.838 42.767 1.00 59.12 700 SER A CA 1
ATOM 5153 C C . SER A 1 700 ? -10.332 -15.887 41.905 1.00 59.12 700 SER A C 1
ATOM 5155 O O . SER A 1 700 ? -9.781 -15.116 41.119 1.00 59.12 700 SER A O 1
ATOM 5157 N N . LYS A 1 701 ? -11.664 -15.958 42.026 1.00 61.81 701 LYS A N 1
ATOM 5158 C CA . LYS A 1 701 ? -12.670 -15.274 41.185 1.00 61.81 701 LYS A CA 1
ATOM 5159 C C . LYS A 1 701 ? -13.694 -14.473 42.006 1.00 61.81 701 LYS A C 1
ATOM 5161 O O . LYS A 1 701 ? -14.213 -13.470 41.524 1.00 61.81 701 LYS A O 1
ATOM 5166 N N . SER A 1 702 ? -13.933 -14.890 43.249 1.00 57.06 702 SER A N 1
ATOM 5167 C CA . SER A 1 702 ? -14.727 -14.217 44.282 1.00 57.06 702 SER A CA 1
ATOM 5168 C C . SER A 1 702 ? -13.811 -13.819 45.433 1.00 57.06 702 SER A C 1
ATOM 5170 O O . SER A 1 702 ? -12.967 -14.611 45.858 1.00 57.06 702 SER A O 1
ATOM 5172 N N . GLN A 1 703 ? -13.923 -12.572 45.898 1.00 55.50 703 GLN A N 1
ATOM 5173 C CA . GLN A 1 703 ? -13.002 -12.000 46.876 1.00 55.50 703 GLN A CA 1
ATOM 5174 C C . GLN A 1 703 ? -13.758 -11.189 47.948 1.00 55.50 703 GLN A C 1
ATOM 5176 O O . GLN A 1 703 ? -14.602 -10.355 47.636 1.00 55.50 703 GLN A O 1
ATOM 5181 N N . SER A 1 704 ? -13.463 -11.545 49.208 1.00 48.97 704 SER A N 1
ATOM 5182 C CA . SER A 1 704 ? -13.980 -11.060 50.504 1.00 48.97 704 SER A CA 1
ATOM 5183 C C . SER A 1 704 ? -15.486 -10.769 50.665 1.00 48.97 704 SER A C 1
ATOM 5185 O O . SER A 1 704 ? -16.049 -9.843 50.092 1.00 48.97 704 SER A O 1
ATOM 5187 N N . ASN A 1 705 ? -16.097 -11.441 51.654 1.00 44.00 705 ASN A N 1
ATOM 5188 C CA . ASN A 1 705 ? -17.413 -11.116 52.236 1.00 44.00 705 ASN A CA 1
ATOM 5189 C C . ASN A 1 705 ? -17.410 -9.795 53.050 1.00 44.00 705 ASN A C 1
ATOM 5191 O O . ASN A 1 705 ? -18.094 -9.682 54.069 1.00 44.00 705 ASN A O 1
ATOM 5195 N N . SER A 1 706 ? -16.633 -8.789 52.641 1.00 41.88 706 SER A N 1
ATOM 5196 C CA . SER A 1 706 ? -16.576 -7.442 53.228 1.00 41.88 706 SER A CA 1
ATOM 5197 C C . SER A 1 706 ? -17.777 -6.594 52.784 1.00 41.88 706 SER A C 1
ATOM 5199 O O . SER A 1 706 ? -17.620 -5.527 52.198 1.00 41.88 706 SER A O 1
ATOM 5201 N N . SER A 1 707 ? -18.954 -7.155 53.075 1.00 41.19 707 SER A N 1
ATOM 5202 C CA . SER A 1 707 ? -20.319 -6.635 53.004 1.00 41.19 707 SER A CA 1
ATOM 5203 C C . SER A 1 707 ? -20.800 -5.963 51.708 1.00 41.19 707 SER A C 1
ATOM 5205 O O . SER A 1 707 ? -20.313 -4.923 51.266 1.00 41.19 707 SER A O 1
ATOM 5207 N N . ASP A 1 708 ? -21.959 -6.437 51.234 1.00 42.34 708 ASP A N 1
ATOM 5208 C CA . ASP A 1 708 ? -22.824 -5.730 50.273 1.00 42.34 708 ASP A CA 1
ATOM 5209 C C . ASP A 1 708 ? -23.171 -4.297 50.736 1.00 42.34 708 ASP A C 1
ATOM 5211 O O . ASP A 1 708 ? -23.526 -3.431 49.936 1.00 42.34 708 ASP A O 1
ATOM 5215 N N . SER A 1 709 ? -22.990 -4.003 52.032 1.00 41.00 709 SER A N 1
ATOM 5216 C CA . SER A 1 709 ? -23.145 -2.665 52.600 1.00 41.00 709 SER A CA 1
ATOM 5217 C C . SER A 1 709 ? -22.197 -1.614 52.016 1.00 41.00 709 SER A C 1
ATOM 5219 O O . SER A 1 709 ? -22.494 -0.429 52.164 1.00 41.00 709 SER A O 1
ATOM 5221 N N . TYR A 1 710 ? -21.098 -1.973 51.341 1.00 44.19 710 TYR A N 1
ATOM 5222 C CA . TYR A 1 710 ? -20.281 -0.963 50.653 1.00 44.19 710 TYR A CA 1
ATOM 5223 C C . TYR A 1 710 ? -20.989 -0.341 49.437 1.00 44.19 710 TYR A C 1
ATOM 5225 O O . TYR A 1 710 ? -20.680 0.796 49.090 1.00 44.19 710 TYR A O 1
ATOM 5233 N N . ILE A 1 711 ? -22.005 -1.000 48.860 1.00 52.78 711 ILE A N 1
ATOM 5234 C CA . ILE A 1 711 ? -22.901 -0.417 47.840 1.00 52.78 711 ILE A CA 1
ATOM 5235 C C . ILE A 1 711 ? -24.328 -0.221 48.404 1.00 52.78 711 ILE A C 1
ATOM 5237 O O . ILE A 1 711 ? -25.315 -0.161 47.675 1.00 52.78 711 ILE A O 1
ATOM 5241 N N . SER A 1 712 ? -24.448 -0.003 49.722 1.00 40.09 712 SER A N 1
ATOM 5242 C CA . SER A 1 712 ? -25.721 0.349 50.388 1.00 40.09 712 SER A CA 1
ATOM 5243 C C . SER A 1 712 ? -26.324 1.699 49.965 1.00 40.09 712 SER A C 1
ATOM 5245 O O . SER A 1 712 ? -27.413 2.050 50.411 1.00 40.09 712 SER A O 1
ATOM 5247 N N . GLY A 1 713 ? -25.650 2.455 49.090 1.00 42.25 713 GLY A N 1
ATOM 5248 C CA . GLY A 1 713 ? -26.128 3.735 48.565 1.00 42.25 713 GLY A CA 1
ATOM 5249 C C . GLY A 1 713 ? -27.288 3.640 47.565 1.00 42.25 713 GLY A C 1
ATOM 5250 O O . GLY A 1 713 ? -27.949 4.652 47.344 1.00 42.25 713 GLY A O 1
ATOM 5251 N N . GLY A 1 714 ? -27.559 2.469 46.970 1.00 43.25 714 GLY A N 1
ATOM 5252 C CA . GLY A 1 714 ? -28.692 2.306 46.051 1.00 43.25 714 GLY A CA 1
ATOM 5253 C C . GLY A 1 714 ? -28.780 0.946 45.350 1.00 43.25 714 GLY A C 1
ATOM 5254 O O . GLY A 1 714 ? -27.904 0.592 44.567 1.00 43.25 714 GLY A O 1
ATOM 5255 N N . SER A 1 715 ? -29.879 0.220 45.609 1.00 47.22 715 SER A N 1
ATOM 5256 C CA . SER A 1 715 ? -30.428 -0.902 44.812 1.00 47.22 715 SER A CA 1
ATOM 5257 C C . SER A 1 715 ? -29.414 -1.857 44.149 1.00 47.22 715 SER A C 1
ATOM 5259 O O . SER A 1 715 ? -29.553 -2.194 42.971 1.00 47.22 715 SER A O 1
ATOM 5261 N N . SER A 1 716 ? -28.389 -2.289 44.885 1.00 56.94 716 SER A N 1
ATOM 5262 C CA . SER A 1 716 ? -27.285 -3.095 44.361 1.00 56.94 716 SER A CA 1
ATOM 5263 C C . SER A 1 716 ? -27.681 -4.564 44.146 1.00 56.94 716 SER A C 1
ATOM 5265 O O . SER A 1 716 ? -27.481 -5.406 45.021 1.00 56.94 716 SER A O 1
ATOM 5267 N N . ASN A 1 717 ? -28.192 -4.898 42.958 1.00 69.31 717 ASN A N 1
ATOM 5268 C CA . ASN A 1 717 ? -28.537 -6.272 42.556 1.00 69.31 717 ASN A CA 1
ATOM 5269 C C . ASN A 1 717 ? -27.294 -7.064 42.085 1.00 69.31 717 ASN A C 1
ATOM 5271 O O . ASN A 1 717 ? -27.286 -7.653 41.002 1.00 69.31 717 ASN A O 1
ATOM 5275 N N . TYR A 1 718 ? -26.226 -7.044 42.882 1.00 80.44 718 TYR A N 1
ATOM 5276 C CA . TYR A 1 718 ? -25.007 -7.834 42.677 1.00 80.44 718 TYR A CA 1
ATOM 5277 C C . TYR A 1 718 ? -25.117 -9.196 43.387 1.00 80.44 718 TYR A C 1
ATOM 5279 O O . TYR A 1 718 ? -25.698 -9.260 44.470 1.00 80.44 718 TYR A O 1
ATOM 5287 N N . LYS A 1 719 ? -24.567 -10.279 42.812 1.00 83.00 719 LYS A N 1
ATOM 5288 C CA . LYS A 1 719 ? -24.454 -11.588 43.493 1.00 83.00 719 LYS A CA 1
ATOM 5289 C C . LYS A 1 719 ? -23.186 -12.362 43.104 1.00 83.00 719 LYS A C 1
ATOM 5291 O O . LYS A 1 719 ? -22.933 -12.588 41.922 1.00 83.00 719 LYS A O 1
ATOM 5296 N N . ASN A 1 720 ? -22.493 -12.902 44.108 1.00 83.25 720 ASN A N 1
ATOM 5297 C CA . ASN A 1 720 ? -21.622 -14.070 43.940 1.00 83.25 720 ASN A CA 1
ATOM 5298 C C . ASN A 1 720 ? -22.501 -15.314 43.697 1.00 83.25 720 ASN A C 1
ATOM 5300 O O . ASN A 1 720 ? -23.349 -15.635 44.529 1.00 83.25 720 ASN A O 1
ATOM 5304 N N . LEU A 1 721 ? -22.302 -16.014 42.579 1.00 87.06 721 LEU A N 1
ATOM 5305 C CA . LEU A 1 721 ? -23.068 -17.193 42.153 1.00 87.06 721 LEU A CA 1
ATOM 5306 C C . LEU A 1 721 ? -22.194 -18.457 42.148 1.00 87.06 721 LEU A C 1
ATOM 5308 O O . LEU A 1 721 ? -21.010 -18.396 41.813 1.00 87.06 721 LEU A O 1
ATOM 5312 N N . SER A 1 722 ? -22.757 -19.621 42.489 1.00 88.31 722 SER A N 1
ATOM 5313 C CA . SER A 1 722 ? -22.023 -20.893 42.385 1.00 88.31 722 SER A CA 1
ATOM 5314 C C . SER A 1 722 ? -21.773 -21.296 40.923 1.00 88.31 722 SER A C 1
ATOM 5316 O O . SER A 1 722 ? -22.409 -20.772 40.008 1.00 88.31 722 SER A O 1
ATOM 5318 N N . VAL A 1 723 ? -20.895 -22.282 40.690 1.00 88.69 723 VAL A N 1
ATOM 5319 C CA . VAL A 1 723 ? -20.681 -22.886 39.355 1.00 88.69 723 VAL A CA 1
ATOM 5320 C C . VAL A 1 723 ? -22.007 -23.363 38.741 1.00 88.69 723 VAL A C 1
ATOM 5322 O O . VAL A 1 723 ? -22.238 -23.173 37.549 1.00 88.69 723 VAL A O 1
ATOM 5325 N N . SER A 1 724 ? -22.894 -23.946 39.553 1.00 90.50 724 SER A N 1
ATOM 5326 C CA . SER A 1 724 ? -24.235 -24.390 39.150 1.00 90.50 724 SER A CA 1
ATOM 5327 C C . SER A 1 724 ? -25.185 -23.234 38.832 1.00 90.50 724 SER A C 1
ATOM 5329 O O . SER A 1 724 ? -25.912 -23.306 37.844 1.00 90.50 724 SER A O 1
ATOM 5331 N N . ASP A 1 725 ? -25.160 -22.152 39.614 1.00 91.38 725 ASP A N 1
ATOM 5332 C CA . ASP A 1 725 ? -26.041 -20.999 39.383 1.00 91.38 725 ASP A CA 1
ATOM 5333 C C . ASP A 1 725 ? -25.600 -20.203 38.149 1.00 91.38 725 ASP A C 1
ATOM 5335 O O . ASP A 1 725 ? -26.440 -19.802 37.346 1.00 91.38 725 ASP A O 1
ATOM 5339 N N . MET A 1 726 ? -24.288 -20.038 37.944 1.00 91.62 726 MET A N 1
ATOM 5340 C CA . MET A 1 726 ? -23.716 -19.425 36.738 1.00 91.62 726 MET A CA 1
ATOM 5341 C C . MET A 1 726 ? -24.028 -20.225 35.459 1.00 91.62 726 MET A C 1
ATOM 5343 O O . MET A 1 726 ? -24.018 -19.654 34.370 1.00 91.62 726 MET A O 1
ATOM 5347 N N . LYS A 1 727 ? -24.337 -21.523 35.588 1.00 93.00 727 LYS A N 1
ATOM 5348 C CA . LYS A 1 727 ? -24.760 -22.428 34.502 1.00 93.00 727 LYS A CA 1
ATOM 5349 C C . LYS A 1 727 ? -26.275 -22.446 34.259 1.00 93.00 727 LYS A C 1
ATOM 5351 O O . LYS A 1 727 ? -26.735 -23.117 33.338 1.00 93.00 727 LYS A O 1
ATOM 5356 N N . ASN A 1 728 ? -27.057 -21.703 35.044 1.00 92.25 728 ASN A N 1
ATOM 5357 C CA . ASN A 1 728 ? -28.516 -21.683 34.972 1.00 92.25 728 ASN A CA 1
ATOM 5358 C C . ASN A 1 728 ? -29.039 -20.296 34.558 1.00 92.25 728 ASN A C 1
ATOM 5360 O O . ASN A 1 728 ? -28.796 -19.301 35.238 1.00 92.25 728 ASN A O 1
ATOM 5364 N N . THR A 1 729 ? -29.814 -20.223 33.471 1.00 91.75 729 THR A N 1
ATOM 5365 C CA . THR A 1 729 ? -30.386 -18.964 32.960 1.00 91.75 729 THR A CA 1
ATOM 5366 C C . THR A 1 729 ? -31.316 -18.272 33.960 1.00 91.75 729 THR A C 1
ATOM 5368 O O . THR A 1 729 ? -31.368 -17.043 33.970 1.00 91.75 729 THR A O 1
ATOM 5371 N N . SER A 1 730 ? -32.002 -19.003 34.851 1.00 91.69 730 SER A N 1
ATOM 5372 C CA . SER A 1 730 ? -32.919 -18.386 35.826 1.00 91.69 730 SER A CA 1
ATOM 5373 C C . SER A 1 730 ? -32.211 -17.524 36.882 1.00 91.69 730 SER A C 1
ATOM 5375 O O . SER A 1 730 ? -32.849 -16.675 37.505 1.00 91.69 730 SER A O 1
ATOM 5377 N N . SER A 1 731 ? -30.904 -17.717 37.085 1.00 91.44 731 SER A N 1
ATOM 5378 C CA . SER A 1 731 ? -30.081 -16.921 38.008 1.00 91.44 731 SER A CA 1
ATOM 5379 C C . SER A 1 731 ? -29.926 -15.465 37.551 1.00 91.44 731 SER A C 1
ATOM 5381 O O . SER A 1 731 ? -29.808 -14.554 38.375 1.00 91.44 731 SER A O 1
ATOM 5383 N N . PHE A 1 732 ? -29.966 -15.247 36.235 1.00 90.88 732 PHE A N 1
ATOM 5384 C CA . PHE A 1 732 ? -29.657 -13.993 35.549 1.00 90.88 732 PHE A CA 1
ATOM 5385 C C . PHE A 1 732 ? -30.914 -13.126 35.367 1.00 90.88 732 PHE A C 1
ATOM 5387 O O . PHE A 1 732 ? -31.312 -12.756 34.263 1.00 90.88 732 PHE A O 1
ATOM 5394 N N . THR A 1 733 ? -31.596 -12.832 36.475 1.00 85.62 733 THR A N 1
ATOM 5395 C CA . THR A 1 733 ? -32.867 -12.092 36.469 1.00 85.62 733 THR A CA 1
ATOM 5396 C C . THR A 1 733 ? -32.710 -10.703 35.833 1.00 85.62 733 THR A C 1
ATOM 5398 O O . THR A 1 733 ? -31.921 -9.888 36.308 1.00 85.62 733 THR A O 1
ATOM 5401 N N . GLY A 1 734 ? -33.489 -10.416 34.786 1.00 84.75 734 GLY A N 1
ATOM 5402 C CA . GLY A 1 734 ? -33.451 -9.146 34.044 1.00 84.75 734 GLY A CA 1
ATOM 5403 C C . GLY A 1 734 ? -32.569 -9.148 32.788 1.00 84.75 734 GLY A C 1
ATOM 5404 O O . GLY A 1 734 ? -32.547 -8.149 32.075 1.00 84.75 734 GLY A O 1
ATOM 5405 N N . TRP A 1 735 ? -31.876 -10.250 32.490 1.00 94.00 735 TRP A N 1
ATOM 5406 C CA . TRP A 1 735 ? -31.084 -10.388 31.266 1.00 94.00 735 TRP A CA 1
ATOM 5407 C C . TRP A 1 735 ? -31.952 -10.862 30.101 1.00 94.00 735 TRP A C 1
ATOM 5409 O O . TRP A 1 735 ? -32.738 -11.802 30.244 1.00 94.00 735 TRP A O 1
ATOM 5419 N N . ASP A 1 736 ? -31.763 -10.266 28.925 1.00 94.06 736 ASP A N 1
ATOM 5420 C CA . ASP A 1 736 ? -32.428 -10.727 27.710 1.00 94.06 736 ASP A CA 1
ATOM 5421 C C . ASP A 1 736 ? -31.677 -11.900 27.059 1.00 94.06 736 ASP A C 1
ATOM 5423 O O . ASP A 1 736 ? -30.732 -11.711 26.293 1.00 94.06 736 ASP A O 1
ATOM 5427 N N . PHE A 1 737 ? -32.142 -13.121 27.329 1.00 93.88 737 PHE A N 1
ATOM 5428 C CA . PHE A 1 737 ? -31.683 -14.336 26.647 1.00 93.88 737 PHE A CA 1
ATOM 5429 C C . PHE A 1 737 ? -32.359 -14.585 25.284 1.00 93.88 737 PHE A C 1
ATOM 5431 O O . PHE A 1 737 ? -32.090 -15.608 24.653 1.00 93.88 737 PHE A O 1
ATOM 5438 N N . SER A 1 738 ? -33.237 -13.690 24.812 1.00 90.94 738 SER A N 1
ATOM 5439 C CA . SER A 1 738 ? -33.862 -13.806 23.489 1.00 90.94 738 SER A CA 1
ATOM 5440 C C . SER A 1 738 ? -33.047 -13.123 22.386 1.00 90.94 738 SER A C 1
ATOM 5442 O O . SER A 1 738 ? -32.895 -13.727 21.324 1.00 90.94 738 SER A O 1
ATOM 5444 N N . THR A 1 739 ? -32.454 -11.944 22.629 1.00 90.94 739 THR A N 1
ATOM 5445 C CA . THR A 1 739 ? -31.649 -11.223 21.617 1.00 90.94 739 THR A CA 1
ATOM 5446 C C . THR A 1 739 ? -30.203 -10.923 22.024 1.00 90.94 739 THR A C 1
ATOM 5448 O O . THR A 1 739 ? -29.328 -10.971 21.159 1.00 90.94 739 THR A O 1
ATOM 5451 N N . ILE A 1 740 ? -29.916 -10.646 23.303 1.00 93.38 740 ILE A N 1
ATOM 5452 C CA . ILE A 1 740 ? -28.574 -10.211 23.744 1.00 93.38 740 ILE A CA 1
ATOM 5453 C C . ILE A 1 740 ? -27.703 -11.400 24.165 1.00 93.38 740 ILE A C 1
ATOM 5455 O O . ILE A 1 740 ? -26.592 -11.576 23.661 1.00 93.38 740 ILE A O 1
ATOM 5459 N N . TRP A 1 741 ? -28.207 -12.232 25.074 1.00 95.00 741 TRP A N 1
ATOM 5460 C CA . TRP A 1 741 ? -27.463 -13.306 25.732 1.00 95.00 741 TRP A CA 1
ATOM 5461 C C . TRP A 1 741 ? -27.894 -14.696 25.259 1.00 95.00 741 TRP A C 1
ATOM 5463 O O . TRP A 1 741 ? -29.027 -14.918 24.842 1.00 95.00 741 TRP A O 1
ATOM 5473 N N . LYS A 1 742 ? -26.987 -15.665 25.355 1.00 94.12 742 LYS A N 1
ATOM 5474 C CA . LYS A 1 742 ? -27.247 -17.108 25.251 1.00 94.12 742 LYS A CA 1
ATOM 5475 C C . LYS A 1 742 ? -26.441 -17.825 26.329 1.00 94.12 742 LYS A C 1
ATOM 5477 O O . LYS A 1 742 ? -25.364 -17.359 26.700 1.00 94.12 742 LYS A O 1
ATOM 5482 N N . MET A 1 743 ? -26.914 -18.966 26.825 1.00 93.69 743 MET A N 1
ATOM 5483 C CA . MET A 1 743 ? -26.046 -19.819 27.641 1.00 93.69 743 MET A CA 1
ATOM 5484 C C . MET A 1 743 ? -24.988 -20.447 26.722 1.00 93.69 743 MET A C 1
ATOM 5486 O O . MET A 1 743 ? -25.333 -21.026 25.692 1.00 93.69 743 MET A O 1
ATOM 5490 N N . GLY A 1 744 ? -23.708 -20.255 27.041 1.00 87.69 744 GLY A N 1
ATOM 5491 C CA . GLY A 1 744 ? -22.593 -20.879 26.330 1.00 87.69 744 GLY A CA 1
ATOM 5492 C C . GLY A 1 744 ? -22.364 -22.324 26.780 1.00 87.69 744 GLY A C 1
ATOM 5493 O O . GLY A 1 744 ? -23.199 -22.923 27.453 1.00 87.69 744 GLY A O 1
ATOM 5494 N N . SER A 1 745 ? -21.199 -22.881 26.445 1.00 84.50 745 SER A N 1
ATOM 5495 C CA . SER A 1 745 ? -20.783 -24.216 26.908 1.00 84.50 745 SER A CA 1
ATOM 5496 C C . SER A 1 745 ? -20.592 -24.302 28.427 1.00 84.50 745 SER A C 1
ATOM 5498 O O . SER A 1 745 ? -20.758 -25.376 28.999 1.00 84.50 745 SER A O 1
ATOM 5500 N N . GLU A 1 746 ? -20.258 -23.183 29.078 1.00 87.62 746 GLU A N 1
ATOM 5501 C CA . GLU A 1 746 ? -20.124 -23.097 30.536 1.00 87.62 746 GLU A CA 1
ATOM 5502 C C . GLU A 1 746 ? -20.884 -21.935 31.181 1.00 87.62 746 GLU A C 1
ATOM 5504 O O . GLU A 1 746 ? -21.424 -22.112 32.263 1.00 87.62 746 GLU A O 1
ATOM 5509 N N . TYR A 1 747 ? -20.900 -20.750 30.572 1.00 93.06 747 TYR A N 1
ATOM 5510 C CA . TYR A 1 747 ? -21.419 -19.516 31.178 1.00 93.06 747 TYR A CA 1
ATOM 5511 C C . TYR A 1 747 ? -22.137 -18.674 30.110 1.00 93.06 747 TYR A C 1
ATOM 5513 O O . TYR A 1 747 ? -21.989 -18.973 28.918 1.00 93.06 747 TYR A O 1
ATOM 5521 N N . PRO A 1 748 ? -22.910 -17.632 30.471 1.00 93.56 748 PRO A N 1
ATOM 5522 C CA . PRO A 1 748 ? -23.537 -16.759 29.486 1.00 93.56 748 PRO A CA 1
ATOM 5523 C C . PRO A 1 748 ? -22.526 -16.148 28.511 1.00 93.56 748 PRO A C 1
ATOM 5525 O O . PRO A 1 748 ? -21.433 -15.737 28.888 1.00 93.56 748 PRO A O 1
ATOM 5528 N N . THR A 1 749 ? -22.909 -16.071 27.244 1.00 94.06 749 THR A N 1
ATOM 5529 C CA . THR A 1 749 ? -22.140 -15.443 26.162 1.00 94.06 749 THR A CA 1
ATOM 5530 C C . THR A 1 749 ? -23.080 -14.610 25.297 1.00 94.06 749 THR A C 1
ATOM 5532 O O . THR A 1 749 ? -24.299 -14.784 25.346 1.00 94.06 749 THR A O 1
ATOM 5535 N N . LEU A 1 750 ? -22.536 -13.686 24.514 1.00 93.19 750 LEU A N 1
ATOM 5536 C CA . LEU A 1 750 ? -23.338 -12.764 23.709 1.00 93.19 750 LEU A CA 1
ATOM 5537 C C . LEU A 1 750 ? -23.763 -13.401 22.374 1.00 93.19 750 LEU A C 1
ATOM 5539 O O . LEU A 1 750 ? -23.009 -14.160 21.759 1.00 93.19 750 LEU A O 1
ATOM 5543 N N . GLN A 1 751 ? -24.980 -13.102 21.915 1.00 87.19 751 GLN A N 1
ATOM 5544 C CA . GLN A 1 751 ? -25.521 -13.617 20.651 1.00 87.19 751 GLN A CA 1
ATOM 5545 C C . GLN A 1 751 ? -25.000 -12.858 19.426 1.00 87.19 751 GLN A C 1
ATOM 5547 O O . GLN A 1 751 ? -24.691 -13.484 18.410 1.00 87.19 751 GLN A O 1
ATOM 5552 N N . ALA A 1 752 ? -24.881 -11.529 19.530 1.00 70.62 752 ALA A N 1
ATOM 5553 C CA . ALA A 1 752 ? -24.516 -10.617 18.437 1.00 70.62 752 ALA A CA 1
ATOM 5554 C C . ALA A 1 752 ? -23.123 -10.875 17.824 1.00 70.62 752 ALA A C 1
ATOM 5556 O O . ALA A 1 752 ? -22.784 -10.313 16.791 1.00 70.62 752 ALA A O 1
ATOM 5557 N N . LEU A 1 753 ? -22.334 -11.746 18.459 1.00 61.91 753 LEU A N 1
ATOM 5558 C CA . LEU A 1 753 ? -20.960 -12.109 18.114 1.00 61.91 753 LEU A CA 1
ATOM 5559 C C . LEU A 1 753 ? -20.866 -13.556 17.590 1.00 61.91 753 LEU A C 1
ATOM 5561 O O . LEU A 1 753 ? -19.861 -14.239 17.770 1.00 61.91 753 LEU A O 1
ATOM 5565 N N . SER A 1 754 ? -21.956 -14.061 17.003 1.00 43.78 754 SER A N 1
ATOM 5566 C CA . SER A 1 754 ? -22.051 -15.423 16.453 1.00 43.78 754 SER A CA 1
ATOM 5567 C C . SER A 1 754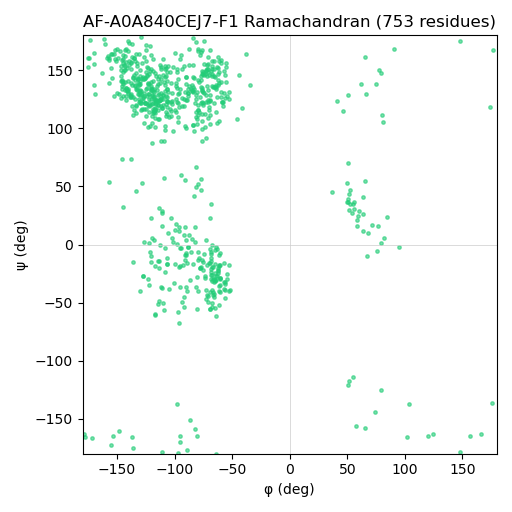 ? -22.910 -15.520 15.184 1.00 43.78 754 SER A C 1
ATOM 5569 O O . SER A 1 754 ? -23.586 -16.526 14.966 1.00 43.78 754 SER A O 1
ATOM 5571 N N . LYS A 1 755 ? -22.898 -14.454 14.378 1.00 36.38 755 LYS A N 1
ATOM 5572 C CA . LYS A 1 755 ? -23.543 -14.316 13.065 1.00 36.38 755 LYS A CA 1
ATOM 5573 C C . LYS A 1 755 ? -22.616 -13.540 12.131 1.00 36.38 755 LYS A C 1
ATOM 5575 O O . LYS A 1 755 ? -21.903 -12.662 12.662 1.00 36.38 755 LYS A O 1
#

Mean predicted aligned error: 12.83 Å

Sequence (755 aa):
MKNKYSKLVVTVLTAVCFMGCQEDGIIYPEANAEVAATYLNLDELSQSTIQVQGVEGSHILKVKSDEKWTLSSSQAWCSPSDTEGFKYSQISLSFSENSWNEPRTAILTFVINETQEEKKVTVEQEASETTFATDVPELQYNIGGGEKSIELQTNAVEWEVEIIDEATNAPATWCSVTPATGKGKTTLKITAGSNATNVLRKAKLVFTAADKSLSVPIIQVEKLDAPVVNLEDNDAFLLSWDEITGVDGYKLKYITSLGENTIDIPSGTISYDLNLIDWNGYVGMISVQLFSYANVGGGAISQMGSEVINVHNLFDDASGNGGEYSEYIITKPRHLRNVNKYLDKHYKQTADIDLANVDFSPICADLVANVYTGNFTGVYDAAKGSIVDANTKRSSEQYKIKNWTLSKGSNSNCGLFANIGTEGIVRNVSIENAVITGKAKVGAIAGSCLGKVISCHTIGSSNISTSATTDTEIHLGGIVGYLTEKGEVSYCSNAATIDGSAGCVGGVVGMVMRDANNAPAISYCINSGNVVCNNKSPLGGVVGSMGGTAGTDPIKVTTCINIGNVSGSQANNQVAGIVGRAVVDTEISQSYNAGSITAAGSAAGIIGRMGGNSATIRDCYNAGSIKSTGTVTNGNSNAAGILATCTVAAAGTMTIENCHNTGNMETANGASQYNGLFHRTDGKISQITMKSCFTLNEGSKSQSNSSDSYISGGSSNYKNLSVSDMKNTSSFTGWDFSTIWKMGSEYPTLQALSK

Foldseek 3Di:
DDDDDDDDDDDDDDDDDDDDDDDDDDDDDDDPVVVVVQEDELQRQLVDEAEDEQAWDKDKHWYADQAKKAKDKPDPQWDWPGGIDHGTDIIITTGHHALAQAKDKMWIWIAGPPPRDTRIHIYIYHGDDWDWDKPDQAAEAEQQWAKDKIKIAIRYQKKFKFKAWPVPRHGDPFKDKPPRMDGGIDMIMITGAGAPPLDKTKIWTWMDGDPDIDTRIYIYHSAFDAWAWDADDFQFRKIFTDQRPHFQFKWKWKADPVGIDIDTGGHVDGMDGLVPDDPVPDWAKMWIKMKTWHDRDPRDIGIHIHDIDIATSQAHNQAAPQAPVGRGEHEHDSNLLSCLVPLAGHYEYDAAYECVVHPDFANAVDQDPQEGHDARQYEYAFAPAPQPDPPLSAHPAGHEYEDAEAPSQSHAWGENHSEHAANYYYERYEYENYEEEYAAQWEHHISYYNHEYYAYEYDYAAATEHNHQDDARHAEEHHTREYEFAYEYELYEAQYAYEYNEYFWEPHTREYEYEAEGAYEYYNYEYAHATEYAHAAQYEPHYREYYYDAYDDAREAEHYEYAHAYEYEAQAFQKEHGYSYYAAEHEYYLYFYAHAWEELHAYEHATREYEYQEYEYELYWYAYATEHAHDPVRYHQFYAHAYREYEYDANGAYEYYNYEYPYFYATNVGAQADARHYHYYPYQLLRYEYYLYEWEPDPRTGHDPPDPVSNVSDDHNYDYDYQVLQQDPVNRPPDDCPAFWPRDPRGIHGDVNPD

Radius of gyration: 48.75 Å; Cα contacts (8 Å, |Δi|>4): 2330; chains: 1; bounding box: 134×66×111 Å

Organism: NCBI:txid637886

pLDDT: mean 88.57, std 15.63, range [23.8, 98.94]

InterPro domains:
  IPR013783 Immunoglobulin-like fold [G3DSA:2.60.40.10] (43-124)
  IPR013783 Immunoglobulin-like fold [G3DSA:2.60.40.10] (125-220)
  IPR024361 Bacteroidetes-Associated Carbohydrate-binding Often N-terminal [PF13004] (68-126)
  IPR024361 Bacteroidetes-Associated Carbohydrate-binding Often N-terminal [PF13004] (170-220)
  IPR024361 Bacteroidetes-Associated Carbohydrate-binding Often N-terminal [cd14948] (44-126)
  IPR024361 Bacteroidetes-Associated Carbohydrate-binding Often N-terminal [cd14948] (131-220)

Secondary structure (DSSP, 8-state):
----------------------S----PPP--HHHHTT-EEHHHHHTSEEEE-SSSEEEEEEEEEEEEEEEEES-TTEEES-SEEEEEEEEEEEE----SSS-EEEEEEEEETTT--EEEEEEEEPPPPP-EEES-S-EEE-TT-EEEEEEEEE--SSEEEEEEETTTTEE-TTEEEE-SEESSSEEEEEEEPP--SSS-EEEEEEEEETTEEEEEEEEE-SSPPPP-EEEE-SS--EEEE---TT-SEEEEEEEETTEEEEEEEETT--EEEGGGS--TT--SEEEEEEEEEEEEETTEEEEEE---EEEESSS-TT---SBTTBPEEE-SHHHHHHGGG-TTSEEEE-S-EE-TT-----B-S-EETTEE---B-SEEE-B-S-BS-TTT--BSSBEEEES-EEEEEEEEEESSEEEE-TT-EEESEEEES-EEEEEEEE-SSEEEESSEEES-EEESS-EEEE--SS-TT-EEESSEEEEETT-EEES-EE-SEEEESSSEEESSEEEEEE-SS---EEES-EE-S-EEESSS-EEESSEEEEEES--SSPEEEES-EE-S-EEE-STT-EEESSEEEE-S-EEEES-EE-S-EEESSEEESSEEEEEEEEEEEES-EE-S-EEE---TTTS---EESSEEEEEEEEEEEEEEES-EE-S-EEBTTBS-SS-SSEEEESS-GGGEEEESEEEE-STTTS-----GGGGTTS---EEEE-HHHHT-GGGSTT--TTTTEEE-SSSEEESTT--

Solvent-accessible surface area (backbone atoms only — not comparable to full-atom values): 36697 Å² total; per-residue (Å²): 131,84,89,87,88,81,90,79,92,86,86,83,90,88,81,87,88,84,83,90,79,81,94,75,80,92,77,79,78,76,80,54,62,74,64,58,70,66,39,42,39,60,70,63,40,41,76,40,73,47,78,43,69,23,56,61,50,73,47,77,47,39,41,33,34,98,57,49,32,35,46,48,57,77,33,89,57,46,39,65,73,54,54,60,50,52,44,78,38,80,32,46,33,39,31,56,60,38,73,36,42,54,63,50,76,35,41,37,40,35,34,32,70,88,79,67,49,77,40,52,28,42,36,37,28,38,39,25,80,75,49,79,50,58,78,58,80,58,47,81,35,29,23,33,18,50,76,48,76,47,40,43,43,34,36,27,74,51,37,38,46,49,43,34,19,68,90,75,75,41,77,32,92,56,47,50,66,41,69,46,57,54,53,40,61,45,74,33,40,39,39,34,51,46,44,72,74,68,52,70,45,48,30,29,43,36,36,42,37,94,94,48,73,48,74,34,46,32,39,32,42,35,55,67,68,53,42,60,72,48,73,47,77,44,75,56,49,33,40,34,38,72,79,72,72,47,41,69,21,35,37,46,33,40,35,46,98,90,47,77,50,74,44,85,41,62,53,96,60,45,64,50,59,59,80,74,57,82,57,85,87,64,78,49,67,31,43,38,34,43,23,34,31,22,60,32,53,98,88,43,73,48,72,20,61,28,71,73,50,74,49,29,77,57,42,42,80,90,36,47,86,25,40,97,92,26,34,31,30,28,59,38,49,37,25,60,62,42,48,41,78,50,41,68,32,22,34,36,36,81,39,67,27,65,30,68,96,44,93,62,74,49,40,27,67,47,77,55,96,48,28,40,32,54,54,32,39,18,36,41,38,14,53,66,43,59,72,75,36,91,85,82,59,34,38,75,34,51,29,37,45,26,43,38,54,36,85,44,49,77,24,28,23,35,15,55,26,6,22,31,25,68,72,8,35,43,28,16,40,28,41,28,40,28,41,38,30,10,23,21,17,18,11,59,53,17,3,28,32,25,11,39,40,34,39,32,34,34,35,69,82,15,36,40,33,40,60,41,68,80,62,90,65,24,15,35,9,42,38,28,0,31,35,25,36,67,10,34,44,32,54,24,34,15,41,28,36,33,44,28,39,28,33,20,27,12,22,31,30,0,29,39,36,23,40,66,86,31,53,27,40,38,28,50,30,36,10,57,16,41,29,38,26,78,28,71,27,29,28,7,18,29,30,0,30,36,39,62,50,79,48,94,64,51,36,40,41,34,46,30,36,8,56,16,40,27,41,24,71,18,59,50,7,19,18,8,20,37,30,1,28,34,61,31,35,29,37,39,29,53,27,39,11,53,18,42,25,34,6,17,0,17,5,10,20,38,25,6,28,42,21,22,50,47,34,40,39,31,52,27,38,9,56,18,43,30,32,7,62,9,40,100,90,52,30,61,44,22,33,13,26,36,34,8,33,36,45,46,42,102,87,28,43,37,40,43,30,48,28,38,23,68,20,42,47,36,21,64,87,41,72,46,87,30,73,32,37,50,50,44,68,78,43,65,60,67,34,52,37,36,36,47,25,40,26,36,60,44,88,54,31,38,32,68,91,78,49,77,68,72,44,67,64,43,83,56,41,61,44,78,28,45,76,68,44,52,57,36,78,83,69,51,62,90,60,54,62,84,71,51,33,38,81,49,98,64,40,74,39,66,42,82,80,74,119

Nearest PDB structures (foldseek):
  3zmr-assembly2_B  TM=7.469E-01  e=3.040E-05  Bacteroides ovatus
  7sqc-assembly1_F3  TM=3.090E-01  e=2.551E-09  Chlamydomonas reinhardtii
  2xyc-assembly1_A  TM=3.648E-01  e=1.901E-07  Homo sapiens
  5dfk-assembly1_A  TM=4.801E-01  e=1.531E-04  Escherichia coli
  5vl3-assembly3_S  TM=2.478E-01  e=9.891E-06  Homo sapiens